Protein 1GD8 (pdb70)

Foldseek 3Di:
DVVLLVVLLVQVVCCLVVFKDKDFPVNQVVNLVVVQVLLVLLLVPDPVSLVVSCVSRVDDVVSVCSNPPVNVVCNPPDTPQKDKAWDPAADPDPRGTMIMIGGDD/DVVLLVVLLVQVVCCLVVQKDKDFPVNQVSNLVVVQVLLVLLLVPDPVSLVVSCVSHVDDVSSVCSNPPVNVVCVPPDGCQKDKAWDPAADPDPRGTMIMIGGDD/DVVLLVLLLVQVVCCLVVQKDKDFQVNQVVNQVVVQVLLVLLLVPDPVSLVVSCVSHVDDVSSVCSNPPVNVVCNVPDTRQKDKAFDPFADPDPGRGMIMIGGDD/DVVLLVVLLVQVVCCLVVFKDKDFPVNQVVNQVVVQVLLVLLLVPDPVSLVVSCVSHVDDVSSVCSNPPVNVVCNVPDTRQKDKAWDPAADDPPRGGMIMIGTDD/DVVLLVVLLVQVVVCQVVQKDKDFPVNQVVNLVVVQVLLVLLLVPDPVSLVVSCVSRVDDVRSVCSNPPVNVVCNPPDTPQKDKAWDPAADPPPGGTMIMMGGDD/DVVLLVVLLVQVVVCLVVQKDKDFPVNQVVNLVVVQVLLVLLLVPDPVSLVVSCVSHVDDVSSVCSNPPVNVVCNPPDTPQKDKAWDPFADVPPRGTMIMIGGDD/DVVLLVVLLVQVVVCVVVFKDKDFPVNQVVSLVVVQVLLVLLLVPDPVSLVVSCVSRVDDVVSVCSNPPVNVVCNVPDTDQKDKAFDPDADPPPRRGMIMMGGDD/DVVLLVVLLVQVVVCLVVQKDKDFPVNQVVNQVVVQVLLVLLLVPDPVSLVVSCVSNVDDVSSVCSNPPVNVVCNPPDTRQKDKAFDPAQPPPGGGGMIMIGGDD/DVVLLVVLLVQVVCCLVVFKDKDFPVNQVVNQVLVQQLLQLLLVPDPVSLVVNCVSRVDDVVSVCSNPPVNVVCNVPDTSQKDKAWDPFADPPVRGTMIMIGTDD

Organism: Thermus thermophilus (strain ATCC 27634 / DSM 579 / HB8) (NCBI:txid300852)

Sequence (945 aa):
SSHRLALYRNQAKSLLTHGRITTTVPKAKELRGFVDHLIHLAKRGDLHARRLVLRDLQDVKLVRKLFDEIAPRYRDRQGGYTRVLKLAERRRGDGAPLALVELVESSHRLALYRNQAKSLLTHGRITTTVPKAKELRGFVDHLIHLAKRGDLHARRLVLRDLQDVKLVRKLFDEIAPRYRDRQGGYTRVLKLAERRRGDGAPLALVELVESSHRLALYRNQAKSLLTHGRITTTVPKAKELRGFVDHLIHLAKRGDLHARRLVLRDLQDVKLVRKLFDEIAPRYRDRQGGYTRVLKLAERRRGDGAPLALVELVESSHRLALYRNQAKSLLTHGRITTTVPKAKELRGFVDHLIHLAKRGDLHARRLVLRDLQDVKLVRKLFDEIAPRYRDRQGGYTRVLKLAERRRGDGAPLALVELVESSHRLALYRNQAKSLLTHGRITTTVPKAKELRGFVDHLIHLAKRGDLHARRLVLRDLQDVKLVRKLFDEIAPRYRDRQGGYTRVLKLAERRRGDGAPLALVELVESSHRLALYRNQAKSLLTHGRITTTVPKAKELRGFVDHLIHLAKRGDLHARRLVLRDLQDVKLVRKLFDEIAPRYRDRQGGYTRVLKLAERRRGDGAPLALVELVESSHRLALYRNQAKSLLTHGRITTTVPKAKELRGFVDHLIHLAKRGDLHARRLVLRDLQDVKLVRKLFDEIAPRYRDRQGGYTRVLKLAERRRGDGAPLALVELVESSHRLALYRNQAKSLLTHGRITTTVPKAKELRGFVDHLIHLAKRGDLHARRLVLRDLQDVKLVRKLFDEIAPRYRDRQGGYTRVLKLAERRRGDGAPLALVELVESSHRLALYRNQAKSLLTHGRITTTVPKAKELRGFVDHLIHLAKRGDLHARRLVLRDLQDVKLVRKLFDEIAPRYRDRQGGYTRVLKLAERRRGDGAPLALVELVE

CATH classification: 3.90.1030.10

InterPro domains:
  IPR000456 Large ribosomal subunit protein bL17 [MF_01368] (5-117)
  IPR000456 Large ribosomal subunit protein bL17 [PF01196] (20-117)
  IPR000456 Large ribosomal subunit protein bL17 [PTHR14413] (1-117)
  IPR000456 Large ribosomal subunit protein bL17 [TIGR00059] (7-118)
  IPR036373 Large ribosomal subunit protein bL17 superfamily [G3DSA:3.90.1030.10] (1-118)
  IPR036373 Large ribosomal subunit protein bL17 superfamily [SSF64263] (1-117)

Solvent-accessible surface area: 48320 Å² total; per-residue (Å²): 115,83,158,125,18,53,61,17,58,92,5,0,69,34,0,8,80,135,21,79,37,68,30,10,10,78,72,0,74,54,0,79,28,0,0,31,8,0,0,32,1,1,45,57,38,37,126,4,0,98,40,2,0,61,75,0,0,101,23,82,145,11,6,121,60,0,16,90,80,4,0,59,89,0,131,89,66,182,36,54,10,8,72,6,22,42,17,56,103,140,88,220,84,99,27,27,38,29,0,11,0,3,24,30,121,105,86,158,126,49,44,62,6,76,93,10,0,51,34,1,14,79,136,35,140,40,52,23,6,16,72,75,0,106,56,0,89,33,3,2,26,6,4,1,58,1,3,47,62,39,38,134,8,0,99,62,2,0,70,83,10,1,96,16,49,72,12,7,62,62,2,15,68,98,15,0,16,71,0,76,99,88,180,36,48,12,7,87,38,89,144,72,102,85,141,78,174,82,108,20,18,35,16,0,17,0,34,27,38,160,92,79,140,134,44,49,62,17,64,79,12,0,58,34,0,3,87,124,29,64,34,61,13,19,22,74,68,0,94,52,0,84,30,2,1,29,6,1,0,45,2,4,29,60,42,37,145,10,0,96,42,1,0,78,96,12,0,97,14,84,74,16,5,113,56,2,24,99,96,0,1,66,78,0,144,110,78,181,35,52,11,6,83,35,55,105,13,39,16,120,93,38,10,116,14,14,63,17,0,10,0,4,22,34,138,110,80,156,103,31,36,51,20,49,80,16,0,61,41,1,8,84,139,35,127,48,60,28,9,22,78,60,0,91,69,0,72,31,0,0,27,7,0,0,46,1,1,38,62,33,41,142,6,0,92,56,1,0,66,93,4,0,102,18,81,132,20,5,127,61,1,11,106,90,5,0,63,81,0,137,110,88,188,35,51,5,6,78,23,82,146,72,98,115,148,94,239,82,92,29,15,57,21,0,14,0,21,27,31,143,106,78,158,137,35,34,64,19,65,84,14,1,57,35,0,6,81,126,19,52,31,66,25,12,8,77,75,0,72,53,0,69,32,2,1,29,6,2,2,25,2,1,45,57,37,37,148,18,0,87,50,2,1,80,96,7,2,105,19,93,137,12,4,130,60,1,20,100,88,3,0,60,82,2,132,82,84,179,28,56,12,6,64,4,19,30,26,59,127,121,87,244,74,103,35,13,40,27,0,5,0,8,28,41,111,85,90,144,125,28,60,66,19,54,100,10,0,62,31,1,7,87,133,35,145,41,65,21,11,17,73,76,0,87,61,0,78,28,0,2,29,7,1,2,56,1,5,61,66,42,34,142,10,0,88,46,2,0,76,75,0,0,93,18,75,125,13,3,118,53,1,30,106,85,6,6,32,79,0,119,102,74,154,30,47,8,6,101,34,89,145,81,112,121,141,102,238,58,104,20,12,58,22,0,25,0,24,27,28,150,45,74,160,108,36,41,65,16,36,96,9,4,49,32,0,20,89,73,24,27,40,32,23,10,24,82,77,0,130,70,0,82,26,0,2,25,3,4,0,31,3,2,31,60,42,42,153,21,0,85,42,0,0,62,104,6,5,40,8,79,80,16,2,131,64,6,25,102,97,4,0,70,103,0,139,117,61,163,31,51,10,4,84,40,50,109,8,46,17,152,80,90,2,31,11,20,46,24,0,5,0,10,16,42,134,110,79,157,119,23,50,61,14,49,96,5,0,61,33,0,4,84,128,29,133,37,65,33,18,15,70,76,0,108,50,0,97,36,1,1,28,8,0,0,46,2,1,31,92,38,29,130,7,0,86,69,0,0,35,43,1,0,99,18,45,117,9,1,117,58,0,15,101,87,1,0,59,102,2,134,117,96,176,33,50,2,8,90,36,76,165,60,98,92,136,101,210,72,96,22,4,49,29,0,24,0,32,21,32,151,93,84,154,139,53,59,60,25,58,95,9,1,68,32,0,11,87,139,22,133,42,70,24,10,22,83,79,0,111,71,2,74,37,20,1,29,99,5,0,96,15,1,34,78,13,5,104,89,0,104,134,49,0,55,165,40,2,94,39,84,148,13,2,118,60,4,15,91,80,6,0,67,100,3,91,80,64,112,20,32,15,9,78,29,70,148,72,108,114,130,103,219,96,91,29,21,49,24,0,12,0,26,31,31,141

Structure (mmCIF, N/CA/C/O backbone):
data_1GD8
#
_entry.id   1GD8
#
_cell.length_a   109.239
_cell.length_b   109.239
_cell.length_c   128.841
_cell.angle_alpha   90.00
_cell.angle_beta   90.00
_cell.angle_gamma   90.00
#
_symmetry.space_group_name_H-M   'P 41'
#
loop_
_entity.id
_entity.type
_entity.pdbx_description
1 polymer '50S RIBOSOMAL PROTEIN L17'
2 water water
#
loop_
_atom_site.group_PDB
_atom_site.id
_atom_site.type_symbol
_atom_site.label_atom_id
_atom_site.label_alt_id
_atom_site.label_comp_id
_atom_site.label_asym_id
_atom_site.label_entity_id
_atom_site.label_seq_id
_atom_site.pdbx_PDB_ins_code
_atom_site.Cartn_x
_atom_site.Cartn_y
_atom_site.Cartn_z
_atom_site.occupancy
_atom_site.B_iso_or_equiv
_atom_site.auth_seq_id
_atom_site.auth_comp_id
_atom_site.auth_asym_id
_atom_site.auth_atom_id
_atom_site.pdbx_PDB_model_num
ATOM 1 N N . SER A 1 14 ? -7.723 59.474 48.750 1.00 51.69 14 SER A N 1
ATOM 2 C CA . SER A 1 14 ? -8.772 58.408 48.825 1.00 52.57 14 SER A CA 1
ATOM 3 C C . SER A 1 14 ? -10.043 58.924 49.504 1.00 51.90 14 SER A C 1
ATOM 4 O O . SER A 1 14 ? -10.965 59.409 48.832 1.00 51.92 14 SER A O 1
ATOM 7 N N . SER A 1 15 ? -10.101 58.807 50.831 1.00 49.82 15 SER A N 1
ATOM 8 C CA . SER A 1 15 ? -11.253 59.298 51.587 1.00 46.67 15 SER A CA 1
ATOM 9 C C . SER A 1 15 ? -11.196 60.839 51.587 1.00 44.52 15 SER A C 1
ATOM 10 O O . SER A 1 15 ? -12.225 61.509 51.696 1.00 44.67 15 SER A O 1
ATOM 13 N N . HIS A 1 16 ? -9.981 61.378 51.444 1.00 41.17 16 HIS A N 1
ATOM 14 C CA . HIS A 1 16 ? -9.716 62.825 51.383 1.00 37.35 16 HIS A CA 1
ATOM 15 C C . HIS A 1 16 ? -10.277 63.386 50.077 1.00 37.07 16 HIS A C 1
ATOM 16 O O . HIS A 1 16 ? -10.824 64.479 50.037 1.00 38.68 16 HIS A O 1
ATOM 23 N N . ARG A 1 17 ? -10.071 62.639 48.998 1.00 36.85 17 ARG A N 1
ATOM 24 C CA . ARG A 1 17 ? -10.537 63.025 47.670 1.00 35.93 17 ARG A CA 1
ATOM 25 C C . ARG A 1 17 ? -12.055 63.058 47.604 1.00 36.46 17 ARG A C 1
ATOM 26 O O . ARG A 1 17 ? -12.633 64.053 47.193 1.00 37.80 17 ARG A O 1
ATOM 34 N N . LEU A 1 18 ? -12.696 61.965 48.011 1.00 36.84 18 LEU A N 1
ATOM 35 C CA . LEU A 1 18 ? -14.155 61.870 47.984 1.00 36.78 18 LEU A CA 1
ATOM 36 C C . LEU A 1 18 ? -14.818 62.984 48.805 1.00 35.35 18 LEU A C 1
ATOM 37 O O . LEU A 1 18 ? -15.872 63.500 48.421 1.00 37.15 18 LEU A O 1
ATOM 42 N N . ALA A 1 19 ? -14.200 63.352 49.927 1.00 33.78 19 ALA A N 1
ATOM 43 C CA . ALA A 1 19 ? -14.718 64.419 50.786 1.00 31.99 19 ALA A CA 1
ATOM 44 C C . ALA A 1 19 ? -14.726 65.725 50.003 1.00 32.13 19 ALA A C 1
ATOM 45 O O . ALA A 1 19 ? -15.638 66.532 50.125 1.00 33.09 19 ALA A O 1
ATOM 47 N N . LEU A 1 20 ? -13.680 65.914 49.206 1.00 32.35 20 LEU A N 1
ATOM 48 C CA . LEU A 1 20 ? -13.516 67.101 48.373 1.00 32.45 20 LEU A CA 1
ATOM 49 C C . LEU A 1 20 ? -14.564 67.096 47.259 1.00 32.28 20 LEU A C 1
ATOM 50 O O . LEU A 1 20 ? -15.298 68.064 47.064 1.00 32.85 20 LEU A O 1
ATOM 55 N N . TYR A 1 21 ? -14.610 65.988 46.527 1.00 32.54 21 TYR A N 1
ATOM 56 C CA . TYR A 1 21 ? -15.556 65.795 45.433 1.00 33.39 21 TYR A CA 1
ATOM 57 C C . TYR A 1 21 ? -16.958 66.153 45.890 1.00 33.72 21 TYR A C 1
ATOM 58 O O . TYR A 1 21 ? -17.685 66.883 45.218 1.00 35.47 21 TYR A O 1
ATOM 67 N N . ARG A 1 22 ? -17.328 65.606 47.038 1.00 34.80 22 ARG A N 1
ATOM 68 C CA . ARG A 1 22 ? -18.634 65.837 47.630 1.00 37.48 22 ARG A CA 1
ATOM 69 C C . ARG A 1 22 ? -18.854 67.327 47.905 1.00 37.22 22 ARG A C 1
ATOM 70 O O . ARG A 1 22 ? -19.914 67.868 47.603 1.00 38.04 22 ARG A O 1
ATOM 78 N N . ASN A 1 23 ? -17.848 67.975 48.486 1.00 35.98 23 ASN A N 1
ATOM 79 C CA . ASN A 1 23 ? -17.887 69.409 48.786 1.00 34.85 23 ASN A CA 1
ATOM 80 C C . ASN A 1 23 ? -18.008 70.240 47.498 1.00 35.55 23 ASN A C 1
ATOM 81 O O . ASN A 1 23 ? -18.822 71.165 47.420 1.00 36.21 23 ASN A O 1
ATOM 86 N N . GLN A 1 24 ? -17.201 69.892 46.493 1.00 34.65 24 GLN A N 1
ATOM 87 C CA . GLN A 1 24 ? -17.195 70.587 45.203 1.00 33.27 24 GLN A CA 1
ATOM 88 C C . GLN A 1 24 ? -18.497 70.390 44.437 1.00 35.86 24 GLN A C 1
ATOM 89 O O . GLN A 1 24 ? -19.051 71.334 43.864 1.00 39.03 24 GLN A O 1
ATOM 95 N N . ALA A 1 25 ? -18.973 69.152 44.413 1.00 37.50 25 ALA A N 1
ATOM 96 C CA . ALA A 1 25 ? -20.207 68.820 43.712 1.00 38.99 25 ALA A CA 1
ATOM 97 C C . ALA A 1 25 ? -21.404 69.577 44.299 1.00 40.37 25 ALA A C 1
ATOM 98 O O . ALA A 1 25 ? -22.279 70.034 43.565 1.00 42.17 25 ALA A O 1
ATOM 100 N N . LYS A 1 26 ? -21.430 69.716 45.622 1.00 42.03 26 LYS A N 1
ATOM 101 C CA . LYS A 1 26 ? -22.512 70.429 46.300 1.00 43.95 26 LYS A CA 1
ATOM 102 C C . LYS A 1 26 ? -22.641 71.846 45.750 1.00 43.07 26 LYS A C 1
ATOM 103 O O . LYS A 1 26 ? -23.706 72.253 45.282 1.00 43.64 26 LYS A O 1
ATOM 109 N N . SER A 1 27 ? -21.541 72.587 45.811 1.00 42.17 27 SER A N 1
ATOM 110 C CA . SER A 1 27 ? -21.500 73.962 45.339 1.00 41.24 27 SER A CA 1
ATOM 111 C C . SER A 1 27 ? -21.819 74.051 43.849 1.00 41.34 27 SER A C 1
ATOM 112 O O . SER A 1 27 ? -22.468 74.990 43.403 1.00 42.37 27 SER A O 1
ATOM 115 N N . LEU A 1 28 ? -21.362 73.064 43.090 1.00 40.75 28 LEU A N 1
ATOM 116 C CA . LEU A 1 28 ? -21.582 73.008 41.653 1.00 40.60 28 LEU A CA 1
ATOM 117 C C . LEU A 1 28 ? -23.073 72.839 41.343 1.00 41.53 28 LEU A C 1
ATOM 118 O O . LEU A 1 28 ? -23.611 73.529 40.476 1.00 42.81 28 LEU A O 1
ATOM 123 N N . LEU A 1 29 ? -23.747 71.943 42.059 1.00 42.34 29 LEU A N 1
ATOM 124 C CA . LEU A 1 29 ? -25.171 71.725 41.814 1.00 44.22 29 LEU A CA 1
ATOM 125 C C . LEU A 1 29 ? -26.019 72.860 42.355 1.00 44.55 29 LEU A C 1
ATOM 126 O O . LEU A 1 29 ? -27.140 73.070 41.894 1.00 45.12 29 LEU A O 1
ATOM 131 N N . THR A 1 30 ? -25.489 73.605 43.316 1.00 44.69 30 THR A N 1
ATOM 132 C CA . THR A 1 30 ? -26.231 74.717 43.881 1.00 44.79 30 THR A CA 1
ATOM 133 C C . THR A 1 30 ? -26.121 76.008 43.078 1.00 45.58 30 THR A C 1
ATOM 134 O O . THR A 1 30 ? -27.132 76.594 42.689 1.00 46.72 30 THR A O 1
ATOM 138 N N . HIS A 1 31 ? -24.890 76.444 42.831 1.00 45.22 31 HIS A N 1
ATOM 139 C CA . HIS A 1 31 ? -24.645 77.682 42.097 1.00 45.19 31 HIS A CA 1
ATOM 140 C C . HIS A 1 31 ? -24.486 77.449 40.605 1.00 45.07 31 HIS A C 1
ATOM 141 O O . HIS A 1 31 ? -24.645 78.373 39.804 1.00 47.26 31 HIS A O 1
ATOM 148 N N . GLY A 1 32 ? -24.152 76.219 40.232 1.00 44.43 32 GLY A N 1
ATOM 149 C CA . GLY A 1 32 ? -24.014 75.909 38.822 1.00 44.11 32 GLY A CA 1
ATOM 150 C C . GLY A 1 32 ? -22.610 75.946 38.252 1.00 44.89 32 GLY A C 1
ATOM 151 O O . GLY A 1 32 ? -22.402 75.552 37.097 1.00 44.42 32 GLY A O 1
ATOM 152 N N . ARG A 1 33 ? -21.655 76.428 39.047 1.00 45.17 33 ARG A N 1
ATOM 153 C CA . ARG A 1 33 ? -20.251 76.502 38.628 1.00 45.17 33 ARG A CA 1
ATOM 154 C C . ARG A 1 33 ? -19.285 76.486 39.811 1.00 43.31 33 ARG A C 1
ATOM 155 O O . ARG A 1 33 ? -19.644 76.841 40.934 1.00 44.03 33 ARG A O 1
ATOM 163 N N . ILE A 1 34 ? -18.052 76.074 39.533 1.00 41.66 34 ILE A N 1
ATOM 164 C CA . ILE A 1 34 ? -16.997 75.957 40.535 1.00 38.73 34 ILE A CA 1
ATOM 165 C C . ILE A 1 34 ? -15.681 76.233 39.821 1.00 38.10 34 ILE A C 1
ATOM 166 O O . ILE A 1 34 ? -15.576 76.058 38.609 1.00 40.31 34 ILE A O 1
ATOM 171 N N . THR A 1 35 ? -14.671 76.640 40.572 1.00 36.89 35 THR A N 1
ATOM 172 C CA . THR A 1 35 ? -13.367 76.867 39.981 1.00 35.36 35 THR A CA 1
ATOM 173 C C . THR A 1 35 ? -12.301 76.233 40.880 1.00 34.74 35 THR A C 1
ATOM 174 O O . THR A 1 35 ? -12.325 76.385 42.109 1.00 36.37 35 THR A O 1
ATOM 178 N N . THR A 1 36 ? -11.400 75.472 40.263 1.00 33.42 36 THR A N 1
ATOM 179 C CA . THR A 1 36 ? -10.313 74.807 40.985 1.00 32.16 36 THR A CA 1
ATOM 180 C C . THR A 1 36 ? -9.131 74.673 40.048 1.00 30.38 36 THR A C 1
ATOM 181 O O . THR A 1 36 ? -9.044 75.342 39.028 1.00 31.17 36 THR A O 1
ATOM 185 N N . THR A 1 37 ? -8.215 73.796 40.413 1.00 28.52 37 THR A N 1
ATOM 186 C CA . THR A 1 37 ? -7.068 73.556 39.586 1.00 27.83 37 THR A CA 1
ATOM 187 C C . THR A 1 37 ? -7.511 72.687 38.414 1.00 29.57 37 THR A C 1
ATOM 188 O O . THR A 1 37 ? -8.579 72.076 38.450 1.00 29.95 37 THR A O 1
ATOM 192 N N . VAL A 1 38 ? -6.704 72.653 37.359 1.00 31.22 38 VAL A N 1
ATOM 193 C CA . VAL A 1 38 ? -7.051 71.863 36.185 1.00 33.69 38 VAL A CA 1
ATOM 194 C C . VAL A 1 38 ? -7.255 70.398 36.569 1.00 34.75 38 VAL A C 1
ATOM 195 O O . VAL A 1 38 ? -8.266 69.793 36.217 1.00 34.30 38 VAL A O 1
ATOM 199 N N . PRO A 1 39 ? -6.294 69.809 37.296 1.00 35.15 39 PRO A N 1
ATOM 200 C CA . PRO A 1 39 ? -6.402 68.406 37.719 1.00 36.10 39 PRO A CA 1
ATOM 201 C C . PRO A 1 39 ? -7.668 68.137 38.549 1.00 36.43 39 PRO A C 1
ATOM 202 O O . PRO A 1 39 ? -8.445 67.247 38.215 1.00 37.08 39 PRO A O 1
ATOM 206 N N . LYS A 1 40 ? -7.865 68.900 39.629 1.00 37.75 40 LYS A N 1
ATOM 207 C CA . LYS A 1 40 ? -9.043 68.734 40.481 1.00 38.34 40 LYS A CA 1
ATOM 208 C C . LYS A 1 40 ? -10.334 68.886 39.668 1.00 39.49 40 LYS A C 1
ATOM 209 O O . LYS A 1 40 ? -11.345 68.260 39.984 1.00 40.58 40 LYS A O 1
ATOM 215 N N . ALA A 1 41 ? -10.283 69.708 38.620 1.00 40.49 41 ALA A N 1
ATOM 216 C CA . ALA A 1 41 ? -11.427 69.957 37.739 1.00 39.20 41 ALA A CA 1
ATOM 217 C C . ALA A 1 41 ? -11.773 68.709 36.914 1.00 37.86 41 ALA A C 1
ATOM 218 O O . ALA A 1 41 ? -12.939 68.373 36.712 1.00 36.82 41 ALA A O 1
ATOM 220 N N . LYS A 1 42 ? -10.741 68.025 36.438 1.00 38.24 42 LYS A N 1
ATOM 221 C CA . LYS A 1 42 ? -10.937 66.813 35.658 1.00 37.79 42 LYS A CA 1
ATOM 222 C C . LYS A 1 42 ? -11.542 65.716 36.528 1.00 36.22 42 LYS A C 1
ATOM 223 O O . LYS A 1 42 ? -12.482 65.030 36.125 1.00 37.23 42 LYS A O 1
ATOM 229 N N . GLU A 1 43 ? -10.983 65.548 37.721 1.00 35.97 43 GLU A N 1
ATOM 230 C CA . GLU A 1 43 ? -11.436 64.532 38.669 1.00 34.82 43 GLU A CA 1
ATOM 231 C C . GLU A 1 43 ? -12.905 64.745 39.053 1.00 34.69 43 GLU A C 1
ATOM 232 O O . GLU A 1 43 ? -13.671 63.795 39.218 1.00 34.33 43 GLU A O 1
ATOM 238 N N . LEU A 1 44 ? -13.269 66.013 39.212 1.00 34.63 44 LEU A N 1
ATOM 239 C CA . LEU A 1 44 ? -14.613 66.415 39.599 1.00 33.65 44 LEU A CA 1
ATOM 240 C C . LEU A 1 44 ? -15.600 66.132 38.482 1.00 35.28 44 LEU A C 1
ATOM 241 O O . LEU A 1 44 ? -16.648 65.538 38.709 1.00 35.79 44 LEU A O 1
ATOM 246 N N . ARG A 1 45 ? -15.263 66.563 37.273 1.00 36.60 45 ARG A N 1
ATOM 247 C CA . ARG A 1 45 ? -16.137 66.337 36.133 1.00 38.14 45 ARG A CA 1
ATOM 248 C C . ARG A 1 45 ? -16.491 64.842 36.034 1.00 37.10 45 ARG A C 1
ATOM 249 O O . ARG A 1 45 ? -17.632 64.488 35.745 1.00 37.55 45 ARG A O 1
ATOM 257 N N . GLY A 1 46 ? -15.514 63.973 36.292 1.00 35.93 46 GLY A N 1
ATOM 258 C CA . GLY A 1 46 ? -15.759 62.543 36.225 1.00 34.54 46 GLY A CA 1
ATOM 259 C C . GLY A 1 46 ? -16.683 62.052 37.324 1.00 35.02 46 GLY A C 1
ATOM 260 O O . GLY A 1 46 ? -17.532 61.193 37.102 1.00 36.61 46 GLY A O 1
ATOM 261 N N . PHE A 1 47 ? -16.527 62.614 38.515 1.00 34.81 47 PHE A N 1
ATOM 262 C CA . PHE A 1 47 ? -17.341 62.226 39.655 1.00 33.52 47 PHE A CA 1
ATOM 263 C C . PHE A 1 47 ? -18.801 62.613 39.467 1.00 33.62 47 PHE A C 1
ATOM 264 O O . PHE A 1 47 ? -19.705 61.827 39.736 1.00 34.04 47 PHE A O 1
ATOM 272 N N . VAL A 1 48 ? -19.011 63.844 39.014 1.00 34.01 48 VAL A N 1
ATOM 273 C CA . VAL A 1 48 ? -20.344 64.371 38.781 1.00 35.49 48 VAL A CA 1
ATOM 274 C C . VAL A 1 48 ? -21.059 63.662 37.609 1.00 37.63 48 VAL A C 1
ATOM 275 O O . VAL A 1 48 ? -22.244 63.342 37.699 1.00 38.66 48 VAL A O 1
ATOM 279 N N . ASP A 1 49 ? -20.341 63.426 36.512 1.00 40.35 49 ASP A N 1
ATOM 280 C CA . ASP A 1 49 ? -20.913 62.737 35.351 1.00 42.25 49 ASP A CA 1
ATOM 281 C C . ASP A 1 49 ? -21.394 61.363 35.822 1.00 43.45 49 ASP A C 1
ATOM 282 O O . ASP A 1 49 ? -22.392 60.820 35.347 1.00 45.99 49 ASP A O 1
ATOM 287 N N . HIS A 1 50 ? -20.641 60.814 36.761 1.00 42.08 50 HIS A N 1
ATOM 288 C CA . HIS A 1 50 ? -20.902 59.516 37.339 1.00 40.02 50 HIS A CA 1
ATOM 289 C C . HIS A 1 50 ? -22.190 59.546 38.164 1.00 39.59 50 HIS A C 1
ATOM 290 O O . HIS A 1 50 ? -22.990 58.607 38.112 1.00 40.97 50 HIS A O 1
ATOM 297 N N . LEU A 1 51 ? -22.404 60.644 38.887 1.00 38.22 51 LEU A N 1
ATOM 298 C CA . LEU A 1 51 ? -23.592 60.792 39.724 1.00 36.62 51 LEU A CA 1
ATOM 299 C C . LEU A 1 51 ? -24.846 61.064 38.897 1.00 37.85 51 LEU A C 1
ATOM 300 O O . LEU A 1 51 ? -25.937 60.583 39.227 1.00 39.24 51 LEU A O 1
ATOM 305 N N . ILE A 1 52 ? -24.688 61.839 37.827 1.00 38.72 52 ILE A N 1
ATOM 306 C CA . ILE A 1 52 ? -25.814 62.172 36.965 1.00 39.35 52 ILE A CA 1
ATOM 307 C C . ILE A 1 52 ? -26.263 60.935 36.201 1.00 40.53 52 ILE A C 1
ATOM 308 O O . ILE A 1 52 ? -27.448 60.762 35.910 1.00 42.67 52 ILE A O 1
ATOM 313 N N . HIS A 1 53 ? -25.314 60.068 35.879 1.00 41.20 53 HIS A N 1
ATOM 314 C CA . HIS A 1 53 ? -25.648 58.844 35.178 1.00 44.10 53 HIS A CA 1
ATOM 315 C C . HIS A 1 53 ? -26.580 57.979 36.025 1.00 43.56 53 HIS A C 1
ATOM 316 O O . HIS A 1 53 ? -27.552 57.428 35.516 1.00 45.53 53 HIS A O 1
ATOM 323 N N . LEU A 1 54 ? -26.281 57.868 37.318 1.00 43.22 54 LEU A N 1
ATOM 324 C CA . LEU A 1 54 ? -27.102 57.068 38.222 1.00 43.13 54 LEU A CA 1
ATOM 325 C C . LEU A 1 54 ? -28.455 57.710 38.436 1.00 44.28 54 LEU A C 1
ATOM 326 O O . LEU A 1 54 ? -29.461 57.022 38.592 1.00 46.60 54 LEU A O 1
ATOM 331 N N . ALA A 1 55 ? -28.467 59.038 38.439 1.00 46.12 55 ALA A N 1
ATOM 332 C CA . ALA A 1 55 ? -29.693 59.802 38.633 1.00 46.52 55 ALA A CA 1
ATOM 333 C C . ALA A 1 55 ? -30.620 59.592 37.444 1.00 46.83 55 ALA A C 1
ATOM 334 O O . ALA A 1 55 ? -31.846 59.607 37.585 1.00 48.29 55 ALA A O 1
ATOM 336 N N . LYS A 1 56 ? -30.030 59.402 36.270 1.00 46.82 56 LYS A N 1
ATOM 337 C CA . LYS A 1 56 ? -30.825 59.185 35.076 1.00 46.40 56 LYS A CA 1
ATOM 338 C C . LYS A 1 56 ? -31.382 57.763 35.097 1.00 47.77 56 LYS A C 1
ATOM 339 O O . LYS A 1 56 ? -32.502 57.515 34.654 1.00 49.02 56 LYS A O 1
ATOM 345 N N . ARG A 1 57 ? -30.597 56.839 35.633 1.00 48.97 57 ARG A N 1
ATOM 346 C CA . ARG A 1 57 ? -31.022 55.461 35.742 1.00 50.50 57 ARG A CA 1
ATOM 347 C C . ARG A 1 57 ? -32.144 55.476 36.780 1.00 52.24 57 ARG A C 1
ATOM 348 O O . ARG A 1 57 ? -33.020 54.611 36.792 1.00 54.31 57 ARG A O 1
ATOM 356 N N . GLY A 1 58 ? -32.097 56.493 37.633 1.00 52.67 58 GLY A N 1
ATOM 357 C CA . GLY A 1 58 ? -33.084 56.708 38.683 1.00 53.29 58 GLY A CA 1
ATOM 358 C C . GLY A 1 58 ? -33.883 55.572 39.305 1.00 53.60 58 GLY A C 1
ATOM 359 O O . GLY A 1 58 ? -35.093 55.481 39.103 1.00 56.29 58 GLY A O 1
ATOM 360 N N . ASP A 1 59 ? -33.230 54.725 40.093 1.00 52.25 59 ASP A N 1
ATOM 361 C CA . ASP A 1 59 ? -33.929 53.625 40.741 1.00 50.50 59 ASP A CA 1
ATOM 362 C C . ASP A 1 59 ? -33.544 53.494 42.210 1.00 49.19 59 ASP A C 1
ATOM 363 O O . ASP A 1 59 ? -32.712 54.239 42.721 1.00 49.19 59 ASP A O 1
ATOM 368 N N . LEU A 1 60 ? -34.172 52.542 42.884 1.00 47.55 60 LEU A N 1
ATOM 369 C CA . LEU A 1 60 ? -33.924 52.291 44.296 1.00 46.58 60 LEU A CA 1
ATOM 370 C C . LEU A 1 60 ? -32.431 52.153 44.619 1.00 45.89 60 LEU A C 1
ATOM 371 O O . LEU A 1 60 ? -31.944 52.705 45.612 1.00 45.59 60 LEU A O 1
ATOM 376 N N . HIS A 1 61 ? -31.717 51.420 43.770 1.00 45.20 61 HIS A N 1
ATOM 377 C CA . HIS A 1 61 ? -30.297 51.163 43.964 1.00 44.01 61 HIS A CA 1
ATOM 378 C C . HIS A 1 61 ? -29.413 52.328 43.559 1.00 43.11 61 HIS A C 1
ATOM 379 O O . HIS A 1 61 ? -28.387 52.571 44.183 1.00 44.55 61 HIS A O 1
ATOM 386 N N . ALA A 1 62 ? -29.822 53.063 42.534 1.00 42.29 62 ALA A N 1
ATOM 387 C CA . ALA A 1 62 ? -29.055 54.219 42.094 1.00 42.38 62 ALA A CA 1
ATOM 388 C C . ALA A 1 62 ? -29.099 55.295 43.174 1.00 43.56 62 ALA A C 1
ATOM 389 O O . ALA A 1 62 ? -28.072 55.891 43.521 1.00 45.07 62 ALA A O 1
ATOM 391 N N . ARG A 1 63 ? -30.296 55.526 43.711 1.00 44.63 63 ARG A N 1
ATOM 392 C CA . ARG A 1 63 ? -30.490 56.535 44.746 1.00 45.00 63 ARG A CA 1
ATOM 393 C C . ARG A 1 63 ? -29.677 56.197 45.986 1.00 45.22 63 ARG A C 1
ATOM 394 O O . ARG A 1 63 ? -29.248 57.091 46.714 1.00 47.16 63 ARG A O 1
ATOM 402 N N . ARG A 1 64 ? -29.460 54.906 46.223 1.00 43.76 64 ARG A N 1
ATOM 403 C CA . ARG A 1 64 ? -28.697 54.465 47.387 1.00 42.08 64 ARG A CA 1
ATOM 404 C C . ARG A 1 64 ? -27.207 54.787 47.238 1.00 42.23 64 ARG A C 1
ATOM 405 O O . ARG A 1 64 ? -26.576 55.309 48.158 1.00 42.88 64 ARG A O 1
ATOM 413 N N . LEU A 1 65 ? -26.667 54.476 46.066 1.00 41.81 65 LEU A N 1
ATOM 414 C CA . LEU A 1 65 ? -25.270 54.696 45.768 1.00 42.56 65 LEU A CA 1
ATOM 415 C C . LEU A 1 65 ? -24.930 56.172 45.651 1.00 43.05 65 LEU A C 1
ATOM 416 O O . LEU A 1 65 ? -23.825 56.599 46.000 1.00 43.76 65 LEU A O 1
ATOM 421 N N . VAL A 1 66 ? -25.875 56.951 45.140 1.00 42.03 66 VAL A N 1
ATOM 422 C CA . VAL A 1 66 ? -25.642 58.379 44.998 1.00 42.82 66 VAL A CA 1
ATOM 423 C C . VAL A 1 66 ? -25.517 59.042 46.363 1.00 44.59 66 VAL A C 1
ATOM 424 O O . VAL A 1 66 ? -24.672 59.911 46.563 1.00 45.97 66 VAL A O 1
ATOM 428 N N . LEU A 1 67 ? -26.346 58.607 47.308 1.00 46.94 67 LEU A N 1
ATOM 429 C CA . LEU A 1 67 ? -26.327 59.167 48.652 1.00 48.94 67 LEU A CA 1
ATOM 430 C C . LEU A 1 67 ? -25.057 58.747 49.376 1.00 49.81 67 LEU A C 1
ATOM 431 O O . LEU A 1 67 ? -24.468 59.533 50.117 1.00 52.39 67 LEU A O 1
ATOM 436 N N . ARG A 1 68 ? -24.627 57.509 49.167 1.00 50.19 68 ARG A N 1
ATOM 437 C CA . ARG A 1 68 ? -23.423 57.032 49.833 1.00 50.60 68 ARG A CA 1
ATOM 438 C C . ARG A 1 68 ? -22.235 57.860 49.379 1.00 49.10 68 ARG A C 1
ATOM 439 O O . ARG A 1 68 ? -21.285 58.053 50.134 1.00 48.87 68 ARG A O 1
ATOM 447 N N . ASP A 1 69 ? -22.305 58.349 48.143 1.00 48.48 69 ASP A N 1
ATOM 448 C CA . ASP A 1 69 ? -21.244 59.167 47.549 1.00 48.07 69 ASP A CA 1
ATOM 449 C C . ASP A 1 69 ? -21.391 60.638 47.930 1.00 46.35 69 ASP A C 1
ATOM 450 O O . ASP A 1 69 ? -20.411 61.310 48.262 1.00 45.08 69 ASP A O 1
ATOM 455 N N . LEU A 1 70 ? -22.616 61.140 47.849 1.00 44.99 70 LEU A N 1
ATOM 456 C CA . LEU A 1 70 ? -22.897 62.520 48.232 1.00 44.41 70 LEU A CA 1
ATOM 457 C C . LEU A 1 70 ? -23.605 62.424 49.555 1.00 45.85 70 LEU A C 1
ATOM 458 O O . LEU A 1 70 ? -24.745 61.970 49.607 1.00 48.02 70 LEU A O 1
ATOM 463 N N . GLN A 1 71 ? -22.962 62.839 50.632 1.00 46.00 71 GLN A N 1
ATOM 464 C CA . GLN A 1 71 ? -23.637 62.751 51.917 1.00 47.04 71 GLN A CA 1
ATOM 465 C C . GLN A 1 71 ? -24.575 63.923 52.201 1.00 49.53 71 GLN A C 1
ATOM 466 O O . GLN A 1 71 ? -24.433 64.648 53.191 1.00 51.50 71 GLN A O 1
ATOM 472 N N . ASP A 1 72 ? -25.561 64.068 51.322 1.00 50.82 72 ASP A N 1
ATOM 473 C CA . ASP A 1 72 ? -26.546 65.132 51.416 1.00 52.02 72 ASP A CA 1
ATOM 474 C C . ASP A 1 72 ? -27.839 64.722 50.712 1.00 52.35 72 ASP A C 1
ATOM 475 O O . ASP A 1 72 ? -27.873 64.567 49.488 1.00 53.54 72 ASP A O 1
ATOM 480 N N . VAL A 1 73 ? -28.907 64.561 51.493 1.00 52.60 73 VAL A N 1
ATOM 481 C CA . VAL A 1 73 ? -30.209 64.155 50.960 1.00 51.34 73 VAL A CA 1
ATOM 482 C C . VAL A 1 73 ? -30.826 65.169 50.002 1.00 51.09 73 VAL A C 1
ATOM 483 O O . VAL A 1 73 ? -31.229 64.814 48.896 1.00 51.89 73 VAL A O 1
ATOM 487 N N . LYS A 1 74 ? -30.903 66.425 50.427 1.00 51.26 74 LYS A N 1
ATOM 488 C CA . LYS A 1 74 ? -31.484 67.471 49.596 1.00 50.57 74 LYS A CA 1
ATOM 489 C C . LYS A 1 74 ? -30.877 67.492 48.199 1.00 49.76 74 LYS A C 1
ATOM 490 O O . LYS A 1 74 ? -31.586 67.715 47.216 1.00 49.71 74 LYS A O 1
ATOM 496 N N . LEU A 1 75 ? -29.568 67.248 48.117 1.00 49.27 75 LEU A N 1
ATOM 497 C CA . LEU A 1 75 ? -28.876 67.232 46.832 1.00 49.52 75 LEU A CA 1
ATOM 498 C C . LEU A 1 75 ? -29.191 65.989 46.034 1.00 48.70 75 LEU A C 1
ATOM 499 O O . LEU A 1 75 ? -29.479 66.078 44.839 1.00 49.67 75 LEU A O 1
ATOM 504 N N . VAL A 1 76 ? -29.108 64.831 46.684 1.00 47.37 76 VAL A N 1
ATOM 505 C CA . VAL A 1 76 ? -29.419 63.570 46.018 1.00 47.48 76 VAL A CA 1
ATOM 506 C C . VAL A 1 76 ? -30.828 63.683 45.442 1.00 47.69 76 VAL A C 1
ATOM 507 O O . VAL A 1 76 ? -31.114 63.197 44.347 1.00 47.78 76 VAL A O 1
ATOM 511 N N . ARG A 1 77 ? -31.698 64.343 46.197 1.00 48.90 77 ARG A N 1
ATOM 512 C CA . ARG A 1 77 ? -33.076 64.551 45.794 1.00 50.02 77 ARG A CA 1
ATOM 513 C C . ARG A 1 77 ? -33.087 65.433 44.542 1.00 50.23 77 ARG A C 1
ATOM 514 O O . ARG A 1 77 ? -33.682 65.082 43.524 1.00 50.75 77 ARG A O 1
ATOM 522 N N . LYS A 1 78 ? -32.405 66.570 44.625 1.00 51.02 78 LYS A N 1
ATOM 523 C CA . LYS A 1 78 ? -32.299 67.522 43.520 1.00 50.70 78 LYS A CA 1
ATOM 524 C C . LYS A 1 78 ? -31.842 66.828 42.232 1.00 49.52 78 LYS A C 1
ATOM 525 O O . LYS A 1 78 ? -32.437 67.006 41.168 1.00 49.36 78 LYS A O 1
ATOM 531 N N . LEU A 1 79 ? -30.776 66.040 42.341 1.00 48.50 79 LEU A N 1
ATOM 532 C CA . LEU A 1 79 ? -30.232 65.307 41.204 1.00 46.71 79 LEU A CA 1
ATOM 533 C C . LEU A 1 79 ? -31.266 64.463 40.480 1.00 47.25 79 LEU A C 1
ATOM 534 O O . LEU A 1 79 ? -31.446 64.571 39.263 1.00 46.52 79 LEU A O 1
ATOM 539 N N . PHE A 1 80 ? -31.928 63.603 41.241 1.00 48.25 80 PHE A N 1
ATOM 540 C CA . PHE A 1 80 ? -32.913 62.703 40.676 1.00 49.69 80 PHE A CA 1
ATOM 541 C C . PHE A 1 80 ? -34.145 63.330 40.058 1.00 52.75 80 PHE A C 1
ATOM 542 O O . PHE A 1 80 ? -34.514 62.990 38.932 1.00 53.59 80 PHE A O 1
ATOM 550 N N . ASP A 1 81 ? -34.788 64.239 40.785 1.00 55.98 81 ASP A N 1
ATOM 551 C CA . ASP A 1 81 ? -36.002 64.863 40.276 1.00 59.03 81 ASP A CA 1
ATOM 552 C C . ASP A 1 81 ? -35.844 66.225 39.626 1.00 59.22 81 ASP A C 1
ATOM 553 O O . ASP A 1 81 ? -36.845 66.828 39.232 1.00 59.90 81 ASP A O 1
ATOM 558 N N . GLU A 1 82 ? -34.607 66.705 39.488 1.00 59.55 82 GLU A N 1
ATOM 559 C CA . GLU A 1 82 ? -34.369 68.020 38.881 1.00 58.03 82 GLU A CA 1
ATOM 560 C C . GLU A 1 82 ? -33.297 68.027 37.783 1.00 56.82 82 GLU A C 1
ATOM 561 O O . GLU A 1 82 ? -33.593 68.330 36.623 1.00 56.05 82 GLU A O 1
ATOM 567 N N . ILE A 1 83 ? -32.061 67.696 38.160 1.00 55.92 83 ILE A N 1
ATOM 568 C CA . ILE A 1 83 ? -30.915 67.673 37.237 1.00 54.75 83 ILE A CA 1
ATOM 569 C C . ILE A 1 83 ? -30.981 66.541 36.211 1.00 54.63 83 ILE A C 1
ATOM 570 O O . ILE A 1 83 ? -30.726 66.750 35.018 1.00 53.44 83 ILE A O 1
ATOM 575 N N . ALA A 1 84 ? -31.290 65.337 36.690 1.00 54.12 84 ALA A N 1
ATOM 576 C CA . ALA A 1 84 ? -31.388 64.162 35.829 1.00 54.09 84 ALA A CA 1
ATOM 577 C C . ALA A 1 84 ? -32.370 64.334 34.665 1.00 53.98 84 ALA A C 1
ATOM 578 O O . ALA A 1 84 ? -32.006 64.119 33.506 1.00 54.02 84 ALA A O 1
ATOM 580 N N . PRO A 1 85 ? -33.631 64.717 34.957 1.00 53.09 85 PRO A N 1
ATOM 581 C CA . PRO A 1 85 ? -34.632 64.902 33.896 1.00 53.37 85 PRO A CA 1
ATOM 582 C C . PRO A 1 85 ? -34.137 65.814 32.779 1.00 52.45 85 PRO A C 1
ATOM 583 O O . PRO A 1 85 ? -34.375 65.563 31.596 1.00 52.18 85 PRO A O 1
ATOM 587 N N . ARG A 1 86 ? -33.446 66.874 33.182 1.00 53.34 86 ARG A N 1
ATOM 588 C CA . ARG A 1 86 ? -32.889 67.868 32.272 1.00 53.70 86 ARG A CA 1
ATOM 589 C C . ARG A 1 86 ? -31.865 67.294 31.277 1.00 54.35 86 ARG A C 1
ATOM 590 O O . ARG A 1 86 ? -31.689 67.820 30.179 1.00 54.03 86 ARG A O 1
ATOM 598 N N . TYR A 1 87 ? -31.197 66.211 31.657 1.00 55.37 87 TYR A N 1
ATOM 599 C CA . TYR A 1 87 ? -30.194 65.603 30.791 1.00 55.07 87 TYR A CA 1
ATOM 600 C C . TYR A 1 87 ? -30.617 64.263 30.210 1.00 57.13 87 TYR A C 1
ATOM 601 O O . TYR A 1 87 ? -29.772 63.465 29.803 1.00 59.03 87 TYR A O 1
ATOM 610 N N . ARG A 1 88 ? -31.922 64.014 30.172 1.00 58.05 88 ARG A N 1
ATOM 611 C CA . ARG A 1 88 ? -32.431 62.764 29.625 1.00 58.65 88 ARG A CA 1
ATOM 612 C C . ARG A 1 88 ? -32.130 62.668 28.130 1.00 59.28 88 ARG A C 1
ATOM 613 O O . ARG A 1 88 ? -32.181 61.581 27.546 1.00 60.26 88 ARG A O 1
ATOM 621 N N . ASP A 1 89 ? -31.804 63.797 27.504 1.00 59.44 89 ASP A N 1
ATOM 622 C CA . ASP A 1 89 ? -31.508 63.762 26.077 1.00 59.83 89 ASP A CA 1
ATOM 623 C C . ASP A 1 89 ? -30.022 63.504 25.839 1.00 59.98 89 ASP A C 1
ATOM 624 O O . ASP A 1 89 ? -29.666 62.735 24.949 1.00 59.94 89 ASP A O 1
ATOM 629 N N . ARG A 1 90 ? -29.157 64.113 26.652 1.00 60.27 90 ARG A N 1
ATOM 630 C CA . ARG A 1 90 ? -27.712 63.921 26.500 1.00 59.70 90 ARG A CA 1
ATOM 631 C C . ARG A 1 90 ? -27.331 62.561 27.052 1.00 60.76 90 ARG A C 1
ATOM 632 O O . ARG A 1 90 ? -28.019 62.016 27.912 1.00 61.33 90 ARG A O 1
ATOM 640 N N . GLN A 1 91 ? -26.230 62.018 26.555 1.00 61.28 91 GLN A N 1
ATOM 641 C CA . GLN A 1 91 ? -25.778 60.708 26.979 1.00 60.71 91 GLN A CA 1
ATOM 642 C C . GLN A 1 91 ? -24.315 60.787 27.400 1.00 59.85 91 GLN A C 1
ATOM 643 O O . GLN A 1 91 ? -23.488 59.959 27.014 1.00 61.00 91 GLN A O 1
ATOM 649 N N . GLY A 1 92 ? -24.006 61.800 28.200 1.00 57.41 92 GLY A N 1
ATOM 650 C CA . GLY A 1 92 ? -22.643 61.982 28.663 1.00 54.60 92 GLY A CA 1
ATOM 651 C C . GLY A 1 92 ? -22.198 63.424 28.518 1.00 52.83 92 GLY A C 1
ATOM 652 O O . GLY A 1 92 ? -22.922 64.241 27.951 1.00 53.09 92 GLY A O 1
ATOM 653 N N . GLY A 1 93 ? -21.008 63.733 29.032 1.00 51.11 93 GLY A N 1
ATOM 654 C CA . GLY A 1 93 ? -20.474 65.083 28.951 1.00 48.42 93 GLY A CA 1
ATOM 655 C C . GLY A 1 93 ? -21.449 66.126 29.452 1.00 46.76 93 GLY A C 1
ATOM 656 O O . GLY A 1 93 ? -21.722 67.131 28.788 1.00 45.98 93 GLY A O 1
ATOM 657 N N . TYR A 1 94 ? -21.985 65.867 30.639 1.00 45.17 94 TYR A N 1
ATOM 658 C CA . TYR A 1 94 ? -22.945 66.766 31.261 1.00 42.41 94 TYR A CA 1
ATOM 659 C C . TYR A 1 94 ? -22.206 67.946 31.884 1.00 41.72 94 TYR A C 1
ATOM 660 O O . TYR A 1 94 ? -22.790 68.996 32.115 1.00 41.28 94 TYR A O 1
ATOM 669 N N . THR A 1 95 ? -20.917 67.761 32.152 1.00 42.31 95 THR A N 1
ATOM 670 C CA . THR A 1 95 ? -20.093 68.786 32.788 1.00 41.97 95 THR A CA 1
ATOM 671 C C . THR A 1 95 ? -19.035 69.351 31.874 1.00 42.76 95 THR A C 1
ATOM 672 O O . THR A 1 95 ? -18.280 68.603 31.268 1.00 43.01 95 THR A O 1
ATOM 676 N N . ARG A 1 96 ? -18.965 70.678 31.818 1.00 44.82 96 ARG A N 1
ATOM 677 C CA . ARG A 1 96 ? -18.005 71.394 30.976 1.00 46.75 96 ARG A CA 1
ATOM 678 C C . ARG A 1 96 ? -16.829 71.966 31.785 1.00 46.50 96 ARG A C 1
ATOM 679 O O . ARG A 1 96 ? -17.020 72.563 32.842 1.00 47.69 96 ARG A O 1
ATOM 687 N N . VAL A 1 97 ? -15.616 71.784 31.269 1.00 45.88 97 VAL A N 1
ATOM 688 C CA . VAL A 1 97 ? -14.393 72.252 31.923 1.00 43.43 97 VAL A CA 1
ATOM 689 C C . VAL A 1 97 ? -13.662 73.256 31.028 1.00 41.39 97 VAL A C 1
ATOM 690 O O . VAL A 1 97 ? -13.271 72.920 29.914 1.00 42.57 97 VAL A O 1
ATOM 694 N N . LEU A 1 98 ? -13.485 74.487 31.500 1.00 39.23 98 LEU A N 1
ATOM 695 C CA . LEU A 1 98 ? -12.804 75.491 30.694 1.00 36.88 98 LEU A CA 1
ATOM 696 C C . LEU A 1 98 ? -11.596 76.084 31.385 1.00 36.44 98 LEU A C 1
ATOM 697 O O . LEU A 1 98 ? -11.707 76.723 32.422 1.00 37.80 98 LEU A O 1
ATOM 702 N N . LYS A 1 99 ? -10.434 75.853 30.785 1.00 37.00 99 LYS A N 1
ATOM 703 C CA . LYS A 1 99 ? -9.173 76.335 31.322 1.00 36.94 99 LYS A CA 1
ATOM 704 C C . LYS A 1 99 ? -9.074 77.845 31.247 1.00 36.95 99 LYS A C 1
ATOM 705 O O . LYS A 1 99 ? -9.377 78.463 30.225 1.00 37.10 99 LYS A O 1
ATOM 711 N N . LEU A 1 100 ? -8.635 78.425 32.356 1.00 36.84 100 LEU A N 1
ATOM 712 C CA . LEU A 1 100 ? -8.477 79.862 32.476 1.00 36.82 100 LEU A CA 1
ATOM 713 C C . LEU A 1 100 ? -7.040 80.292 32.221 1.00 39.63 100 LEU A C 1
ATOM 714 O O . LEU A 1 100 ? -6.104 79.485 32.295 1.00 41.63 100 LEU A O 1
ATOM 719 N N . ALA A 1 101 ? -6.889 81.582 31.933 1.00 41.14 101 ALA A N 1
ATOM 720 C CA . ALA A 1 101 ? -5.590 82.199 31.690 1.00 42.05 101 ALA A CA 1
ATOM 721 C C . ALA A 1 101 ? -5.046 82.603 33.054 1.00 43.57 101 ALA A C 1
ATOM 722 O O . ALA A 1 101 ? -3.911 83.052 33.176 1.00 43.21 101 ALA A O 1
ATOM 724 N N . GLU A 1 102 ? -5.875 82.408 34.077 1.00 45.86 102 GLU A N 1
ATOM 725 C CA . GLU A 1 102 ? -5.536 82.735 35.457 1.00 47.37 102 GLU A CA 1
ATOM 726 C C . GLU A 1 102 ? -4.912 81.548 36.219 1.00 46.28 102 GLU A C 1
ATOM 727 O O . GLU A 1 102 ? -5.314 80.390 36.058 1.00 45.51 102 GLU A O 1
ATOM 733 N N . ARG A 1 103 ? -3.915 81.851 37.043 1.00 45.88 103 ARG A N 1
ATOM 734 C CA . ARG A 1 103 ? -3.215 80.838 37.831 1.00 46.94 103 ARG A CA 1
ATOM 735 C C . ARG A 1 103 ? -3.309 81.241 39.298 1.00 46.94 103 ARG A C 1
ATOM 736 O O . ARG A 1 103 ? -3.299 82.432 39.597 1.00 46.48 103 ARG A O 1
ATOM 744 N N . ARG A 1 104 ? -3.399 80.275 40.215 1.00 47.24 104 ARG A N 1
ATOM 745 C CA . ARG A 1 104 ? -3.515 80.631 41.631 1.00 49.41 104 ARG A CA 1
ATOM 746 C C . ARG A 1 104 ? -2.189 81.157 42.164 1.00 51.17 104 ARG A C 1
ATOM 747 O O . ARG A 1 104 ? -1.133 80.872 41.601 1.00 51.56 104 ARG A O 1
ATOM 755 N N . ARG A 1 105 ? -2.265 81.944 43.237 1.00 53.39 105 ARG A N 1
ATOM 756 C CA . ARG A 1 105 ? -1.104 82.557 43.883 1.00 54.51 105 ARG A CA 1
ATOM 757 C C . ARG A 1 105 ? -0.441 81.595 44.858 1.00 55.24 105 ARG A C 1
ATOM 758 O O . ARG A 1 105 ? -1.091 80.990 45.713 1.00 55.31 105 ARG A O 1
ATOM 766 N N . GLY A 1 106 ? 0.871 81.466 44.709 1.00 55.97 106 GLY A N 1
ATOM 767 C CA . GLY A 1 106 ? 1.644 80.563 45.537 1.00 55.37 106 GLY A CA 1
ATOM 768 C C . GLY A 1 106 ? 2.456 79.678 44.611 1.00 54.37 106 GLY A C 1
ATOM 769 O O . GLY A 1 106 ? 3.611 79.983 44.309 1.00 53.68 106 GLY A O 1
ATOM 770 N N . ASP A 1 107 ? 1.845 78.597 44.137 1.00 53.08 107 ASP A N 1
ATOM 771 C CA . ASP A 1 107 ? 2.524 77.670 43.239 1.00 50.65 107 ASP A CA 1
ATOM 772 C C . ASP A 1 107 ? 2.356 78.029 41.771 1.00 48.43 107 ASP A C 1
ATOM 773 O O . ASP A 1 107 ? 3.109 77.558 40.919 1.00 47.50 107 ASP A O 1
ATOM 778 N N . GLY A 1 108 ? 1.362 78.863 41.485 1.00 46.86 108 GLY A N 1
ATOM 779 C CA . GLY A 1 108 ? 1.109 79.280 40.118 1.00 44.96 108 GLY A CA 1
ATOM 780 C C . GLY A 1 108 ? 0.355 78.267 39.273 1.00 43.90 108 GLY A C 1
ATOM 781 O O . GLY A 1 108 ? 0.275 78.422 38.051 1.00 45.06 108 GLY A O 1
ATOM 782 N N . ALA A 1 109 ? -0.204 77.236 39.908 1.00 43.55 109 ALA A N 1
ATOM 783 C CA . ALA A 1 109 ? -0.939 76.199 39.186 1.00 43.34 109 ALA A CA 1
ATOM 784 C C . ALA A 1 109 ? -2.071 76.825 38.399 1.00 43.65 109 ALA A C 1
ATOM 785 O O . ALA A 1 109 ? -2.796 77.674 38.917 1.00 44.33 109 ALA A O 1
ATOM 787 N N . PRO A 1 110 ? -2.2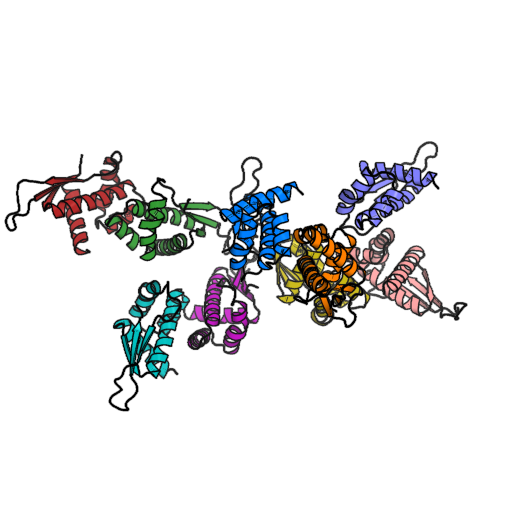29 76.416 37.129 1.00 43.81 110 PRO A N 1
ATOM 788 C CA . PRO A 1 110 ? -3.268 76.916 36.231 1.00 42.93 110 PRO A CA 1
ATOM 789 C C . PRO A 1 110 ? -4.658 76.482 36.681 1.00 41.70 110 PRO A C 1
ATOM 790 O O . PRO A 1 110 ? -4.867 75.343 37.113 1.00 41.75 110 PRO A O 1
ATOM 794 N N . LEU A 1 111 ? -5.601 77.410 36.565 1.00 39.04 111 LEU A N 1
ATOM 795 C CA . LEU A 1 111 ? -6.975 77.193 36.976 1.00 34.86 111 LEU A CA 1
ATOM 796 C C . LEU A 1 111 ? -7.897 76.768 35.852 1.00 33.90 111 LEU A C 1
ATOM 797 O O . LEU A 1 111 ? -7.576 76.921 34.673 1.00 33.90 111 LEU A O 1
ATOM 802 N N . ALA A 1 112 ? -9.054 76.240 36.240 1.00 32.26 112 ALA A N 1
ATOM 803 C CA . ALA A 1 112 ? -10.068 75.822 35.292 1.00 31.94 112 ALA A CA 1
ATOM 804 C C . ALA A 1 112 ? -11.453 75.994 35.923 1.00 32.39 112 ALA A C 1
ATOM 805 O O . ALA A 1 112 ? -11.638 75.802 37.124 1.00 32.31 112 ALA A O 1
ATOM 807 N N . LEU A 1 113 ? -12.415 76.388 35.096 1.00 35.19 113 LEU A N 1
ATOM 808 C CA . LEU A 1 113 ? -13.787 76.594 35.534 1.00 37.37 113 LEU A CA 1
ATOM 809 C C . LEU A 1 113 ? -14.643 75.399 35.150 1.00 38.49 113 LEU A C 1
ATOM 810 O O . LEU A 1 113 ? -14.685 74.997 33.984 1.00 37.31 113 LEU A O 1
ATOM 815 N N . VAL A 1 114 ? -15.326 74.831 36.139 1.00 39.64 114 VAL A N 1
ATOM 816 C CA . VAL A 1 114 ? -16.196 73.678 35.905 1.00 39.92 114 VAL A CA 1
ATOM 817 C C . VAL A 1 114 ? -17.656 74.090 36.093 1.00 41.64 114 VAL A C 1
ATOM 818 O O . VAL A 1 114 ? -18.007 74.764 37.065 1.00 41.39 114 VAL A O 1
ATOM 822 N N . GLU A 1 115 ? -18.505 73.662 35.167 1.00 43.70 115 GLU A N 1
ATOM 823 C CA . GLU A 1 115 ? -19.918 74.010 35.204 1.00 46.65 115 GLU A CA 1
ATOM 824 C C . GLU A 1 115 ? -20.732 73.014 34.399 1.00 47.71 115 GLU A C 1
ATOM 825 O O . GLU A 1 115 ? -20.182 72.284 33.576 1.00 48.20 115 GLU A O 1
ATOM 831 N N . LEU A 1 116 ? -22.046 73.014 34.607 1.00 48.10 116 LEU A N 1
ATOM 832 C CA . LEU A 1 116 ? -22.916 72.089 33.898 1.00 49.11 116 LEU A CA 1
ATOM 833 C C . LEU A 1 116 ? -23.214 72.603 32.506 1.00 51.52 116 LEU A C 1
ATOM 834 O O . LEU A 1 116 ? -23.526 73.779 32.314 1.00 50.51 116 LEU A O 1
ATOM 839 N N . VAL A 1 117 ? -23.091 71.706 31.532 1.00 55.47 117 VAL A N 1
ATOM 840 C CA . VAL A 1 117 ? -23.325 72.039 30.130 1.00 59.19 117 VAL A CA 1
ATOM 841 C C . VAL A 1 117 ? -24.799 72.367 29.921 1.00 62.49 117 VAL A C 1
ATOM 842 O O . VAL A 1 117 ? -25.660 71.755 30.545 1.00 61.65 117 VAL A O 1
ATOM 846 N N . GLU A 1 118 ? -25.072 73.322 29.034 1.00 66.72 118 GLU A N 1
ATOM 847 C CA . GLU A 1 118 ? -26.432 73.770 28.731 1.00 70.03 118 GLU A CA 1
ATOM 848 C C . GLU A 1 118 ? -26.365 75.183 28.145 1.00 72.02 118 GLU A C 1
ATOM 849 O O . GLU A 1 118 ? -25.237 75.718 28.022 1.00 72.89 118 GLU A O 1
ATOM 856 N N . SER B 1 14 ? -34.778 47.141 54.621 1.00 66.67 14 SER B N 1
ATOM 857 C CA . SER B 1 14 ? -33.717 48.039 54.067 1.00 66.75 14 SER B CA 1
ATOM 858 C C . SER B 1 14 ? -32.304 47.461 54.220 1.00 66.35 14 SER B C 1
ATOM 859 O O . SER B 1 14 ? -31.778 46.887 53.272 1.00 67.50 14 SER B O 1
ATOM 862 N N . SER B 1 15 ? -31.688 47.610 55.389 1.00 65.46 15 SER B N 1
ATOM 863 C CA . SER B 1 15 ? -30.353 47.058 55.626 1.00 64.88 15 SER B CA 1
ATOM 864 C C . SER B 1 15 ? -30.421 45.515 55.610 1.00 63.72 15 SER B C 1
ATOM 865 O O . SER B 1 15 ? -29.444 44.832 55.268 1.00 63.43 15 SER B O 1
ATOM 868 N N . HIS B 1 16 ? -31.596 45.001 55.991 1.00 62.58 16 HIS B N 1
ATOM 869 C CA . HIS B 1 16 ? -31.920 43.565 56.038 1.00 61.52 16 HIS B CA 1
ATOM 870 C C . HIS B 1 16 ? -31.952 43.045 54.606 1.00 59.55 16 HIS B C 1
ATOM 871 O O . HIS B 1 16 ? -31.460 41.956 54.309 1.00 59.08 16 HIS B O 1
ATOM 878 N N . ARG B 1 17 ? -32.603 43.828 53.745 1.00 56.70 17 ARG B N 1
ATOM 879 C CA . ARG B 1 17 ? -32.769 43.512 52.328 1.00 54.39 17 ARG B CA 1
ATOM 880 C C . ARG B 1 17 ? -31.425 43.439 51.618 1.00 52.17 17 ARG B C 1
ATOM 881 O O . ARG B 1 17 ? -31.113 42.439 50.977 1.00 51.16 17 ARG B O 1
ATOM 889 N N . LEU B 1 18 ? -30.647 44.512 51.731 1.00 50.52 18 LEU B N 1
ATOM 890 C CA . LEU B 1 18 ? -29.335 44.602 51.097 1.00 49.63 18 LEU B CA 1
ATOM 891 C C . LEU B 1 18 ? -28.431 43.429 51.476 1.00 48.53 18 LEU B C 1
ATOM 892 O O . LEU B 1 18 ? -27.678 42.918 50.650 1.00 47.40 18 LEU B O 1
ATOM 897 N N . ALA B 1 19 ? -28.496 43.025 52.739 1.00 48.19 19 ALA B N 1
ATOM 898 C CA . ALA B 1 19 ? -27.703 41.909 53.231 1.00 47.56 19 ALA B CA 1
ATOM 899 C C . ALA B 1 19 ? -28.080 40.625 52.478 1.00 47.38 19 ALA B C 1
ATOM 900 O O . ALA B 1 19 ? -27.214 39.816 52.121 1.00 46.17 19 ALA B O 1
ATOM 902 N N . LEU B 1 20 ? -29.380 40.449 52.242 1.00 47.68 20 LEU B N 1
ATOM 903 C CA . LEU B 1 20 ? -29.898 39.274 51.540 1.00 46.60 20 LEU B CA 1
ATOM 904 C C . LEU B 1 20 ? -29.456 39.311 50.084 1.00 46.55 20 LEU B C 1
ATOM 905 O O . LEU B 1 20 ? -28.877 38.350 49.586 1.00 45.25 20 LEU B O 1
ATOM 910 N N . TYR B 1 21 ? -29.716 40.432 49.416 1.00 48.06 21 TYR B N 1
ATOM 911 C CA . TYR B 1 21 ? -29.346 40.614 48.016 1.00 49.15 21 TYR B CA 1
ATOM 912 C C . TYR B 1 21 ? -27.880 40.239 47.818 1.00 50.10 21 TYR B C 1
ATOM 913 O O . TYR B 1 21 ? -27.519 39.508 46.892 1.00 50.06 21 TYR B O 1
ATOM 922 N N . ARG B 1 22 ? -27.050 40.747 48.718 1.00 52.26 22 ARG B N 1
ATOM 923 C CA . ARG B 1 22 ? -25.610 40.509 48.716 1.00 54.50 22 ARG B CA 1
ATOM 924 C C . ARG B 1 22 ? -25.348 39.006 48.776 1.00 54.43 22 ARG B C 1
ATOM 925 O O . ARG B 1 22 ? -24.600 38.452 47.978 1.00 55.57 22 ARG B O 1
ATOM 933 N N . ASN B 1 23 ? -25.988 38.352 49.733 1.00 54.07 23 ASN B N 1
ATOM 934 C CA . ASN B 1 23 ? -25.826 36.924 49.924 1.00 54.18 23 ASN B CA 1
ATOM 935 C C . ASN B 1 23 ? -26.323 36.133 48.712 1.00 51.20 23 ASN B C 1
ATOM 936 O O . ASN B 1 23 ? -25.657 35.204 48.249 1.00 51.18 23 ASN B O 1
ATOM 941 N N . GLN B 1 24 ? -27.492 36.507 48.201 1.00 47.25 24 GLN B N 1
ATOM 942 C CA . GLN B 1 24 ? -28.072 35.832 47.042 1.00 44.19 24 GLN B CA 1
ATOM 943 C C . GLN B 1 24 ? -27.226 36.052 45.792 1.00 43.53 24 GLN B C 1
ATOM 944 O O . GLN B 1 24 ? -26.970 35.116 45.037 1.00 42.52 24 GLN B O 1
ATOM 950 N N . ALA B 1 25 ? -26.797 37.293 45.576 1.00 42.53 25 ALA B N 1
ATOM 951 C CA . ALA B 1 25 ? -25.983 37.629 44.411 1.00 41.38 25 ALA B CA 1
ATOM 952 C C . ALA B 1 25 ? -24.677 36.860 44.384 1.00 42.04 25 ALA B C 1
ATOM 953 O O . ALA B 1 25 ? -24.238 36.419 43.325 1.00 41.63 25 ALA B O 1
ATOM 955 N N . LYS B 1 26 ? -24.051 36.701 45.547 1.00 44.28 26 LYS B N 1
ATOM 956 C CA . LYS B 1 26 ? -22.783 35.977 45.628 1.00 46.75 26 LYS B CA 1
ATOM 957 C C . LYS B 1 26 ? -22.977 34.564 45.091 1.00 46.68 26 LYS B C 1
ATOM 958 O O . LYS B 1 26 ? -22.210 34.104 44.245 1.00 48.37 26 LYS B O 1
ATOM 964 N N . SER B 1 27 ? -24.005 33.881 45.594 1.00 45.48 27 SER B N 1
ATOM 965 C CA . SER B 1 27 ? -24.299 32.514 45.172 1.00 44.61 27 SER B CA 1
ATOM 966 C C . SER B 1 27 ? -24.637 32.430 43.686 1.00 43.53 27 SER B C 1
ATOM 967 O O . SER B 1 27 ? -24.280 31.470 43.012 1.00 44.77 27 SER B O 1
ATOM 970 N N . LEU B 1 28 ? -25.331 33.448 43.190 1.00 42.02 28 LEU B N 1
ATOM 971 C CA . LEU B 1 28 ? -25.746 33.521 41.794 1.00 40.62 28 LEU B CA 1
ATOM 972 C C . LEU B 1 28 ? -24.538 33.623 40.885 1.00 41.38 28 LEU B C 1
ATOM 973 O O . LEU B 1 28 ? -24.452 32.956 39.864 1.00 40.70 28 LEU B O 1
ATOM 978 N N . LEU B 1 29 ? -23.617 34.495 41.265 1.00 43.92 29 LEU B N 1
ATOM 979 C CA . LEU B 1 29 ? -22.405 34.716 40.501 1.00 46.06 29 LEU B CA 1
ATOM 980 C C . LEU B 1 29 ? -21.455 33.532 40.547 1.00 46.76 29 LEU B C 1
ATOM 981 O O . LEU B 1 29 ? -20.711 33.289 39.599 1.00 47.41 29 LEU B O 1
ATOM 986 N N . THR B 1 30 ? -21.483 32.796 41.650 1.00 47.26 30 THR B N 1
ATOM 987 C CA . THR B 1 30 ? -20.592 31.668 41.811 1.00 48.01 30 THR B CA 1
ATOM 988 C C . THR B 1 30 ? -21.089 30.435 41.066 1.00 49.74 30 THR B C 1
ATOM 989 O O . THR B 1 30 ? -20.376 29.870 40.232 1.00 51.67 30 THR B O 1
ATOM 993 N N . HIS B 1 31 ? -22.326 30.043 41.338 1.00 50.36 31 HIS B N 1
ATOM 994 C CA . HIS B 1 31 ? -22.884 28.852 40.720 1.00 49.98 31 HIS B CA 1
ATOM 995 C C . HIS B 1 31 ? -23.688 29.034 39.419 1.00 48.18 31 HIS B C 1
ATOM 996 O O . HIS B 1 31 ? -23.975 28.054 38.736 1.00 48.34 31 HIS B O 1
ATOM 1003 N N . GLY B 1 32 ? -24.027 30.275 39.064 1.00 47.44 32 GLY B N 1
ATOM 1004 C CA . GLY B 1 32 ? -24.756 30.536 37.822 1.00 45.40 32 GLY B CA 1
ATOM 1005 C C . GLY B 1 32 ? -26.267 30.533 37.940 1.00 43.90 32 GLY B C 1
ATOM 1006 O O . GLY B 1 32 ? -26.971 30.971 37.023 1.00 41.57 32 GLY B O 1
ATOM 1007 N N . ARG B 1 33 ? -26.755 30.050 39.081 1.00 44.80 33 ARG B N 1
ATOM 1008 C CA . ARG B 1 33 ? -28.190 29.964 39.352 1.00 46.24 33 ARG B CA 1
ATOM 1009 C C . ARG B 1 33 ? -28.487 29.940 40.853 1.00 45.67 33 ARG B C 1
ATOM 1010 O O . ARG B 1 33 ? -27.632 29.557 41.656 1.00 44.75 33 ARG B O 1
ATOM 1018 N N . ILE B 1 34 ? -29.708 30.341 41.211 1.00 45.94 34 ILE B N 1
ATOM 1019 C CA . ILE B 1 34 ? -30.178 30.360 42.600 1.00 45.42 34 ILE B CA 1
ATOM 1020 C C . ILE B 1 34 ? -31.695 30.218 42.576 1.00 44.75 34 ILE B C 1
ATOM 1021 O O . ILE B 1 34 ? -32.339 30.555 41.590 1.00 44.03 34 ILE B O 1
ATOM 1026 N N . THR B 1 35 ? -32.261 29.707 43.660 1.00 45.03 35 THR B N 1
ATOM 1027 C CA . THR B 1 35 ? -33.704 29.564 43.738 1.00 45.38 35 THR B CA 1
ATOM 1028 C C . THR B 1 35 ? -34.215 30.132 45.057 1.00 46.59 35 THR B C 1
ATOM 1029 O O . THR B 1 35 ? -33.641 29.892 46.126 1.00 45.48 35 THR B O 1
ATOM 1033 N N . THR B 1 36 ? -35.293 30.904 44.955 1.00 48.13 36 THR B N 1
ATOM 1034 C CA . THR B 1 36 ? -35.925 31.550 46.100 1.00 49.28 36 THR B CA 1
ATOM 1035 C C . THR B 1 36 ? -37.404 31.732 45.794 1.00 50.10 36 THR B C 1
ATOM 1036 O O . THR B 1 36 ? -37.942 31.070 44.915 1.00 50.26 36 THR B O 1
ATOM 1040 N N . THR B 1 37 ? -38.058 32.636 46.516 1.00 48.63 37 THR B N 1
ATOM 1041 C CA . THR B 1 37 ? -39.477 32.889 46.308 1.00 47.52 37 THR B CA 1
ATOM 1042 C C . THR B 1 37 ? -39.613 33.806 45.108 1.00 47.29 37 THR B C 1
ATOM 1043 O O . THR B 1 37 ? -38.626 34.378 44.650 1.00 47.13 37 THR B O 1
ATOM 1047 N N . VAL B 1 38 ? -40.831 33.932 44.591 1.00 46.68 38 VAL B N 1
ATOM 1048 C CA . VAL B 1 38 ? -41.091 34.796 43.447 1.00 45.10 38 VAL B CA 1
ATOM 1049 C C . VAL B 1 38 ? -40.706 36.239 43.750 1.00 46.09 38 VAL B C 1
ATOM 1050 O O . VAL B 1 38 ? -39.975 36.863 42.988 1.00 46.16 38 VAL B O 1
ATOM 1054 N N . PRO B 1 39 ? -41.212 36.798 44.858 1.00 46.89 39 PRO B N 1
ATOM 1055 C CA . PRO B 1 39 ? -40.834 38.181 45.150 1.00 45.76 39 PRO B CA 1
ATOM 1056 C C . PRO B 1 39 ? -39.331 38.377 45.345 1.00 46.42 39 PRO B C 1
ATOM 1057 O O . PRO B 1 39 ? -38.758 39.289 44.754 1.00 47.80 39 PRO B O 1
ATOM 1061 N N . LYS B 1 40 ? -38.699 37.535 46.163 1.00 46.00 40 LYS B N 1
ATOM 1062 C CA . LYS B 1 40 ? -37.261 37.639 46.400 1.00 47.11 40 LYS B CA 1
ATOM 1063 C C . LYS B 1 40 ? -36.482 37.544 45.091 1.00 48.06 40 LYS B C 1
ATOM 1064 O O . LYS B 1 40 ? -35.429 38.162 44.938 1.00 49.93 40 LYS B O 1
ATOM 1070 N N . ALA B 1 41 ? -37.018 36.787 44.142 1.00 46.34 41 ALA B N 1
ATOM 1071 C CA . ALA B 1 41 ? -36.376 36.623 42.850 1.00 45.60 41 ALA B CA 1
ATOM 1072 C C . ALA B 1 41 ? -36.484 37.898 41.999 1.00 46.33 41 ALA B C 1
ATOM 1073 O O . ALA B 1 41 ? -35.548 38.250 41.273 1.00 46.65 41 ALA B O 1
ATOM 1075 N N . LYS B 1 42 ? -37.617 38.592 42.095 1.00 46.40 42 LYS B N 1
ATOM 1076 C CA . LYS B 1 42 ? -37.813 39.829 41.344 1.00 46.75 42 LYS B CA 1
ATOM 1077 C C . LYS B 1 42 ? -36.865 40.903 41.890 1.00 46.68 42 LYS B C 1
ATOM 1078 O O . LYS B 1 42 ? -36.257 41.649 41.120 1.00 45.34 42 LYS B O 1
ATOM 1084 N N . GLU B 1 43 ? -36.748 40.974 43.217 1.00 47.47 43 GLU B N 1
ATOM 1085 C CA . GLU B 1 43 ? -35.867 41.939 43.889 1.00 46.88 43 GLU B CA 1
ATOM 1086 C C . GLU B 1 43 ? -34.403 4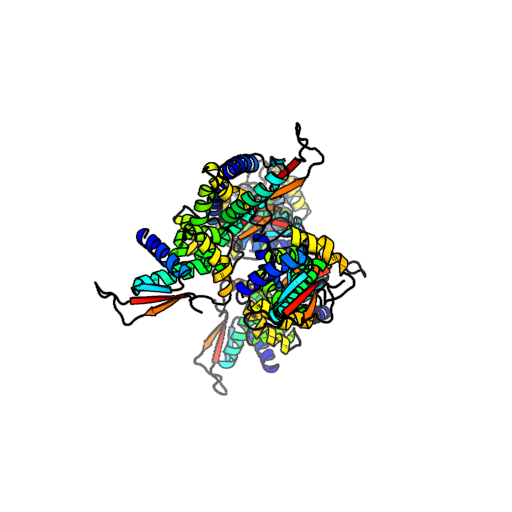1.708 43.505 1.00 45.07 43 GLU B C 1
ATOM 1087 O O . GLU B 1 43 ? -33.643 42.655 43.298 1.00 44.18 43 GLU B O 1
ATOM 1093 N N . LEU B 1 44 ? -34.023 40.436 43.422 1.00 43.88 44 LEU B N 1
ATOM 1094 C CA . LEU B 1 44 ? -32.660 40.028 43.074 1.00 41.04 44 LEU B CA 1
ATOM 1095 C C . LEU B 1 44 ? -32.323 40.420 41.638 1.00 39.73 44 LEU B C 1
ATOM 1096 O O . LEU B 1 44 ? -31.288 41.027 41.383 1.00 39.79 44 LEU B O 1
ATOM 1101 N N . ARG B 1 45 ? -33.203 40.073 40.703 1.00 39.87 45 ARG B N 1
ATOM 1102 C CA . ARG B 1 45 ? -32.981 40.388 39.292 1.00 40.00 45 ARG B CA 1
ATOM 1103 C C . ARG B 1 45 ? -32.694 41.874 39.119 1.00 38.08 45 ARG B C 1
ATOM 1104 O O . ARG B 1 45 ? -31.859 42.258 38.305 1.00 38.88 45 ARG B O 1
ATOM 1112 N N . GLY B 1 46 ? -33.385 42.707 39.884 1.00 38.10 46 GLY B N 1
ATOM 1113 C CA . GLY B 1 46 ? -33.161 44.134 39.777 1.00 37.17 46 GLY B CA 1
ATOM 1114 C C . GLY B 1 46 ? -31.812 44.540 40.340 1.00 36.23 46 GLY B C 1
ATOM 1115 O O . GLY B 1 46 ? -31.132 45.413 39.800 1.00 35.39 46 GLY B O 1
ATOM 1116 N N . PHE B 1 47 ? -31.425 43.886 41.431 1.00 35.66 47 PHE B N 1
ATOM 1117 C CA . PHE B 1 47 ? -30.162 44.173 42.096 1.00 37.62 47 PHE B CA 1
ATOM 1118 C C . PHE B 1 47 ? -28.980 43.807 41.227 1.00 37.97 47 PHE B C 1
ATOM 1119 O O . PHE B 1 47 ? -28.043 44.586 41.081 1.00 40.03 47 PHE B O 1
ATOM 1127 N N . VAL B 1 48 ? -29.023 42.608 40.663 1.00 37.23 48 VAL B N 1
ATOM 1128 C CA . VAL B 1 48 ? -27.951 42.136 39.804 1.00 38.71 48 VAL B CA 1
ATOM 1129 C C . VAL B 1 48 ? -27.861 42.888 38.470 1.00 39.63 48 VAL B C 1
ATOM 1130 O O . VAL B 1 48 ? -26.761 43.141 37.982 1.00 39.87 48 VAL B O 1
ATOM 1134 N N . ASP B 1 49 ? -29.001 43.230 37.869 1.00 41.39 49 ASP B N 1
ATOM 1135 C CA . ASP B 1 49 ? -28.976 43.977 36.610 1.00 43.16 49 ASP B CA 1
ATOM 1136 C C . ASP B 1 49 ? -28.369 45.366 36.871 1.00 43.45 49 ASP B C 1
ATOM 1137 O O . ASP B 1 49 ? -27.742 45.969 35.996 1.00 42.76 49 ASP B O 1
ATOM 1142 N N . HIS B 1 50 ? -28.554 45.851 38.094 1.00 44.79 50 HIS B N 1
ATOM 1143 C CA . HIS B 1 50 ? -28.023 47.136 38.534 1.00 44.30 50 HIS B CA 1
ATOM 1144 C C . HIS B 1 50 ? -26.492 47.059 38.628 1.00 44.96 50 HIS B C 1
ATOM 1145 O O . HIS B 1 50 ? -25.795 47.983 38.215 1.00 44.43 50 HIS B O 1
ATOM 1152 N N . LEU B 1 51 ? -25.979 45.944 39.149 1.00 46.40 51 LEU B N 1
ATOM 1153 C CA . LEU B 1 51 ? -24.538 45.742 39.288 1.00 46.98 51 LEU B CA 1
ATOM 1154 C C . LEU B 1 51 ? -23.855 45.496 37.937 1.00 48.14 51 LEU B C 1
ATOM 1155 O O . LEU B 1 51 ? -22.723 45.929 37.726 1.00 48.27 51 LEU B O 1
ATOM 1160 N N . ILE B 1 52 ? -24.536 44.800 37.027 1.00 48.35 52 ILE B N 1
ATOM 1161 C CA . ILE B 1 52 ? -23.975 44.522 35.708 1.00 48.85 52 ILE B CA 1
ATOM 1162 C C . ILE B 1 52 ? -23.883 45.799 34.897 1.00 49.30 52 ILE B C 1
ATOM 1163 O O . ILE B 1 52 ? -22.963 45.974 34.100 1.00 51.07 52 ILE B O 1
ATOM 1168 N N . HIS B 1 53 ? -24.856 46.679 35.098 1.00 49.29 53 HIS B N 1
ATOM 1169 C CA . HIS B 1 53 ? -24.897 47.961 34.413 1.00 49.91 53 HIS B CA 1
ATOM 1170 C C . HIS B 1 53 ? -23.629 48.776 34.752 1.00 47.57 53 HIS B C 1
ATOM 1171 O O . HIS B 1 53 ? -22.980 49.342 33.873 1.00 48.53 53 HIS B O 1
ATOM 1178 N N . LEU B 1 54 ? -23.282 48.807 36.035 1.00 45.12 54 LEU B N 1
ATOM 1179 C CA . LEU B 1 54 ? -22.109 49.522 36.524 1.00 43.40 54 LEU B CA 1
ATOM 1180 C C . LEU B 1 54 ? -20.836 48.884 36.001 1.00 43.00 54 LEU B C 1
ATOM 1181 O O . LEU B 1 54 ? -19.871 49.573 35.692 1.00 44.90 54 LEU B O 1
ATOM 1186 N N . ALA B 1 55 ? -20.827 47.554 35.955 1.00 43.06 55 ALA B N 1
ATOM 1187 C CA . ALA B 1 55 ? -19.665 46.806 35.484 1.00 43.31 55 ALA B CA 1
ATOM 1188 C C . ALA B 1 55 ? -19.443 47.060 33.993 1.00 44.26 55 ALA B C 1
ATOM 1189 O O . ALA B 1 55 ? -18.320 46.988 33.494 1.00 44.68 55 ALA B O 1
ATOM 1191 N N . LYS B 1 56 ? -20.526 47.349 33.281 1.00 45.79 56 LYS B N 1
ATOM 1192 C CA . LYS B 1 56 ? -20.416 47.638 31.866 1.00 47.21 56 LYS B CA 1
ATOM 1193 C C . LYS B 1 56 ? -19.878 49.057 31.693 1.00 49.58 56 LYS B C 1
ATOM 1194 O O . LYS B 1 56 ? -19.104 49.325 30.772 1.00 50.81 56 LYS B O 1
ATOM 1200 N N . ARG B 1 57 ? -20.282 49.956 32.593 1.00 50.67 57 ARG B N 1
ATOM 1201 C CA . ARG B 1 57 ? -19.805 51.338 32.570 1.00 49.89 57 ARG B CA 1
ATOM 1202 C C . ARG B 1 57 ? -18.331 51.292 32.967 1.00 50.63 57 ARG B C 1
ATOM 1203 O O . ARG B 1 57 ? -17.557 52.196 32.658 1.00 52.90 57 ARG B O 1
ATOM 1211 N N . GLY B 1 58 ? -17.978 50.206 33.653 1.00 50.62 58 GLY B N 1
ATOM 1212 C CA . GLY B 1 58 ? -16.626 49.928 34.112 1.00 49.96 58 GLY B CA 1
ATOM 1213 C C . GLY B 1 58 ? -15.620 51.030 34.350 1.00 50.16 58 GLY B C 1
ATOM 1214 O O . GLY B 1 58 ? -14.589 51.071 33.694 1.00 50.95 58 GLY B O 1
ATOM 1215 N N . ASP B 1 59 ? -15.898 51.926 35.285 1.00 50.42 59 ASP B N 1
ATOM 1216 C CA . ASP B 1 59 ? -14.941 52.977 35.562 1.00 50.36 59 ASP B CA 1
ATOM 1217 C C . ASP B 1 59 ? -14.507 52.969 37.019 1.00 50.64 59 ASP B C 1
ATOM 1218 O O . ASP B 1 59 ? -14.964 52.151 37.823 1.00 50.82 59 ASP B O 1
ATOM 1223 N N . LEU B 1 60 ? -13.594 53.874 37.335 1.00 50.32 60 LEU B N 1
ATOM 1224 C CA . LEU B 1 60 ? -13.056 54.025 38.675 1.00 49.45 60 LEU B CA 1
ATOM 1225 C C . LEU B 1 60 ? -14.140 54.030 39.759 1.00 46.83 60 LEU B C 1
ATOM 1226 O O . LEU B 1 60 ? -14.052 53.301 40.747 1.00 46.62 60 LEU B O 1
ATOM 1231 N N . HIS B 1 61 ? -15.157 54.864 39.562 1.00 43.88 61 HIS B N 1
ATOM 1232 C CA . HIS B 1 61 ? -16.257 55.011 40.513 1.00 40.66 61 HIS B CA 1
ATOM 1233 C C . HIS B 1 61 ? -17.183 53.804 40.553 1.00 40.40 61 HIS B C 1
ATOM 1234 O O . HIS B 1 61 ? -17.623 53.400 41.619 1.00 39.65 61 HIS B O 1
ATOM 1241 N N . ALA B 1 62 ? -17.475 53.232 39.388 1.00 40.71 62 ALA B N 1
ATOM 1242 C CA . ALA B 1 62 ? -18.351 52.065 39.302 1.00 41.26 62 ALA B CA 1
ATOM 1243 C C . ALA B 1 62 ? -17.736 50.904 40.059 1.00 41.69 62 ALA B C 1
ATOM 1244 O O . ALA B 1 62 ? -18.405 50.243 40.855 1.00 41.77 62 ALA B O 1
ATOM 1246 N N . ARG B 1 63 ? -16.449 50.673 39.817 1.00 43.39 63 ARG B N 1
ATOM 1247 C CA . ARG B 1 63 ? -15.754 49.574 40.466 1.00 45.61 63 ARG B CA 1
ATOM 1248 C C . ARG B 1 63 ? -15.754 49.729 41.980 1.00 44.87 63 ARG B C 1
ATOM 1249 O O . ARG B 1 63 ? -15.751 48.744 42.723 1.00 45.20 63 ARG B O 1
ATOM 1257 N N . ARG B 1 64 ? -15.775 50.975 42.431 1.00 44.13 64 ARG B N 1
ATOM 1258 C CA . ARG B 1 64 ? -15.782 51.280 43.854 1.00 42.87 64 ARG B CA 1
ATOM 1259 C C . ARG B 1 64 ? -17.115 50.909 44.507 1.00 42.70 64 ARG B C 1
ATOM 1260 O O . ARG B 1 64 ? -17.142 50.257 45.551 1.00 43.78 64 ARG B O 1
ATOM 1268 N N . LEU B 1 65 ? -18.217 51.338 43.898 1.00 41.93 65 LEU B N 1
ATOM 1269 C CA . LEU B 1 65 ? -19.534 51.054 44.447 1.00 40.86 65 LEU B CA 1
ATOM 1270 C C . LEU B 1 65 ? -19.904 49.587 44.315 1.00 41.09 65 LEU B C 1
ATOM 1271 O O . LEU B 1 65 ? -20.637 49.054 45.141 1.00 42.51 65 LEU B O 1
ATOM 1276 N N . VAL B 1 66 ? -19.397 48.933 43.279 1.00 41.11 66 VAL B N 1
ATOM 1277 C CA . VAL B 1 66 ? -19.690 47.524 43.081 1.00 42.12 66 VAL B CA 1
ATOM 1278 C C . VAL B 1 66 ? -19.071 46.709 44.203 1.00 43.27 66 VAL B C 1
ATOM 1279 O O . VAL B 1 66 ? -19.684 45.784 44.734 1.00 44.24 66 VAL B O 1
ATOM 1283 N N . LEU B 1 67 ? -17.848 47.069 44.559 1.00 44.14 67 LEU B N 1
ATOM 1284 C CA . LEU B 1 67 ? -17.131 46.385 45.609 1.00 46.71 67 LEU B CA 1
ATOM 1285 C C . LEU B 1 67 ? -17.777 46.676 46.969 1.00 47.63 67 LEU B C 1
ATOM 1286 O O . LEU B 1 67 ? -17.877 45.795 47.827 1.00 50.08 67 LEU B O 1
ATOM 1291 N N . ARG B 1 68 ? -18.232 47.910 47.157 1.00 47.45 68 ARG B N 1
ATOM 1292 C CA . ARG B 1 68 ? -18.869 48.291 48.408 1.00 47.62 68 ARG B CA 1
ATOM 1293 C C . ARG B 1 68 ? -20.118 47.426 48.637 1.00 47.56 68 ARG B C 1
ATOM 1294 O O . ARG B 1 68 ? -20.442 47.092 49.780 1.00 48.48 68 ARG B O 1
ATOM 1302 N N . ASP B 1 69 ? -20.800 47.070 47.543 1.00 47.17 69 ASP B N 1
ATOM 1303 C CA . ASP B 1 69 ? -22.027 46.252 47.578 1.00 47.74 69 ASP B CA 1
ATOM 1304 C C . ASP B 1 69 ? -21.676 44.775 47.664 1.00 48.07 69 ASP B C 1
ATOM 1305 O O . ASP B 1 69 ? -22.251 44.019 48.454 1.00 48.45 69 ASP B O 1
ATOM 1310 N N . LEU B 1 70 ? -20.746 44.365 46.815 1.00 48.55 70 LEU B N 1
ATOM 1311 C CA . LEU B 1 70 ? -20.286 42.987 46.776 1.00 49.85 70 LEU B CA 1
ATOM 1312 C C . LEU B 1 70 ? -18.981 42.937 47.531 1.00 51.93 70 LEU B C 1
ATOM 1313 O O . LEU B 1 70 ? -17.968 43.429 47.036 1.00 54.36 70 LEU B O 1
ATOM 1318 N N . GLN B 1 71 ? -18.995 42.331 48.711 1.00 52.02 71 GLN B N 1
ATOM 1319 C CA . GLN B 1 71 ? -17.794 42.243 49.537 1.00 52.48 71 GLN B CA 1
ATOM 1320 C C . GLN B 1 71 ? -16.910 41.093 49.066 1.00 53.50 71 GLN B C 1
ATOM 1321 O O . GLN B 1 71 ? -16.314 40.378 49.875 1.00 55.86 71 GLN B O 1
ATOM 1327 N N . ASP B 1 72 ? -16.852 40.880 47.762 1.00 53.58 72 ASP B N 1
ATOM 1328 C CA . ASP B 1 72 ? -16.018 39.808 47.257 1.00 54.33 72 ASP B CA 1
ATOM 1329 C C . ASP B 1 72 ? -15.233 40.298 46.052 1.00 54.06 72 ASP B C 1
ATOM 1330 O O . ASP B 1 72 ? -15.813 40.644 45.022 1.00 54.20 72 ASP B O 1
ATOM 1335 N N . VAL B 1 73 ? -13.907 40.327 46.192 1.00 54.20 73 VAL B N 1
ATOM 1336 C CA . VAL B 1 73 ? -13.015 40.783 45.125 1.00 54.60 73 VAL B CA 1
ATOM 1337 C C . VAL B 1 73 ? -13.041 39.894 43.888 1.00 54.69 73 VAL B C 1
ATOM 1338 O O . VAL B 1 73 ? -13.203 40.386 42.769 1.00 54.79 73 VAL B O 1
ATOM 1342 N N . LYS B 1 74 ? -12.864 38.589 44.086 1.00 54.30 74 LYS B N 1
ATOM 1343 C CA . LYS B 1 74 ? -12.857 37.674 42.957 1.00 53.67 74 LYS B CA 1
ATOM 1344 C C . LYS B 1 74 ? -14.089 37.833 42.088 1.00 53.55 74 LYS B C 1
ATOM 1345 O O . LYS B 1 74 ? -14.006 37.713 40.865 1.00 54.19 74 LYS B O 1
ATOM 1351 N N . LEU B 1 75 ? -15.227 38.108 42.725 1.00 51.85 75 LEU B N 1
ATOM 1352 C CA . LEU B 1 75 ? -16.495 38.293 42.019 1.00 50.72 75 LEU B CA 1
ATOM 1353 C C . LEU B 1 75 ? -16.563 39.622 41.281 1.00 50.52 75 LEU B C 1
ATOM 1354 O O . LEU B 1 75 ? -16.972 39.682 40.119 1.00 50.42 75 LEU B O 1
ATOM 1359 N N . VAL B 1 76 ? -16.190 40.690 41.977 1.00 51.12 76 VAL B N 1
ATOM 1360 C CA . VAL B 1 76 ? -16.183 42.021 41.384 1.00 50.44 76 VAL B CA 1
ATOM 1361 C C . VAL B 1 76 ? -15.258 41.980 40.166 1.00 50.60 76 VAL B C 1
ATOM 1362 O O . VAL B 1 76 ? -15.506 42.628 39.145 1.00 50.16 76 VAL B O 1
ATOM 1366 N N . ARG B 1 77 ? -14.187 41.205 40.293 1.00 51.21 77 ARG B N 1
ATOM 1367 C CA . ARG B 1 77 ? -13.205 41.056 39.232 1.00 52.28 77 ARG B CA 1
ATOM 1368 C C . ARG B 1 77 ? -13.890 40.353 38.059 1.00 51.45 77 ARG B C 1
ATOM 1369 O O . ARG B 1 77 ? -13.857 40.832 36.926 1.00 51.21 77 ARG B O 1
ATOM 1377 N N . LYS B 1 78 ? -14.529 39.223 38.355 1.00 50.37 78 LYS B N 1
ATOM 1378 C CA . LYS B 1 78 ? -15.259 38.425 37.365 1.00 49.64 78 LYS B CA 1
ATOM 1379 C C . LYS B 1 78 ? -16.242 39.283 36.576 1.00 48.41 78 LYS B C 1
ATOM 1380 O O . LYS B 1 78 ? -16.275 39.263 35.344 1.00 48.42 78 LYS B O 1
ATOM 1386 N N . LEU B 1 79 ? -17.058 40.023 37.310 1.00 46.81 79 LEU B N 1
ATOM 1387 C CA . LEU B 1 79 ? -18.045 40.915 36.721 1.00 46.16 79 LEU B CA 1
ATOM 1388 C C . LEU B 1 79 ? -17.453 41.802 35.641 1.00 47.86 79 LEU B C 1
ATOM 1389 O O . LEU B 1 79 ? -17.883 41.781 34.489 1.00 49.39 79 LEU B O 1
ATOM 1394 N N . PHE B 1 80 ? -16.459 42.589 36.030 1.00 50.11 80 PHE B N 1
ATOM 1395 C CA . PHE B 1 80 ? -15.831 43.523 35.116 1.00 52.55 80 PHE B CA 1
ATOM 1396 C C . PHE B 1 80 ? -15.096 42.957 33.901 1.00 54.80 80 PHE B C 1
ATOM 1397 O O . PHE B 1 80 ? -15.338 43.401 32.776 1.00 55.45 80 PHE B O 1
ATOM 1405 N N . ASP B 1 81 ? -14.214 41.981 34.101 1.00 57.60 81 ASP B N 1
ATOM 1406 C CA . ASP B 1 81 ? -13.467 41.444 32.964 1.00 59.74 81 ASP B CA 1
ATOM 1407 C C . ASP B 1 81 ? -14.043 40.165 32.356 1.00 58.65 81 ASP B C 1
ATOM 1408 O O . ASP B 1 81 ? -13.456 39.604 31.433 1.00 57.79 81 ASP B O 1
ATOM 1413 N N . GLU B 1 82 ? -15.201 39.720 32.842 1.00 58.09 82 GLU B N 1
ATOM 1414 C CA . GLU B 1 82 ? -15.816 38.501 32.320 1.00 56.70 82 GLU B CA 1
ATOM 1415 C C . GLU B 1 82 ? -17.299 38.645 31.927 1.00 55.40 82 GLU B C 1
ATOM 1416 O O . GLU B 1 82 ? -17.659 38.523 30.744 1.00 55.13 82 GLU B O 1
ATOM 1422 N N . ILE B 1 83 ? -18.153 38.914 32.915 1.00 54.08 83 ILE B N 1
ATOM 1423 C CA . ILE B 1 83 ? -19.600 39.050 32.684 1.00 52.16 83 ILE B CA 1
ATOM 1424 C C . ILE B 1 83 ? -19.975 40.284 31.881 1.00 52.58 83 ILE B C 1
ATOM 1425 O O . ILE B 1 83 ? -20.801 40.218 30.965 1.00 51.72 83 ILE B O 1
ATOM 1430 N N . ALA B 1 84 ? -19.381 41.414 32.253 1.00 53.54 84 ALA B N 1
ATOM 1431 C CA . ALA B 1 84 ? -19.642 42.692 31.590 1.00 54.19 84 ALA B CA 1
ATOM 1432 C C . ALA B 1 84 ? -19.396 42.649 30.072 1.00 54.05 84 ALA B C 1
ATOM 1433 O O . ALA B 1 84 ? -20.279 42.994 29.280 1.00 54.04 84 ALA B O 1
ATOM 1435 N N . PRO B 1 85 ? -18.191 42.233 29.646 1.00 53.94 85 PRO B N 1
ATOM 1436 C CA . PRO B 1 85 ? -17.893 42.166 28.213 1.00 53.41 85 PRO B CA 1
ATOM 1437 C C . PRO B 1 85 ? -18.967 41.406 27.443 1.00 53.75 85 PRO B C 1
ATOM 1438 O O . PRO B 1 85 ? -19.386 41.822 26.360 1.00 52.87 85 PRO B O 1
ATOM 1442 N N . ARG B 1 86 ? -19.420 40.300 28.026 1.00 53.89 86 ARG B N 1
ATOM 1443 C CA . ARG B 1 86 ? -20.418 39.453 27.394 1.00 53.09 86 ARG B CA 1
ATOM 1444 C C . ARG B 1 86 ? -21.744 40.151 27.145 1.00 53.01 86 ARG B C 1
ATOM 1445 O O . ARG B 1 86 ? -22.476 39.785 26.227 1.00 53.11 86 ARG B O 1
ATOM 1453 N N . TYR B 1 87 ? -22.054 41.158 27.953 1.00 53.20 87 TYR B N 1
ATOM 1454 C CA . TYR B 1 87 ? -23.307 41.884 27.794 1.00 53.77 87 TYR B CA 1
ATOM 1455 C C . TYR B 1 87 ? -23.148 43.281 27.207 1.00 54.73 87 TYR B C 1
ATOM 1456 O O . TYR B 1 87 ? -24.033 44.122 27.365 1.00 54.96 87 TYR B O 1
ATOM 1465 N N . ARG B 1 88 ? -22.029 43.528 26.532 1.00 56.30 88 ARG B N 1
ATOM 1466 C CA . ARG B 1 88 ? -21.777 44.839 25.934 1.00 58.06 88 ARG B CA 1
ATOM 1467 C C . ARG B 1 88 ? -22.811 45.046 24.838 1.00 58.65 88 ARG B C 1
ATOM 1468 O O . ARG B 1 88 ? -22.992 46.153 24.322 1.00 59.92 88 ARG B O 1
ATOM 1476 N N . ASP B 1 89 ? -23.495 43.952 24.517 1.00 59.19 89 ASP B N 1
ATOM 1477 C CA . ASP B 1 89 ? -24.525 43.915 23.488 1.00 60.74 89 ASP B CA 1
ATOM 1478 C C . ASP B 1 89 ? -25.955 44.065 24.018 1.00 60.73 89 ASP B C 1
ATOM 1479 O O . ASP B 1 89 ? -26.761 44.814 23.448 1.00 60.97 89 ASP B O 1
ATOM 1484 N N . ARG B 1 90 ? -26.277 43.336 25.089 1.00 60.40 90 ARG B N 1
ATOM 1485 C CA . ARG B 1 90 ? -27.623 43.384 25.668 1.00 59.68 90 ARG B CA 1
ATOM 1486 C C . ARG B 1 90 ? -27.824 44.717 26.373 1.00 60.00 90 ARG B C 1
ATOM 1487 O O . ARG B 1 90 ? -26.861 45.365 26.792 1.00 59.82 90 ARG B O 1
ATOM 1495 N N . GLN B 1 91 ? -29.080 45.128 26.484 1.00 60.90 91 GLN B N 1
ATOM 1496 C CA . GLN B 1 91 ? -29.418 46.380 27.141 1.00 62.03 91 GLN B CA 1
ATOM 1497 C C . GLN B 1 91 ? -30.492 46.163 28.188 1.00 60.68 91 GLN B C 1
ATOM 1498 O O . GLN B 1 91 ? -31.490 46.884 28.239 1.00 61.08 91 GLN B O 1
ATOM 1504 N N . GLY B 1 92 ? -30.270 45.156 29.024 1.00 59.63 92 GLY B N 1
ATOM 1505 C CA . GLY B 1 92 ? -31.212 44.839 30.076 1.00 57.36 92 GLY B CA 1
ATOM 1506 C C . GLY B 1 92 ? -31.482 43.356 30.120 1.00 55.55 92 GLY B C 1
ATOM 1507 O O . GLY B 1 92 ? -31.010 42.603 29.265 1.00 53.94 92 GLY B O 1
ATOM 1508 N N . GLY B 1 93 ? -32.240 42.940 31.128 1.00 54.39 93 GLY B N 1
ATOM 1509 C CA . GLY B 1 93 ? -32.585 41.539 31.273 1.00 53.23 93 GLY B CA 1
ATOM 1510 C C . GLY B 1 93 ? -31.400 40.599 31.189 1.00 52.41 93 GLY B C 1
ATOM 1511 O O . GLY B 1 93 ? -31.419 39.607 30.463 1.00 53.21 93 GLY B O 1
ATOM 1512 N N . TYR B 1 94 ? -30.348 40.918 31.921 1.00 51.46 94 TYR B N 1
ATOM 1513 C CA . TYR B 1 94 ? -29.183 40.066 31.919 1.00 50.07 94 TYR B CA 1
ATOM 1514 C C . TYR B 1 94 ? -29.518 38.836 32.764 1.00 50.12 94 TYR B C 1
ATOM 1515 O O . TYR B 1 94 ? -28.902 37.785 32.609 1.00 51.30 94 TYR B O 1
ATOM 1524 N N . THR B 1 95 ? -30.495 38.976 33.658 1.00 50.49 95 THR B N 1
ATOM 1525 C CA . THR B 1 95 ? -30.897 37.875 34.536 1.00 50.28 95 THR B CA 1
ATOM 1526 C C . THR B 1 95 ? -32.293 37.400 34.210 1.00 49.00 95 THR B C 1
ATOM 1527 O O . THR B 1 95 ? -33.203 38.203 34.018 1.00 48.97 95 THR B O 1
ATOM 1531 N N . ARG B 1 96 ? -32.448 36.081 34.168 1.00 48.95 96 ARG B N 1
ATOM 1532 C CA . ARG B 1 96 ? -33.724 35.453 33.864 1.00 47.12 96 ARG B CA 1
ATOM 1533 C C . ARG B 1 96 ? -34.356 34.831 35.110 1.00 45.19 96 ARG B C 1
ATOM 1534 O O . ARG B 1 96 ? -33.686 34.201 35.937 1.00 43.91 96 ARG B O 1
ATOM 1542 N N . VAL B 1 97 ? -35.661 35.033 35.231 1.00 43.76 97 VAL B N 1
ATOM 1543 C CA . VAL B 1 97 ? -36.450 34.511 36.337 1.00 41.93 97 VAL B CA 1
ATOM 1544 C C . VAL B 1 97 ? -37.479 33.504 35.798 1.00 41.45 97 VAL B C 1
ATOM 1545 O O . VAL B 1 97 ? -38.308 33.854 34.955 1.00 40.40 97 VAL B O 1
ATOM 1549 N N . LEU B 1 98 ? -37.421 32.264 36.288 1.00 40.98 98 LEU B N 1
ATOM 1550 C CA . LEU B 1 98 ? -38.336 31.200 35.858 1.00 41.17 98 LEU B CA 1
ATOM 1551 C C . LEU B 1 98 ? -39.195 30.664 36.993 1.00 40.90 98 LEU B C 1
ATOM 1552 O O . LEU B 1 98 ? -38.690 29.950 37.857 1.00 39.56 98 LEU B O 1
ATOM 1557 N N . LYS B 1 99 ? -40.490 30.974 36.974 1.00 42.13 99 LYS B N 1
ATOM 1558 C CA . LYS B 1 99 ? -41.384 30.508 38.022 1.00 43.90 99 LYS B CA 1
ATOM 1559 C C . LYS B 1 99 ? -41.547 29.000 37.929 1.00 42.57 99 LYS B C 1
ATOM 1560 O O . LYS B 1 99 ? -41.736 28.435 36.855 1.00 42.91 99 LYS B O 1
ATOM 1566 N N . LEU B 1 100 ? -41.472 28.353 39.080 1.00 42.53 100 LEU B N 1
ATOM 1567 C CA . LEU B 1 100 ? -41.580 26.917 39.131 1.00 42.26 100 LEU B CA 1
ATOM 1568 C C . LEU B 1 100 ? -42.935 26.451 39.623 1.00 43.79 100 LEU B C 1
ATOM 1569 O O . LEU B 1 100 ? -43.756 27.231 40.113 1.00 45.59 100 LEU B O 1
ATOM 1574 N N . ALA B 1 101 ? -43.137 25.153 39.462 1.00 44.49 101 ALA B N 1
ATOM 1575 C CA . ALA B 1 101 ? -44.338 24.467 39.868 1.00 45.06 101 ALA B CA 1
ATOM 1576 C C . ALA B 1 101 ? -44.216 24.249 41.364 1.00 46.11 101 ALA B C 1
ATOM 1577 O O . ALA B 1 101 ? -45.141 24.567 42.111 1.00 46.91 101 ALA B O 1
ATOM 1579 N N . GLU B 1 102 ? -43.056 23.729 41.785 1.00 47.08 102 GLU B N 1
ATOM 1580 C CA . GLU B 1 102 ? -42.763 23.439 43.194 1.00 48.30 102 GLU B CA 1
ATOM 1581 C C . GLU B 1 102 ? -42.839 24.682 44.067 1.00 47.73 102 GLU B C 1
ATOM 1582 O O . GLU B 1 102 ? -42.224 25.708 43.777 1.00 47.34 102 GLU B O 1
ATOM 1588 N N . ARG B 1 103 ? -43.606 24.567 45.142 1.00 47.63 103 ARG B N 1
ATOM 1589 C CA . ARG B 1 103 ? -43.798 25.644 46.096 1.00 48.33 103 ARG B CA 1
ATOM 1590 C C . ARG B 1 103 ? -42.899 25.297 47.282 1.00 48.21 103 ARG B C 1
ATOM 1591 O O . ARG B 1 103 ? -42.586 24.123 47.497 1.00 46.88 103 ARG B O 1
ATOM 1599 N N . ARG B 1 104 ? -42.460 26.293 48.045 1.00 49.23 104 ARG B N 1
ATOM 1600 C CA . ARG B 1 104 ? -41.592 25.982 49.171 1.00 50.55 104 ARG B CA 1
ATOM 1601 C C . ARG B 1 104 ? -42.339 25.301 50.313 1.00 51.44 104 ARG B C 1
ATOM 1602 O O . ARG B 1 104 ? -43.469 25.671 50.658 1.00 49.98 104 ARG B O 1
ATOM 1610 N N . ARG B 1 105 ? -41.715 24.284 50.894 1.00 52.87 105 ARG B N 1
ATOM 1611 C CA . ARG B 1 105 ? -42.352 23.604 52.001 1.00 55.52 105 ARG B CA 1
ATOM 1612 C C . ARG B 1 105 ? -42.226 24.543 53.185 1.00 55.81 105 ARG B C 1
ATOM 1613 O O . ARG B 1 105 ? -41.137 25.016 53.519 1.00 56.04 105 ARG B O 1
ATOM 1621 N N . GLY B 1 106 ? -43.366 24.829 53.794 1.00 55.70 106 GLY B N 1
ATOM 1622 C CA . GLY B 1 106 ? -43.418 25.731 54.924 1.00 55.71 106 GLY B CA 1
ATOM 1623 C C . GLY B 1 106 ? -44.680 26.516 54.666 1.00 56.40 106 GLY B C 1
ATOM 1624 O O . GLY B 1 106 ? -45.787 26.009 54.876 1.00 55.94 106 GLY B O 1
ATOM 1625 N N . ASP B 1 107 ? -44.522 27.740 54.176 1.00 56.52 107 ASP B N 1
ATOM 1626 C CA . ASP B 1 107 ? -45.663 28.602 53.861 1.00 56.15 107 ASP B CA 1
ATOM 1627 C C . ASP B 1 107 ? -46.172 28.336 52.453 1.00 56.19 107 ASP B C 1
ATOM 1628 O O . ASP B 1 107 ? -47.258 28.789 52.080 1.00 56.89 107 ASP B O 1
ATOM 1633 N N . GLY B 1 108 ? -45.368 27.622 51.669 1.00 54.80 108 GLY B N 1
ATOM 1634 C CA . GLY B 1 108 ? -45.751 27.314 50.305 1.00 52.80 108 GLY B CA 1
ATOM 1635 C C . GLY B 1 108 ? -45.715 28.526 49.406 1.00 52.68 108 GLY B C 1
ATOM 1636 O O . GLY B 1 108 ? -46.648 28.793 48.648 1.00 51.78 108 GLY B O 1
ATOM 1637 N N . ALA B 1 109 ? -44.632 29.280 49.499 1.00 53.22 109 ALA B N 1
ATOM 1638 C CA . ALA B 1 109 ? -44.492 30.454 48.662 1.00 52.59 109 ALA B CA 1
ATOM 1639 C C . ALA B 1 109 ? -44.129 29.940 47.278 1.00 51.68 109 ALA B C 1
ATOM 1640 O O . ALA B 1 109 ? -43.424 28.933 47.150 1.00 50.94 109 ALA B O 1
ATOM 1642 N N . PRO B 1 110 ? -44.614 30.611 46.223 1.00 51.06 110 PRO B N 1
ATOM 1643 C CA . PRO B 1 110 ? -44.264 30.132 44.891 1.00 50.55 110 PRO B CA 1
ATOM 1644 C C . PRO B 1 110 ? -42.747 30.266 44.691 1.00 49.18 110 PRO B C 1
ATOM 1645 O O . PRO B 1 110 ? -42.142 31.311 44.964 1.00 47.82 110 PRO B O 1
ATOM 1649 N N . LEU B 1 111 ? -42.114 29.189 44.261 1.00 47.57 111 LEU B N 1
ATOM 1650 C CA . LEU B 1 111 ? -40.695 29.273 44.025 1.00 44.71 111 LEU B CA 1
ATOM 1651 C C . LEU B 1 111 ? -40.403 29.756 42.607 1.00 45.31 111 LEU B C 1
ATOM 1652 O O . LEU B 1 111 ? -41.248 29.677 41.713 1.00 43.59 111 LEU B O 1
ATOM 1657 N N . ALA B 1 112 ? -39.182 30.258 42.432 1.00 46.22 112 ALA B N 1
ATOM 1658 C CA . ALA B 1 112 ? -38.692 30.770 41.155 1.00 45.01 112 ALA B CA 1
ATOM 1659 C C . ALA B 1 112 ? -37.192 30.529 41.031 1.00 44.34 112 ALA B C 1
ATOM 1660 O O . ALA B 1 112 ? -36.442 30.654 42.002 1.00 44.04 112 ALA B O 1
ATOM 1662 N N . LEU B 1 113 ? -36.762 30.183 39.824 1.00 44.38 113 LEU B N 1
ATOM 1663 C CA . LEU B 1 113 ? -35.351 29.936 39.548 1.00 43.78 113 LEU B CA 1
ATOM 1664 C C . LEU B 1 113 ? -34.764 31.178 38.879 1.00 42.98 113 LEU B C 1
ATOM 1665 O O . LEU B 1 113 ? -35.284 31.665 37.877 1.00 44.03 113 LEU B O 1
ATOM 1670 N N . VAL B 1 114 ? -33.682 31.695 39.445 1.00 42.32 114 VAL B N 1
ATOM 1671 C CA . VAL B 1 114 ? -33.040 32.877 38.895 1.00 42.15 114 VAL B CA 1
ATOM 1672 C C . VAL B 1 114 ? -31.681 32.468 38.356 1.00 43.08 114 VAL B C 1
ATOM 1673 O O . VAL B 1 114 ? -30.956 31.729 39.018 1.00 43.79 114 VAL B O 1
ATOM 1677 N N . GLU B 1 115 ? -31.343 32.934 37.157 1.00 43.95 115 GLU B N 1
ATOM 1678 C CA . GLU B 1 115 ? -30.046 32.620 36.556 1.00 45.86 115 GLU B CA 1
ATOM 1679 C C . GLU B 1 115 ? -29.685 33.656 35.500 1.00 44.97 115 GLU B C 1
ATOM 1680 O O . GLU B 1 115 ? -30.544 34.419 35.058 1.00 45.33 115 GLU B O 1
ATOM 1686 N N . LEU B 1 116 ? -28.416 33.699 35.106 1.00 44.77 116 LEU B N 1
ATOM 1687 C CA . LEU B 1 116 ? -27.998 34.659 34.091 1.00 44.46 116 LEU B CA 1
ATOM 1688 C C . LEU B 1 116 ? -28.415 34.183 32.710 1.00 46.07 116 LEU B C 1
ATOM 1689 O O . LEU B 1 116 ? -28.262 33.011 32.370 1.00 46.45 116 LEU B O 1
ATOM 1694 N N . VAL B 1 117 ? -28.950 35.103 31.920 1.00 48.28 117 VAL B N 1
ATOM 1695 C CA . VAL B 1 117 ? -29.387 34.787 30.572 1.00 51.96 117 VAL B CA 1
ATOM 1696 C C . VAL B 1 117 ? -28.181 34.552 29.639 1.00 56.77 117 VAL B C 1
ATOM 1697 O O . VAL B 1 117 ? -27.140 35.204 29.770 1.00 57.68 117 VAL B O 1
ATOM 1701 N N . GLU B 1 118 ? -28.341 33.610 28.708 1.00 61.97 118 GLU B N 1
ATOM 1702 C CA . GLU B 1 118 ? -27.315 33.227 27.728 1.00 66.09 118 GLU B CA 1
ATOM 1703 C C . GLU B 1 118 ? -27.667 31.826 27.213 1.00 69.34 118 GLU B C 1
ATOM 1704 O O . GLU B 1 118 ? -28.712 31.289 27.653 1.00 71.58 118 GLU B O 1
ATOM 1711 N N . SER C 1 14 ? -17.138 100.268 12.307 1.00 70.62 14 SER C N 1
ATOM 1712 C CA . SER C 1 14 ? -18.086 101.397 12.537 1.00 70.90 14 SER C CA 1
ATOM 1713 C C . SER C 1 14 ? -19.516 100.871 12.694 1.00 70.87 14 SER C C 1
ATOM 1714 O O . SER C 1 14 ? -19.904 100.411 13.767 1.00 71.16 14 SER C O 1
ATOM 1717 N N . SER C 1 15 ? -20.294 100.944 11.616 1.00 70.83 15 SER C N 1
ATOM 1718 C CA . SER C 1 15 ? -21.677 100.470 11.631 1.00 70.43 15 SER C CA 1
ATOM 1719 C C . SER C 1 15 ? -21.677 98.939 11.674 1.00 70.30 15 SER C C 1
ATOM 1720 O O . SER C 1 15 ? -22.658 98.302 12.081 1.00 69.97 15 SER C O 1
ATOM 1723 N N . HIS C 1 16 ? -20.548 98.374 11.260 1.00 69.90 16 HIS C N 1
ATOM 1724 C CA . HIS C 1 16 ? -20.317 96.936 11.216 1.00 68.97 16 HIS C CA 1
ATOM 1725 C C . HIS C 1 16 ? -20.059 96.468 12.654 1.00 67.64 16 HIS C C 1
ATOM 1726 O O . HIS C 1 16 ? -20.491 95.385 13.066 1.00 67.99 16 HIS C O 1
ATOM 1733 N N . ARG C 1 17 ? -19.365 97.322 13.406 1.00 64.97 17 ARG C N 1
ATOM 1734 C CA . ARG C 1 17 ? -19.044 97.089 14.815 1.00 62.64 17 ARG C CA 1
ATOM 1735 C C . ARG C 1 17 ? -20.326 97.076 15.653 1.00 60.31 17 ARG C C 1
ATOM 1736 O O . ARG C 1 17 ? -20.601 96.116 16.373 1.00 61.17 17 ARG C O 1
ATOM 1744 N N . LEU C 1 18 ? -21.103 98.153 15.542 1.00 57.03 18 LEU C N 1
ATOM 1745 C CA . LEU C 1 18 ? -22.353 98.301 16.281 1.00 54.90 18 LEU C CA 1
ATOM 1746 C C . LEU C 1 18 ? -23.333 97.162 16.025 1.00 54.23 18 LEU C C 1
ATOM 1747 O O . LEU C 1 18 ? -24.040 96.736 16.940 1.00 53.89 18 LEU C O 1
ATOM 1752 N N . ALA C 1 19 ? -23.372 96.672 14.787 1.00 54.12 19 ALA C N 1
ATOM 1753 C CA . ALA C 1 19 ? -24.265 95.573 14.422 1.00 54.41 19 ALA C CA 1
ATOM 1754 C C . ALA C 1 19 ? -23.867 94.326 15.197 1.00 54.83 19 ALA C C 1
ATOM 1755 O O . ALA C 1 19 ? -24.723 93.542 15.621 1.00 55.41 19 ALA C O 1
ATOM 1757 N N . LEU C 1 20 ? -22.556 94.154 15.359 1.00 54.72 20 LEU C N 1
ATOM 1758 C CA . LEU C 1 20 ? -21.971 93.029 16.093 1.00 54.33 20 LEU C CA 1
ATOM 1759 C C . LEU C 1 20 ? -22.372 93.155 17.568 1.00 53.59 20 LEU C C 1
ATOM 1760 O O . LEU C 1 20 ? -23.004 92.269 18.143 1.00 53.95 20 LEU C O 1
ATOM 1765 N N . TYR C 1 21 ? -21.984 94.275 18.169 1.00 52.83 21 TYR C N 1
ATOM 1766 C CA . TYR C 1 21 ? -22.272 94.546 19.571 1.00 52.36 21 TYR C CA 1
ATOM 1767 C C . TYR C 1 21 ? -23.719 94.192 19.866 1.00 53.04 21 TYR C C 1
ATOM 1768 O O . TYR C 1 21 ? -24.021 93.472 20.822 1.00 53.71 21 TYR C O 1
ATOM 1777 N N . ARG C 1 22 ? -24.613 94.716 19.037 1.00 53.75 22 ARG C N 1
ATOM 1778 C CA . ARG C 1 22 ? -26.042 94.484 19.207 1.00 54.86 22 ARG C CA 1
ATOM 1779 C C . ARG C 1 22 ? -26.377 93.001 19.208 1.00 55.85 22 ARG C C 1
ATOM 1780 O O . ARG C 1 22 ? -27.114 92.530 20.072 1.00 56.81 22 ARG C O 1
ATOM 1788 N N . ASN C 1 23 ? -25.834 92.262 18.246 1.00 57.22 23 ASN C N 1
ATOM 1789 C CA . ASN C 1 23 ? -26.116 90.836 18.172 1.00 58.30 23 ASN C CA 1
ATOM 1790 C C . ASN C 1 23 ? -25.524 90.091 19.371 1.00 57.46 23 ASN C C 1
ATOM 1791 O O . ASN C 1 23 ? -26.177 89.213 19.938 1.00 57.49 23 ASN C O 1
ATOM 1796 N N . GLN C 1 24 ? -24.305 90.454 19.766 1.00 56.66 24 GLN C N 1
ATOM 1797 C CA . GLN C 1 24 ? -23.640 89.815 20.895 1.00 55.37 24 GLN C CA 1
ATOM 1798 C C . GLN C 1 24 ? -24.331 90.146 22.206 1.00 54.92 24 GLN C C 1
ATOM 1799 O O . GLN C 1 24 ? -24.525 89.264 23.040 1.00 55.10 24 GLN C O 1
ATOM 1805 N N . ALA C 1 25 ? -24.710 91.411 22.385 1.00 54.70 25 ALA C N 1
ATOM 1806 C CA . ALA C 1 25 ? -25.394 91.827 23.607 1.00 54.59 25 ALA C CA 1
ATOM 1807 C C . ALA C 1 25 ? -26.755 91.135 23.747 1.00 54.44 25 ALA C C 1
ATOM 1808 O O . ALA C 1 25 ? -27.161 90.792 24.853 1.00 54.82 25 ALA C O 1
ATOM 1810 N N . LYS C 1 26 ? -27.456 90.928 22.633 1.00 54.15 26 LYS C N 1
ATOM 1811 C CA . LYS C 1 26 ? -28.755 90.260 22.681 1.00 53.60 26 LYS C CA 1
ATOM 1812 C C . LYS C 1 26 ? -28.587 88.867 23.285 1.00 53.91 26 LYS C C 1
ATOM 1813 O O . LYS C 1 26 ? -29.319 88.489 24.203 1.00 53.91 26 LYS C O 1
ATOM 1819 N N . SER C 1 27 ? -27.613 88.120 22.766 1.00 53.70 27 SER C N 1
ATOM 1820 C CA . SER C 1 27 ? -27.306 86.767 23.243 1.00 53.36 27 SER C CA 1
ATOM 1821 C C . SER C 1 27 ? -26.895 86.778 24.715 1.00 54.30 27 SER C C 1
ATOM 1822 O O . SER C 1 27 ? -27.262 85.890 25.481 1.00 54.93 27 SER C O 1
ATOM 1825 N N . LEU C 1 28 ? -26.104 87.779 25.091 1.00 55.13 28 LEU C N 1
ATOM 1826 C CA . LEU C 1 28 ? -25.609 87.916 26.462 1.00 55.19 28 LEU C CA 1
ATOM 1827 C C . LEU C 1 28 ? -26.734 88.173 27.461 1.00 55.41 28 LEU C C 1
ATOM 1828 O O . LEU C 1 28 ? -26.742 87.612 28.555 1.00 56.59 28 LEU C O 1
ATOM 1833 N N . LEU C 1 29 ? -27.678 89.032 27.093 1.00 56.22 29 LEU C N 1
ATOM 1834 C CA . LEU C 1 29 ? -28.791 89.337 27.984 1.00 56.71 29 LEU C CA 1
ATOM 1835 C C . LEU C 1 29 ? -29.825 88.205 28.039 1.00 57.49 29 LEU C C 1
ATOM 1836 O O . LEU C 1 29 ? -30.549 88.057 29.026 1.00 57.77 29 LEU C O 1
ATOM 1841 N N . THR C 1 30 ? -29.880 87.398 26.986 1.00 58.41 30 THR C N 1
ATOM 1842 C CA . THR C 1 30 ? -30.815 86.280 26.934 1.00 60.23 30 THR C CA 1
ATOM 1843 C C . THR C 1 30 ? -30.309 85.067 27.719 1.00 61.03 30 THR C C 1
ATOM 1844 O O . THR C 1 30 ? -30.983 84.591 28.638 1.00 62.90 30 THR C O 1
ATOM 1848 N N . HIS C 1 31 ? -29.121 84.583 27.353 1.00 61.47 31 HIS C N 1
ATOM 1849 C CA . HIS C 1 31 ? -28.505 83.415 27.991 1.00 61.41 31 HIS C CA 1
ATOM 1850 C C . HIS C 1 31 ? -27.682 83.745 29.257 1.00 61.58 31 HIS C C 1
ATOM 1851 O O . HIS C 1 31 ? -27.348 82.843 30.035 1.00 63.12 31 HIS C O 1
ATOM 1858 N N . GLY C 1 32 ? -27.359 85.027 29.449 1.00 60.25 32 GLY C N 1
ATOM 1859 C CA . GLY C 1 32 ? -26.584 85.474 30.606 1.00 58.10 32 GLY C CA 1
ATOM 1860 C C . GLY C 1 32 ? -25.065 85.392 30.462 1.00 57.23 32 GLY C C 1
ATOM 1861 O O . GLY C 1 32 ? -24.325 85.845 31.350 1.00 56.57 32 GLY C O 1
ATOM 1862 N N . ARG C 1 33 ? -24.615 84.837 29.330 1.00 56.96 33 ARG C N 1
ATOM 1863 C CA . ARG C 1 33 ? -23.194 84.615 29.039 1.00 56.74 33 ARG C CA 1
ATOM 1864 C C . ARG C 1 33 ? -22.924 84.536 27.539 1.00 54.65 33 ARG C C 1
ATOM 1865 O O . ARG C 1 33 ? -23.801 84.154 26.764 1.00 54.04 33 ARG C O 1
ATOM 1873 N N . ILE C 1 34 ? -21.698 84.873 27.142 1.00 52.91 34 ILE C N 1
ATOM 1874 C CA . ILE C 1 34 ? -21.288 84.827 25.737 1.00 50.99 34 ILE C CA 1
ATOM 1875 C C . ILE C 1 34 ? -19.772 84.631 25.720 1.00 50.16 34 ILE C C 1
ATOM 1876 O O . ILE C 1 34 ? -19.088 84.979 26.691 1.00 51.27 34 ILE C O 1
ATOM 1881 N N . THR C 1 35 ? -19.263 84.041 24.638 1.00 48.78 35 THR C N 1
ATOM 1882 C CA . THR C 1 35 ? -17.829 83.790 24.479 1.00 47.32 35 THR C CA 1
ATOM 1883 C C . THR C 1 35 ? -17.357 84.355 23.161 1.00 46.75 35 THR C C 1
ATOM 1884 O O . THR C 1 35 ? -17.986 84.120 22.133 1.00 49.39 35 THR C O 1
ATOM 1888 N N . THR C 1 36 ? -16.242 85.077 23.179 1.00 45.64 36 THR C N 1
ATOM 1889 C CA . THR C 1 36 ? -15.719 85.650 21.950 1.00 45.61 36 THR C CA 1
ATOM 1890 C C . THR C 1 36 ? -14.229 85.871 22.044 1.00 44.96 36 THR C C 1
ATOM 1891 O O . THR C 1 36 ? -13.579 85.432 22.991 1.00 45.01 36 THR C O 1
ATOM 1895 N N . THR C 1 37 ? -13.701 86.536 21.025 1.00 44.92 37 THR C N 1
ATOM 1896 C CA . THR C 1 37 ? -12.300 86.845 20.973 1.00 44.63 37 THR C CA 1
ATOM 1897 C C . THR C 1 37 ? -12.130 87.807 22.132 1.00 44.89 37 THR C C 1
ATOM 1898 O O . THR C 1 37 ? -13.103 88.407 22.599 1.00 43.24 37 THR C O 1
ATOM 1902 N N . VAL C 1 38 ? -10.898 87.945 22.598 1.00 45.35 38 VAL C N 1
ATOM 1903 C CA . VAL C 1 38 ? -10.618 88.827 23.716 1.00 46.89 38 VAL C CA 1
ATOM 1904 C C . VAL C 1 38 ? -10.970 90.278 23.373 1.00 49.66 38 VAL C C 1
ATOM 1905 O O . VAL C 1 38 ? -11.586 90.982 24.174 1.00 50.57 38 VAL C O 1
ATOM 1909 N N . PRO C 1 39 ? -10.587 90.745 22.174 1.00 51.75 39 PRO C N 1
ATOM 1910 C CA . PRO C 1 39 ? -10.895 92.123 21.783 1.00 52.76 39 PRO C CA 1
ATOM 1911 C C . PRO C 1 39 ? -12.401 92.360 21.737 1.00 51.94 39 PRO C C 1
ATOM 1912 O O . PRO C 1 39 ? -12.912 93.305 22.329 1.00 53.14 39 PRO C O 1
ATOM 1916 N N . LYS C 1 40 ? -13.101 91.484 21.025 1.00 51.34 40 LYS C N 1
ATOM 1917 C CA . LYS C 1 40 ? -14.548 91.577 20.884 1.00 50.11 40 LYS C CA 1
ATOM 1918 C C . LYS C 1 40 ? -15.223 91.571 22.245 1.00 48.74 40 LYS C C 1
ATOM 1919 O O . LYS C 1 40 ? -16.265 92.197 22.428 1.00 49.35 40 LYS C O 1
ATOM 1925 N N . ALA C 1 41 ? -14.629 90.848 23.191 1.00 46.81 41 ALA C N 1
ATOM 1926 C CA . ALA C 1 41 ? -15.164 90.750 24.551 1.00 44.95 41 ALA C CA 1
ATOM 1927 C C . ALA C 1 41 ? -15.020 92.075 25.305 1.00 45.12 41 ALA C C 1
ATOM 1928 O O . ALA C 1 41 ? -15.897 92.473 26.074 1.00 44.30 41 ALA C O 1
ATOM 1930 N N . LYS C 1 42 ? -13.897 92.747 25.077 1.00 45.90 42 LYS C N 1
ATOM 1931 C CA . LYS C 1 42 ? -13.611 94.029 25.705 1.00 47.13 42 LYS C CA 1
ATOM 1932 C C . LYS C 1 42 ? -14.633 95.079 25.229 1.00 49.00 42 LYS C C 1
ATOM 1933 O O . LYS C 1 42 ? -15.221 95.816 26.033 1.00 50.27 42 LYS C O 1
ATOM 1939 N N . GLU C 1 43 ? -14.831 95.132 23.910 1.00 49.90 43 GLU C N 1
ATOM 1940 C CA . GLU C 1 43 ? -15.769 96.066 23.274 1.00 50.03 43 GLU C CA 1
ATOM 1941 C C . GLU C 1 43 ? -17.192 95.854 23.743 1.00 48.06 43 GLU C C 1
ATOM 1942 O O . GLU C 1 43 ? -17.932 96.809 23.941 1.00 48.83 43 GLU C O 1
ATOM 1948 N N . LEU C 1 44 ? -17.571 94.591 23.894 1.00 45.44 44 LEU C N 1
ATOM 1949 C CA . LEU C 1 44 ? -18.907 94.227 24.342 1.00 44.28 44 LEU C CA 1
ATOM 1950 C C . LEU C 1 44 ? -19.130 94.677 25.782 1.00 43.72 44 LEU C C 1
ATOM 1951 O O . LEU C 1 44 ? -20.150 95.288 26.091 1.00 44.92 44 LEU C O 1
ATOM 1956 N N . ARG C 1 45 ? -18.183 94.363 26.663 1.00 41.66 45 ARG C N 1
ATOM 1957 C CA . ARG C 1 45 ? -18.304 94.749 28.065 1.00 41.41 45 ARG C CA 1
ATOM 1958 C C . ARG C 1 45 ? -18.611 96.233 28.202 1.00 41.17 45 ARG C C 1
ATOM 1959 O O . ARG C 1 45 ? -19.455 96.642 29.001 1.00 43.04 45 ARG C O 1
ATOM 1967 N N . GLY C 1 46 ? -17.914 97.042 27.418 1.00 40.61 46 GLY C N 1
ATOM 1968 C CA . GLY C 1 46 ? -18.138 98.473 27.485 1.00 39.60 46 GLY C CA 1
ATOM 1969 C C . GLY C 1 46 ? -19.513 98.872 26.983 1.00 39.25 46 GLY C C 1
ATOM 1970 O O . GLY C 1 46 ? -20.157 99.748 27.546 1.00 38.25 46 GLY C O 1
ATOM 1971 N N . PHE C 1 47 ? -19.960 98.216 25.920 1.00 39.78 47 PHE C N 1
ATOM 1972 C CA . PHE C 1 47 ? -21.255 98.501 25.332 1.00 39.36 47 PHE C CA 1
ATOM 1973 C C . PHE C 1 47 ? -22.414 98.155 26.260 1.00 38.33 47 PHE C C 1
ATOM 1974 O O . PHE C 1 47 ? -23.375 98.915 26.384 1.00 38.45 47 PHE C O 1
ATOM 1982 N N . VAL C 1 48 ? -22.315 96.997 26.899 1.00 37.30 48 VAL C N 1
ATOM 1983 C CA . VAL C 1 48 ? -23.340 96.530 27.813 1.00 36.54 48 VAL C CA 1
ATOM 1984 C C . VAL C 1 48 ? -23.380 97.410 29.064 1.00 36.73 48 VAL C C 1
ATOM 1985 O O . VAL C 1 48 ? -24.452 97.826 29.493 1.00 38.59 48 VAL C O 1
ATOM 1989 N N . ASP C 1 49 ? -22.213 97.685 29.647 1.00 36.80 49 ASP C N 1
ATOM 1990 C CA . ASP C 1 49 ? -22.134 98.523 30.842 1.00 37.16 49 ASP C CA 1
ATOM 1991 C C . ASP C 1 49 ? -22.808 99.861 30.552 1.00 38.08 49 ASP C C 1
ATOM 1992 O O . ASP C 1 49 ? -23.437 100.454 31.427 1.00 39.25 49 ASP C O 1
ATOM 1997 N N . HIS C 1 50 ? -22.667 100.312 29.309 1.00 38.78 50 HIS C N 1
ATOM 1998 C CA . HIS C 1 50 ? -23.234 101.567 28.826 1.00 38.11 50 HIS C CA 1
ATOM 1999 C C . HIS C 1 50 ? -24.759 101.490 28.833 1.00 38.30 50 HIS C C 1
ATOM 2000 O O . HIS C 1 50 ? -25.441 102.437 29.242 1.00 37.99 50 HIS C O 1
ATOM 2007 N N . LEU C 1 51 ? -25.288 100.350 28.400 1.00 38.19 51 LEU C N 1
ATOM 2008 C CA . LEU C 1 51 ? -26.725 100.156 28.351 1.00 36.63 51 LEU C CA 1
ATOM 2009 C C . LEU C 1 51 ? -27.341 99.998 29.741 1.00 37.88 51 LEU C C 1
ATOM 2010 O O . LEU C 1 51 ? -28.437 100.492 29.989 1.00 40.98 51 LEU C O 1
ATOM 2015 N N . ILE C 1 52 ? -26.643 99.307 30.637 1.00 37.02 52 ILE C N 1
ATOM 2016 C CA . ILE C 1 52 ? -27.131 99.098 31.999 1.00 37.06 52 ILE C CA 1
ATOM 2017 C C . ILE C 1 52 ? -27.150 100.418 32.751 1.00 37.62 52 ILE C C 1
ATOM 2018 O O . ILE C 1 52 ? -28.007 100.662 33.595 1.00 39.11 52 ILE C O 1
ATOM 2023 N N . HIS C 1 53 ? -26.192 101.269 32.438 1.00 38.41 53 HIS C N 1
ATOM 2024 C CA . HIS C 1 53 ? -26.112 102.560 33.084 1.00 39.28 53 HIS C CA 1
ATOM 2025 C C . HIS C 1 53 ? -27.352 103.403 32.783 1.00 37.80 53 HIS C C 1
ATOM 2026 O O . HIS C 1 53 ? -27.889 104.061 33.666 1.00 37.78 53 HIS C O 1
ATOM 2033 N N . LEU C 1 54 ? -27.805 103.374 31.535 1.00 36.91 54 LEU C N 1
ATOM 2034 C CA . LEU C 1 54 ? -28.983 104.139 31.148 1.00 36.36 54 LEU C CA 1
ATOM 2035 C C . LEU C 1 54 ? -30.234 103.493 31.720 1.00 36.06 54 LEU C C 1
ATOM 2036 O O . LEU C 1 54 ? -31.187 104.178 32.081 1.00 36.62 54 LEU C O 1
ATOM 2041 N N . ALA C 1 55 ? -30.231 102.168 31.783 1.00 35.80 55 ALA C N 1
ATOM 2042 C CA . ALA C 1 55 ? -31.352 101.434 32.336 1.00 37.69 55 ALA C CA 1
ATOM 2043 C C . ALA C 1 55 ? -31.518 101.793 33.821 1.00 39.18 55 ALA C C 1
ATOM 2044 O O . ALA C 1 55 ? -32.637 101.827 34.353 1.00 40.97 55 ALA C O 1
ATOM 2046 N N . LYS C 1 56 ? -30.397 102.049 34.492 1.00 39.90 56 LYS C N 1
ATOM 2047 C CA . LYS C 1 56 ? -30.450 102.421 35.901 1.00 40.91 56 LYS C CA 1
ATOM 2048 C C . LYS C 1 56 ? -30.988 103.843 36.026 1.00 42.33 56 LYS C C 1
ATOM 2049 O O . LYS C 1 56 ? -31.727 104.148 36.956 1.00 45.03 56 LYS C O 1
ATOM 2055 N N . ARG C 1 57 ? -30.625 104.699 35.076 1.00 43.24 57 ARG C N 1
ATOM 2056 C CA . ARG C 1 57 ? -31.077 106.080 35.076 1.00 43.84 57 ARG C CA 1
ATOM 2057 C C . ARG C 1 57 ? -32.559 106.016 34.770 1.00 44.77 57 ARG C C 1
ATOM 2058 O O . ARG C 1 57 ? -33.326 106.923 35.103 1.00 47.45 57 ARG C O 1
ATOM 2066 N N . GLY C 1 58 ? -32.939 104.910 34.139 1.00 45.02 58 GLY C N 1
ATOM 2067 C CA . GLY C 1 58 ? -34.319 104.642 33.773 1.00 45.49 58 GLY C CA 1
ATOM 2068 C C . GLY C 1 58 ? -35.306 105.766 33.514 1.00 45.51 58 GLY C C 1
ATOM 2069 O O . GLY C 1 58 ? -36.322 105.873 34.201 1.00 47.02 58 GLY C O 1
ATOM 2070 N N . ASP C 1 59 ? -35.020 106.607 32.528 1.00 44.64 59 ASP C N 1
ATOM 2071 C CA . ASP C 1 59 ? -35.945 107.668 32.199 1.00 43.02 59 ASP C CA 1
ATOM 2072 C C . ASP C 1 59 ? -36.408 107.584 30.744 1.00 42.70 59 ASP C C 1
ATOM 2073 O O . ASP C 1 59 ? -35.970 106.737 29.963 1.00 41.99 59 ASP C O 1
ATOM 2078 N N . LEU C 1 60 ? -37.342 108.458 30.416 1.00 42.63 60 LEU C N 1
ATOM 2079 C CA . LEU C 1 60 ? -37.939 108.558 29.096 1.00 42.43 60 LEU C CA 1
ATOM 2080 C C . LEU C 1 60 ? -36.873 108.571 27.987 1.00 41.12 60 LEU C C 1
ATOM 2081 O O . LEU C 1 60 ? -36.957 107.820 27.012 1.00 41.22 60 LEU C O 1
ATOM 2086 N N . HIS C 1 61 ? -35.869 109.425 28.168 1.00 39.00 61 HIS C N 1
ATOM 2087 C CA . HIS C 1 61 ? -34.762 109.603 27.237 1.00 37.26 61 HIS C CA 1
ATOM 2088 C C . HIS C 1 61 ? -33.816 108.406 27.161 1.00 37.17 61 HIS C C 1
ATOM 2089 O O . HIS C 1 61 ? -33.406 108.008 26.074 1.00 36.70 61 HIS C O 1
ATOM 2096 N N . ALA C 1 62 ? -33.473 107.844 28.319 1.00 37.93 62 ALA C N 1
ATOM 2097 C CA . ALA C 1 62 ? -32.575 106.689 28.394 1.00 38.11 62 ALA C CA 1
ATOM 2098 C C . ALA C 1 62 ? -33.222 105.491 27.707 1.00 39.07 62 ALA C C 1
ATOM 2099 O O . ALA C 1 62 ? -32.579 104.775 26.942 1.00 40.20 62 ALA C O 1
ATOM 2101 N N . ARG C 1 63 ? -34.502 105.294 27.994 1.00 39.43 63 ARG C N 1
ATOM 2102 C CA . ARG C 1 63 ? -35.295 104.218 27.426 1.00 40.04 63 ARG C CA 1
ATOM 2103 C C . ARG C 1 63 ? -35.267 104.288 25.897 1.00 39.09 63 ARG C C 1
ATOM 2104 O O . ARG C 1 63 ? -35.248 103.266 25.209 1.00 40.58 63 ARG C O 1
ATOM 2112 N N . ARG C 1 64 ? -35.266 105.507 25.376 1.00 38.31 64 ARG C N 1
ATOM 2113 C CA . ARG C 1 64 ? -35.257 105.741 23.940 1.00 37.77 64 ARG C CA 1
ATOM 2114 C C . ARG C 1 64 ? -33.950 105.371 23.261 1.00 37.47 64 ARG C C 1
ATOM 2115 O O . ARG C 1 64 ? -33.946 104.677 22.251 1.00 36.55 64 ARG C O 1
ATOM 2123 N N . LEU C 1 65 ? -32.845 105.854 23.818 1.00 39.18 65 LEU C N 1
ATOM 2124 C CA . LEU C 1 65 ? -31.530 105.585 23.255 1.00 40.64 65 LEU C CA 1
ATOM 2125 C C . LEU C 1 65 ? -31.132 104.108 23.417 1.00 41.92 65 LEU C C 1
ATOM 2126 O O . LEU C 1 65 ? -30.408 103.563 22.583 1.00 42.62 65 LEU C O 1
ATOM 2131 N N . VAL C 1 66 ? -31.606 103.460 24.479 1.00 42.74 66 VAL C N 1
ATOM 2132 C CA . VAL C 1 66 ? -31.308 102.044 24.703 1.00 43.88 66 VAL C CA 1
ATOM 2133 C C . VAL C 1 66 ? -31.931 101.187 23.593 1.00 44.62 66 VAL C C 1
ATOM 2134 O O . VAL C 1 66 ? -31.303 100.258 23.077 1.00 45.26 66 VAL C O 1
ATOM 2138 N N . LEU C 1 67 ? -33.171 101.516 23.235 1.00 44.79 67 LEU C N 1
ATOM 2139 C CA . LEU C 1 67 ? -33.909 100.793 22.201 1.00 45.52 67 LEU C CA 1
ATOM 2140 C C . LEU C 1 67 ? -33.275 101.012 20.833 1.00 44.82 67 LEU C C 1
ATOM 2141 O O . LEU C 1 67 ? -33.170 100.099 20.025 1.00 44.26 67 LEU C O 1
ATOM 2146 N N . ARG C 1 68 ? -32.864 102.240 20.574 1.00 45.34 68 ARG C N 1
ATOM 2147 C CA . ARG C 1 68 ? -32.255 102.565 19.302 1.00 46.53 68 ARG C CA 1
ATOM 2148 C C . ARG C 1 68 ? -30.968 101.776 19.129 1.00 46.40 68 ARG C C 1
ATOM 2149 O O . ARG C 1 68 ? -30.603 101.419 18.008 1.00 46.60 68 ARG C O 1
ATOM 2157 N N . ASP C 1 69 ? -30.286 101.510 20.241 1.00 47.50 69 ASP C N 1
ATOM 2158 C CA . ASP C 1 69 ? -29.024 100.758 20.232 1.00 49.10 69 ASP C CA 1
ATOM 2159 C C . ASP C 1 69 ? -29.313 99.249 20.230 1.00 50.38 69 ASP C C 1
ATOM 2160 O O . ASP C 1 69 ? -28.684 98.484 19.498 1.00 49.98 69 ASP C O 1
ATOM 2165 N N . LEU C 1 70 ? -30.269 98.840 21.058 1.00 51.91 70 LEU C N 1
ATOM 2166 C CA . LEU C 1 70 ? -30.686 97.445 21.164 1.00 54.10 70 LEU C CA 1
ATOM 2167 C C . LEU C 1 70 ? -32.044 97.341 20.457 1.00 56.69 70 LEU C C 1
ATOM 2168 O O . LEU C 1 70 ? -33.057 97.824 20.966 1.00 58.64 70 LEU C O 1
ATOM 2173 N N . GLN C 1 71 ? -32.066 96.709 19.290 1.00 57.24 71 GLN C N 1
ATOM 2174 C CA . GLN C 1 71 ? -33.294 96.579 18.506 1.00 58.71 71 GLN C CA 1
ATOM 2175 C C . GLN C 1 71 ? -34.245 95.491 19.024 1.00 57.94 71 GLN C C 1
ATOM 2176 O O . GLN C 1 71 ? -34.686 94.636 18.256 1.00 60.70 71 GLN C O 1
ATOM 2182 N N . ASP C 1 72 ? -34.576 95.521 20.310 1.00 54.43 72 ASP C N 1
ATOM 2183 C CA . ASP C 1 72 ? -35.456 94.501 20.854 1.00 53.10 72 ASP C CA 1
ATOM 2184 C C . ASP C 1 72 ? -36.215 95.010 22.062 1.00 53.36 72 ASP C C 1
ATOM 2185 O O . ASP C 1 72 ? -35.621 95.341 23.088 1.00 55.93 72 ASP C O 1
ATOM 2190 N N . VAL C 1 73 ? -37.538 95.042 21.933 1.00 52.35 73 VAL C N 1
ATOM 2191 C CA . VAL C 1 73 ? -38.434 95.495 22.993 1.00 52.50 73 VAL C CA 1
ATOM 2192 C C . VAL C 1 73 ? -38.389 94.638 24.272 1.00 52.26 73 VAL C C 1
ATOM 2193 O O . VAL C 1 73 ? -38.156 95.155 25.381 1.00 52.18 73 VAL C O 1
ATOM 2197 N N . LYS C 1 74 ? -38.623 93.333 24.121 1.00 51.72 74 LYS C N 1
ATOM 2198 C CA . LYS C 1 74 ? -38.612 92.444 25.282 1.00 51.96 74 LYS C CA 1
ATOM 2199 C C . LYS C 1 74 ? -37.337 92.567 26.110 1.00 51.69 74 LYS C C 1
ATOM 2200 O O . LYS C 1 74 ? -37.382 92.465 27.336 1.00 52.27 74 LYS C O 1
ATOM 2206 N N . LEU C 1 75 ? -36.208 92.781 25.435 1.00 50.79 75 LEU C N 1
ATOM 2207 C CA . LEU C 1 75 ? -34.913 92.944 26.095 1.00 50.56 75 LEU C CA 1
ATOM 2208 C C . LEU C 1 75 ? -34.822 94.284 26.822 1.00 50.94 75 LEU C C 1
ATOM 2209 O O . LEU C 1 75 ? -34.401 94.346 27.982 1.00 51.35 75 LEU C O 1
ATOM 2214 N N . VAL C 1 76 ? -35.195 95.354 26.120 1.00 49.50 76 VAL C N 1
ATOM 2215 C CA . VAL C 1 76 ? -35.183 96.696 26.696 1.00 49.34 76 VAL C CA 1
ATOM 2216 C C . VAL C 1 76 ? -36.074 96.702 27.928 1.00 49.22 76 VAL C C 1
ATOM 2217 O O . VAL C 1 76 ? -35.789 97.362 28.933 1.00 48.25 76 VAL C O 1
ATOM 2221 N N . ARG C 1 77 ? -37.167 95.958 27.837 1.00 49.43 77 ARG C N 1
ATOM 2222 C CA . ARG C 1 77 ? -38.089 95.851 28.957 1.00 50.70 77 ARG C CA 1
ATOM 2223 C C . ARG C 1 77 ? -37.388 95.113 30.109 1.00 49.40 77 ARG C C 1
ATOM 2224 O O . ARG C 1 77 ? -37.387 95.581 31.248 1.00 48.09 77 ARG C O 1
ATOM 2232 N N . LYS C 1 78 ? -36.786 93.964 29.798 1.00 48.85 78 LYS C N 1
ATOM 2233 C CA . LYS C 1 78 ? -36.071 93.173 30.793 1.00 48.19 78 LYS C CA 1
ATOM 2234 C C . LYS C 1 78 ? -35.053 94.007 31.538 1.00 48.06 78 LYS C C 1
ATOM 2235 O O . LYS C 1 78 ? -35.013 94.001 32.763 1.00 49.00 78 LYS C O 1
ATOM 2241 N N . LEU C 1 79 ? -34.213 94.703 30.780 1.00 48.57 79 LEU C N 1
ATOM 2242 C CA . LEU C 1 79 ? -33.168 95.552 31.342 1.00 48.08 79 LEU C CA 1
ATOM 2243 C C . LEU C 1 79 ? -33.695 96.510 32.398 1.00 48.17 79 LEU C C 1
ATOM 2244 O O . LEU C 1 79 ? -33.198 96.538 33.523 1.00 49.65 79 LEU C O 1
ATOM 2249 N N . PHE C 1 80 ? -34.716 97.280 32.038 1.00 48.49 80 PHE C N 1
ATOM 2250 C CA . PHE C 1 80 ? -35.291 98.255 32.948 1.00 48.68 80 PHE C CA 1
ATOM 2251 C C . PHE C 1 80 ? -35.998 97.732 34.199 1.00 50.82 80 PHE C C 1
ATOM 2252 O O . PHE C 1 80 ? -35.709 98.198 35.300 1.00 51.96 80 PHE C O 1
ATOM 2260 N N . ASP C 1 81 ? -36.919 96.782 34.071 1.00 52.42 81 ASP C N 1
ATOM 2261 C CA . ASP C 1 81 ? -37.582 96.319 35.286 1.00 53.33 81 ASP C CA 1
ATOM 2262 C C . ASP C 1 81 ? -37.077 95.007 35.869 1.00 53.29 81 ASP C C 1
ATOM 2263 O O . ASP C 1 81 ? -37.690 94.467 36.793 1.00 52.86 81 ASP C O 1
ATOM 2268 N N . GLU C 1 82 ? -35.941 94.520 35.372 1.00 53.58 82 GLU C N 1
ATOM 2269 C CA . GLU C 1 82 ? -35.371 93.260 35.858 1.00 53.96 82 GLU C CA 1
ATOM 2270 C C . GLU C 1 82 ? -33.880 93.356 36.204 1.00 52.82 82 GLU C C 1
ATOM 2271 O O . GLU C 1 82 ? -33.490 93.232 37.369 1.00 53.02 82 GLU C O 1
ATOM 2277 N N . ILE C 1 83 ? -33.057 93.589 35.187 1.00 51.87 83 ILE C N 1
ATOM 2278 C CA . ILE C 1 83 ? -31.607 93.693 35.345 1.00 50.29 83 ILE C CA 1
ATOM 2279 C C . ILE C 1 83 ? -31.168 94.921 36.145 1.00 49.79 83 ILE C C 1
ATOM 2280 O O . ILE C 1 83 ? -30.342 94.821 37.055 1.00 47.57 83 ILE C O 1
ATOM 2285 N N . ALA C 1 84 ? -31.718 96.076 35.777 1.00 50.75 84 ALA C N 1
ATOM 2286 C CA . ALA C 1 84 ? -31.405 97.354 36.415 1.00 51.79 84 ALA C CA 1
ATOM 2287 C C . ALA C 1 84 ? -31.610 97.342 37.923 1.00 53.49 84 ALA C C 1
ATOM 2288 O O . ALA C 1 84 ? -30.700 97.675 38.685 1.00 53.82 84 ALA C O 1
ATOM 2290 N N . PRO C 1 85 ? -32.817 96.969 38.376 1.00 53.38 85 PRO C N 1
ATOM 2291 C CA . PRO C 1 85 ? -33.112 96.928 39.810 1.00 55.16 85 PRO C CA 1
ATOM 2292 C C . PRO C 1 85 ? -32.041 96.149 40.558 1.00 55.10 85 PRO C C 1
ATOM 2293 O O . PRO C 1 85 ? -31.593 96.548 41.632 1.00 56.63 85 PRO C O 1
ATOM 2297 N N . ARG C 1 86 ? -31.645 95.035 39.953 1.00 55.10 86 ARG C N 1
ATOM 2298 C CA . ARG C 1 86 ? -30.628 94.134 40.476 1.00 55.51 86 ARG C CA 1
ATOM 2299 C C . ARG C 1 86 ? -29.284 94.814 40.770 1.00 55.35 86 ARG C C 1
ATOM 2300 O O . ARG C 1 86 ? -28.580 94.435 41.709 1.00 56.11 86 ARG C O 1
ATOM 2308 N N . TYR C 1 87 ? -28.929 95.813 39.967 1.00 54.82 87 TYR C N 1
ATOM 2309 C CA . TYR C 1 87 ? -27.648 96.502 40.139 1.00 54.43 87 TYR C CA 1
ATOM 2310 C C . TYR C 1 87 ? -27.750 97.919 40.704 1.00 55.67 87 TYR C C 1
ATOM 2311 O O . TYR C 1 87 ? -26.838 98.734 40.513 1.00 55.68 87 TYR C O 1
ATOM 2320 N N . ARG C 1 88 ? -28.852 98.206 41.399 1.00 56.08 88 ARG C N 1
ATOM 2321 C CA . ARG C 1 88 ? -29.074 99.516 42.016 1.00 56.40 88 ARG C CA 1
ATOM 2322 C C . ARG C 1 88 ? -28.028 99.748 43.107 1.00 57.05 88 ARG C C 1
ATOM 2323 O O . ARG C 1 88 ? -27.740 100.892 43.490 1.00 56.97 88 ARG C O 1
ATOM 2331 N N . ASP C 1 89 ? -27.481 98.640 43.602 1.00 57.79 89 ASP C N 1
ATOM 2332 C CA . ASP C 1 89 ? -26.463 98.648 44.644 1.00 57.32 89 ASP C CA 1
ATOM 2333 C C . ASP C 1 89 ? -25.065 98.850 44.072 1.00 57.45 89 ASP C C 1
ATOM 2334 O O . ASP C 1 89 ? -24.247 99.552 44.667 1.00 57.07 89 ASP C O 1
ATOM 2339 N N . ARG C 1 90 ? -24.794 98.229 42.923 1.00 57.63 90 ARG C N 1
ATOM 2340 C CA . ARG C 1 90 ? -23.493 98.356 42.268 1.00 57.48 90 ARG C CA 1
ATOM 2341 C C . ARG C 1 90 ? -23.420 99.740 41.647 1.00 57.33 90 ARG C C 1
ATOM 2342 O O . ARG C 1 90 ? -24.442 100.333 41.300 1.00 59.18 90 ARG C O 1
ATOM 2350 N N . GLN C 1 91 ? -22.200 100.236 41.497 1.00 56.88 91 GLN C N 1
ATOM 2351 C CA . GLN C 1 91 ? -21.960 101.557 40.941 1.00 56.44 91 GLN C CA 1
ATOM 2352 C C . GLN C 1 91 ? -20.941 101.463 39.785 1.00 55.63 91 GLN C C 1
ATOM 2353 O O . GLN C 1 91 ? -20.005 102.265 39.692 1.00 55.49 91 GLN C O 1
ATOM 2359 N N . GLY C 1 92 ? -21.131 100.470 38.916 1.00 54.36 92 GLY C N 1
ATOM 2360 C CA . GLY C 1 92 ? -20.234 100.268 37.788 1.00 51.84 92 GLY C CA 1
ATOM 2361 C C . GLY C 1 92 ? -19.845 98.809 37.643 1.00 50.32 92 GLY C C 1
ATOM 2362 O O . GLY C 1 92 ? -20.203 97.989 38.491 1.00 48.54 92 GLY C O 1
ATOM 2363 N N . GLY C 1 93 ? -19.125 98.487 36.570 1.00 49.64 93 GLY C N 1
ATOM 2364 C CA . GLY C 1 93 ? -18.681 97.122 36.332 1.00 49.07 93 GLY C CA 1
ATOM 2365 C C . GLY C 1 93 ? -19.775 96.078 36.417 1.00 48.55 93 GLY C C 1
ATOM 2366 O O . GLY C 1 93 ? -19.655 95.102 37.169 1.00 48.52 93 GLY C O 1
ATOM 2367 N N . TYR C 1 94 ? -20.841 96.261 35.644 1.00 48.87 94 TYR C N 1
ATOM 2368 C CA . TYR C 1 94 ? -21.946 95.312 35.677 1.00 48.69 94 TYR C CA 1
ATOM 2369 C C . TYR C 1 94 ? -21.673 94.051 34.839 1.00 47.55 94 TYR C C 1
ATOM 2370 O O . TYR C 1 94 ? -22.321 93.020 35.020 1.00 46.70 94 TYR C O 1
ATOM 2379 N N . THR C 1 95 ? -20.704 94.145 33.930 1.00 47.49 95 THR C N 1
ATOM 2380 C CA . THR C 1 95 ? -20.332 93.038 33.046 1.00 47.14 95 THR C CA 1
ATOM 2381 C C . THR C 1 95 ? -18.931 92.527 33.391 1.00 48.21 95 THR C C 1
ATOM 2382 O O . THR C 1 95 ? -17.990 93.313 33.504 1.00 48.46 95 THR C O 1
ATOM 2386 N N . ARG C 1 96 ? -18.797 91.213 33.550 1.00 49.12 96 ARG C N 1
ATOM 2387 C CA . ARG C 1 96 ? -17.511 90.607 33.876 1.00 48.95 96 ARG C CA 1
ATOM 2388 C C . ARG C 1 96 ? -16.914 89.875 32.682 1.00 48.27 96 ARG C C 1
ATOM 2389 O O . ARG C 1 96 ? -17.616 89.168 31.958 1.00 46.92 96 ARG C O 1
ATOM 2397 N N . VAL C 1 97 ? -15.608 90.048 32.503 1.00 47.98 97 VAL C N 1
ATOM 2398 C CA . VAL C 1 97 ? -14.858 89.417 31.417 1.00 47.74 97 VAL C CA 1
ATOM 2399 C C . VAL C 1 97 ? -13.797 88.465 31.993 1.00 48.36 97 VAL C C 1
ATOM 2400 O O . VAL C 1 97 ? -12.906 88.898 32.731 1.00 48.54 97 VAL C O 1
ATOM 2404 N N . LEU C 1 98 ? -13.887 87.178 31.650 1.00 48.22 98 LEU C N 1
ATOM 2405 C CA . LEU C 1 98 ? -12.925 86.179 32.137 1.00 49.26 98 LEU C CA 1
ATOM 2406 C C . LEU C 1 98 ? -12.090 85.589 31.003 1.00 48.55 98 LEU C C 1
ATOM 2407 O O . LEU C 1 98 ? -12.621 84.869 30.162 1.00 48.70 98 LEU C O 1
ATOM 2412 N N . LYS C 1 99 ? -10.789 85.871 30.998 1.00 47.90 99 LYS C N 1
ATOM 2413 C CA . LYS C 1 99 ? -9.883 85.346 29.982 1.00 48.31 99 LYS C CA 1
ATOM 2414 C C . LYS C 1 99 ? -9.725 83.830 30.155 1.00 46.87 99 LYS C C 1
ATOM 2415 O O . LYS C 1 99 ? -9.516 83.348 31.270 1.00 46.77 99 LYS C O 1
ATOM 2421 N N . LEU C 1 100 ? -9.813 83.084 29.060 1.00 45.22 100 LEU C N 1
ATOM 2422 C CA . LEU C 1 100 ? -9.675 81.633 29.130 1.00 44.45 100 LEU C CA 1
ATOM 2423 C C . LEU C 1 100 ? -8.314 81.246 28.565 1.00 45.97 100 LEU C C 1
ATOM 2424 O O . LEU C 1 100 ? -7.749 81.982 27.777 1.00 45.53 100 LEU C O 1
ATOM 2429 N N . ALA C 1 101 ? -7.740 80.134 28.988 1.00 47.27 101 ALA C N 1
ATOM 2430 C CA . ALA C 1 101 ? -6.462 79.775 28.402 1.00 47.81 101 ALA C CA 1
ATOM 2431 C C . ALA C 1 101 ? -6.736 79.520 26.910 1.00 49.62 101 ALA C C 1
ATOM 2432 O O . ALA C 1 101 ? -6.090 80.100 26.037 1.00 51.03 101 ALA C O 1
ATOM 2434 N N . GLU C 1 102 ? -7.723 78.671 26.633 1.00 50.68 102 GLU C N 1
ATOM 2435 C CA . GLU C 1 102 ? -8.091 78.288 25.263 1.00 50.87 102 GLU C CA 1
ATOM 2436 C C . GLU C 1 102 ? -8.317 79.332 24.174 1.00 49.22 102 GLU C C 1
ATOM 2437 O O . GLU C 1 102 ? -8.511 80.519 24.440 1.00 49.14 102 GLU C O 1
ATOM 2443 N N . ARG C 1 103 ? -8.317 78.834 22.937 1.00 47.45 103 ARG C N 1
ATOM 2444 C CA . ARG C 1 103 ? -8.458 79.635 21.727 1.00 47.36 103 ARG C CA 1
ATOM 2445 C C . ARG C 1 103 ? -9.405 78.870 20.780 1.00 47.74 103 ARG C C 1
ATOM 2446 O O . ARG C 1 103 ? -10.039 77.900 21.187 1.00 47.53 103 ARG C O 1
ATOM 2454 N N . ARG C 1 104 ? -9.498 79.308 19.527 1.00 50.43 104 ARG C N 1
ATOM 2455 C CA . ARG C 1 104 ? -10.335 78.645 18.522 1.00 52.65 104 ARG C CA 1
ATOM 2456 C C . ARG C 1 104 ? -9.564 78.642 17.187 1.00 54.17 104 ARG C C 1
ATOM 2457 O O . ARG C 1 104 ? -8.611 79.412 17.012 1.00 53.18 104 ARG C O 1
ATOM 2465 N N . ARG C 1 105 ? -9.990 77.800 16.246 1.00 56.04 105 ARG C N 1
ATOM 2466 C CA . ARG C 1 105 ? -9.325 77.674 14.938 1.00 56.02 105 ARG C CA 1
ATOM 2467 C C . ARG C 1 105 ? -8.995 78.951 14.165 1.00 57.90 105 ARG C C 1
ATOM 2468 O O . ARG C 1 105 ? -9.193 80.076 14.632 1.00 57.89 105 ARG C O 1
ATOM 2476 N N . GLY C 1 106 ? -8.489 78.754 12.956 1.00 60.16 106 GLY C N 1
ATOM 2477 C CA . GLY C 1 106 ? -8.121 79.890 12.133 1.00 62.42 106 GLY C CA 1
ATOM 2478 C C . GLY C 1 106 ? -6.697 80.354 12.398 1.00 63.94 106 GLY C C 1
ATOM 2479 O O . GLY C 1 106 ? -5.810 80.256 11.532 1.00 65.04 106 GLY C O 1
ATOM 2480 N N . ASP C 1 107 ? -6.482 80.877 13.604 1.00 64.45 107 ASP C N 1
ATOM 2481 C CA . ASP C 1 107 ? -5.164 81.361 14.022 1.00 65.71 107 ASP C CA 1
ATOM 2482 C C . ASP C 1 107 ? -4.992 81.146 15.523 1.00 64.89 107 ASP C C 1
ATOM 2483 O O . ASP C 1 107 ? -3.972 81.532 16.117 1.00 63.70 107 ASP C O 1
ATOM 2488 N N . GLY C 1 108 ? -6.010 80.532 16.124 1.00 63.94 108 GLY C N 1
ATOM 2489 C CA . GLY C 1 108 ? -5.992 80.264 17.549 1.00 61.33 108 GLY C CA 1
ATOM 2490 C C . GLY C 1 108 ? -6.551 81.439 18.319 1.00 58.66 108 GLY C C 1
ATOM 2491 O O . GLY C 1 108 ? -6.045 81.785 19.384 1.00 58.05 108 GLY C O 1
ATOM 2492 N N . ALA C 1 109 ? -7.605 82.043 17.777 1.00 55.34 109 ALA C N 1
ATOM 2493 C CA . ALA C 1 109 ? -8.242 83.208 18.378 1.00 52.28 109 ALA C CA 1
ATOM 2494 C C . ALA C 1 109 ? -8.416 83.142 19.907 1.00 50.29 109 ALA C C 1
ATOM 2495 O O . ALA C 1 109 ? -9.386 82.551 20.392 1.00 50.51 109 ALA C O 1
ATOM 2497 N N . PRO C 1 110 ? -7.481 83.749 20.685 1.00 47.90 110 PRO C N 1
ATOM 2498 C CA . PRO C 1 110 ? -7.631 83.700 22.145 1.00 46.03 110 PRO C CA 1
ATOM 2499 C C . PRO C 1 110 ? -9.048 84.040 22.568 1.00 44.69 110 PRO C C 1
ATOM 2500 O O . PRO C 1 110 ? -9.710 84.891 21.960 1.00 43.95 110 PRO C O 1
ATOM 2504 N N . LEU C 1 111 ? -9.510 83.360 23.611 1.00 43.73 111 LEU C N 1
ATOM 2505 C CA . LEU C 1 111 ? -10.875 83.537 24.073 1.00 42.97 111 LEU C CA 1
ATOM 2506 C C . LEU C 1 111 ? -11.094 84.156 25.441 1.00 42.34 111 LEU C C 1
ATOM 2507 O O . LEU C 1 111 ? -10.204 84.197 26.293 1.00 43.47 111 LEU C O 1
ATOM 2512 N N . ALA C 1 112 ? -12.313 84.644 25.622 1.00 41.43 112 ALA C N 1
ATOM 2513 C CA . ALA C 1 112 ? -12.723 85.286 26.855 1.00 41.76 112 ALA C CA 1
ATOM 2514 C C . ALA C 1 112 ? -14.213 85.061 27.043 1.00 43.07 112 ALA C C 1
ATOM 2515 O O . ALA C 1 112 ? -14.988 85.106 26.090 1.00 44.05 112 ALA C O 1
ATOM 2517 N N . LEU C 1 113 ? -14.610 84.829 28.285 1.00 44.66 113 LEU C N 1
ATOM 2518 C CA . LEU C 1 113 ? -16.012 84.610 28.624 1.00 45.97 113 LEU C CA 1
ATOM 2519 C C . LEU C 1 113 ? -16.602 85.914 29.189 1.00 46.00 113 LEU C C 1
ATOM 2520 O O . LEU C 1 113 ? -16.060 86.491 30.138 1.00 44.28 113 LEU C O 1
ATOM 2525 N N . VAL C 1 114 ? -17.703 86.379 28.606 1.00 46.63 114 VAL C N 1
ATOM 2526 C CA . VAL C 1 114 ? -18.335 87.615 29.069 1.00 46.56 114 VAL C CA 1
ATOM 2527 C C . VAL C 1 114 ? -19.681 87.236 29.694 1.00 47.56 114 VAL C C 1
ATOM 2528 O O . VAL C 1 114 ? -20.419 86.419 29.146 1.00 46.49 114 VAL C O 1
ATOM 2532 N N . GLU C 1 115 ? -19.989 87.827 30.847 1.00 49.67 115 GLU C N 1
ATOM 2533 C CA . GLU C 1 115 ? -21.220 87.521 31.572 1.00 51.01 115 GLU C CA 1
ATOM 2534 C C . GLU C 1 115 ? -21.555 88.648 32.554 1.00 49.92 115 GLU C C 1
ATOM 2535 O O . GLU C 1 115 ? -20.683 89.424 32.934 1.00 48.92 115 GLU C O 1
ATOM 2541 N N . LEU C 1 116 ? -22.813 88.723 32.975 1.00 49.96 116 LEU C N 1
ATOM 2542 C CA . LEU C 1 116 ? -23.231 89.749 33.922 1.00 49.71 116 LEU C CA 1
ATOM 2543 C C . LEU C 1 116 ? -22.756 89.408 35.325 1.00 50.46 116 LEU C C 1
ATOM 2544 O O . LEU C 1 116 ? -22.916 88.273 35.772 1.00 51.02 116 LEU C O 1
ATOM 2549 N N . VAL C 1 117 ? -22.184 90.396 36.015 1.00 51.19 117 VAL C N 1
ATOM 2550 C CA . VAL C 1 117 ? -21.684 90.213 37.379 1.00 53.30 117 VAL C CA 1
ATOM 2551 C C . VAL C 1 117 ? -22.867 90.023 38.327 1.00 55.82 117 VAL C C 1
ATOM 2552 O O . VAL C 1 117 ? -23.926 90.616 38.121 1.00 56.77 117 VAL C O 1
ATOM 2556 N N . GLU C 1 118 ? -22.674 89.201 39.358 1.00 58.09 118 GLU C N 1
ATOM 2557 C CA . GLU C 1 118 ? -23.723 88.877 40.327 1.00 60.46 118 GLU C CA 1
ATOM 2558 C C . GLU C 1 118 ? -23.419 87.456 40.801 1.00 61.94 118 GLU C C 1
ATOM 2559 O O . GLU C 1 118 ? -22.280 86.999 40.574 1.00 63.15 118 GLU C O 1
ATOM 2566 N N . SER D 1 14 ? -43.633 113.279 19.614 1.00 53.31 14 SER D N 1
ATOM 2567 C CA . SER D 1 14 ? -42.590 112.202 19.569 1.00 53.90 14 SER D CA 1
ATOM 2568 C C . SER D 1 14 ? -41.370 112.706 18.799 1.00 52.47 14 SER D C 1
ATOM 2569 O O . SER D 1 14 ? -40.469 113.306 19.378 1.00 52.50 14 SER D O 1
ATOM 2572 N N . SER D 1 15 ? -41.345 112.461 17.492 1.00 51.38 15 SER D N 1
ATOM 2573 C CA . SER D 1 15 ? -40.243 112.915 16.644 1.00 49.35 15 SER D CA 1
ATOM 2574 C C . SER D 1 15 ? -40.297 114.436 16.561 1.00 46.54 15 SER D C 1
ATOM 2575 O O . SER D 1 15 ? -39.288 115.104 16.348 1.00 46.19 15 SER D O 1
ATOM 2578 N N . HIS D 1 16 ? -41.503 114.963 16.716 1.00 45.12 16 HIS D N 1
ATOM 2579 C CA . HIS D 1 16 ? -41.727 116.386 16.659 1.00 42.70 16 HIS D CA 1
ATOM 2580 C C . HIS D 1 16 ? -41.256 117.027 17.951 1.00 41.73 16 HIS D C 1
ATOM 2581 O O . HIS D 1 16 ? -40.718 118.126 17.923 1.00 42.20 16 HIS D O 1
ATOM 2588 N N . ARG D 1 17 ? -41.407 116.315 19.066 1.00 40.69 17 ARG D N 1
ATOM 2589 C CA . ARG D 1 17 ? -40.958 116.806 20.364 1.00 39.33 17 ARG D CA 1
ATOM 2590 C C . ARG D 1 17 ? -39.424 116.912 20.414 1.00 37.33 17 ARG D C 1
ATOM 2591 O O . ARG D 1 17 ? -38.869 117.934 20.804 1.00 36.61 17 ARG D O 1
ATOM 2599 N N . LEU D 1 18 ? -38.762 115.848 19.977 1.00 36.78 18 LEU D N 1
ATOM 2600 C CA . LEU D 1 18 ? -37.308 115.759 19.919 1.00 36.34 18 LEU D CA 1
ATOM 2601 C C . LEU D 1 18 ? -36.679 116.853 19.076 1.00 35.08 18 LEU D C 1
ATOM 2602 O O . LEU D 1 18 ? -35.643 117.410 19.435 1.00 36.47 18 LEU D O 1
ATOM 2607 N N . ALA D 1 19 ? -37.297 117.133 17.934 1.00 34.49 19 ALA D N 1
ATOM 2608 C CA . ALA D 1 19 ? -36.794 118.165 17.036 1.00 33.76 19 ALA D CA 1
ATOM 2609 C C . ALA D 1 19 ? -36.827 119.510 17.749 1.00 34.73 19 ALA D C 1
ATOM 2610 O O . ALA D 1 19 ? -35.941 120.329 17.562 1.00 37.72 19 ALA D O 1
ATOM 2612 N N . LEU D 1 20 ? -37.848 119.714 18.577 1.00 36.08 20 LEU D N 1
ATOM 2613 C CA . LEU D 1 20 ? -38.034 120.951 19.351 1.00 35.11 20 LEU D CA 1
ATOM 2614 C C . LEU D 1 20 ? -36.938 121.043 20.406 1.00 35.37 20 LEU D C 1
ATOM 2615 O O . LEU D 1 20 ? -36.198 122.023 20.476 1.00 37.80 20 LEU D O 1
ATOM 2620 N N . TYR D 1 21 ? -36.847 119.998 21.219 1.00 35.80 21 TYR D N 1
ATOM 2621 C CA . TYR D 1 21 ? -35.848 119.907 22.270 1.00 34.79 21 TYR D CA 1
ATOM 2622 C C . TYR D 1 21 ? -34.469 120.237 21.734 1.00 35.47 21 TYR D C 1
ATOM 2623 O O . TYR D 1 21 ? -33.735 121.006 22.347 1.00 36.49 21 TYR D O 1
ATOM 2632 N N . ARG D 1 22 ? -34.127 119.633 20.594 1.00 36.35 22 ARG D N 1
ATOM 2633 C CA . ARG D 1 22 ? -32.835 119.840 19.933 1.00 35.85 22 ARG D CA 1
ATOM 2634 C C . ARG D 1 22 ? -32.664 121.312 19.556 1.00 35.44 22 ARG D C 1
ATOM 2635 O O . ARG D 1 22 ? -31.606 121.906 19.811 1.00 37.34 22 ARG D O 1
ATOM 2643 N N . ASN D 1 23 ? -33.708 121.906 18.975 1.00 34.91 23 ASN D N 1
ATOM 2644 C CA . ASN D 1 23 ? -33.642 123.308 18.566 1.00 34.23 23 ASN D CA 1
ATOM 2645 C C . ASN D 1 23 ? -33.525 124.223 19.773 1.00 32.67 23 ASN D C 1
ATOM 2646 O O . ASN D 1 23 ? -32.737 125.169 19.760 1.00 33.98 23 ASN D O 1
ATOM 2651 N N . GLN D 1 24 ? -34.295 123.921 20.821 1.00 31.72 24 GLN D N 1
ATOM 2652 C CA . GLN D 1 24 ? -34.285 124.701 22.069 1.00 30.35 24 GLN D CA 1
ATOM 2653 C C . GLN D 1 24 ? -32.950 124.573 22.787 1.00 30.76 24 GLN D C 1
ATOM 2654 O O . GLN D 1 24 ? -32.393 125.548 23.283 1.00 32.94 24 GLN D O 1
ATOM 2660 N N . ALA D 1 25 ? -32.441 123.351 22.829 1.00 31.46 25 ALA D N 1
ATOM 2661 C CA . ALA D 1 25 ? -31.171 123.057 23.474 1.00 30.50 25 ALA D CA 1
ATOM 2662 C C . ALA D 1 25 ? -30.005 123.784 22.800 1.00 30.43 25 ALA D C 1
ATOM 2663 O O . ALA D 1 25 ? -29.102 124.282 23.463 1.00 32.86 25 ALA D O 1
ATOM 2665 N N . LYS D 1 26 ? -30.025 123.844 21.479 1.00 30.96 26 LYS D N 1
ATOM 2666 C CA . LYS D 1 26 ? -28.954 124.521 20.764 1.00 32.32 26 LYS D CA 1
ATOM 2667 C C . LYS D 1 26 ? -28.874 125.976 21.178 1.00 33.33 26 LYS D C 1
ATOM 2668 O O . LYS D 1 26 ? -27.806 126.479 21.498 1.00 35.18 26 LYS D O 1
ATOM 2674 N N . SER D 1 27 ? -30.016 126.650 21.162 1.00 34.38 27 SER D N 1
ATOM 2675 C CA . SER D 1 27 ? -30.082 128.057 21.523 1.00 36.49 27 SER D CA 1
ATOM 2676 C C . SER D 1 27 ? -29.689 128.271 22.984 1.00 36.68 27 SER D C 1
ATOM 2677 O O . SER D 1 27 ? -29.033 129.253 23.323 1.00 37.89 27 SER D O 1
ATOM 2680 N N . LEU D 1 28 ? -30.079 127.339 23.847 1.00 36.62 28 LEU D N 1
ATOM 2681 C CA . LEU D 1 28 ? -29.752 127.443 25.265 1.00 36.96 28 LEU D CA 1
ATOM 2682 C C . LEU D 1 28 ? -28.249 127.336 25.474 1.00 37.99 28 LEU D C 1
ATOM 2683 O O . LEU D 1 28 ? -27.679 128.053 26.289 1.00 39.47 28 LEU D O 1
ATOM 2688 N N . LEU D 1 29 ? -27.623 126.423 24.732 1.00 39.71 29 LEU D N 1
ATOM 2689 C CA . LEU D 1 29 ? -26.181 126.179 24.809 1.00 41.24 29 LEU D CA 1
ATOM 2690 C C . LEU D 1 29 ? -25.370 127.341 24.273 1.00 42.95 29 LEU D C 1
ATOM 2691 O O . LEU D 1 29 ? -24.262 127.616 24.742 1.00 45.33 29 LEU D O 1
ATOM 2696 N N . THR D 1 30 ? -25.934 128.005 23.273 1.00 43.98 30 THR D N 1
ATOM 2697 C CA . THR D 1 30 ? -25.302 129.136 22.604 1.00 45.46 30 THR D CA 1
ATOM 2698 C C . THR D 1 30 ? -25.358 130.407 23.440 1.00 46.13 30 THR D C 1
ATOM 2699 O O . THR D 1 30 ? -24.332 130.976 23.813 1.00 47.01 30 THR D O 1
ATOM 2703 N N . HIS D 1 31 ? -26.584 130.833 23.725 1.00 47.32 31 HIS D N 1
ATOM 2704 C CA . HIS D 1 31 ? -26.870 132.052 24.473 1.00 47.87 31 HIS D CA 1
ATOM 2705 C C . HIS D 1 31 ? -26.882 131.964 26.023 1.00 46.51 31 HIS D C 1
ATOM 2706 O O . HIS D 1 31 ? -26.785 132.997 26.680 1.00 48.40 31 HIS D O 1
ATOM 2713 N N . GLY D 1 32 ? -27.022 130.758 26.589 1.00 44.49 32 GLY D N 1
ATOM 2714 C CA . GLY D 1 32 ? -27.006 130.553 28.042 1.00 41.69 32 GLY D CA 1
ATOM 2715 C C . GLY D 1 32 ? -28.348 130.549 28.754 1.00 40.42 32 GLY D C 1
ATOM 2716 O O . GLY D 1 32 ? -28.462 130.135 29.921 1.00 42.35 32 GLY D O 1
ATOM 2717 N N . ARG D 1 33 ? -29.367 131.007 28.033 1.00 37.61 33 ARG D N 1
ATOM 2718 C CA . ARG D 1 33 ? -30.723 131.105 28.558 1.00 35.79 33 ARG D CA 1
ATOM 2719 C C . ARG D 1 33 ? -31.772 131.099 27.450 1.00 35.92 33 ARG D C 1
ATOM 2720 O O . ARG D 1 33 ? -31.494 131.490 26.325 1.00 36.37 33 ARG D O 1
ATOM 2728 N N . ILE D 1 34 ? -32.979 130.656 27.785 1.00 36.24 34 ILE D N 1
ATOM 2729 C CA . ILE D 1 34 ? -34.092 130.611 26.842 1.00 37.47 34 ILE D CA 1
ATOM 2730 C C . ILE D 1 34 ? -35.396 130.796 27.630 1.00 38.59 34 ILE D C 1
ATOM 2731 O O . ILE D 1 34 ? -35.453 130.517 28.827 1.00 39.63 34 ILE D O 1
ATOM 2736 N N . THR D 1 35 ? -36.432 131.284 26.957 1.00 39.84 35 THR D N 1
ATOM 2737 C CA . THR D 1 35 ? -37.720 131.506 27.597 1.00 40.67 35 THR D CA 1
ATOM 2738 C C . THR D 1 35 ? -38.849 130.891 26.760 1.00 40.66 35 THR D C 1
ATOM 2739 O O . THR D 1 35 ? -38.913 131.111 25.553 1.00 41.03 35 THR D O 1
ATOM 2743 N N . THR D 1 36 ? -39.704 130.090 27.402 1.00 41.25 36 THR D N 1
ATOM 2744 C CA . THR D 1 36 ? -40.865 129.467 26.754 1.00 41.24 36 THR D CA 1
ATOM 2745 C C . THR D 1 36 ? -41.960 129.252 27.766 1.00 40.72 36 THR D C 1
ATOM 2746 O O . THR D 1 36 ? -42.000 129.911 28.804 1.00 40.79 36 THR D O 1
ATOM 2750 N N . THR D 1 37 ? -42.842 128.305 27.459 1.00 39.15 37 THR D N 1
ATOM 2751 C CA . THR D 1 37 ? -43.951 127.991 28.344 1.00 35.92 37 THR D CA 1
ATOM 2752 C C . THR D 1 37 ? -43.421 127.209 29.526 1.00 34.69 37 THR D C 1
ATOM 2753 O O . THR D 1 37 ? -42.331 126.640 29.455 1.00 34.80 37 THR D O 1
ATOM 2757 N N . VAL D 1 38 ? -44.184 127.192 30.616 1.00 32.99 38 VAL D N 1
ATOM 2758 C CA . VAL D 1 38 ? -43.770 126.451 31.799 1.00 32.63 38 VAL D CA 1
ATOM 2759 C C . VAL D 1 38 ? -43.568 124.970 31.465 1.00 33.19 38 VAL D C 1
ATOM 2760 O O . VAL D 1 38 ? -42.568 124.367 31.852 1.00 33.76 38 VAL D O 1
ATOM 2764 N N . PRO D 1 39 ? -44.529 124.366 30.752 1.00 33.26 39 PRO D N 1
ATOM 2765 C CA . PRO D 1 39 ? -44.458 122.952 30.363 1.00 34.21 39 PRO D CA 1
ATOM 2766 C C . PRO D 1 39 ? -43.236 122.638 29.498 1.00 33.26 39 PRO D C 1
ATOM 2767 O O . PRO D 1 39 ? -42.461 121.741 29.821 1.00 35.00 39 PRO D O 1
ATOM 2771 N N . LYS D 1 40 ? -43.088 123.373 28.392 1.00 32.82 40 LYS D N 1
ATOM 2772 C CA . LYS D 1 40 ? -41.960 123.206 27.471 1.00 32.51 40 LYS D CA 1
ATOM 2773 C C . LYS D 1 40 ? -40.617 123.372 28.197 1.00 34.07 40 LYS D C 1
ATOM 2774 O O . LYS D 1 40 ? -39.629 122.728 27.838 1.00 36.22 40 LYS D O 1
ATOM 2780 N N . ALA D 1 41 ? -40.587 124.229 29.219 1.00 33.91 41 ALA D N 1
ATOM 2781 C CA . ALA D 1 41 ? -39.367 124.477 30.001 1.00 31.87 41 ALA D CA 1
ATOM 2782 C C . ALA D 1 41 ? -38.974 123.275 30.858 1.00 32.24 41 ALA D C 1
ATOM 2783 O O . ALA D 1 41 ? -37.802 122.920 30.955 1.00 32.33 41 ALA D O 1
ATOM 2785 N N . LYS D 1 42 ? -39.966 122.656 31.482 1.00 33.25 42 LYS D N 1
ATOM 2786 C CA . LYS D 1 42 ? -39.733 121.501 32.330 1.00 33.03 42 LYS D CA 1
ATOM 2787 C C . LYS D 1 42 ? -39.222 120.328 31.497 1.00 33.74 42 LYS D C 1
ATOM 2788 O O . LYS D 1 42 ? -38.315 119.622 31.915 1.00 34.95 42 LYS D O 1
ATOM 2794 N N . GLU D 1 43 ? -39.810 120.117 30.322 1.00 34.48 43 GLU D N 1
ATOM 2795 C CA . GLU D 1 43 ? -39.399 119.016 29.458 1.00 34.18 43 GLU D CA 1
ATOM 2796 C C . GLU D 1 43 ? -37.994 119.231 28.913 1.00 32.95 43 GLU D C 1
ATOM 2797 O O . GLU D 1 43 ? -37.243 118.277 28.728 1.00 34.28 43 GLU D O 1
ATOM 2803 N N . LEU D 1 44 ? -37.641 120.488 28.675 1.00 33.05 44 LEU D N 1
ATOM 2804 C CA . LEU D 1 44 ? -36.320 120.825 28.155 1.00 33.23 44 LEU D CA 1
ATOM 2805 C C . LEU D 1 44 ? -35.245 120.606 29.210 1.00 32.56 44 LEU D C 1
ATOM 2806 O O . LEU D 1 44 ? -34.212 120.006 28.923 1.00 34.96 44 LEU D O 1
ATOM 2811 N N . ARG D 1 45 ? -35.488 121.082 30.431 1.00 31.39 45 ARG D N 1
ATOM 2812 C CA . ARG D 1 45 ? -34.514 120.918 31.514 1.00 30.80 45 ARG D CA 1
ATOM 2813 C C . ARG D 1 45 ? -34.143 119.444 31.672 1.00 31.19 45 ARG D C 1
ATOM 2814 O O . ARG D 1 45 ? -32.990 119.117 31.949 1.00 34.60 45 ARG D O 1
ATOM 2822 N N . GLY D 1 46 ? -35.129 118.565 31.496 1.00 30.03 46 GLY D N 1
ATOM 2823 C CA . GLY D 1 46 ? -34.893 117.142 31.633 1.00 26.45 46 GLY D CA 1
ATOM 2824 C C . GLY D 1 46 ? -34.071 116.619 30.487 1.00 26.15 46 GLY D C 1
ATOM 2825 O O . GLY D 1 46 ? -33.225 115.750 30.661 1.00 29.07 46 GLY D O 1
ATOM 2826 N N . PHE D 1 47 ? -34.334 117.162 29.306 1.00 24.73 47 PHE D N 1
ATOM 2827 C CA . PHE D 1 47 ? -33.616 116.787 28.095 1.00 24.91 47 PHE D CA 1
ATOM 2828 C C . PHE D 1 47 ? -32.127 117.153 28.184 1.00 26.50 47 PHE D C 1
ATOM 2829 O O . PHE D 1 47 ? -31.246 116.340 27.904 1.00 28.29 47 PHE D O 1
ATOM 2837 N N . VAL D 1 48 ? -31.865 118.398 28.557 1.00 27.02 48 VAL D N 1
ATOM 2838 C CA . VAL D 1 48 ? -30.505 118.900 28.696 1.00 28.62 48 VAL D CA 1
ATOM 2839 C C . VAL D 1 48 ? -29.732 118.209 29.839 1.00 29.28 48 VAL D C 1
ATOM 2840 O O . VAL D 1 48 ? -28.560 117.872 29.684 1.00 30.65 48 VAL D O 1
ATOM 2844 N N . ASP D 1 49 ? -30.382 118.008 30.980 1.00 28.82 49 ASP D N 1
ATOM 2845 C CA . ASP D 1 49 ? -29.744 117.330 32.106 1.00 28.67 49 ASP D CA 1
ATOM 2846 C C . ASP D 1 49 ? -29.281 115.970 31.641 1.00 29.06 49 ASP D C 1
ATOM 2847 O O . ASP D 1 49 ? -28.242 115.466 32.070 1.00 31.24 49 ASP D O 1
ATOM 2852 N N . HIS D 1 50 ? -30.109 115.380 30.785 1.00 28.65 50 HIS D N 1
ATOM 2853 C CA . HIS D 1 50 ? -29.890 114.068 30.183 1.00 28.26 50 HIS D CA 1
ATOM 2854 C C . HIS D 1 50 ? -28.604 114.058 29.354 1.00 28.96 50 HIS D C 1
ATOM 2855 O O . HIS D 1 50 ? -27.776 113.159 29.454 1.00 28.38 50 HIS D O 1
ATOM 2862 N N . LEU D 1 51 ? -28.453 115.100 28.552 1.00 30.79 51 LEU D N 1
ATOM 2863 C CA . LEU D 1 51 ? -27.306 115.267 27.677 1.00 30.43 51 LEU D CA 1
ATOM 2864 C C . LEU D 1 51 ? -26.022 115.575 28.424 1.00 30.87 51 LEU D C 1
ATOM 2865 O O . LEU D 1 51 ? -24.964 115.103 28.036 1.00 30.73 51 LEU D O 1
ATOM 2870 N N . ILE D 1 52 ? -26.111 116.382 29.476 1.00 31.80 52 ILE D N 1
ATOM 2871 C CA . ILE D 1 52 ? -24.930 116.734 30.261 1.00 31.67 52 ILE D CA 1
ATOM 2872 C C . ILE D 1 52 ? -24.432 115.528 31.040 1.00 34.74 52 ILE D C 1
ATOM 2873 O O . ILE D 1 52 ? -23.236 115.383 31.272 1.00 37.85 52 ILE D O 1
ATOM 2878 N N . HIS D 1 53 ? -25.358 114.673 31.453 1.00 37.55 53 HIS D N 1
ATOM 2879 C CA . HIS D 1 53 ? -25.019 113.469 32.194 1.00 40.90 53 HIS D CA 1
ATOM 2880 C C . HIS D 1 53 ? -24.118 112.585 31.321 1.00 41.02 53 HIS D C 1
ATOM 2881 O O . HIS D 1 53 ? -23.088 112.081 31.778 1.00 41.94 53 HIS D O 1
ATOM 2888 N N . LEU D 1 54 ? -24.511 112.418 30.062 1.00 41.50 54 LEU D N 1
ATOM 2889 C CA . LEU D 1 54 ? -23.757 111.623 29.100 1.00 41.31 54 LEU D CA 1
ATOM 2890 C C . LEU D 1 54 ? -22.401 112.258 28.794 1.00 42.42 54 LEU D C 1
ATOM 2891 O O . LEU D 1 54 ? -21.400 111.557 28.608 1.00 42.26 54 LEU D O 1
ATOM 2896 N N . ALA D 1 55 ? -22.384 113.587 28.725 1.00 41.77 55 ALA D N 1
ATOM 2897 C CA . ALA D 1 55 ? -21.160 114.318 28.445 1.00 41.04 55 ALA D CA 1
ATOM 2898 C C . ALA D 1 55 ? -20.201 114.174 29.635 1.00 40.56 55 ALA D C 1
ATOM 2899 O O . ALA D 1 55 ? -18.978 114.228 29.474 1.00 40.04 55 ALA D O 1
ATOM 2901 N N . LYS D 1 56 ? -20.758 113.977 30.831 1.00 39.56 56 LYS D N 1
ATOM 2902 C CA . LYS D 1 56 ? -19.925 113.800 32.016 1.00 38.83 56 LYS D CA 1
ATOM 2903 C C . LYS D 1 56 ? -19.329 112.403 31.964 1.00 39.28 56 LYS D C 1
ATOM 2904 O O . LYS D 1 56 ? -18.162 112.198 32.288 1.00 38.88 56 LYS D O 1
ATOM 2910 N N . ARG D 1 57 ? -20.150 111.446 31.550 1.00 40.09 57 ARG D N 1
ATOM 2911 C CA . ARG D 1 57 ? -19.724 110.057 31.412 1.00 42.56 57 ARG D CA 1
ATOM 2912 C C . ARG D 1 57 ? -18.660 110.016 30.306 1.00 43.41 57 ARG D C 1
ATOM 2913 O O . ARG D 1 57 ? -17.827 109.116 30.247 1.00 44.55 57 ARG D O 1
ATOM 2921 N N . GLY D 1 58 ? -18.723 111.012 29.433 1.00 43.84 58 GLY D N 1
ATOM 2922 C CA . GLY D 1 58 ? -17.795 111.161 28.328 1.00 43.45 58 GLY D CA 1
ATOM 2923 C C . GLY D 1 58 ? -17.055 110.000 27.685 1.00 43.50 58 GLY D C 1
ATOM 2924 O O . GLY D 1 58 ? -15.827 110.027 27.635 1.00 44.60 58 GLY D O 1
ATOM 2925 N N . ASP D 1 59 ? -17.758 108.989 27.180 1.00 42.95 59 ASP D N 1
ATOM 2926 C CA . ASP D 1 59 ? -17.064 107.884 26.517 1.00 41.99 59 ASP D CA 1
ATOM 2927 C C . ASP D 1 59 ? -17.531 107.723 25.074 1.00 42.05 59 ASP D C 1
ATOM 2928 O O . ASP D 1 59 ? -18.342 108.507 24.577 1.00 43.88 59 ASP D O 1
ATOM 2933 N N . LEU D 1 60 ? -16.998 106.710 24.406 1.00 42.82 60 LEU D N 1
ATOM 2934 C CA . LEU D 1 60 ? -17.306 106.446 23.005 1.00 44.29 60 LEU D CA 1
ATOM 2935 C C . LEU D 1 60 ? -18.807 106.358 22.729 1.00 43.16 60 LEU D C 1
ATOM 2936 O O . LEU D 1 60 ? -19.293 106.924 21.756 1.00 44.89 60 LEU D O 1
ATOM 2941 N N . HIS D 1 61 ? -19.542 105.668 23.593 1.00 41.53 61 HIS D N 1
ATOM 2942 C CA . HIS D 1 61 ? -20.977 105.507 23.401 1.00 39.13 61 HIS D CA 1
ATOM 2943 C C . HIS D 1 61 ? -21.779 106.750 23.748 1.00 39.19 61 HIS D C 1
ATOM 2944 O O . HIS D 1 61 ? -22.764 107.059 23.080 1.00 40.90 61 HIS D O 1
ATOM 2951 N N . ALA D 1 62 ? -21.359 107.459 24.791 1.00 38.20 62 ALA D N 1
ATOM 2952 C CA . ALA D 1 62 ? -22.046 108.679 25.218 1.00 35.91 62 ALA D CA 1
ATOM 2953 C C . ALA D 1 62 ? -21.964 109.713 24.113 1.00 34.65 62 ALA D C 1
ATOM 2954 O O . ALA D 1 62 ? -22.952 110.351 23.763 1.00 35.71 62 ALA D O 1
ATOM 2956 N N . ARG D 1 63 ? -20.767 109.869 23.571 1.00 33.67 63 ARG D N 1
ATOM 2957 C CA . ARG D 1 63 ? -20.515 110.818 22.503 1.00 34.60 63 ARG D CA 1
ATOM 2958 C C . ARG D 1 63 ? -21.354 110.517 21.254 1.00 34.55 63 ARG D C 1
ATOM 2959 O O . ARG D 1 63 ? -21.679 111.415 20.472 1.00 34.75 63 ARG D O 1
ATOM 2967 N N . ARG D 1 64 ? -21.716 109.252 21.068 1.00 35.81 64 ARG D N 1
ATOM 2968 C CA . ARG D 1 64 ? -22.523 108.876 19.909 1.00 36.61 64 ARG D CA 1
ATOM 2969 C C . ARG D 1 64 ? -23.979 109.259 20.097 1.00 37.73 64 ARG D C 1
ATOM 2970 O O . ARG D 1 64 ? -24.585 109.828 19.201 1.00 38.02 64 ARG D O 1
ATOM 2978 N N . LEU D 1 65 ? -24.546 108.928 21.252 1.00 38.03 65 LEU D N 1
ATOM 2979 C CA . LEU D 1 65 ? -25.938 109.270 21.510 1.00 38.33 65 LEU D CA 1
ATOM 2980 C C . LEU D 1 65 ? -26.178 110.780 21.682 1.00 37.60 65 LEU D C 1
ATOM 2981 O O . LEU D 1 65 ? -27.256 111.266 21.364 1.00 38.36 65 LEU D O 1
ATOM 2986 N N . VAL D 1 66 ? -25.192 111.521 22.180 1.00 35.70 66 VAL D N 1
ATOM 2987 C CA . VAL D 1 66 ? -25.357 112.962 22.337 1.00 35.08 66 VAL D CA 1
ATOM 2988 C C . VAL D 1 66 ? -25.404 113.616 20.949 1.00 37.18 66 VAL D C 1
ATOM 2989 O O . VAL D 1 66 ? -26.156 114.558 20.726 1.00 36.82 66 VAL D O 1
ATOM 2993 N N . LEU D 1 67 ? -24.612 113.097 20.018 1.00 39.26 67 LEU D N 1
ATOM 2994 C CA . LEU D 1 67 ? -24.564 113.616 18.657 1.00 39.78 67 LEU D CA 1
ATOM 2995 C C . LEU D 1 67 ? -25.869 113.266 17.925 1.00 40.36 67 LEU D C 1
ATOM 2996 O O . LEU D 1 67 ? -26.405 114.081 17.170 1.00 40.53 67 LEU D O 1
ATOM 3001 N N . ARG D 1 68 ? -26.383 112.060 18.158 1.00 41.26 68 ARG D N 1
ATOM 3002 C CA . ARG D 1 68 ? -27.612 111.639 17.502 1.00 43.30 68 ARG D CA 1
ATOM 3003 C C . ARG D 1 68 ? -28.759 112.533 17.958 1.00 43.45 68 ARG D C 1
ATOM 3004 O O . ARG D 1 68 ? -29.691 112.797 17.192 1.00 43.94 68 ARG D O 1
ATOM 3012 N N . ASP D 1 69 ? -28.678 113.009 19.200 1.00 43.78 69 ASP D N 1
ATOM 3013 C CA . ASP D 1 69 ? -29.704 113.881 19.773 1.00 44.11 69 ASP D CA 1
ATOM 3014 C C . ASP D 1 69 ? -29.448 115.345 19.385 1.00 46.50 69 ASP D C 1
ATOM 3015 O O . ASP D 1 69 ? -30.375 116.066 19.018 1.00 47.18 69 ASP D O 1
ATOM 3020 N N . LEU D 1 70 ? -28.192 115.773 19.469 1.00 48.69 70 LEU D N 1
ATOM 3021 C CA . LEU D 1 70 ? -27.806 117.129 19.079 1.00 51.20 70 LEU D CA 1
ATOM 3022 C C . LEU D 1 70 ? -27.118 117.001 17.737 1.00 53.26 70 LEU D C 1
ATOM 3023 O O . LEU D 1 70 ? -26.003 116.495 17.673 1.00 55.55 70 LEU D O 1
ATOM 3028 N N . GLN D 1 71 ? -27.742 117.462 16.666 1.00 54.94 71 GLN D N 1
ATOM 3029 C CA . GLN D 1 71 ? -27.099 117.332 15.367 1.00 55.42 71 GLN D CA 1
ATOM 3030 C C . GLN D 1 71 ? -26.135 118.501 15.094 1.00 55.50 71 GLN D C 1
ATOM 3031 O O . GLN D 1 71 ? -26.202 119.144 14.045 1.00 57.75 71 GLN D O 1
ATOM 3037 N N . ASP D 1 72 ? -25.247 118.765 16.056 1.00 54.20 72 ASP D N 1
ATOM 3038 C CA . ASP D 1 72 ? -24.244 119.834 15.969 1.00 52.08 72 ASP D CA 1
ATOM 3039 C C . ASP D 1 72 ? -22.948 119.435 16.682 1.00 50.42 72 ASP D C 1
ATOM 3040 O O . ASP D 1 72 ? -22.911 119.275 17.901 1.00 50.08 72 ASP D O 1
ATOM 3045 N N . VAL D 1 73 ? -21.882 119.303 15.902 1.00 48.69 73 VAL D N 1
ATOM 3046 C CA . VAL D 1 73 ? -20.574 118.901 16.409 1.00 46.06 73 VAL D CA 1
ATOM 3047 C C . VAL D 1 73 ? -19.930 119.888 17.378 1.00 45.85 73 VAL D C 1
ATOM 3048 O O . VAL D 1 73 ? -19.471 119.496 18.453 1.00 44.65 73 VAL D O 1
ATOM 3052 N N . LYS D 1 74 ? -19.888 121.161 16.998 1.00 46.06 74 LYS D N 1
ATOM 3053 C CA . LYS D 1 74 ? -19.285 122.181 17.846 1.00 46.75 74 LYS D CA 1
ATOM 3054 C C . LYS D 1 74 ? -19.892 122.200 19.249 1.00 46.28 74 LYS D C 1
ATOM 3055 O O . LYS D 1 74 ? -19.190 122.432 20.237 1.00 47.14 74 LYS D O 1
ATOM 3061 N N . LEU D 1 75 ? -21.196 121.956 19.335 1.00 45.37 75 LEU D N 1
ATOM 3062 C CA . LEU D 1 75 ? -21.881 121.947 20.618 1.00 43.70 75 LEU D CA 1
ATOM 3063 C C . LEU D 1 75 ? -21.610 120.669 21.392 1.00 43.11 75 LEU D C 1
ATOM 3064 O O . LEU D 1 75 ? -21.354 120.723 22.592 1.00 42.99 75 LEU D O 1
ATOM 3069 N N . VAL D 1 76 ? -21.660 119.527 20.711 1.00 42.94 76 VAL D N 1
ATOM 3070 C CA . VAL D 1 76 ? -21.379 118.258 21.366 1.00 42.49 76 VAL D CA 1
ATOM 3071 C C . VAL D 1 76 ? -19.966 118.348 21.922 1.00 44.50 76 VAL D C 1
ATOM 3072 O O . VAL D 1 76 ? -19.684 117.867 23.021 1.00 45.39 76 VAL D O 1
ATOM 3076 N N . ARG D 1 77 ? -19.076 118.985 21.171 1.00 47.45 77 ARG D N 1
ATOM 3077 C CA . ARG D 1 77 ? -17.706 119.130 21.626 1.00 50.08 77 ARG D CA 1
ATOM 3078 C C . ARG D 1 77 ? -17.675 120.006 22.868 1.00 48.61 77 ARG D C 1
ATOM 3079 O O . ARG D 1 77 ? -17.068 119.634 23.876 1.00 48.25 77 ARG D O 1
ATOM 3087 N N . LYS D 1 78 ? -18.365 121.143 22.806 1.00 47.50 78 LYS D N 1
ATOM 3088 C CA . LYS D 1 78 ? -18.429 122.078 23.930 1.00 45.86 78 LYS D CA 1
ATOM 3089 C C . LYS D 1 78 ? -18.900 121.383 25.191 1.00 44.65 78 LYS D C 1
ATOM 3090 O O . LYS D 1 78 ? -18.323 121.554 26.262 1.00 43.82 78 LYS D O 1
ATOM 3096 N N . LEU D 1 79 ? -19.963 120.603 25.046 1.00 42.43 79 LEU D N 1
ATOM 3097 C CA . LEU D 1 79 ? -20.536 119.871 26.158 1.00 40.31 79 LEU D CA 1
ATOM 3098 C C . LEU D 1 79 ? -19.508 119.012 26.874 1.00 40.17 79 LEU D C 1
ATOM 3099 O O . LEU D 1 79 ? -19.321 119.122 28.086 1.00 39.82 79 LEU D O 1
ATOM 3104 N N . PHE D 1 80 ? -18.857 118.148 26.103 1.00 39.49 80 PHE D N 1
ATOM 3105 C CA . PHE D 1 80 ? -17.863 117.223 26.629 1.00 39.73 80 PHE D CA 1
ATOM 3106 C C . PHE D 1 80 ? -16.615 117.815 27.263 1.00 40.66 80 PHE D C 1
ATOM 3107 O O . PHE D 1 80 ? -16.220 117.427 28.367 1.00 40.49 80 PHE D O 1
ATOM 3115 N N . ASP D 1 81 ? -15.998 118.755 26.562 1.00 43.45 81 ASP D N 1
ATOM 3116 C CA . ASP D 1 81 ? -14.771 119.356 27.037 1.00 46.46 81 ASP D CA 1
ATOM 3117 C C . ASP D 1 81 ? -14.917 120.697 27.764 1.00 46.34 81 ASP D C 1
ATOM 3118 O O . ASP D 1 81 ? -13.929 121.250 28.243 1.00 44.68 81 ASP D O 1
ATOM 3123 N N . GLU D 1 82 ? -16.142 121.203 27.881 1.00 47.09 82 GLU D N 1
ATOM 3124 C CA . GLU D 1 82 ? -16.355 122.479 28.554 1.00 47.87 82 GLU D CA 1
ATOM 3125 C C . GLU D 1 82 ? -17.442 122.480 29.639 1.00 47.11 82 GLU D C 1
ATOM 3126 O O . GLU D 1 82 ? -17.156 122.753 30.807 1.00 47.26 82 GLU D O 1
ATOM 3132 N N . ILE D 1 83 ? -18.681 122.171 29.268 1.00 47.17 83 ILE D N 1
ATOM 3133 C CA . ILE D 1 83 ? -19.779 122.174 30.236 1.00 46.86 83 ILE D CA 1
ATOM 3134 C C . ILE D 1 83 ? -19.734 120.995 31.217 1.00 48.34 83 ILE D C 1
ATOM 3135 O O . ILE D 1 83 ? -19.958 121.171 32.412 1.00 47.59 83 ILE D O 1
ATOM 3140 N N . ALA D 1 84 ? -19.455 119.795 30.714 1.00 50.43 84 ALA D N 1
ATOM 3141 C CA . ALA D 1 84 ? -19.387 118.599 31.562 1.00 52.43 84 ALA D CA 1
ATOM 3142 C C . ALA D 1 84 ? -18.402 118.739 32.730 1.00 54.01 84 ALA D C 1
ATOM 3143 O O . ALA D 1 84 ? -18.758 118.475 33.880 1.00 55.23 84 ALA D O 1
ATOM 3145 N N . PRO D 1 85 ? -17.144 119.136 32.445 1.00 53.88 85 PRO D N 1
ATOM 3146 C CA . PRO D 1 85 ? -16.106 119.314 33.469 1.00 52.94 85 PRO D CA 1
ATOM 3147 C C . PRO D 1 85 ? -16.612 120.176 34.622 1.00 51.06 85 PRO D C 1
ATOM 3148 O O . PRO D 1 85 ? -16.387 119.883 35.798 1.00 52.56 85 PRO D O 1
ATOM 3152 N N . ARG D 1 86 ? -17.313 121.238 34.245 1.00 48.67 86 ARG D N 1
ATOM 3153 C CA . ARG D 1 86 ? -17.907 122.209 35.156 1.00 47.62 86 ARG D CA 1
ATOM 3154 C C . ARG D 1 86 ? -18.889 121.615 36.176 1.00 45.82 86 ARG D C 1
ATOM 3155 O O . ARG D 1 86 ? -19.050 122.136 37.279 1.00 45.71 86 ARG D O 1
ATOM 3163 N N . TYR D 1 87 ? -19.557 120.533 35.805 1.00 44.66 87 TYR D N 1
ATOM 3164 C CA . TYR D 1 87 ? -20.521 119.918 36.706 1.00 42.94 87 TYR D CA 1
ATOM 3165 C C . TYR D 1 87 ? -20.103 118.549 37.214 1.00 44.34 87 TYR D C 1
ATOM 3166 O O . TYR D 1 87 ? -20.956 117.723 37.528 1.00 45.29 87 TYR D O 1
ATOM 3175 N N . ARG D 1 88 ? -18.799 118.306 37.296 1.00 46.15 88 ARG D N 1
ATOM 3176 C CA . ARG D 1 88 ? -18.298 117.025 37.787 1.00 46.44 88 ARG D CA 1
ATOM 3177 C C . ARG D 1 88 ? -18.543 116.874 39.289 1.00 47.32 88 ARG D C 1
ATOM 3178 O O . ARG D 1 88 ? -18.564 115.760 39.811 1.00 47.64 88 ARG D O 1
ATOM 3186 N N . ASP D 1 89 ? -18.710 118.009 39.969 1.00 49.33 89 ASP D N 1
ATOM 3187 C CA . ASP D 1 89 ? -18.974 118.085 41.410 1.00 49.97 89 ASP D CA 1
ATOM 3188 C C . ASP D 1 89 ? -20.440 117.813 41.712 1.00 51.45 89 ASP D C 1
ATOM 3189 O O . ASP D 1 89 ? -20.768 117.128 42.683 1.00 52.50 89 ASP D O 1
ATOM 3194 N N . ARG D 1 90 ? -21.323 118.361 40.878 1.00 52.79 90 ARG D N 1
ATOM 3195 C CA . ARG D 1 90 ? -22.753 118.163 41.077 1.00 52.35 90 ARG D CA 1
ATOM 3196 C C . ARG D 1 90 ? -23.127 116.732 40.648 1.00 51.81 90 ARG D C 1
ATOM 3197 O O . ARG D 1 90 ? -22.425 116.075 39.864 1.00 52.24 90 ARG D O 1
ATOM 3205 N N . GLN D 1 91 ? -24.246 116.255 41.174 1.00 51.71 91 GLN D N 1
ATOM 3206 C CA . GLN D 1 91 ? -24.725 114.913 40.880 1.00 50.93 91 GLN D CA 1
ATOM 3207 C C . GLN D 1 91 ? -26.178 114.999 40.392 1.00 49.24 91 GLN D C 1
ATOM 3208 O O . GLN D 1 91 ? -27.044 114.259 40.852 1.00 51.33 91 GLN D O 1
ATOM 3214 N N . GLY D 1 92 ? -26.433 115.914 39.460 1.00 47.44 92 GLY D N 1
ATOM 3215 C CA . GLY D 1 92 ? -27.775 116.093 38.932 1.00 45.71 92 GLY D CA 1
ATOM 3216 C C . GLY D 1 92 ? -28.176 117.556 38.874 1.00 45.31 92 GLY D C 1
ATOM 3217 O O . GLY D 1 92 ? -27.428 118.415 39.325 1.00 46.22 92 GLY D O 1
ATOM 3218 N N . GLY D 1 93 ? -29.356 117.835 38.324 1.00 45.84 93 GLY D N 1
ATOM 3219 C CA . GLY D 1 93 ? -29.853 119.203 38.215 1.00 44.73 93 GLY D CA 1
ATOM 3220 C C . GLY D 1 93 ? -28.900 120.239 37.623 1.00 42.71 93 GLY D C 1
ATOM 3221 O O . GLY D 1 93 ? -28.473 121.162 38.320 1.00 41.26 93 GLY D O 1
ATOM 3222 N N . TYR D 1 94 ? -28.598 120.125 36.332 1.00 40.49 94 TYR D N 1
ATOM 3223 C CA . TYR D 1 94 ? -27.668 121.047 35.692 1.00 36.82 94 TYR D CA 1
ATOM 3224 C C . TYR D 1 94 ? -28.361 122.254 35.045 1.00 36.11 94 TYR D C 1
ATOM 3225 O O . TYR D 1 94 ? -27.744 123.299 34.820 1.00 34.58 94 TYR D O 1
ATOM 3234 N N . THR D 1 95 ? -29.662 122.110 34.804 1.00 35.20 95 THR D N 1
ATOM 3235 C CA . THR D 1 95 ? -30.451 123.163 34.196 1.00 33.64 95 THR D CA 1
ATOM 3236 C C . THR D 1 95 ? -31.505 123.660 35.186 1.00 33.30 95 THR D C 1
ATOM 3237 O O . THR D 1 95 ? -32.141 122.871 35.878 1.00 32.62 95 THR D O 1
ATOM 3241 N N . ARG D 1 96 ? -31.660 124.979 35.255 1.00 33.90 96 ARG D N 1
ATOM 3242 C CA . ARG D 1 96 ? -32.597 125.633 36.169 1.00 34.18 96 ARG D CA 1
ATOM 3243 C C . ARG D 1 96 ? -33.791 126.242 35.447 1.00 33.82 96 ARG D C 1
ATOM 3244 O O . ARG D 1 96 ? -33.640 126.852 34.401 1.00 35.01 96 ARG D O 1
ATOM 3252 N N . VAL D 1 97 ? -34.977 126.070 36.016 1.00 33.75 97 VAL D N 1
ATOM 3253 C CA . VAL D 1 97 ? -36.205 126.620 35.442 1.00 33.80 97 VAL D CA 1
ATOM 3254 C C . VAL D 1 97 ? -36.813 127.617 36.438 1.00 34.80 97 VAL D C 1
ATOM 3255 O O . VAL D 1 97 ? -37.069 127.260 37.594 1.00 36.12 97 VAL D O 1
ATOM 3259 N N . LEU D 1 98 ? -37.037 128.857 35.992 1.00 35.37 98 LEU D N 1
ATOM 3260 C CA . LEU D 1 98 ? -37.623 129.921 36.836 1.00 36.44 98 LEU D CA 1
ATOM 3261 C C . LEU D 1 98 ? -38.958 130.410 36.286 1.00 35.29 98 LEU D C 1
ATOM 3262 O O . LEU D 1 98 ? -38.987 131.081 35.253 1.00 35.22 98 LEU D O 1
ATOM 3267 N N . LYS D 1 99 ? -40.050 130.097 36.982 1.00 34.85 99 LYS D N 1
ATOM 3268 C CA . LYS D 1 99 ? -41.381 130.523 36.564 1.00 35.04 99 LYS D CA 1
ATOM 3269 C C . LYS D 1 99 ? -41.491 132.049 36.682 1.00 35.06 99 LYS D C 1
ATOM 3270 O O . LYS D 1 99 ? -41.095 132.647 37.684 1.00 36.49 99 LYS D O 1
ATOM 3276 N N . LEU D 1 100 ? -42.031 132.673 35.651 1.00 34.50 100 LEU D N 1
ATOM 3277 C CA . LEU D 1 100 ? -42.154 134.114 35.630 1.00 34.86 100 LEU D CA 1
ATOM 3278 C C . LEU D 1 100 ? -43.573 134.557 35.871 1.00 38.29 100 LEU D C 1
ATOM 3279 O O . LEU D 1 100 ? -44.490 133.748 35.875 1.00 39.74 100 LEU D O 1
ATOM 3284 N N . ALA D 1 101 ? -43.751 135.858 36.066 1.00 41.09 101 ALA D N 1
ATOM 3285 C CA . ALA D 1 101 ? -45.083 136.397 36.256 1.00 42.77 101 ALA D CA 1
ATOM 3286 C C . ALA D 1 101 ? -45.665 136.519 34.852 1.00 44.70 101 ALA D C 1
ATOM 3287 O O . ALA D 1 101 ? -46.758 136.019 34.565 1.00 46.00 101 ALA D O 1
ATOM 3289 N N . GLU D 1 102 ? -44.908 137.179 33.980 1.00 46.10 102 GLU D N 1
ATOM 3290 C CA . GLU D 1 102 ? -45.315 137.374 32.597 1.00 46.57 102 GLU D CA 1
ATOM 3291 C C . GLU D 1 102 ? -46.002 136.133 32.037 1.00 46.94 102 GLU D C 1
ATOM 3292 O O . GLU D 1 102 ? -45.677 134.994 32.394 1.00 46.03 102 GLU D O 1
ATOM 3298 N N . ARG D 1 103 ? -46.976 136.376 31.170 1.00 48.09 103 ARG D N 1
ATOM 3299 C CA . ARG D 1 103 ? -47.727 135.313 30.526 1.00 48.45 103 ARG D CA 1
ATOM 3300 C C . ARG D 1 103 ? -47.904 135.701 29.057 1.00 48.28 103 ARG D C 1
ATOM 3301 O O . ARG D 1 103 ? -48.208 136.851 28.746 1.00 47.19 103 ARG D O 1
ATOM 3309 N N . ARG D 1 104 ? -47.678 134.738 28.163 1.00 48.09 104 ARG D N 1
ATOM 3310 C CA . ARG D 1 104 ? -47.765 134.946 26.715 1.00 49.12 104 ARG D CA 1
ATOM 3311 C C . ARG D 1 104 ? -48.972 135.790 26.288 1.00 51.26 104 ARG D C 1
ATOM 3312 O O . ARG D 1 104 ? -50.002 135.801 26.961 1.00 51.72 104 ARG D O 1
ATOM 3320 N N . ARG D 1 105 ? -48.841 136.487 25.162 1.00 53.18 105 ARG D N 1
ATOM 3321 C CA . ARG D 1 105 ? -49.906 137.357 24.659 1.00 55.28 105 ARG D CA 1
ATOM 3322 C C . ARG D 1 105 ? -50.643 136.775 23.437 1.00 54.43 105 ARG D C 1
ATOM 3323 O O . ARG D 1 105 ? -50.401 137.166 22.295 1.00 55.23 105 ARG D O 1
ATOM 3331 N N . GLY D 1 106 ? -51.551 135.840 23.692 1.00 52.65 106 GLY D N 1
ATOM 3332 C CA . GLY D 1 106 ? -52.305 135.213 22.620 1.00 52.82 106 GLY D CA 1
ATOM 3333 C C . GLY D 1 106 ? -53.074 134.027 23.169 1.00 54.19 106 GLY D C 1
ATOM 3334 O O . GLY D 1 106 ? -54.179 133.698 22.718 1.00 56.00 106 GLY D O 1
ATOM 3335 N N . ASP D 1 107 ? -52.463 133.379 24.157 1.00 53.46 107 ASP D N 1
ATOM 3336 C CA . ASP D 1 107 ? -53.047 132.225 24.830 1.00 52.73 107 ASP D CA 1
ATOM 3337 C C . ASP D 1 107 ? -52.843 132.388 26.334 1.00 52.84 107 ASP D C 1
ATOM 3338 O O . ASP D 1 107 ? -53.327 131.577 27.139 1.00 53.81 107 ASP D O 1
ATOM 3343 N N . GLY D 1 108 ? -52.126 133.453 26.696 1.00 50.43 108 GLY D N 1
ATOM 3344 C CA . GLY D 1 108 ? -51.856 133.739 28.092 1.00 48.89 108 GLY D CA 1
ATOM 3345 C C . GLY D 1 108 ? -51.272 132.540 28.792 1.00 48.51 108 GLY D C 1
ATOM 3346 O O . GLY D 1 108 ? -51.824 132.034 29.771 1.00 51.72 108 GLY D O 1
ATOM 3347 N N . ALA D 1 109 ? -50.143 132.082 28.269 1.00 47.20 109 ALA D N 1
ATOM 3348 C CA . ALA D 1 109 ? -49.464 130.922 28.812 1.00 46.23 109 ALA D CA 1
ATOM 3349 C C . ALA D 1 109 ? -48.424 131.374 29.820 1.00 46.42 109 ALA D C 1
ATOM 3350 O O . ALA D 1 109 ? -47.519 132.118 29.468 1.00 47.54 109 ALA D O 1
ATOM 3352 N N . PRO D 1 110 ? -48.538 130.935 31.088 1.00 45.39 110 PRO D N 1
ATOM 3353 C CA . PRO D 1 110 ? -47.531 131.370 32.051 1.00 44.66 110 PRO D CA 1
ATOM 3354 C C . PRO D 1 110 ? -46.171 130.934 31.542 1.00 43.82 110 PRO D C 1
ATOM 3355 O O . PRO D 1 110 ? -45.981 129.779 31.137 1.00 45.10 110 PRO D O 1
ATOM 3359 N N . LEU D 1 111 ? -45.237 131.879 31.548 1.00 41.56 111 LEU D N 1
ATOM 3360 C CA . LEU D 1 111 ? -43.887 131.645 31.060 1.00 38.36 111 LEU D CA 1
ATOM 3361 C C . LEU D 1 111 ? -42.883 131.205 32.104 1.00 37.97 111 LEU D C 1
ATOM 3362 O O . LEU D 1 111 ? -43.121 131.326 33.304 1.00 39.51 111 LEU D O 1
ATOM 3367 N N . ALA D 1 112 ? -41.760 130.678 31.621 1.00 36.78 112 ALA D N 1
ATOM 3368 C CA . ALA D 1 112 ? -40.668 130.238 32.478 1.00 35.23 112 ALA D CA 1
ATOM 3369 C C . ALA D 1 112 ? -39.326 130.480 31.788 1.00 35.53 112 ALA D C 1
ATOM 3370 O O . ALA D 1 112 ? -39.199 130.382 30.573 1.00 36.05 112 ALA D O 1
ATOM 3372 N N . LEU D 1 113 ? -38.339 130.820 32.600 1.00 36.83 113 LEU D N 1
ATOM 3373 C CA . LEU D 1 113 ? -36.977 131.121 32.174 1.00 36.71 113 LEU D CA 1
ATOM 3374 C C . LEU D 1 113 ? -36.111 129.857 32.370 1.00 37.35 113 LEU D C 1
ATOM 3375 O O . LEU D 1 113 ? -36.033 129.331 33.478 1.00 37.91 113 LEU D O 1
ATOM 3380 N N . VAL D 1 114 ? -35.479 129.366 31.305 1.00 37.61 114 VAL D N 1
ATOM 3381 C CA . VAL D 1 114 ? -34.619 128.175 31.383 1.00 38.31 114 VAL D CA 1
ATOM 3382 C C . VAL D 1 114 ? -33.153 128.561 31.169 1.00 38.33 114 VAL D C 1
ATOM 3383 O O . VAL D 1 114 ? -32.836 129.310 30.250 1.00 38.92 114 VAL D O 1
ATOM 3387 N N . GLU D 1 115 ? -32.258 128.047 32.007 1.00 38.22 115 GLU D N 1
ATOM 3388 C CA . GLU D 1 115 ? -30.842 128.348 31.855 1.00 38.15 115 GLU D CA 1
ATOM 3389 C C . GLU D 1 115 ? -30.000 127.362 32.623 1.00 36.95 115 GLU D C 1
ATOM 3390 O O . GLU D 1 115 ? -30.519 126.620 33.449 1.00 37.13 115 GLU D O 1
ATOM 3396 N N . LEU D 1 116 ? -28.697 127.346 32.347 1.00 36.46 116 LEU D N 1
ATOM 3397 C CA . LEU D 1 116 ? -27.805 126.427 33.040 1.00 37.51 116 LEU D CA 1
ATOM 3398 C C . LEU D 1 116 ? -27.460 126.951 34.426 1.00 40.06 116 LEU D C 1
ATOM 3399 O O . LEU D 1 116 ? -27.186 128.143 34.612 1.00 40.43 116 LEU D O 1
ATOM 3404 N N . VAL D 1 117 ? -27.490 126.045 35.398 1.00 43.51 117 VAL D N 1
ATOM 3405 C CA . VAL D 1 117 ? -27.198 126.389 36.778 1.00 47.98 117 VAL D CA 1
ATOM 3406 C C . VAL D 1 117 ? -25.709 126.637 36.947 1.00 51.93 117 VAL D C 1
ATOM 3407 O O . VAL D 1 117 ? -24.890 126.017 36.269 1.00 52.67 117 VAL D O 1
ATOM 3411 N N . GLU D 1 118 ? -25.386 127.554 37.858 1.00 56.13 118 GLU D N 1
ATOM 3412 C CA . GLU D 1 118 ? -24.017 127.938 38.205 1.00 60.03 118 GLU D CA 1
ATOM 3413 C C . GLU D 1 118 ? -24.035 129.397 38.663 1.00 61.04 118 GLU D C 1
ATOM 3414 O O . GLU D 1 118 ? -25.156 129.912 38.857 1.00 62.34 118 GLU D O 1
ATOM 3421 N N . SER E 1 14 ? -20.776 84.932 -4.716 1.00 65.92 14 SER E N 1
ATOM 3422 C CA . SER E 1 14 ? -22.263 84.817 -4.664 1.00 65.51 14 SER E CA 1
ATOM 3423 C C . SER E 1 14 ? -22.736 83.482 -5.248 1.00 64.35 14 SER E C 1
ATOM 3424 O O . SER E 1 14 ? -22.790 82.477 -4.531 1.00 64.81 14 SER E O 1
ATOM 3427 N N . SER E 1 15 ? -23.073 83.463 -6.539 1.00 61.63 15 SER E N 1
ATOM 3428 C CA . SER E 1 15 ? -23.526 82.229 -7.194 1.00 58.47 15 SER E CA 1
ATOM 3429 C C . SER E 1 15 ? -22.358 81.257 -7.307 1.00 57.40 15 SER E C 1
ATOM 3430 O O . SER E 1 15 ? -22.554 80.043 -7.405 1.00 57.20 15 SER E O 1
ATOM 3433 N N . HIS E 1 16 ? -21.142 81.798 -7.315 1.00 55.34 16 HIS E N 1
ATOM 3434 C CA . HIS E 1 16 ? -19.959 80.957 -7.396 1.00 52.15 16 HIS E CA 1
ATOM 3435 C C . HIS E 1 16 ? -19.641 80.380 -6.021 1.00 52.11 16 HIS E C 1
ATOM 3436 O O . HIS E 1 16 ? -19.111 79.279 -5.930 1.00 52.91 16 HIS E O 1
ATOM 3443 N N . ARG E 1 17 ? -19.991 81.108 -4.958 1.00 51.85 17 ARG E N 1
ATOM 3444 C CA . ARG E 1 17 ? -19.791 80.616 -3.598 1.00 52.58 17 ARG E CA 1
ATOM 3445 C C . ARG E 1 17 ? -20.742 79.437 -3.361 1.00 51.08 17 ARG E C 1
ATOM 3446 O O . ARG E 1 17 ? -20.316 78.376 -2.916 1.00 51.34 17 ARG E O 1
ATOM 3454 N N . LEU E 1 18 ? -22.027 79.628 -3.664 1.00 49.46 18 LEU E N 1
ATOM 3455 C CA . LEU E 1 18 ? -23.027 78.578 -3.480 1.00 48.29 18 LEU E CA 1
ATOM 3456 C C . LEU E 1 18 ? -22.697 77.314 -4.254 1.00 47.62 18 LEU E C 1
ATOM 3457 O O . LEU E 1 18 ? -22.938 76.202 -3.773 1.00 49.59 18 LEU E O 1
ATOM 3462 N N . ALA E 1 19 ? -22.153 77.487 -5.454 1.00 45.14 19 ALA E N 1
ATOM 3463 C CA . ALA E 1 19 ? -21.780 76.356 -6.288 1.00 42.60 19 ALA E CA 1
ATOM 3464 C C . ALA E 1 19 ? -20.731 75.527 -5.553 1.00 41.85 19 ALA E C 1
ATOM 3465 O O . ALA E 1 19 ? -20.777 74.296 -5.556 1.00 42.20 19 ALA E O 1
ATOM 3467 N N . LEU E 1 20 ? -19.793 76.227 -4.919 1.00 41.44 20 LEU E N 1
ATOM 3468 C CA . LEU E 1 20 ? -18.705 75.610 -4.148 1.00 41.47 20 LEU E CA 1
ATOM 3469 C C . LEU E 1 20 ? -19.242 74.870 -2.918 1.00 41.03 20 LEU E C 1
ATOM 3470 O O . LEU E 1 20 ? -18.937 73.695 -2.702 1.00 40.33 20 LEU E O 1
ATOM 3475 N N . TYR E 1 21 ? -20.029 75.582 -2.113 1.00 41.34 21 TYR E N 1
ATOM 3476 C CA . TYR E 1 21 ? -20.628 75.029 -0.901 1.00 41.74 21 TYR E CA 1
ATOM 3477 C C . TYR E 1 21 ? -21.339 73.726 -1.211 1.00 41.36 21 TYR E C 1
ATOM 3478 O O . TYR E 1 21 ? -21.205 72.742 -0.468 1.00 39.43 21 TYR E O 1
ATOM 3487 N N . ARG E 1 22 ? -22.094 73.738 -2.309 1.00 41.23 22 ARG E N 1
ATOM 3488 C CA . ARG E 1 22 ? -22.837 72.573 -2.770 1.00 42.47 22 ARG E CA 1
ATOM 3489 C C . ARG E 1 22 ? -21.879 71.433 -3.102 1.00 43.42 22 ARG E C 1
ATOM 3490 O O . ARG E 1 22 ? -22.103 70.292 -2.708 1.00 43.19 22 ARG E O 1
ATOM 3498 N N . ASN E 1 23 ? -20.810 71.739 -3.830 1.00 43.79 23 ASN E N 1
ATOM 3499 C CA . ASN E 1 23 ? -19.853 70.707 -4.192 1.00 42.67 23 ASN E CA 1
ATOM 3500 C C . ASN E 1 23 ? -19.099 70.188 -2.971 1.00 42.49 23 ASN E C 1
ATOM 3501 O O . ASN E 1 23 ? -18.847 68.986 -2.865 1.00 44.13 23 ASN E O 1
ATOM 3506 N N . GLN E 1 24 ? -18.752 71.089 -2.048 1.00 41.11 24 GLN E N 1
ATOM 3507 C CA . GLN E 1 24 ? -18.031 70.717 -0.820 1.00 39.46 24 GLN E CA 1
ATOM 3508 C C . GLN E 1 24 ? -18.922 69.897 0.104 1.00 38.07 24 GLN E C 1
ATOM 3509 O O . GLN E 1 24 ? -18.501 68.894 0.680 1.00 40.11 24 GLN E O 1
ATOM 3515 N N . ALA E 1 25 ? -20.164 70.337 0.240 1.00 37.73 25 ALA E N 1
ATOM 3516 C CA . ALA E 1 25 ? -21.117 69.651 1.094 1.00 38.69 25 ALA E CA 1
ATOM 3517 C C . ALA E 1 25 ? -21.405 68.224 0.617 1.00 39.16 25 ALA E C 1
ATOM 3518 O O . ALA E 1 25 ? -21.528 67.300 1.428 1.00 41.28 25 ALA E O 1
ATOM 3520 N N . LYS E 1 26 ? -21.513 68.047 -0.695 1.00 40.71 26 LYS E N 1
ATOM 3521 C CA . LYS E 1 26 ? -21.794 66.732 -1.266 1.00 42.81 26 LYS E CA 1
ATOM 3522 C C . LYS E 1 26 ? -20.712 65.756 -0.820 1.00 43.45 26 LYS E C 1
ATOM 3523 O O . LYS E 1 26 ? -21.008 64.662 -0.341 1.00 45.19 26 LYS E O 1
ATOM 3529 N N . SER E 1 27 ? -19.458 66.177 -0.975 1.00 43.58 27 SER E N 1
ATOM 3530 C CA . SER E 1 27 ? -18.288 65.383 -0.598 1.00 43.79 27 SER E CA 1
ATOM 3531 C C . SER E 1 27 ? -18.271 65.065 0.904 1.00 44.52 27 SER E C 1
ATOM 3532 O O . SER E 1 27 ? -17.943 63.948 1.319 1.00 45.67 27 SER E O 1
ATOM 3535 N N . LEU E 1 28 ? -18.619 66.067 1.707 1.00 44.39 28 LEU E N 1
ATOM 3536 C CA . LEU E 1 28 ? -18.647 65.941 3.166 1.00 43.36 28 LEU E CA 1
ATOM 3537 C C . LEU E 1 28 ? -19.691 64.933 3.605 1.00 44.09 28 LEU E C 1
ATOM 3538 O O . LEU E 1 28 ? -19.447 64.127 4.499 1.00 45.07 28 LEU E O 1
ATOM 3543 N N . LEU E 1 29 ? -20.851 64.988 2.965 1.00 44.51 29 LEU E N 1
ATOM 3544 C CA . LEU E 1 29 ? -21.968 64.097 3.266 1.00 46.26 29 LEU E CA 1
ATOM 3545 C C . LEU E 1 29 ? -21.681 62.658 2.850 1.00 49.05 29 LEU E C 1
ATOM 3546 O O . LEU E 1 29 ? -22.148 61.706 3.473 1.00 50.65 29 LEU E O 1
ATOM 3551 N N . THR E 1 30 ? -20.913 62.509 1.783 1.00 52.05 30 THR E N 1
ATOM 3552 C CA . THR E 1 30 ? -20.594 61.189 1.266 1.00 55.15 30 THR E CA 1
ATOM 3553 C C . THR E 1 30 ? -19.475 60.484 2.008 1.00 56.85 30 THR E C 1
ATOM 3554 O O . THR E 1 30 ? -19.658 59.387 2.540 1.00 58.78 30 THR E O 1
ATOM 3558 N N . HIS E 1 31 ? -18.312 61.117 2.043 1.00 56.57 31 HIS E N 1
ATOM 3559 C CA . HIS E 1 31 ? -17.159 60.517 2.699 1.00 57.20 31 HIS E CA 1
ATOM 3560 C C . HIS E 1 31 ? -17.154 60.841 4.179 1.00 55.83 31 HIS E C 1
ATOM 3561 O O . HIS E 1 31 ? -16.402 60.248 4.968 1.00 55.83 31 HIS E O 1
ATOM 3568 N N . GLY E 1 32 ? -18.017 61.782 4.545 1.00 53.59 32 GLY E N 1
ATOM 3569 C CA . GLY E 1 32 ? -18.131 62.173 5.932 1.00 51.54 32 GLY E CA 1
ATOM 3570 C C . GLY E 1 32 ? -17.076 63.145 6.420 1.00 50.44 32 GLY E C 1
ATOM 3571 O O . GLY E 1 32 ? -17.081 63.536 7.588 1.00 49.18 32 GLY E O 1
ATOM 3572 N N . ARG E 1 33 ? -16.180 63.544 5.527 1.00 49.98 33 ARG E N 1
ATOM 3573 C CA . ARG E 1 33 ? -15.102 64.466 5.874 1.00 50.77 33 ARG E CA 1
ATOM 3574 C C . ARG E 1 33 ? -14.633 65.255 4.654 1.00 50.33 33 ARG E C 1
ATOM 3575 O O . ARG E 1 33 ? -14.723 64.782 3.520 1.00 51.81 33 ARG E O 1
ATOM 3583 N N . ILE E 1 34 ? -14.097 66.442 4.914 1.00 48.97 34 ILE E N 1
ATOM 3584 C CA . ILE E 1 34 ? -13.621 67.354 3.880 1.00 48.93 34 ILE E CA 1
ATOM 3585 C C . ILE E 1 34 ? -12.462 68.174 4.444 1.00 47.44 34 ILE E C 1
ATOM 3586 O O . ILE E 1 34 ? -12.400 68.397 5.647 1.00 48.80 34 ILE E O 1
ATOM 3591 N N . THR E 1 35 ? -11.546 68.613 3.588 1.00 45.14 35 THR E N 1
ATOM 3592 C CA . THR E 1 35 ? -10.437 69.437 4.047 1.00 44.42 35 THR E CA 1
ATOM 3593 C C . THR E 1 35 ? -10.281 70.672 3.144 1.00 46.20 35 THR E C 1
ATOM 3594 O O . THR E 1 35 ? -10.249 70.557 1.917 1.00 46.97 35 THR E O 1
ATOM 3598 N N . THR E 1 36 ? -10.224 71.850 3.762 1.00 47.14 36 THR E N 1
ATOM 3599 C CA . THR E 1 36 ? -10.065 73.111 3.041 1.00 50.17 36 THR E CA 1
ATOM 3600 C C . THR E 1 36 ? -9.340 74.158 3.885 1.00 51.69 36 THR E C 1
ATOM 3601 O O . THR E 1 36 ? -8.675 73.821 4.867 1.00 54.55 36 THR E O 1
ATOM 3605 N N . THR E 1 37 ? -9.447 75.423 3.487 1.00 51.56 37 THR E N 1
ATOM 3606 C CA . THR E 1 37 ? -8.805 76.492 4.238 1.00 53.11 37 THR E CA 1
ATOM 3607 C C . THR E 1 37 ? -9.686 76.812 5.436 1.00 53.16 37 THR E C 1
ATOM 3608 O O . THR E 1 37 ? -10.848 76.402 5.490 1.00 55.05 37 THR E O 1
ATOM 3612 N N . VAL E 1 38 ? -9.131 77.526 6.404 1.00 52.25 38 VAL E N 1
ATOM 3613 C CA . VAL E 1 38 ? -9.884 77.888 7.585 1.00 52.15 38 VAL E CA 1
ATOM 3614 C C . VAL E 1 38 ? -11.171 78.652 7.255 1.00 50.99 38 VAL E C 1
ATOM 3615 O O . VAL E 1 38 ? -12.244 78.317 7.757 1.00 52.00 38 VAL E O 1
ATOM 3619 N N . PRO E 1 39 ? -11.084 79.680 6.395 1.00 50.21 39 PRO E N 1
ATOM 3620 C CA . PRO E 1 39 ? -12.262 80.467 6.020 1.00 49.78 39 PRO E CA 1
ATOM 3621 C C . PRO E 1 39 ? -13.342 79.629 5.318 1.00 49.73 39 PRO E C 1
ATOM 3622 O O . PRO E 1 39 ? -14.512 79.646 5.712 1.00 51.14 39 PRO E O 1
ATOM 3626 N N . LYS E 1 40 ? -12.940 78.899 4.277 1.00 49.36 40 LYS E N 1
ATOM 3627 C CA . LYS E 1 40 ? -13.872 78.066 3.514 1.00 48.99 40 LYS E CA 1
ATOM 3628 C C . LYS E 1 40 ? -14.539 77.048 4.435 1.00 49.59 40 LYS E C 1
ATOM 3629 O O . LYS E 1 40 ? -15.696 76.675 4.229 1.00 49.95 40 LYS E O 1
ATOM 3635 N N . ALA E 1 41 ? -13.808 76.615 5.459 1.00 49.83 41 ALA E N 1
ATOM 3636 C CA . ALA E 1 41 ? -14.311 75.631 6.416 1.00 48.99 41 ALA E CA 1
ATOM 3637 C C . ALA E 1 41 ? -15.417 76.210 7.285 1.00 48.64 41 ALA E C 1
ATOM 3638 O O . ALA E 1 41 ? -16.403 75.532 7.588 1.00 48.28 41 ALA E O 1
ATOM 3640 N N . LYS E 1 42 ? -15.245 77.468 7.682 1.00 48.01 42 LYS E N 1
ATOM 3641 C CA . LYS E 1 42 ? -16.223 78.149 8.513 1.00 47.30 42 LYS E CA 1
ATOM 3642 C C . LYS E 1 42 ? -17.496 78.381 7.714 1.00 47.24 42 LYS E C 1
ATOM 3643 O O . LYS E 1 42 ? -18.601 78.171 8.218 1.00 48.09 42 LYS E O 1
ATOM 3649 N N . GLU E 1 43 ? -17.340 78.808 6.466 1.00 46.72 43 GLU E N 1
ATOM 3650 C CA . GLU E 1 43 ? -18.486 79.064 5.600 1.00 46.98 43 GLU E CA 1
ATOM 3651 C C . GLU E 1 43 ? -19.275 77.789 5.297 1.00 46.20 43 GLU E C 1
ATOM 3652 O O . GLU E 1 43 ? -20.503 77.799 5.213 1.00 46.23 43 GLU E O 1
ATOM 3658 N N . LEU E 1 44 ? -18.556 76.691 5.135 1.00 45.67 44 LEU E N 1
ATOM 3659 C CA . LEU E 1 44 ? -19.162 75.395 4.864 1.00 45.19 44 LEU E CA 1
ATOM 3660 C C . LEU E 1 44 ? -19.952 74.899 6.081 1.00 46.87 44 LEU E C 1
ATOM 3661 O O . LEU E 1 44 ? -21.112 74.494 5.970 1.00 46.39 44 LEU E O 1
ATOM 3666 N N . ARG E 1 45 ? -19.301 74.913 7.239 1.00 47.48 45 ARG E N 1
ATOM 3667 C CA . ARG E 1 45 ? -19.924 74.475 8.474 1.00 47.84 45 ARG E CA 1
ATOM 3668 C C . ARG E 1 45 ? -21.294 75.167 8.646 1.00 47.72 45 ARG E C 1
ATOM 3669 O O . ARG E 1 45 ? -22.267 74.543 9.071 1.00 48.98 45 ARG E O 1
ATOM 3677 N N . GLY E 1 46 ? -21.373 76.442 8.277 1.00 46.71 46 GLY E N 1
ATOM 3678 C CA . GLY E 1 46 ? -22.627 77.166 8.397 1.00 45.67 46 GLY E CA 1
ATOM 3679 C C . GLY E 1 46 ? -23.659 76.733 7.370 1.00 45.67 46 GLY E C 1
ATOM 3680 O O . GLY E 1 46 ? -24.859 76.668 7.661 1.00 47.14 46 GLY E O 1
ATOM 3681 N N . PHE E 1 47 ? -23.193 76.437 6.163 1.00 44.88 47 PHE E N 1
ATOM 3682 C CA . PHE E 1 47 ? -24.072 76.004 5.083 1.00 43.84 47 PHE E CA 1
ATOM 3683 C C . PHE E 1 47 ? -24.691 74.632 5.381 1.00 44.82 47 PHE E C 1
ATOM 3684 O O . PHE E 1 47 ? -25.884 74.410 5.176 1.00 45.09 47 PHE E O 1
ATOM 3692 N N . VAL E 1 48 ? -23.864 73.718 5.867 1.00 46.46 48 VAL E N 1
ATOM 3693 C CA . VAL E 1 48 ? -24.300 72.375 6.220 1.00 48.53 48 VAL E CA 1
ATOM 3694 C C . VAL E 1 48 ? -25.277 72.385 7.398 1.00 49.25 48 VAL E C 1
ATOM 3695 O O . VAL E 1 48 ? -26.315 71.725 7.359 1.00 51.42 48 VAL E O 1
ATOM 3699 N N . ASP E 1 49 ? -24.931 73.120 8.450 1.00 49.44 49 ASP E N 1
ATOM 3700 C CA . ASP E 1 49 ? -25.776 73.196 9.637 1.00 50.61 49 ASP E CA 1
ATOM 3701 C C . ASP E 1 49 ? -27.155 73.716 9.251 1.00 50.38 49 ASP E C 1
ATOM 3702 O O . ASP E 1 49 ? -28.171 73.328 9.831 1.00 52.73 49 ASP E O 1
ATOM 3707 N N . HIS E 1 50 ? -27.184 74.585 8.251 1.00 50.03 50 HIS E N 1
ATOM 3708 C CA . HIS E 1 50 ? -28.437 75.144 7.776 1.00 49.41 50 HIS E CA 1
ATOM 3709 C C . HIS E 1 50 ? -29.245 74.085 7.024 1.00 48.36 50 HIS E C 1
ATOM 3710 O O . HIS E 1 50 ? -30.471 74.053 7.097 1.00 48.97 50 HIS E O 1
ATOM 3717 N N . LEU E 1 51 ? -28.552 73.205 6.319 1.00 46.92 51 LEU E N 1
ATOM 3718 C CA . LEU E 1 51 ? -29.218 72.154 5.577 1.00 45.78 51 LEU E CA 1
ATOM 3719 C C . LEU E 1 51 ? -29.766 71.092 6.508 1.00 45.74 51 LEU E C 1
ATOM 3720 O O . LEU E 1 51 ? -30.853 70.562 6.275 1.00 45.14 51 LEU E O 1
ATOM 3725 N N . ILE E 1 52 ? -29.007 70.766 7.553 1.00 45.88 52 ILE E N 1
ATOM 3726 C CA . ILE E 1 52 ? -29.452 69.759 8.514 1.00 46.77 52 ILE E CA 1
ATOM 3727 C C . ILE E 1 52 ? -30.651 70.253 9.305 1.00 48.17 52 ILE E C 1
ATOM 3728 O O . ILE E 1 52 ? -31.504 69.466 9.706 1.00 48.66 52 ILE E O 1
ATOM 3733 N N . HIS E 1 53 ? -30.708 71.560 9.537 1.00 48.86 53 HIS E N 1
ATOM 3734 C CA . HIS E 1 53 ? -31.823 72.138 10.268 1.00 49.48 53 HIS E CA 1
ATOM 3735 C C . HIS E 1 53 ? -33.115 71.878 9.508 1.00 48.56 53 HIS E C 1
ATOM 3736 O O . HIS E 1 53 ? -34.120 71.494 10.104 1.00 48.40 53 HIS E O 1
ATOM 3743 N N . LEU E 1 54 ? -33.084 72.105 8.194 1.00 47.62 54 LEU E N 1
ATOM 3744 C CA . LEU E 1 54 ? -34.258 71.901 7.348 1.00 46.70 54 LEU E CA 1
ATOM 3745 C C . LEU E 1 54 ? -34.626 70.431 7.207 1.00 45.66 54 LEU E C 1
ATOM 3746 O O . LEU E 1 54 ? -35.799 70.078 7.097 1.00 45.32 54 LEU E O 1
ATOM 3751 N N . ALA E 1 55 ? -33.615 69.575 7.196 1.00 46.63 55 ALA E N 1
ATOM 3752 C CA . ALA E 1 55 ? -33.843 68.139 7.112 1.00 47.40 55 ALA E CA 1
ATOM 3753 C C . ALA E 1 55 ? -34.506 67.675 8.408 1.00 48.29 55 ALA E C 1
ATOM 3754 O O . ALA E 1 55 ? -35.284 66.725 8.410 1.00 49.08 55 ALA E O 1
ATOM 3756 N N . LYS E 1 56 ? -34.191 68.338 9.516 1.00 49.97 56 LYS E N 1
ATOM 3757 C CA . LYS E 1 56 ? -34.790 67.960 10.786 1.00 49.70 56 LYS E CA 1
ATOM 3758 C C . LYS E 1 56 ? -36.241 68.443 10.815 1.00 51.06 56 LYS E C 1
ATOM 3759 O O . LYS E 1 56 ? -37.124 67.753 11.319 1.00 51.76 56 LYS E O 1
ATOM 3765 N N . ARG E 1 57 ? -36.473 69.619 10.243 1.00 52.45 57 ARG E N 1
ATOM 3766 C CA . ARG E 1 57 ? -37.806 70.198 10.147 1.00 53.16 57 ARG E CA 1
ATOM 3767 C C . ARG E 1 57 ? -38.596 69.283 9.206 1.00 54.28 57 ARG E C 1
ATOM 3768 O O . ARG E 1 57 ? -39.827 69.227 9.246 1.00 54.10 57 ARG E O 1
ATOM 3776 N N . GLY E 1 58 ? -37.841 68.567 8.374 1.00 56.42 58 GLY E N 1
ATOM 3777 C CA . GLY E 1 58 ? -38.371 67.615 7.408 1.00 58.70 58 GLY E CA 1
ATOM 3778 C C . GLY E 1 58 ? -39.788 67.701 6.864 1.00 59.73 58 GLY E C 1
ATOM 3779 O O . GLY E 1 58 ? -40.610 66.813 7.110 1.00 61.47 58 GLY E O 1
ATOM 3780 N N . ASP E 1 59 ? -40.092 68.751 6.114 1.00 59.27 59 ASP E N 1
ATOM 3781 C CA . ASP E 1 59 ? -41.422 68.840 5.547 1.00 58.52 59 ASP E CA 1
ATOM 3782 C C . ASP E 1 59 ? -41.387 69.103 4.049 1.00 57.79 59 ASP E C 1
ATOM 3783 O O . ASP E 1 59 ? -40.326 69.237 3.440 1.00 57.97 59 ASP E O 1
ATOM 3788 N N . LEU E 1 60 ? -42.572 69.134 3.468 1.00 57.02 60 LEU E N 1
ATOM 3789 C CA . LEU E 1 60 ? -42.773 69.354 2.048 1.00 56.82 60 LEU E CA 1
ATOM 3790 C C . LEU E 1 60 ? -41.929 70.509 1.502 1.00 56.54 60 LEU E C 1
ATOM 3791 O O . LEU E 1 60 ? -41.212 70.362 0.510 1.00 56.88 60 LEU E O 1
ATOM 3796 N N . HIS E 1 61 ? -42.013 71.649 2.179 1.00 56.14 61 HIS E N 1
ATOM 3797 C CA . HIS E 1 61 ? -41.300 72.867 1.800 1.00 55.68 61 HIS E CA 1
ATOM 3798 C C . HIS E 1 61 ? -39.790 72.803 2.045 1.00 55.59 61 HIS E C 1
ATOM 3799 O O . HIS E 1 61 ? -39.001 73.296 1.241 1.00 55.22 61 HIS E O 1
ATOM 3806 N N . ALA E 1 62 ? -39.390 72.207 3.162 1.00 55.19 62 ALA E N 1
ATOM 3807 C CA . ALA E 1 62 ? -37.975 72.079 3.490 1.00 54.21 62 ALA E CA 1
ATOM 3808 C C . ALA E 1 62 ? -37.282 71.236 2.428 1.00 54.35 62 ALA E C 1
ATOM 3809 O O . ALA E 1 62 ? -36.231 71.613 1.907 1.00 53.85 62 ALA E O 1
ATOM 3811 N N . ARG E 1 63 ? -37.873 70.090 2.104 1.00 54.91 63 ARG E N 1
ATOM 3812 C CA . ARG E 1 63 ? -37.269 69.215 1.105 1.00 55.39 63 ARG E CA 1
ATOM 3813 C C . ARG E 1 63 ? -37.157 69.911 -0.245 1.00 55.52 63 ARG E C 1
ATOM 3814 O O . ARG E 1 63 ? -36.276 69.574 -1.038 1.00 56.14 63 ARG E O 1
ATOM 3822 N N . ARG E 1 64 ? -38.034 70.883 -0.501 1.00 54.70 64 ARG E N 1
ATOM 3823 C CA . ARG E 1 64 ? -37.993 71.621 -1.765 1.00 54.20 64 ARG E CA 1
ATOM 3824 C C . ARG E 1 64 ? -36.791 72.553 -1.824 1.00 53.94 64 ARG E C 1
ATOM 3825 O O . ARG E 1 64 ? -36.047 72.552 -2.805 1.00 54.18 64 ARG E O 1
ATOM 3833 N N . LEU E 1 65 ? -36.617 73.359 -0.780 1.00 53.61 65 LEU E N 1
ATOM 3834 C CA . LEU E 1 65 ? -35.504 74.307 -0.732 1.00 53.65 65 LEU E CA 1
ATOM 3835 C C . LEU E 1 65 ? -34.143 73.630 -0.611 1.00 52.11 65 LEU E C 1
ATOM 3836 O O . LEU E 1 65 ? -33.145 74.155 -1.105 1.00 51.26 65 LEU E O 1
ATOM 3841 N N . VAL E 1 66 ? -34.093 72.475 0.047 1.00 51.09 66 VAL E N 1
ATOM 3842 C CA . VAL E 1 66 ? -32.831 71.759 0.191 1.00 51.00 66 VAL E CA 1
ATOM 3843 C C . VAL E 1 66 ? -32.362 71.248 -1.168 1.00 52.95 66 VAL E C 1
ATOM 3844 O O . VAL E 1 66 ? -31.171 71.292 -1.472 1.00 53.72 66 VAL E O 1
ATOM 3848 N N . LEU E 1 67 ? -33.309 70.773 -1.976 1.00 55.11 67 LEU E N 1
ATOM 3849 C CA . LEU E 1 67 ? -33.027 70.264 -3.318 1.00 56.62 67 LEU E CA 1
ATOM 3850 C C . LEU E 1 67 ? -32.625 71.405 -4.260 1.00 57.29 67 LEU E C 1
ATOM 3851 O O . LEU E 1 67 ? -31.745 71.234 -5.105 1.00 56.96 67 LEU E O 1
ATOM 3856 N N . ARG E 1 68 ? -33.276 72.562 -4.124 1.00 59.24 68 ARG E N 1
ATOM 3857 C CA . ARG E 1 68 ? -32.960 73.713 -4.975 1.00 60.49 68 ARG E CA 1
ATOM 3858 C C . ARG E 1 68 ? -31.528 74.171 -4.691 1.00 60.85 68 ARG E C 1
ATOM 3859 O O . ARG E 1 68 ? -30.852 74.688 -5.585 1.00 60.67 68 ARG E O 1
ATOM 3867 N N . ASP E 1 69 ? -31.062 73.969 -3.455 1.00 61.91 69 ASP E N 1
ATOM 3868 C CA . ASP E 1 69 ? -29.694 74.347 -3.086 1.00 61.38 69 ASP E CA 1
ATOM 3869 C C . ASP E 1 69 ? -28.698 73.221 -3.363 1.00 60.53 69 ASP E C 1
ATOM 3870 O O . ASP E 1 69 ? -27.592 73.462 -3.857 1.00 59.98 69 ASP E O 1
ATOM 3875 N N . LEU E 1 70 ? -29.090 71.991 -3.057 1.00 59.91 70 LEU E N 1
ATOM 3876 C CA . LEU E 1 70 ? -28.237 70.838 -3.323 1.00 58.38 70 LEU E CA 1
ATOM 3877 C C . LEU E 1 70 ? -28.838 70.135 -4.545 1.00 59.16 70 LEU E C 1
ATOM 3878 O O . LEU E 1 70 ? -29.883 69.497 -4.441 1.00 61.00 70 LEU E O 1
ATOM 3883 N N . GLN E 1 71 ? -28.184 70.245 -5.697 1.00 58.48 71 GLN E N 1
ATOM 3884 C CA . GLN E 1 71 ? -28.710 69.631 -6.908 1.00 56.61 71 GLN E CA 1
ATOM 3885 C C . GLN E 1 71 ? -28.479 68.136 -6.949 1.00 55.42 71 GLN E C 1
ATOM 3886 O O . GLN E 1 71 ? -27.941 67.615 -7.931 1.00 56.53 71 GLN E O 1
ATOM 3892 N N . ASP E 1 72 ? -28.894 67.448 -5.890 1.00 53.37 72 ASP E N 1
ATOM 3893 C CA . ASP E 1 72 ? -28.730 65.998 -5.820 1.00 52.33 72 ASP E CA 1
ATOM 3894 C C . ASP E 1 72 ? -29.806 65.278 -4.992 1.00 51.85 72 ASP E C 1
ATOM 3895 O O . ASP E 1 72 ? -29.919 65.488 -3.781 1.00 52.95 72 ASP E O 1
ATOM 3900 N N . VAL E 1 73 ? -30.571 64.411 -5.658 1.00 50.82 73 VAL E N 1
ATOM 3901 C CA . VAL E 1 73 ? -31.655 63.637 -5.037 1.00 49.78 73 VAL E CA 1
ATOM 3902 C C . VAL E 1 73 ? -31.146 62.654 -3.968 1.00 50.45 73 VAL E C 1
ATOM 3903 O O . VAL E 1 73 ? -31.597 62.672 -2.817 1.00 49.64 73 VAL E O 1
ATOM 3907 N N . LYS E 1 74 ? -30.208 61.795 -4.361 1.00 51.49 74 LYS E N 1
ATOM 3908 C CA . LYS E 1 74 ? -29.655 60.791 -3.450 1.00 52.26 74 LYS E CA 1
ATOM 3909 C C . LYS E 1 74 ? -29.225 61.404 -2.123 1.00 53.25 74 LYS E C 1
ATOM 3910 O O . LYS E 1 74 ? -29.407 60.803 -1.066 1.00 53.98 74 LYS E O 1
ATOM 3916 N N . LEU E 1 75 ? -28.643 62.598 -2.181 1.00 53.63 75 LEU E N 1
ATOM 3917 C CA . LEU E 1 75 ? -28.185 63.258 -0.975 1.00 54.43 75 LEU E CA 1
ATOM 3918 C C . LEU E 1 75 ? -29.305 63.882 -0.161 1.00 54.59 75 LEU E C 1
ATOM 3919 O O . LEU E 1 75 ? -29.322 63.753 1.062 1.00 55.21 75 LEU E O 1
ATOM 3924 N N . VAL E 1 76 ? -30.238 64.563 -0.818 1.00 54.20 76 VAL E N 1
ATOM 3925 C CA . VAL E 1 76 ? -31.358 65.144 -0.084 1.00 54.02 76 VAL E CA 1
ATOM 3926 C C . VAL E 1 76 ? -32.102 63.987 0.584 1.00 54.87 76 VAL E C 1
ATOM 3927 O O . VAL E 1 76 ? -32.649 64.136 1.670 1.00 54.74 76 VAL E O 1
ATOM 3931 N N . ARG E 1 77 ? -32.110 62.829 -0.073 1.00 56.57 77 ARG E N 1
ATOM 3932 C CA . ARG E 1 77 ? -32.756 61.648 0.483 1.00 57.32 77 ARG E CA 1
ATOM 3933 C C . ARG E 1 77 ? -31.986 61.220 1.734 1.00 57.09 77 ARG E C 1
ATOM 3934 O O . ARG E 1 77 ? -32.580 61.051 2.799 1.00 57.30 77 ARG E O 1
ATOM 3942 N N . LYS E 1 78 ? -30.668 61.050 1.602 1.00 56.93 78 LYS E N 1
ATOM 3943 C CA . LYS E 1 78 ? -29.814 60.657 2.732 1.00 56.49 78 LYS E CA 1
ATOM 3944 C C . LYS E 1 78 ? -30.010 61.581 3.934 1.00 57.01 78 LYS E C 1
ATOM 3945 O O . LYS E 1 78 ? -30.157 61.124 5.067 1.00 57.71 78 LYS E O 1
ATOM 3951 N N . LEU E 1 79 ? -30.001 62.885 3.677 1.00 56.65 79 LEU E N 1
ATOM 3952 C CA . LEU E 1 79 ? -30.192 63.887 4.721 1.00 54.82 79 LEU E CA 1
ATOM 3953 C C . LEU E 1 79 ? -31.418 63.613 5.578 1.00 55.37 79 LEU E C 1
ATOM 3954 O O . LEU E 1 79 ? -31.317 63.476 6.798 1.00 54.64 79 LEU E O 1
ATOM 3959 N N . PHE E 1 80 ? -32.575 63.550 4.922 1.00 56.31 80 PHE E N 1
ATOM 3960 C CA . PHE E 1 80 ? -33.842 63.341 5.607 1.00 57.24 80 PHE E CA 1
ATOM 3961 C C . PHE E 1 80 ? -34.021 62.018 6.325 1.00 57.90 80 PHE E C 1
ATOM 3962 O O . PHE E 1 80 ? -34.426 61.997 7.483 1.00 57.81 80 PHE E O 1
ATOM 3970 N N . ASP E 1 81 ? -33.700 60.924 5.648 1.00 60.35 81 ASP E N 1
ATOM 3971 C CA . ASP E 1 81 ? -33.875 59.587 6.206 1.00 62.93 81 ASP E CA 1
ATOM 3972 C C . ASP E 1 81 ? -32.660 58.992 6.920 1.00 62.65 81 ASP E C 1
ATOM 3973 O O . ASP E 1 81 ? -32.744 57.897 7.482 1.00 62.53 81 ASP E O 1
ATOM 3978 N N . GLU E 1 82 ? -31.539 59.706 6.914 1.00 62.48 82 GLU E N 1
ATOM 3979 C CA . GLU E 1 82 ? -30.325 59.194 7.543 1.00 61.20 82 GLU E CA 1
ATOM 3980 C C . GLU E 1 82 ? -29.645 60.159 8.513 1.00 60.45 82 GLU E C 1
ATOM 3981 O O . GLU E 1 82 ? -29.550 59.884 9.713 1.00 59.13 82 GLU E O 1
ATOM 3987 N N . ILE E 1 83 ? -29.180 61.290 7.986 1.00 59.75 83 ILE E N 1
ATOM 3988 C CA . ILE E 1 83 ? -28.473 62.284 8.791 1.00 58.25 83 ILE E CA 1
ATOM 3989 C C . ILE E 1 83 ? -29.351 62.997 9.809 1.00 57.64 83 ILE E C 1
ATOM 3990 O O . ILE E 1 83 ? -28.960 63.170 10.972 1.00 56.17 83 ILE E O 1
ATOM 3995 N N . ALA E 1 84 ? -30.529 63.426 9.368 1.00 57.08 84 ALA E N 1
ATOM 3996 C CA . ALA E 1 84 ? -31.453 64.129 10.251 1.00 56.25 84 ALA E CA 1
ATOM 3997 C C . ALA E 1 84 ? -31.860 63.328 11.495 1.00 55.77 84 ALA E C 1
ATOM 3998 O O . ALA E 1 84 ? -31.777 63.829 12.619 1.00 55.33 84 ALA E O 1
ATOM 4000 N N . PRO E 1 85 ? -32.301 62.070 11.315 1.00 55.45 85 PRO E N 1
ATOM 4001 C CA . PRO E 1 85 ? -32.700 61.276 12.478 1.00 55.90 85 PRO E CA 1
ATOM 4002 C C . PRO E 1 85 ? -31.601 61.246 13.537 1.00 56.57 85 PRO E C 1
ATOM 4003 O O . PRO E 1 85 ? -31.869 61.365 14.736 1.00 57.01 85 PRO E O 1
ATOM 4007 N N . ARG E 1 86 ? -30.362 61.109 13.070 1.00 57.59 86 ARG E N 1
ATOM 4008 C CA . ARG E 1 86 ? -29.200 61.035 13.945 1.00 59.07 86 ARG E CA 1
ATOM 4009 C C . ARG E 1 86 ? -29.000 62.278 14.813 1.00 60.44 86 ARG E C 1
ATOM 4010 O O . ARG E 1 86 ? -28.408 62.196 15.888 1.00 61.51 86 ARG E O 1
ATOM 4018 N N . TYR E 1 87 ? -29.494 63.427 14.368 1.00 60.77 87 TYR E N 1
ATOM 4019 C CA . TYR E 1 87 ? -29.318 64.642 15.154 1.00 61.18 87 TYR E CA 1
ATOM 4020 C C . TYR E 1 87 ? -30.628 65.185 15.685 1.00 62.20 87 TYR E C 1
ATOM 4021 O O . TYR E 1 87 ? -30.763 66.384 15.920 1.00 62.50 87 TYR E O 1
ATOM 4030 N N . ARG E 1 88 ? -31.592 64.288 15.872 1.00 62.50 88 ARG E N 1
ATOM 4031 C CA . ARG E 1 88 ? -32.898 64.666 16.401 1.00 63.20 88 ARG E CA 1
ATOM 4032 C C . ARG E 1 88 ? -32.692 65.068 17.854 1.00 63.74 88 ARG E C 1
ATOM 4033 O O . ARG E 1 88 ? -33.553 65.696 18.478 1.00 64.61 88 ARG E O 1
ATOM 4041 N N . ASP E 1 89 ? -31.533 64.693 18.383 1.00 63.33 89 ASP E N 1
ATOM 4042 C CA . ASP E 1 89 ? -31.180 65.008 19.762 1.00 63.83 89 ASP E CA 1
ATOM 4043 C C . ASP E 1 89 ? -30.410 66.334 19.859 1.00 62.98 89 ASP E C 1
ATOM 4044 O O . ASP E 1 89 ? -30.695 67.163 20.729 1.00 64.52 89 ASP E O 1
ATOM 4049 N N . ARG E 1 90 ? -29.446 66.516 18.956 1.00 60.91 90 ARG E N 1
ATOM 4050 C CA . ARG E 1 90 ? -28.595 67.711 18.868 1.00 59.00 90 ARG E CA 1
ATOM 4051 C C . ARG E 1 90 ? -29.400 68.904 18.355 1.00 59.58 90 ARG E C 1
ATOM 4052 O O . ARG E 1 90 ? -30.332 68.732 17.571 1.00 59.25 90 ARG E O 1
ATOM 4060 N N . GLN E 1 91 ? -29.045 70.111 18.783 1.00 60.02 91 GLN E N 1
ATOM 4061 C CA . GLN E 1 91 ? -29.746 71.293 18.293 1.00 60.36 91 GLN E CA 1
ATOM 4062 C C . GLN E 1 91 ? -28.728 72.294 17.762 1.00 59.85 91 GLN E C 1
ATOM 4063 O O . GLN E 1 91 ? -28.750 73.480 18.100 1.00 60.01 91 GLN E O 1
ATOM 4069 N N . GLY E 1 92 ? -27.830 71.797 16.921 1.00 59.03 92 GLY E N 1
ATOM 4070 C CA . GLY E 1 92 ? -26.816 72.650 16.338 1.00 58.16 92 GLY E CA 1
ATOM 4071 C C . GLY E 1 92 ? -25.454 72.005 16.452 1.00 57.50 92 GLY E C 1
ATOM 4072 O O . GLY E 1 92 ? -25.314 70.941 17.061 1.00 58.94 92 GLY E O 1
ATOM 4073 N N . GLY E 1 93 ? -24.449 72.653 15.868 1.00 56.77 93 GLY E N 1
ATOM 4074 C CA . GLY E 1 93 ? -23.090 72.136 15.916 1.00 56.08 93 GLY E CA 1
ATOM 4075 C C . GLY E 1 93 ? -23.002 70.672 15.532 1.00 56.09 93 GLY E C 1
ATOM 4076 O O . GLY E 1 93 ? -22.372 69.861 16.222 1.00 56.80 93 GLY E O 1
ATOM 4077 N N . TYR E 1 94 ? -23.652 70.336 14.421 1.00 55.74 94 TYR E N 1
ATOM 4078 C CA . TYR E 1 94 ? -23.667 68.971 13.907 1.00 54.27 94 TYR E CA 1
ATOM 4079 C C . TYR E 1 94 ? -22.356 68.689 13.186 1.00 52.71 94 TYR E C 1
ATOM 4080 O O . TYR E 1 94 ? -21.996 67.531 12.968 1.00 52.34 94 TYR E O 1
ATOM 4089 N N . THR E 1 95 ? -21.650 69.751 12.812 1.00 50.99 95 THR E N 1
ATOM 4090 C CA . THR E 1 95 ? -20.398 69.582 12.113 1.00 49.42 95 THR E CA 1
ATOM 4091 C C . THR E 1 95 ? -19.202 70.151 12.871 1.00 50.11 95 THR E C 1
ATOM 4092 O O . THR E 1 95 ? -19.257 71.246 13.441 1.00 52.19 95 THR E O 1
ATOM 4096 N N . ARG E 1 96 ? -18.125 69.371 12.865 1.00 49.69 96 ARG E N 1
ATOM 4097 C CA . ARG E 1 96 ? -16.884 69.701 13.557 1.00 50.53 96 ARG E CA 1
ATOM 4098 C C . ARG E 1 96 ? -15.765 70.188 12.651 1.00 50.14 96 ARG E C 1
ATOM 4099 O O . ARG E 1 96 ? -15.510 69.616 11.595 1.00 51.62 96 ARG E O 1
ATOM 4107 N N . VAL E 1 97 ? -15.085 71.237 13.101 1.00 50.07 97 VAL E N 1
ATOM 4108 C CA . VAL E 1 97 ? -13.965 71.832 12.381 1.00 50.24 97 VAL E CA 1
ATOM 4109 C C . VAL E 1 97 ? -12.671 71.682 13.188 1.00 49.64 97 VAL E C 1
ATOM 4110 O O . VAL E 1 97 ? -12.578 72.183 14.305 1.00 49.75 97 VAL E O 1
ATOM 4114 N N . LEU E 1 98 ? -11.674 71.002 12.633 1.00 48.33 98 LEU E N 1
ATOM 4115 C CA . LEU E 1 98 ? -10.408 70.851 13.339 1.00 45.65 98 LEU E CA 1
ATOM 4116 C C . LEU E 1 98 ? -9.230 71.412 12.579 1.00 45.23 98 LEU E C 1
ATOM 4117 O O . LEU E 1 98 ? -8.857 70.897 11.533 1.00 44.44 98 LEU E O 1
ATOM 4122 N N . LYS E 1 99 ? -8.635 72.472 13.117 1.00 45.08 99 LYS E N 1
ATOM 4123 C CA . LYS E 1 99 ? -7.498 73.088 12.451 1.00 45.10 99 LYS E CA 1
ATOM 4124 C C . LYS E 1 99 ? -6.276 72.182 12.462 1.00 45.17 99 LYS E C 1
ATOM 4125 O O . LYS E 1 99 ? -5.951 71.544 13.464 1.00 46.51 99 LYS E O 1
ATOM 4131 N N . LEU E 1 100 ? -5.600 72.138 11.324 1.00 45.99 100 LEU E N 1
ATOM 4132 C CA . LEU E 1 100 ? -4.414 71.310 11.159 1.00 47.50 100 LEU E CA 1
ATOM 4133 C C . LEU E 1 100 ? -3.142 72.102 11.321 1.00 48.48 100 LEU E C 1
ATOM 4134 O O . LEU E 1 100 ? -3.144 73.324 11.185 1.00 49.77 100 LEU E O 1
ATOM 4139 N N . ALA E 1 101 ? -2.050 71.389 11.586 1.00 50.24 101 ALA E N 1
ATOM 4140 C CA . ALA E 1 101 ? -0.744 72.019 11.764 1.00 52.06 101 ALA E CA 1
ATOM 4141 C C . ALA E 1 101 ? -0.167 72.362 10.404 1.00 53.09 101 ALA E C 1
ATOM 4142 O O . ALA E 1 101 ? 0.486 73.389 10.227 1.00 53.61 101 ALA E O 1
ATOM 4144 N N . GLU E 1 102 ? -0.425 71.495 9.437 1.00 54.85 102 GLU E N 1
ATOM 4145 C CA . GLU E 1 102 ? 0.073 71.709 8.094 1.00 55.92 102 GLU E CA 1
ATOM 4146 C C . GLU E 1 102 ? -0.784 72.694 7.283 1.00 55.13 102 GLU E C 1
ATOM 4147 O O . GLU E 1 102 ? -1.985 72.859 7.547 1.00 54.84 102 GLU E O 1
ATOM 4153 N N . ARG E 1 103 ? -0.141 73.346 6.308 1.00 54.53 103 ARG E N 1
ATOM 4154 C CA . ARG E 1 103 ? -0.781 74.305 5.395 1.00 54.82 103 ARG E CA 1
ATOM 4155 C C . ARG E 1 103 ? -0.495 73.903 3.948 1.00 55.41 103 ARG E C 1
ATOM 4156 O O . ARG E 1 103 ? 0.251 72.959 3.721 1.00 55.56 103 ARG E O 1
ATOM 4164 N N . ARG E 1 104 ? -1.065 74.595 2.962 1.00 55.54 104 ARG E N 1
ATOM 4165 C CA . ARG E 1 104 ? -0.785 74.202 1.576 1.00 57.50 104 ARG E CA 1
ATOM 4166 C C . ARG E 1 104 ? 0.553 74.744 1.136 1.00 58.12 104 ARG E C 1
ATOM 4167 O O . ARG E 1 104 ? 0.782 75.954 1.189 1.00 57.27 104 ARG E O 1
ATOM 4175 N N . ARG E 1 105 ? 1.424 73.843 0.688 1.00 59.15 105 ARG E N 1
ATOM 4176 C CA . ARG E 1 105 ? 2.753 74.223 0.233 1.00 60.50 105 ARG E CA 1
ATOM 4177 C C . ARG E 1 105 ? 2.619 75.281 -0.870 1.00 59.28 105 ARG E C 1
ATOM 4178 O O . ARG E 1 105 ? 3.550 76.049 -1.136 1.00 58.60 105 ARG E O 1
ATOM 4186 N N . GLY E 1 106 ? 1.447 75.321 -1.498 1.00 57.86 106 GLY E N 1
ATOM 4187 C CA . GLY E 1 106 ? 1.199 76.295 -2.545 1.00 56.17 106 GLY E CA 1
ATOM 4188 C C . GLY E 1 106 ? 1.341 77.717 -2.035 1.00 55.38 106 GLY E C 1
ATOM 4189 O O . GLY E 1 106 ? 2.404 78.314 -2.189 1.00 55.85 106 GLY E O 1
ATOM 4190 N N . ASP E 1 107 ? 0.281 78.258 -1.428 1.00 54.04 107 ASP E N 1
ATOM 4191 C CA . ASP E 1 107 ? 0.309 79.624 -0.894 1.00 52.31 107 ASP E CA 1
ATOM 4192 C C . ASP E 1 107 ? 0.542 79.704 0.620 1.00 52.59 107 ASP E C 1
ATOM 4193 O O . ASP E 1 107 ? 0.618 80.798 1.189 1.00 53.03 107 ASP E O 1
ATOM 4198 N N . GLY E 1 108 ? 0.681 78.549 1.267 1.00 51.99 108 GLY E N 1
ATOM 4199 C CA . GLY E 1 108 ? 0.907 78.535 2.701 1.00 51.80 108 GLY E CA 1
ATOM 4200 C C . GLY E 1 108 ? -0.338 78.989 3.421 1.00 52.47 108 GLY E C 1
ATOM 4201 O O . GLY E 1 108 ? -0.366 80.056 4.039 1.00 53.05 108 GLY E O 1
ATOM 4202 N N . ALA E 1 109 ? -1.378 78.170 3.333 1.00 52.47 109 ALA E N 1
ATOM 4203 C CA . ALA E 1 109 ? -2.650 78.497 3.953 1.00 52.37 109 ALA E CA 1
ATOM 4204 C C . ALA E 1 109 ? -2.988 77.551 5.083 1.00 53.17 109 ALA E C 1
ATOM 4205 O O . ALA E 1 109 ? -2.839 76.340 4.942 1.00 53.32 109 ALA E O 1
ATOM 4207 N N . PRO E 1 110 ? -3.446 78.094 6.227 1.00 53.81 110 PRO E N 1
ATOM 4208 C CA . PRO E 1 110 ? -3.806 77.250 7.366 1.00 53.58 110 PRO E CA 1
ATOM 4209 C C . PRO E 1 110 ? -4.986 76.369 6.993 1.00 52.87 110 PRO E C 1
ATOM 4210 O O . PRO E 1 110 ? -6.076 76.864 6.695 1.00 52.77 110 PRO E O 1
ATOM 4214 N N . LEU E 1 111 ? -4.760 75.062 7.012 1.00 51.82 111 LEU E N 1
ATOM 4215 C CA . LEU E 1 111 ? -5.798 74.114 6.666 1.00 50.02 111 LEU E CA 1
ATOM 4216 C C . LEU E 1 111 ? -6.643 73.663 7.853 1.00 49.57 111 LEU E C 1
ATOM 4217 O O . LEU E 1 111 ? -6.245 73.794 9.012 1.00 51.12 111 LEU E O 1
ATOM 4222 N N . ALA E 1 112 ? -7.824 73.138 7.543 1.00 47.09 112 ALA E N 1
ATOM 4223 C CA . ALA E 1 112 ? -8.755 72.663 8.556 1.00 44.99 112 ALA E CA 1
ATOM 4224 C C . ALA E 1 112 ? -9.562 71.474 8.051 1.00 43.94 112 ALA E C 1
ATOM 4225 O O . ALA E 1 112 ? -9.960 71.424 6.890 1.00 44.75 112 ALA E O 1
ATOM 4227 N N . LEU E 1 113 ? -9.797 70.515 8.935 1.00 43.07 113 LEU E N 1
ATOM 4228 C CA . LEU E 1 113 ? -10.568 69.333 8.586 1.00 43.19 113 LEU E CA 1
ATOM 4229 C C . LEU E 1 113 ? -12.017 69.481 9.072 1.00 42.14 113 LEU E C 1
ATOM 4230 O O . LEU E 1 113 ? -12.271 69.741 10.247 1.00 42.65 113 LEU E O 1
ATOM 4235 N N . VAL E 1 114 ? -12.968 69.323 8.165 1.00 40.23 114 VAL E N 1
ATOM 4236 C CA . VAL E 1 114 ? -14.369 69.435 8.535 1.00 37.89 114 VAL E CA 1
ATOM 4237 C C . VAL E 1 114 ? -15.043 68.082 8.396 1.00 39.80 114 VAL E C 1
ATOM 4238 O O . VAL E 1 114 ? -14.840 67.367 7.419 1.00 40.60 114 VAL E O 1
ATOM 4242 N N . GLU E 1 115 ? -15.840 67.727 9.388 1.00 42.35 115 GLU E N 1
ATOM 4243 C CA . GLU E 1 115 ? -16.557 66.468 9.352 1.00 46.67 115 GLU E CA 1
ATOM 4244 C C . GLU E 1 115 ? -17.781 66.526 10.257 1.00 46.37 115 GLU E C 1
ATOM 4245 O O . GLU E 1 115 ? -17.955 67.467 11.026 1.00 46.12 115 GLU E O 1
ATOM 4251 N N . LEU E 1 116 ? -18.634 65.520 10.141 1.00 48.48 116 LEU E N 1
ATOM 4252 C CA . LEU E 1 116 ? -19.851 65.448 10.930 1.00 52.15 116 LEU E CA 1
ATOM 4253 C C . LEU E 1 116 ? -19.559 64.899 12.321 1.00 53.87 116 LEU E C 1
ATOM 4254 O O . LEU E 1 116 ? -18.898 63.870 12.463 1.00 54.69 116 LEU E O 1
ATOM 4259 N N . VAL E 1 117 ? -20.043 65.599 13.345 1.00 57.38 117 VAL E N 1
ATOM 4260 C CA . VAL E 1 117 ? -19.813 65.179 14.723 1.00 60.32 117 VAL E CA 1
ATOM 4261 C C . VAL E 1 117 ? -20.557 63.882 15.027 1.00 62.20 117 VAL E C 1
ATOM 4262 O O . VAL E 1 117 ? -21.650 63.641 14.510 1.00 62.49 117 VAL E O 1
ATOM 4266 N N . GLU E 1 118 ? -19.955 63.056 15.876 1.00 64.53 118 GLU E N 1
ATOM 4267 C CA . GLU E 1 118 ? -20.525 61.773 16.267 1.00 65.47 118 GLU E CA 1
ATOM 4268 C C . GLU E 1 118 ? -19.396 60.901 16.791 1.00 66.04 118 GLU E C 1
ATOM 4269 O O . GLU E 1 118 ? -18.229 61.348 16.716 1.00 66.66 118 GLU E O 1
ATOM 4276 N N . SER F 1 14 ? -47.095 73.058 -9.723 1.00 62.24 14 SER F N 1
ATOM 4277 C CA . SER F 1 14 ? -45.641 73.131 -9.374 1.00 62.21 14 SER F CA 1
ATOM 4278 C C . SER F 1 14 ? -45.141 74.582 -9.368 1.00 62.72 14 SER F C 1
ATOM 4279 O O . SER F 1 14 ? -45.233 75.279 -8.355 1.00 62.42 14 SER F O 1
ATOM 4282 N N . SER F 1 15 ? -44.601 75.030 -10.498 1.00 63.34 15 SER F N 1
ATOM 4283 C CA . SER F 1 15 ? -44.105 76.398 -10.608 1.00 62.91 15 SER F CA 1
ATOM 4284 C C . SER F 1 15 ? -45.301 77.361 -10.634 1.00 62.78 15 SER F C 1
ATOM 4285 O O . SER F 1 15 ? -45.159 78.546 -10.318 1.00 61.83 15 SER F O 1
ATOM 4288 N N . HIS F 1 16 ? -46.475 76.830 -11.001 1.00 63.11 16 HIS F N 1
ATOM 4289 C CA . HIS F 1 16 ? -47.729 77.591 -11.068 1.00 62.32 16 HIS F CA 1
ATOM 4290 C C . HIS F 1 16 ? -48.223 77.818 -9.635 1.00 61.95 16 HIS F C 1
ATOM 4291 O O . HIS F 1 16 ? -48.763 78.879 -9.306 1.00 61.65 16 HIS F O 1
ATOM 4298 N N . ARG F 1 17 ? -48.024 76.795 -8.800 1.00 62.28 17 ARG F N 1
ATOM 4299 C CA . ARG F 1 17 ? -48.415 76.809 -7.389 1.00 61.50 17 ARG F CA 1
ATOM 4300 C C . ARG F 1 17 ? -47.616 77.870 -6.640 1.00 60.42 17 ARG F C 1
ATOM 4301 O O . ARG F 1 17 ? -48.187 78.753 -5.995 1.00 61.56 17 ARG F O 1
ATOM 4309 N N . LEU F 1 18 ? -46.290 77.764 -6.726 1.00 58.67 18 LEU F N 1
ATOM 4310 C CA . LEU F 1 18 ? -45.388 78.696 -6.057 1.00 57.24 18 LEU F CA 1
ATOM 4311 C C . LEU F 1 18 ? -45.607 80.161 -6.442 1.00 57.91 18 LEU F C 1
ATOM 4312 O O . LEU F 1 18 ? -45.469 81.055 -5.603 1.00 60.30 18 LEU F O 1
ATOM 4317 N N . ALA F 1 19 ? -45.952 80.406 -7.704 1.00 57.16 19 ALA F N 1
ATOM 4318 C CA . ALA F 1 19 ? -46.207 81.763 -8.178 1.00 56.76 19 ALA F CA 1
ATOM 4319 C C . ALA F 1 19 ? -47.438 82.316 -7.463 1.00 56.83 19 ALA F C 1
ATOM 4320 O O . ALA F 1 19 ? -47.498 83.507 -7.139 1.00 57.37 19 ALA F O 1
ATOM 4322 N N . LEU F 1 20 ? -48.415 81.434 -7.239 1.00 56.52 20 LEU F N 1
ATOM 4323 C CA . LEU F 1 20 ? -49.672 81.757 -6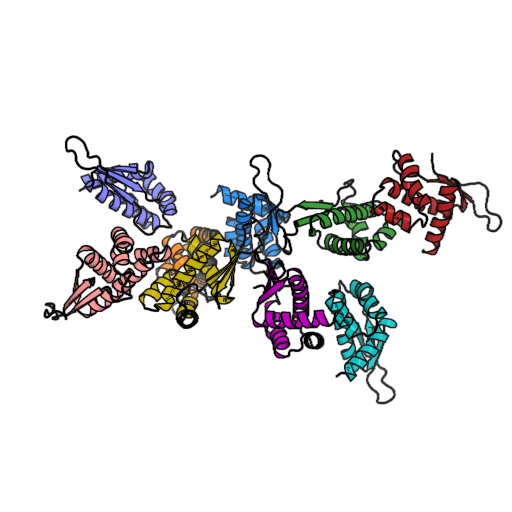.552 1.00 56.29 20 LEU F CA 1
ATOM 4324 C C . LEU F 1 20 ? -49.360 82.079 -5.082 1.00 56.61 20 LEU F C 1
ATOM 4325 O O . LEU F 1 20 ? -49.678 83.155 -4.572 1.00 57.25 20 LEU F O 1
ATOM 4330 N N . TYR F 1 21 ? -48.740 81.119 -4.409 1.00 57.34 21 TYR F N 1
ATOM 4331 C CA . TYR F 1 21 ? -48.363 81.268 -3.014 1.00 57.15 21 TYR F CA 1
ATOM 4332 C C . TYR F 1 21 ? -47.654 82.608 -2.797 1.00 58.20 21 TYR F C 1
ATOM 4333 O O . TYR F 1 21 ? -47.967 83.348 -1.858 1.00 59.84 21 TYR F O 1
ATOM 4342 N N . ARG F 1 22 ? -46.702 82.909 -3.677 1.00 57.97 22 ARG F N 1
ATOM 4343 C CA . ARG F 1 22 ? -45.936 84.148 -3.612 1.00 57.77 22 ARG F CA 1
ATOM 4344 C C . ARG F 1 22 ? -46.874 85.357 -3.675 1.00 57.18 22 ARG F C 1
ATOM 4345 O O . ARG F 1 22 ? -46.772 86.290 -2.871 1.00 58.88 22 ARG F O 1
ATOM 4353 N N . ASN F 1 23 ? -47.792 85.319 -4.635 1.00 55.94 23 ASN F N 1
ATOM 4354 C CA . ASN F 1 23 ? -48.766 86.385 -4.859 1.00 54.78 23 ASN F CA 1
ATOM 4355 C C . ASN F 1 23 ? -49.661 86.552 -3.627 1.00 53.21 23 ASN F C 1
ATOM 4356 O O . ASN F 1 23 ? -49.875 87.668 -3.144 1.00 54.29 23 ASN F O 1
ATOM 4361 N N . GLN F 1 24 ? -50.160 85.427 -3.121 1.00 52.15 24 GLN F N 1
ATOM 4362 C CA . GLN F 1 24 ? -51.036 85.392 -1.947 1.00 51.81 24 GLN F CA 1
ATOM 4363 C C . GLN F 1 24 ? -50.328 85.877 -0.691 1.00 50.42 24 GLN F C 1
ATOM 4364 O O . GLN F 1 24 ? -50.877 86.669 0.077 1.00 50.27 24 GLN F O 1
ATOM 4370 N N . ALA F 1 25 ? -49.118 85.368 -0.468 1.00 48.98 25 ALA F N 1
ATOM 4371 C CA . ALA F 1 25 ? -48.349 85.748 0.713 1.00 48.95 25 ALA F CA 1
ATOM 4372 C C . ALA F 1 25 ? -48.025 87.237 0.722 1.00 49.43 25 ALA F C 1
ATOM 4373 O O . ALA F 1 25 ? -48.021 87.860 1.779 1.00 49.99 25 ALA F O 1
ATOM 4375 N N . LYS F 1 26 ? -47.747 87.799 -0.452 1.00 50.16 26 LYS F N 1
ATOM 4376 C CA . LYS F 1 26 ? -47.446 89.224 -0.574 1.00 51.45 26 LYS F CA 1
ATOM 4377 C C . LYS F 1 26 ? -48.596 90.038 0.028 1.00 53.03 26 LYS F C 1
ATOM 4378 O O . LYS F 1 26 ? -48.393 90.865 0.926 1.00 54.23 26 LYS F O 1
ATOM 4384 N N . SER F 1 27 ? -49.802 89.793 -0.481 1.00 53.88 27 SER F N 1
ATOM 4385 C CA . SER F 1 27 ? -50.995 90.494 -0.023 1.00 53.42 27 SER F CA 1
ATOM 4386 C C . SER F 1 27 ? -51.303 90.236 1.443 1.00 53.30 27 SER F C 1
ATOM 4387 O O . SER F 1 27 ? -51.748 91.135 2.154 1.00 53.90 27 SER F O 1
ATOM 4390 N N . LEU F 1 28 ? -51.061 89.015 1.904 1.00 52.92 28 LEU F N 1
ATOM 4391 C CA . LEU F 1 28 ? -51.330 88.684 3.297 1.00 52.51 28 LEU F CA 1
ATOM 4392 C C . LEU F 1 28 ? -50.381 89.445 4.234 1.00 53.63 28 LEU F C 1
ATOM 4393 O O . LEU F 1 28 ? -50.795 89.939 5.284 1.00 54.50 28 LEU F O 1
ATOM 4398 N N . LEU F 1 29 ? -49.117 89.558 3.838 1.00 54.02 29 LEU F N 1
ATOM 4399 C CA . LEU F 1 29 ? -48.130 90.265 4.638 1.00 53.48 29 LEU F CA 1
ATOM 4400 C C . LEU F 1 29 ? -48.374 91.773 4.612 1.00 54.09 29 LEU F C 1
ATOM 4401 O O . LEU F 1 29 ? -48.057 92.468 5.573 1.00 54.89 29 LEU F O 1
ATOM 4406 N N . THR F 1 30 ? -48.947 92.284 3.527 1.00 54.27 30 THR F N 1
ATOM 4407 C CA . THR F 1 30 ? -49.195 93.720 3.441 1.00 54.71 30 THR F CA 1
ATOM 4408 C C . THR F 1 30 ? -50.478 94.154 4.161 1.00 55.74 30 THR F C 1
ATOM 4409 O O . THR F 1 30 ? -50.449 95.049 5.008 1.00 56.08 30 THR F O 1
ATOM 4413 N N . HIS F 1 31 ? -51.597 93.510 3.846 1.00 57.19 31 HIS F N 1
ATOM 4414 C CA . HIS F 1 31 ? -52.862 93.865 4.476 1.00 59.28 31 HIS F CA 1
ATOM 4415 C C . HIS F 1 31 ? -53.147 93.131 5.784 1.00 60.56 31 HIS F C 1
ATOM 4416 O O . HIS F 1 31 ? -54.080 93.498 6.498 1.00 61.72 31 HIS F O 1
ATOM 4423 N N . GLY F 1 32 ? -52.350 92.108 6.098 1.00 60.66 32 GLY F N 1
ATOM 4424 C CA . GLY F 1 32 ? -52.545 91.344 7.326 1.00 60.87 32 GLY F CA 1
ATOM 4425 C C . GLY F 1 32 ? -53.602 90.246 7.241 1.00 60.85 32 GLY F C 1
ATOM 4426 O O . GLY F 1 32 ? -53.776 89.450 8.174 1.00 60.96 32 GLY F O 1
ATOM 4427 N N . ARG F 1 33 ? -54.304 90.194 6.112 1.00 60.13 33 ARG F N 1
ATOM 4428 C CA . ARG F 1 33 ? -55.359 89.207 5.898 1.00 57.98 33 ARG F CA 1
ATOM 4429 C C . ARG F 1 33 ? -55.612 88.974 4.406 1.00 57.99 33 ARG F C 1
ATOM 4430 O O . ARG F 1 33 ? -55.335 89.839 3.574 1.00 58.88 33 ARG F O 1
ATOM 4438 N N . ILE F 1 34 ? -56.128 87.793 4.078 1.00 56.24 34 ILE F N 1
ATOM 4439 C CA . ILE F 1 34 ? -56.450 87.437 2.698 1.00 54.20 34 ILE F CA 1
ATOM 4440 C C . ILE F 1 34 ? -57.579 86.401 2.722 1.00 53.55 34 ILE F C 1
ATOM 4441 O O . ILE F 1 34 ? -57.748 85.682 3.710 1.00 53.69 34 ILE F O 1
ATOM 4446 N N . THR F 1 35 ? -58.360 86.342 1.647 1.00 52.12 35 THR F N 1
ATOM 4447 C CA . THR F 1 35 ? -59.449 85.379 1.558 1.00 50.93 35 THR F CA 1
ATOM 4448 C C . THR F 1 35 ? -59.360 84.586 0.256 1.00 50.83 35 THR F C 1
ATOM 4449 O O . THR F 1 35 ? -59.174 85.154 -0.825 1.00 50.94 35 THR F O 1
ATOM 4453 N N . THR F 1 36 ? -59.483 83.267 0.378 1.00 49.23 36 THR F N 1
ATOM 4454 C CA . THR F 1 36 ? -59.415 82.368 -0.764 1.00 48.15 36 THR F CA 1
ATOM 4455 C C . THR F 1 36 ? -60.332 81.191 -0.483 1.00 47.50 36 THR F C 1
ATOM 4456 O O . THR F 1 36 ? -61.146 81.229 0.434 1.00 48.29 36 THR F O 1
ATOM 4460 N N . THR F 1 37 ? -60.207 80.148 -1.291 1.00 46.75 37 THR F N 1
ATOM 4461 C CA . THR F 1 37 ? -61.006 78.955 -1.093 1.00 45.16 37 THR F CA 1
ATOM 4462 C C . THR F 1 37 ? -60.395 78.233 0.100 1.00 46.39 37 THR F C 1
ATOM 4463 O O . THR F 1 37 ? -59.291 78.560 0.537 1.00 47.87 37 THR F O 1
ATOM 4467 N N . VAL F 1 38 ? -61.119 77.257 0.629 1.00 47.13 38 VAL F N 1
ATOM 4468 C CA . VAL F 1 38 ? -60.643 76.482 1.772 1.00 47.45 38 VAL F CA 1
ATOM 4469 C C . VAL F 1 38 ? -59.301 75.819 1.448 1.00 48.30 38 VAL F C 1
ATOM 4470 O O . VAL F 1 38 ? -58.348 75.895 2.214 1.00 49.96 38 VAL F O 1
ATOM 4474 N N . PRO F 1 39 ? -59.217 75.149 0.297 1.00 48.38 39 PRO F N 1
ATOM 4475 C CA . PRO F 1 39 ? -57.978 74.480 -0.100 1.00 47.85 39 PRO F CA 1
ATOM 4476 C C . PRO F 1 39 ? -56.788 75.430 -0.206 1.00 46.98 39 PRO F C 1
ATOM 4477 O O . PRO F 1 39 ? -55.749 75.217 0.419 1.00 46.02 39 PRO F O 1
ATOM 4481 N N . LYS F 1 40 ? -56.950 76.476 -1.010 1.00 46.72 40 LYS F N 1
ATOM 4482 C CA . LYS F 1 40 ? -55.893 77.458 -1.217 1.00 45.10 40 LYS F CA 1
ATOM 4483 C C . LYS F 1 40 ? -55.455 78.078 0.103 1.00 44.25 40 LYS F C 1
ATOM 4484 O O . LYS F 1 40 ? -54.293 78.435 0.268 1.00 43.32 40 LYS F O 1
ATOM 4490 N N . ALA F 1 41 ? -56.382 78.172 1.051 1.00 44.08 41 ALA F N 1
ATOM 4491 C CA . ALA F 1 41 ? -56.087 78.744 2.361 1.00 44.42 41 ALA F CA 1
ATOM 4492 C C . ALA F 1 41 ? -55.192 77.838 3.202 1.00 45.74 41 ALA F C 1
ATOM 4493 O O . ALA F 1 41 ? -54.306 78.319 3.913 1.00 46.98 41 ALA F O 1
ATOM 4495 N N . LYS F 1 42 ? -55.419 76.531 3.127 1.00 47.22 42 LYS F N 1
ATOM 4496 C CA . LYS F 1 42 ? -54.605 75.609 3.910 1.00 48.90 42 LYS F CA 1
ATOM 4497 C C . LYS F 1 42 ? -53.202 75.547 3.329 1.00 50.10 42 LYS F C 1
ATOM 4498 O O . LYS F 1 42 ? -52.227 75.494 4.076 1.00 51.57 42 LYS F O 1
ATOM 4504 N N . GLU F 1 43 ? -53.105 75.566 2.000 1.00 50.66 43 GLU F N 1
ATOM 4505 C CA . GLU F 1 43 ? -51.818 75.513 1.313 1.00 50.63 43 GLU F CA 1
ATOM 4506 C C . GLU F 1 43 ? -51.006 76.761 1.650 1.00 49.62 43 GLU F C 1
ATOM 4507 O O . GLU F 1 43 ? -49.783 76.702 1.823 1.00 50.69 43 GLU F O 1
ATOM 4513 N N . LEU F 1 44 ? -51.712 77.884 1.748 1.00 47.93 44 LEU F N 1
ATOM 4514 C CA . LEU F 1 44 ? -51.124 79.180 2.066 1.00 45.52 44 LEU F CA 1
ATOM 4515 C C . LEU F 1 44 ? -50.559 79.175 3.483 1.00 45.06 44 LEU F C 1
ATOM 4516 O O . LEU F 1 44 ? -49.399 79.532 3.711 1.00 45.08 44 LEU F O 1
ATOM 4521 N N . ARG F 1 45 ? -51.402 78.781 4.432 1.00 45.18 45 ARG F N 1
ATOM 4522 C CA . ARG F 1 45 ? -51.008 78.724 5.829 1.00 44.76 45 ARG F CA 1
ATOM 4523 C C . ARG F 1 45 ? -49.718 77.929 6.025 1.00 44.42 45 ARG F C 1
ATOM 4524 O O . ARG F 1 45 ? -48.892 78.280 6.858 1.00 44.81 45 ARG F O 1
ATOM 4532 N N . GLY F 1 46 ? -49.544 76.859 5.255 1.00 44.99 46 GLY F N 1
ATOM 4533 C CA . GLY F 1 46 ? -48.341 76.062 5.386 1.00 46.16 46 GLY F CA 1
ATOM 4534 C C . GLY F 1 46 ? -47.136 76.785 4.813 1.00 47.02 46 GLY F C 1
ATOM 4535 O O . GLY F 1 46 ? -46.020 76.707 5.344 1.00 47.53 46 GLY F O 1
ATOM 4536 N N . PHE F 1 47 ? -47.370 77.492 3.713 1.00 47.89 47 PHE F N 1
ATOM 4537 C CA . PHE F 1 47 ? -46.328 78.251 3.022 1.00 48.66 47 PHE F CA 1
ATOM 4538 C C . PHE F 1 47 ? -45.773 79.355 3.920 1.00 48.38 47 PHE F C 1
ATOM 4539 O O . PHE F 1 47 ? -44.559 79.489 4.091 1.00 50.04 47 PHE F O 1
ATOM 4547 N N . VAL F 1 48 ? -46.675 80.148 4.489 1.00 48.15 48 VAL F N 1
ATOM 4548 C CA . VAL F 1 48 ? -46.300 81.247 5.376 1.00 47.31 48 VAL F CA 1
ATOM 4549 C C . VAL F 1 48 ? -45.628 80.771 6.676 1.00 47.85 48 VAL F C 1
ATOM 4550 O O . VAL F 1 48 ? -44.614 81.324 7.087 1.00 49.67 48 VAL F O 1
ATOM 4554 N N . ASP F 1 49 ? -46.193 79.754 7.321 1.00 48.20 49 ASP F N 1
ATOM 4555 C CA . ASP F 1 49 ? -45.612 79.234 8.554 1.00 48.46 49 ASP F CA 1
ATOM 4556 C C . ASP F 1 49 ? -44.176 78.809 8.255 1.00 49.13 49 ASP F C 1
ATOM 4557 O O . ASP F 1 49 ? -43.292 78.898 9.114 1.00 50.80 49 ASP F O 1
ATOM 4562 N N . HIS F 1 50 ? -43.958 78.351 7.024 1.00 49.86 50 HIS F N 1
ATOM 4563 C CA . HIS F 1 50 ? -42.647 77.904 6.568 1.00 51.00 50 HIS F CA 1
ATOM 4564 C C . HIS F 1 50 ? -41.682 79.077 6.487 1.00 49.69 50 HIS F C 1
ATOM 4565 O O . HIS F 1 50 ? -40.517 78.972 6.877 1.00 50.07 50 HIS F O 1
ATOM 4572 N N . LEU F 1 51 ? -42.178 80.190 5.961 1.00 48.11 51 LEU F N 1
ATOM 4573 C CA . LEU F 1 51 ? -41.379 81.403 5.817 1.00 46.90 51 LEU F CA 1
ATOM 4574 C C . LEU F 1 51 ? -41.037 81.995 7.170 1.00 48.42 51 LEU F C 1
ATOM 4575 O O . LEU F 1 51 ? -39.925 82.478 7.392 1.00 49.65 51 LEU F O 1
ATOM 4580 N N . ILE F 1 52 ? -42.024 81.980 8.061 1.00 48.72 52 ILE F N 1
ATOM 4581 C CA . ILE F 1 52 ? -41.863 82.519 9.403 1.00 50.48 52 ILE F CA 1
ATOM 4582 C C . ILE F 1 52 ? -40.822 81.727 10.170 1.00 51.78 52 ILE F C 1
ATOM 4583 O O . ILE F 1 52 ? -40.051 82.277 10.959 1.00 53.93 52 ILE F O 1
ATOM 4588 N N . HIS F 1 53 ? -40.822 80.420 9.958 1.00 53.51 53 HIS F N 1
ATOM 4589 C CA . HIS F 1 53 ? -39.866 79.584 10.654 1.00 55.58 53 HIS F CA 1
ATOM 4590 C C . HIS F 1 53 ? -38.438 79.997 10.287 1.00 55.61 53 HIS F C 1
ATOM 4591 O O . HIS F 1 53 ? -37.573 80.090 11.158 1.00 56.74 53 HIS F O 1
ATOM 4598 N N . LEU F 1 54 ? -38.205 80.250 8.998 1.00 55.04 54 LEU F N 1
ATOM 4599 C CA . LEU F 1 54 ? -36.889 80.665 8.493 1.00 53.04 54 LEU F CA 1
ATOM 4600 C C . LEU F 1 54 ? -36.494 82.011 9.036 1.00 52.79 54 LEU F C 1
ATOM 4601 O O . LEU F 1 54 ? -35.334 82.245 9.362 1.00 53.40 54 LEU F O 1
ATOM 4606 N N . ALA F 1 55 ? -37.462 82.917 9.083 1.00 52.09 55 ALA F N 1
ATOM 4607 C CA . ALA F 1 55 ? -37.193 84.254 9.581 1.00 51.38 55 ALA F CA 1
ATOM 4608 C C . ALA F 1 55 ? -36.857 84.200 11.062 1.00 51.60 55 ALA F C 1
ATOM 4609 O O . ALA F 1 55 ? -36.123 85.051 11.565 1.00 53.53 55 ALA F O 1
ATOM 4611 N N . LYS F 1 56 ? -37.389 83.191 11.753 1.00 50.70 56 LYS F N 1
ATOM 4612 C CA . LYS F 1 56 ? -37.122 83.010 13.177 1.00 50.63 56 LYS F CA 1
ATOM 4613 C C . LYS F 1 56 ? -35.697 82.518 13.343 1.00 51.53 56 LYS F C 1
ATOM 4614 O O . LYS F 1 56 ? -34.982 82.962 14.243 1.00 53.65 56 LYS F O 1
ATOM 4620 N N . ARG F 1 57 ? -35.281 81.605 12.469 1.00 51.78 57 ARG F N 1
ATOM 4621 C CA . ARG F 1 57 ? -33.911 81.092 12.510 1.00 52.91 57 ARG F CA 1
ATOM 4622 C C . ARG F 1 57 ? -32.976 82.231 12.081 1.00 54.71 57 ARG F C 1
ATOM 4623 O O . ARG F 1 57 ? -31.783 82.231 12.397 1.00 54.46 57 ARG F O 1
ATOM 4631 N N . GLY F 1 58 ? -33.556 83.199 11.372 1.00 56.60 58 GLY F N 1
ATOM 4632 C CA . GLY F 1 58 ? -32.854 84.381 10.891 1.00 58.72 58 GLY F CA 1
ATOM 4633 C C . GLY F 1 58 ? -31.351 84.411 10.658 1.00 59.30 58 GLY F C 1
ATOM 4634 O O . GLY F 1 58 ? -30.609 85.020 11.432 1.00 61.09 58 GLY F O 1
ATOM 4635 N N . ASP F 1 59 ? -30.893 83.785 9.580 1.00 58.52 59 ASP F N 1
ATOM 4636 C CA . ASP F 1 59 ? -29.472 83.799 9.265 1.00 57.55 59 ASP F CA 1
ATOM 4637 C C . ASP F 1 59 ? -29.220 84.093 7.785 1.00 57.30 59 ASP F C 1
ATOM 4638 O O . ASP F 1 59 ? -30.153 84.274 6.999 1.00 59.80 59 ASP F O 1
ATOM 4643 N N . LEU F 1 60 ? -27.942 84.159 7.435 1.00 55.92 60 LEU F N 1
ATOM 4644 C CA . LEU F 1 60 ? -27.459 84.433 6.082 1.00 55.22 60 LEU F CA 1
ATOM 4645 C C . LEU F 1 60 ? -28.173 83.622 4.995 1.00 53.29 60 LEU F C 1
ATOM 4646 O O . LEU F 1 60 ? -28.638 84.156 3.980 1.00 52.18 60 LEU F O 1
ATOM 4651 N N . HIS F 1 61 ? -28.245 82.319 5.226 1.00 52.46 61 HIS F N 1
ATOM 4652 C CA . HIS F 1 61 ? -28.872 81.393 4.297 1.00 50.83 61 HIS F CA 1
ATOM 4653 C C . HIS F 1 61 ? -30.403 81.462 4.321 1.00 51.37 61 HIS F C 1
ATOM 4654 O O . HIS F 1 61 ? -31.047 81.343 3.282 1.00 51.11 61 HIS F O 1
ATOM 4661 N N . ALA F 1 62 ? -30.988 81.658 5.499 1.00 50.86 62 ALA F N 1
ATOM 4662 C CA . ALA F 1 62 ? -32.439 81.750 5.609 1.00 49.34 62 ALA F CA 1
ATOM 4663 C C . ALA F 1 62 ? -32.950 82.953 4.824 1.00 49.26 62 ALA F C 1
ATOM 4664 O O . ALA F 1 62 ? -33.893 82.840 4.043 1.00 51.09 62 ALA F O 1
ATOM 4666 N N . ARG F 1 63 ? -32.318 84.103 5.030 1.00 49.12 63 ARG F N 1
ATOM 4667 C CA . ARG F 1 63 ? -32.712 85.323 4.344 1.00 48.67 63 ARG F CA 1
ATOM 4668 C C . ARG F 1 63 ? -32.611 85.188 2.827 1.00 48.48 63 ARG F C 1
ATOM 4669 O O . ARG F 1 63 ? -33.336 85.857 2.084 1.00 48.13 63 ARG F O 1
ATOM 4677 N N . ARG F 1 64 ? -31.714 84.319 2.371 1.00 49.81 64 ARG F N 1
ATOM 4678 C CA . ARG F 1 64 ? -31.521 84.094 0.940 1.00 49.34 64 ARG F CA 1
ATOM 4679 C C . ARG F 1 64 ? -32.678 83.306 0.347 1.00 48.98 64 ARG F C 1
ATOM 4680 O O . ARG F 1 64 ? -33.220 83.675 -0.694 1.00 47.99 64 ARG F O 1
ATOM 4688 N N . LEU F 1 65 ? -33.040 82.214 1.015 1.00 49.16 65 LEU F N 1
ATOM 4689 C CA . LEU F 1 65 ? -34.133 81.350 0.583 1.00 48.58 65 LEU F CA 1
ATOM 4690 C C . LEU F 1 65 ? -35.490 82.038 0.678 1.00 48.06 65 LEU F C 1
ATOM 4691 O O . LEU F 1 65 ? -36.368 81.785 -0.142 1.00 46.67 65 LEU F O 1
ATOM 4696 N N . VAL F 1 66 ? -35.666 82.900 1.679 1.00 48.48 66 VAL F N 1
ATOM 4697 C CA . VAL F 1 66 ? -36.934 83.608 1.836 1.00 49.07 66 VAL F CA 1
ATOM 4698 C C . VAL F 1 66 ? -37.139 84.596 0.686 1.00 50.35 66 VAL F C 1
ATOM 4699 O O . VAL F 1 66 ? -38.256 84.748 0.181 1.00 49.74 66 VAL F O 1
ATOM 4703 N N . LEU F 1 67 ? -36.061 85.259 0.272 1.00 51.67 67 LEU F N 1
ATOM 4704 C CA . LEU F 1 67 ? -36.120 86.227 -0.823 1.00 52.80 67 LEU F CA 1
ATOM 4705 C C . LEU F 1 67 ? -36.366 85.505 -2.151 1.00 54.36 67 LEU F C 1
ATOM 4706 O O . LEU F 1 67 ? -37.111 85.984 -3.006 1.00 55.84 67 LEU F O 1
ATOM 4711 N N . ARG F 1 68 ? -35.730 84.353 -2.315 1.00 54.59 68 ARG F N 1
ATOM 4712 C CA . ARG F 1 68 ? -35.878 83.539 -3.514 1.00 54.52 68 ARG F CA 1
ATOM 4713 C C . ARG F 1 68 ? -37.351 83.145 -3.696 1.00 55.22 68 ARG F C 1
ATOM 4714 O O . ARG F 1 68 ? -37.854 83.072 -4.824 1.00 55.54 68 ARG F O 1
ATOM 4722 N N . ASP F 1 69 ? -38.034 82.891 -2.579 1.00 56.36 69 ASP F N 1
ATOM 4723 C CA . ASP F 1 69 ? -39.450 82.513 -2.600 1.00 57.45 69 ASP F CA 1
ATOM 4724 C C . ASP F 1 69 ? -40.370 83.726 -2.619 1.00 57.60 69 ASP F C 1
ATOM 4725 O O . ASP F 1 69 ? -41.371 83.736 -3.331 1.00 58.06 69 ASP F O 1
ATOM 4730 N N . LEU F 1 70 ? -40.039 84.745 -1.833 1.00 57.78 70 LEU F N 1
ATOM 4731 C CA . LEU F 1 70 ? -40.822 85.982 -1.822 1.00 58.62 70 LEU F CA 1
ATOM 4732 C C . LEU F 1 70 ? -39.998 87.035 -2.582 1.00 59.70 70 LEU F C 1
ATOM 4733 O O . LEU F 1 70 ? -38.989 87.534 -2.073 1.00 60.71 70 LEU F O 1
ATOM 4738 N N . GLN F 1 71 ? -40.422 87.364 -3.800 1.00 59.51 71 GLN F N 1
ATOM 4739 C CA . GLN F 1 71 ? -39.687 88.327 -4.615 1.00 59.55 71 GLN F CA 1
ATOM 4740 C C . GLN F 1 71 ? -39.985 89.759 -4.198 1.00 59.16 71 GLN F C 1
ATOM 4741 O O . GLN F 1 71 ? -40.215 90.630 -5.038 1.00 60.43 71 GLN F O 1
ATOM 4747 N N . ASP F 1 72 ? -40.000 89.988 -2.890 1.00 57.04 72 ASP F N 1
ATOM 4748 C CA . ASP F 1 72 ? -40.262 91.315 -2.359 1.00 55.48 72 ASP F CA 1
ATOM 4749 C C . ASP F 1 72 ? -39.346 91.618 -1.181 1.00 54.74 72 ASP F C 1
ATOM 4750 O O . ASP F 1 72 ? -39.478 91.022 -0.112 1.00 55.37 72 ASP F O 1
ATOM 4755 N N . VAL F 1 73 ? -38.429 92.556 -1.393 1.00 53.34 73 VAL F N 1
ATOM 4756 C CA . VAL F 1 73 ? -37.462 92.984 -0.385 1.00 52.30 73 VAL F CA 1
ATOM 4757 C C . VAL F 1 73 ? -38.126 93.526 0.880 1.00 52.68 73 VAL F C 1
ATOM 4758 O O . VAL F 1 73 ? -37.890 93.040 1.987 1.00 53.24 73 VAL F O 1
ATOM 4762 N N . LYS F 1 74 ? -38.946 94.552 0.691 1.00 52.03 74 LYS F N 1
ATOM 4763 C CA . LYS F 1 74 ? -39.649 95.219 1.779 1.00 53.23 74 LYS F CA 1
ATOM 4764 C C . LYS F 1 74 ? -40.346 94.237 2.710 1.00 53.56 74 LYS F C 1
ATOM 4765 O O . LYS F 1 74 ? -40.370 94.432 3.930 1.00 54.48 74 LYS F O 1
ATOM 4771 N N . LEU F 1 75 ? -40.909 93.183 2.119 1.00 53.56 75 LEU F N 1
ATOM 4772 C CA . LEU F 1 75 ? -41.624 92.147 2.865 1.00 52.98 75 LEU F CA 1
ATOM 4773 C C . LEU F 1 75 ? -40.688 91.228 3.617 1.00 51.59 75 LEU F C 1
ATOM 4774 O O . LEU F 1 75 ? -40.909 90.921 4.791 1.00 49.53 75 LEU F O 1
ATOM 4779 N N . VAL F 1 76 ? -39.657 90.771 2.917 1.00 52.00 76 VAL F N 1
ATOM 4780 C CA . VAL F 1 76 ? -38.660 89.890 3.506 1.00 51.63 76 VAL F CA 1
ATOM 4781 C C . VAL F 1 76 ? -38.052 90.627 4.692 1.00 51.92 76 VAL F C 1
ATOM 4782 O O . VAL F 1 76 ? -37.726 90.031 5.718 1.00 53.00 76 VAL F O 1
ATOM 4786 N N . ARG F 1 77 ? -37.909 91.936 4.529 1.00 51.90 77 ARG F N 1
ATOM 4787 C CA . ARG F 1 77 ? -37.360 92.810 5.559 1.00 51.94 77 ARG F CA 1
ATOM 4788 C C . ARG F 1 77 ? -38.310 92.784 6.747 1.00 51.26 77 ARG F C 1
ATOM 4789 O O . ARG F 1 77 ? -37.920 92.485 7.871 1.00 50.71 77 ARG F O 1
ATOM 4797 N N . LYS F 1 78 ? -39.568 93.104 6.468 1.00 51.70 78 LYS F N 1
ATOM 4798 C CA . LYS F 1 78 ? -40.621 93.128 7.476 1.00 51.29 78 LYS F CA 1
ATOM 4799 C C . LYS F 1 78 ? -40.672 91.838 8.280 1.00 51.86 78 LYS F C 1
ATOM 4800 O O . LYS F 1 78 ? -40.699 91.856 9.510 1.00 51.77 78 LYS F O 1
ATOM 4806 N N . LEU F 1 79 ? -40.702 90.716 7.575 1.00 52.52 79 LEU F N 1
ATOM 4807 C CA . LEU F 1 79 ? -40.766 89.424 8.224 1.00 53.63 79 LEU F CA 1
ATOM 4808 C C . LEU F 1 79 ? -39.641 89.227 9.256 1.00 54.81 79 LEU F C 1
ATOM 4809 O O . LEU F 1 79 ? -39.901 88.895 10.415 1.00 54.80 79 LEU F O 1
ATOM 4814 N N . PHE F 1 80 ? -38.397 89.449 8.838 1.00 56.83 80 PHE F N 1
ATOM 4815 C CA . PHE F 1 80 ? -37.237 89.277 9.717 1.00 58.59 80 PHE F CA 1
ATOM 4816 C C . PHE F 1 80 ? -37.146 90.196 10.944 1.00 59.93 80 PHE F C 1
ATOM 4817 O O . PHE F 1 80 ? -36.950 89.713 12.067 1.00 60.20 80 PHE F O 1
ATOM 4825 N N . ASP F 1 81 ? -37.270 91.507 10.749 1.00 61.83 81 ASP F N 1
ATOM 4826 C CA . ASP F 1 81 ? -37.171 92.406 11.896 1.00 62.59 81 ASP F CA 1
ATOM 4827 C C . ASP F 1 81 ? -38.491 92.887 12.503 1.00 61.96 81 ASP F C 1
ATOM 4828 O O . ASP F 1 81 ? -38.481 93.722 13.410 1.00 61.62 81 ASP F O 1
ATOM 4833 N N . GLU F 1 82 ? -39.615 92.348 12.031 1.00 61.13 82 GLU F N 1
ATOM 4834 C CA . GLU F 1 82 ? -40.930 92.733 12.564 1.00 59.96 82 GLU F CA 1
ATOM 4835 C C . GLU F 1 82 ? -41.822 91.553 12.976 1.00 58.12 82 GLU F C 1
ATOM 4836 O O . GLU F 1 82 ? -42.139 91.386 14.159 1.00 58.00 82 GLU F O 1
ATOM 4842 N N . ILE F 1 83 ? -42.235 90.752 11.994 1.00 56.64 83 ILE F N 1
ATOM 4843 C CA . ILE F 1 83 ? -43.103 89.597 12.234 1.00 53.92 83 ILE F CA 1
ATOM 4844 C C . ILE F 1 83 ? -42.432 88.495 13.055 1.00 54.75 83 ILE F C 1
ATOM 4845 O O . ILE F 1 83 ? -43.027 87.954 13.989 1.00 55.43 83 ILE F O 1
ATOM 4850 N N . ALA F 1 84 ? -41.201 88.158 12.684 1.00 55.75 84 ALA F N 1
ATOM 4851 C CA . ALA F 1 84 ? -40.428 87.116 13.356 1.00 56.84 84 ALA F CA 1
ATOM 4852 C C . ALA F 1 84 ? -40.244 87.348 14.861 1.00 56.53 84 ALA F C 1
ATOM 4853 O O . ALA F 1 84 ? -40.552 86.466 15.667 1.00 58.72 84 ALA F O 1
ATOM 4855 N N . PRO F 1 85 ? -39.717 88.525 15.262 1.00 55.70 85 PRO F N 1
ATOM 4856 C CA . PRO F 1 85 ? -39.530 88.786 16.692 1.00 54.95 85 PRO F CA 1
ATOM 4857 C C . PRO F 1 85 ? -40.829 88.536 17.485 1.00 55.33 85 PRO F C 1
ATOM 4858 O O . PRO F 1 85 ? -40.817 87.997 18.600 1.00 54.45 85 PRO F O 1
ATOM 4862 N N . ARG F 1 86 ? -41.944 88.943 16.886 1.00 55.43 86 ARG F N 1
ATOM 4863 C CA . ARG F 1 86 ? -43.263 88.808 17.492 1.00 55.92 86 ARG F CA 1
ATOM 4864 C C . ARG F 1 86 ? -43.680 87.370 17.810 1.00 55.66 86 ARG F C 1
ATOM 4865 O O . ARG F 1 86 ? -44.464 87.129 18.733 1.00 56.39 86 ARG F O 1
ATOM 4873 N N . TYR F 1 87 ? -43.164 86.411 17.049 1.00 55.42 87 TYR F N 1
ATOM 4874 C CA . TYR F 1 87 ? -43.509 85.010 17.285 1.00 55.28 87 TYR F CA 1
ATOM 4875 C C . TYR F 1 87 ? -42.357 84.185 17.843 1.00 55.38 87 TYR F C 1
ATOM 4876 O O . TYR F 1 87 ? -42.334 82.965 17.679 1.00 53.94 87 TYR F O 1
ATOM 4885 N N . ARG F 1 88 ? -41.414 84.860 18.502 1.00 57.11 88 ARG F N 1
ATOM 4886 C CA . ARG F 1 88 ? -40.245 84.216 19.100 1.00 59.18 88 ARG F CA 1
ATOM 4887 C C . ARG F 1 88 ? -40.706 83.344 20.255 1.00 60.08 88 ARG F C 1
ATOM 4888 O O . ARG F 1 88 ? -40.012 82.420 20.685 1.00 59.91 88 ARG F O 1
ATOM 4896 N N . ASP F 1 89 ? -41.901 83.656 20.738 1.00 61.25 89 ASP F N 1
ATOM 4897 C CA . ASP F 1 89 ? -42.522 82.924 21.829 1.00 62.16 89 ASP F CA 1
ATOM 4898 C C . ASP F 1 89 ? -43.313 81.716 21.304 1.00 62.20 89 ASP F C 1
ATOM 4899 O O . ASP F 1 89 ? -43.238 80.620 21.870 1.00 62.63 89 ASP F O 1
ATOM 4904 N N . ARG F 1 90 ? -44.054 81.923 20.214 1.00 62.19 90 ARG F N 1
ATOM 4905 C CA . ARG F 1 90 ? -44.866 80.869 19.601 1.00 61.13 90 ARG F CA 1
ATOM 4906 C C . ARG F 1 90 ? -43.971 79.866 18.881 1.00 60.36 90 ARG F C 1
ATOM 4907 O O . ARG F 1 90 ? -42.884 80.213 18.422 1.00 59.98 90 ARG F O 1
ATOM 4915 N N . GLN F 1 91 ? -44.438 78.624 18.786 1.00 58.72 91 GLN F N 1
ATOM 4916 C CA . GLN F 1 91 ? -43.689 77.561 18.119 1.00 57.88 91 GLN F CA 1
ATOM 4917 C C . GLN F 1 91 ? -44.530 76.906 17.024 1.00 57.68 91 GLN F C 1
ATOM 4918 O O . GLN F 1 91 ? -44.571 75.677 16.909 1.00 58.66 91 GLN F O 1
ATOM 4924 N N . GLY F 1 92 ? -45.201 77.734 16.227 1.00 56.40 92 GLY F N 1
ATOM 4925 C CA . GLY F 1 92 ? -46.039 77.221 15.160 1.00 55.66 92 GLY F CA 1
ATOM 4926 C C . GLY F 1 92 ? -47.386 77.909 15.157 1.00 55.87 92 GLY F C 1
ATOM 4927 O O . GLY F 1 92 ? -47.681 78.712 16.044 1.00 57.33 92 GLY F O 1
ATOM 4928 N N . GLY F 1 93 ? -48.202 77.597 14.157 1.00 55.12 93 GLY F N 1
ATOM 4929 C CA . GLY F 1 93 ? -49.517 78.204 14.059 1.00 53.80 93 GLY F CA 1
ATOM 4930 C C . GLY F 1 93 ? -49.513 79.718 14.172 1.00 52.53 93 GLY F C 1
ATOM 4931 O O . GLY F 1 93 ? -50.275 80.303 14.942 1.00 53.89 93 GLY F O 1
ATOM 4932 N N . TYR F 1 94 ? -48.647 80.356 13.403 1.00 50.80 94 TYR F N 1
ATOM 4933 C CA . TYR F 1 94 ? -48.559 81.798 13.417 1.00 50.42 94 TYR F CA 1
ATOM 4934 C C . TYR F 1 94 ? -49.665 82.362 12.543 1.00 51.57 94 TYR F C 1
ATOM 4935 O O . TYR F 1 94 ? -49.993 83.547 12.628 1.00 53.30 94 TYR F O 1
ATOM 4944 N N . THR F 1 95 ? -50.237 81.507 11.701 1.00 52.54 95 THR F N 1
ATOM 4945 C CA . THR F 1 95 ? -51.285 81.926 10.780 1.00 54.61 95 THR F CA 1
ATOM 4946 C C . THR F 1 95 ? -52.589 81.240 11.114 1.00 55.58 95 THR F C 1
ATOM 4947 O O . THR F 1 95 ? -52.631 80.024 11.297 1.00 55.96 95 THR F O 1
ATOM 4951 N N . ARG F 1 96 ? -53.651 82.037 11.158 1.00 56.55 96 ARG F N 1
ATOM 4952 C CA . ARG F 1 96 ? -54.987 81.571 11.496 1.00 58.45 96 ARG F CA 1
ATOM 4953 C C . ARG F 1 96 ? -55.894 81.476 10.255 1.00 58.84 96 ARG F C 1
ATOM 4954 O O . ARG F 1 96 ? -55.925 82.392 9.431 1.00 59.97 96 ARG F O 1
ATOM 4962 N N . VAL F 1 97 ? -56.633 80.372 10.138 1.00 57.78 97 VAL F N 1
ATOM 4963 C CA . VAL F 1 97 ? -57.544 80.139 9.010 1.00 56.21 97 VAL F CA 1
ATOM 4964 C C . VAL F 1 97 ? -58.985 80.010 9.532 1.00 55.22 97 VAL F C 1
ATOM 4965 O O . VAL F 1 97 ? -59.270 79.132 10.350 1.00 55.68 97 VAL F O 1
ATOM 4969 N N . LEU F 1 98 ? -59.881 80.896 9.086 1.00 53.46 98 LEU F N 1
ATOM 4970 C CA . LEU F 1 98 ? -61.278 80.848 9.531 1.00 52.42 98 LEU F CA 1
ATOM 4971 C C . LEU F 1 98 ? -62.248 80.641 8.378 1.00 50.68 98 LEU F C 1
ATOM 4972 O O . LEU F 1 98 ? -62.414 81.509 7.525 1.00 51.27 98 LEU F O 1
ATOM 4977 N N . LYS F 1 99 ? -62.886 79.473 8.375 1.00 48.80 99 LYS F N 1
ATOM 4978 C CA . LYS F 1 99 ? -63.837 79.104 7.341 1.00 46.20 99 LYS F CA 1
ATOM 4979 C C . LYS F 1 99 ? -65.078 79.970 7.427 1.00 44.77 99 LYS F C 1
ATOM 4980 O O . LYS F 1 99 ? -65.620 80.187 8.507 1.00 44.59 99 LYS F O 1
ATOM 4986 N N . LEU F 1 100 ? -65.523 80.467 6.281 1.00 44.00 100 LEU F N 1
ATOM 4987 C CA . LEU F 1 100 ? -66.688 81.323 6.255 1.00 43.17 100 LEU F CA 1
ATOM 4988 C C . LEU F 1 100 ? -67.927 80.617 5.730 1.00 43.05 100 LEU F C 1
ATOM 4989 O O . LEU F 1 100 ? -67.845 79.533 5.151 1.00 42.62 100 LEU F O 1
ATOM 4994 N N . ALA F 1 101 ? -69.072 81.255 5.955 1.00 43.62 101 ALA F N 1
ATOM 4995 C CA . ALA F 1 101 ? -70.363 80.750 5.524 1.00 45.17 101 ALA F CA 1
ATOM 4996 C C . ALA F 1 101 ? -70.639 81.147 4.078 1.00 47.46 101 ALA F C 1
ATOM 4997 O O . ALA F 1 101 ? -71.429 80.489 3.413 1.00 47.41 101 ALA F O 1
ATOM 4999 N N . GLU F 1 102 ? -70.015 82.219 3.586 1.00 51.15 102 GLU F N 1
ATOM 5000 C CA . GLU F 1 102 ? -70.236 82.611 2.193 1.00 54.16 102 GLU F CA 1
ATOM 5001 C C . GLU F 1 102 ? -69.422 81.703 1.274 1.00 54.74 102 GLU F C 1
ATOM 5002 O O . GLU F 1 102 ? -68.503 81.017 1.722 1.00 55.37 102 GLU F O 1
ATOM 5008 N N . ARG F 1 103 ? -69.770 81.698 -0.008 1.00 55.81 103 ARG F N 1
ATOM 5009 C CA . ARG F 1 103 ? -69.068 80.893 -1.000 1.00 56.45 103 ARG F CA 1
ATOM 5010 C C . ARG F 1 103 ? -68.661 81.762 -2.186 1.00 55.71 103 ARG F C 1
ATOM 5011 O O . ARG F 1 103 ? -69.091 82.911 -2.306 1.00 54.12 103 ARG F O 1
ATOM 5019 N N . ARG F 1 104 ? -67.822 81.200 -3.052 1.00 56.70 104 ARG F N 1
ATOM 5020 C CA . ARG F 1 104 ? -67.346 81.886 -4.249 1.00 58.26 104 ARG F CA 1
ATOM 5021 C C . ARG F 1 104 ? -68.492 81.999 -5.262 1.00 59.07 104 ARG F C 1
ATOM 5022 O O . ARG F 1 104 ? -68.985 80.980 -5.761 1.00 57.41 104 ARG F O 1
ATOM 5030 N N . ARG F 1 105 ? -68.918 83.225 -5.571 1.00 61.07 105 ARG F N 1
ATOM 5031 C CA . ARG F 1 105 ? -69.993 83.394 -6.544 1.00 62.97 105 ARG F CA 1
ATOM 5032 C C . ARG F 1 105 ? -69.494 83.098 -7.959 1.00 63.25 105 ARG F C 1
ATOM 5033 O O . ARG F 1 105 ? -69.026 83.978 -8.693 1.00 63.97 105 ARG F O 1
ATOM 5041 N N . GLY F 1 106 ? -69.603 81.818 -8.296 1.00 62.89 106 GLY F N 1
ATOM 5042 C CA . GLY F 1 106 ? -69.182 81.294 -9.574 1.00 63.27 106 GLY F CA 1
ATOM 5043 C C . GLY F 1 106 ? -69.472 79.807 -9.490 1.00 63.86 106 GLY F C 1
ATOM 5044 O O . GLY F 1 106 ? -70.497 79.347 -9.995 1.00 65.69 106 GLY F O 1
ATOM 5045 N N . ASP F 1 107 ? -68.591 79.054 -8.831 1.00 63.21 107 ASP F N 1
ATOM 5046 C CA . ASP F 1 107 ? -68.784 77.607 -8.678 1.00 62.01 107 ASP F CA 1
ATOM 5047 C C . ASP F 1 107 ? -69.229 77.269 -7.267 1.00 60.58 107 ASP F C 1
ATOM 5048 O O . ASP F 1 107 ? -69.466 76.103 -6.943 1.00 61.13 107 ASP F O 1
ATOM 5053 N N . GLY F 1 108 ? -69.317 78.290 -6.426 1.00 59.19 108 GLY F N 1
ATOM 5054 C CA . GLY F 1 108 ? -69.723 78.063 -5.058 1.00 58.00 108 GLY F CA 1
ATOM 5055 C C . GLY F 1 108 ? -68.652 77.302 -4.303 1.00 57.87 108 GLY F C 1
ATOM 5056 O O . GLY F 1 108 ? -68.924 76.269 -3.699 1.00 58.47 108 GLY F O 1
ATOM 5057 N N . ALA F 1 109 ? -67.422 77.795 -4.360 1.00 57.36 109 ALA F N 1
ATOM 5058 C CA . ALA F 1 109 ? -66.326 77.156 -3.653 1.00 56.79 109 ALA F CA 1
ATOM 5059 C C . ALA F 1 109 ? -66.389 77.653 -2.211 1.00 55.57 109 ALA F C 1
ATOM 5060 O O . ALA F 1 109 ? -66.677 78.824 -1.969 1.00 55.47 109 ALA F O 1
ATOM 5062 N N . PRO F 1 110 ? -66.132 76.768 -1.235 1.00 54.23 110 PRO F N 1
ATOM 5063 C CA . PRO F 1 110 ? -66.168 77.171 0.178 1.00 53.17 110 PRO F CA 1
ATOM 5064 C C . PRO F 1 110 ? -65.008 78.131 0.509 1.00 52.19 110 PRO F C 1
ATOM 5065 O O . PRO F 1 110 ? -63.839 77.780 0.322 1.00 51.97 110 PRO F O 1
ATOM 5069 N N . LEU F 1 111 ? -65.334 79.324 1.013 1.00 50.78 111 LEU F N 1
ATOM 5070 C CA . LEU F 1 111 ? -64.326 80.334 1.328 1.00 49.09 111 LEU F CA 1
ATOM 5071 C C . LEU F 1 111 ? -63.748 80.281 2.739 1.00 48.91 111 LEU F C 1
ATOM 5072 O O . LEU F 1 111 ? -64.370 79.768 3.667 1.00 49.71 111 LEU F O 1
ATOM 5077 N N . ALA F 1 112 ? -62.546 80.835 2.882 1.00 48.58 112 ALA F N 1
ATOM 5078 C CA . ALA F 1 112 ? -61.840 80.867 4.159 1.00 47.15 112 ALA F CA 1
ATOM 5079 C C . ALA F 1 112 ? -61.003 82.141 4.286 1.00 45.81 112 ALA F C 1
ATOM 5080 O O . ALA F 1 112 ? -60.404 82.608 3.320 1.00 45.94 112 ALA F O 1
ATOM 5082 N N . LEU F 1 113 ? -60.969 82.694 5.490 1.00 45.21 113 LEU F N 1
ATOM 5083 C CA . LEU F 1 113 ? -60.222 83.914 5.769 1.00 44.83 113 LEU F CA 1
ATOM 5084 C C . LEU F 1 113 ? -58.883 83.539 6.412 1.00 45.15 113 LEU F C 1
ATOM 5085 O O . LEU F 1 113 ? -58.842 82.844 7.427 1.00 44.21 113 LEU F O 1
ATOM 5090 N N . VAL F 1 114 ? -57.793 84.001 5.810 1.00 46.18 114 VAL F N 1
ATOM 5091 C CA . VAL F 1 114 ? -56.449 83.728 6.315 1.00 47.28 114 VAL F CA 1
ATOM 5092 C C . VAL F 1 114 ? -55.830 85.002 6.880 1.00 49.56 114 VAL F C 1
ATOM 5093 O O . VAL F 1 114 ? -55.879 86.049 6.237 1.00 48.62 114 VAL F O 1
ATOM 5097 N N . GLU F 1 115 ? -55.239 84.915 8.069 1.00 51.55 115 GLU F N 1
ATOM 5098 C CA . GLU F 1 115 ? -54.605 86.080 8.679 1.00 54.35 115 GLU F CA 1
ATOM 5099 C C . GLU F 1 115 ? -53.603 85.672 9.760 1.00 54.69 115 GLU F C 1
ATOM 5100 O O . GLU F 1 115 ? -53.595 84.528 10.222 1.00 54.26 115 GLU F O 1
ATOM 5106 N N 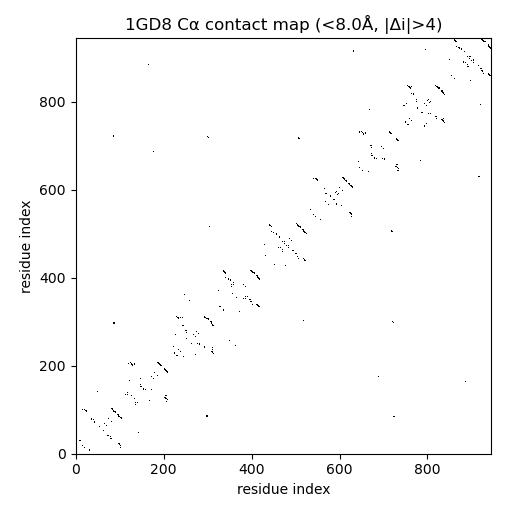. LEU F 1 116 ? -52.746 86.601 10.159 1.00 54.66 116 LEU F N 1
ATOM 5107 C CA . LEU F 1 116 ? -51.767 86.271 11.172 1.00 55.33 116 LEU F CA 1
ATOM 5108 C C . LEU F 1 116 ? -52.397 86.322 12.550 1.00 56.91 116 LEU F C 1
ATOM 5109 O O . LEU F 1 116 ? -53.177 87.233 12.861 1.00 57.25 116 LEU F O 1
ATOM 5114 N N . VAL F 1 117 ? -52.072 85.321 13.366 1.00 57.47 117 VAL F N 1
ATOM 5115 C CA . VAL F 1 117 ? -52.599 85.248 14.723 1.00 58.71 117 VAL F CA 1
ATOM 5116 C C . VAL F 1 117 ? -51.959 86.317 15.599 1.00 59.99 117 VAL F C 1
ATOM 5117 O O . VAL F 1 117 ? -50.790 86.678 15.422 1.00 60.44 117 VAL F O 1
ATOM 5121 N N . GLU F 1 118 ? -52.758 86.822 16.532 1.00 61.71 118 GLU F N 1
ATOM 5122 C CA . GLU F 1 118 ? -52.353 87.849 17.488 1.00 63.00 118 GLU F CA 1
ATOM 5123 C C . GLU F 1 118 ? -53.609 88.599 17.919 1.00 62.54 118 GLU F C 1
ATOM 5124 O O . GLU F 1 118 ? -54.704 88.133 17.523 1.00 62.27 118 GLU F O 1
ATOM 5131 N N . SER G 1 14 ? -1.751 50.690 33.016 1.00 66.64 14 SER G N 1
ATOM 5132 C CA . SER G 1 14 ? -1.769 49.203 32.830 1.00 66.90 14 SER G CA 1
ATOM 5133 C C . SER G 1 14 ? -3.149 48.736 32.372 1.00 66.34 14 SER G C 1
ATOM 5134 O O . SER G 1 14 ? -3.458 48.777 31.181 1.00 66.21 14 SER G O 1
ATOM 5137 N N . SER G 1 15 ? -3.970 48.286 33.323 1.00 66.41 15 SER G N 1
ATOM 5138 C CA . SER G 1 15 ? -5.338 47.844 33.029 1.00 66.41 15 SER G CA 1
ATOM 5139 C C . SER G 1 15 ? -6.200 49.066 32.647 1.00 65.77 15 SER G C 1
ATOM 5140 O O . SER G 1 15 ? -7.211 48.947 31.940 1.00 65.32 15 SER G O 1
ATOM 5143 N N . HIS G 1 16 ? -5.772 50.232 33.138 1.00 65.66 16 HIS G N 1
ATOM 5144 C CA . HIS G 1 16 ? -6.396 51.542 32.889 1.00 64.09 16 HIS G CA 1
ATOM 5145 C C . HIS G 1 16 ? -6.185 51.853 31.407 1.00 62.64 16 HIS G C 1
ATOM 5146 O O . HIS G 1 16 ? -7.081 52.348 30.719 1.00 61.10 16 HIS G O 1
ATOM 5153 N N . ARG G 1 17 ? -4.951 51.599 30.964 1.00 62.02 17 ARG G N 1
ATOM 5154 C CA . ARG G 1 17 ? -4.497 51.839 29.596 1.00 59.77 17 ARG G CA 1
ATOM 5155 C C . ARG G 1 17 ? -5.278 51.005 28.610 1.00 58.36 17 ARG G C 1
ATOM 5156 O O . ARG G 1 17 ? -5.879 51.524 27.673 1.00 58.34 17 ARG G O 1
ATOM 5164 N N . LEU G 1 18 ? -5.241 49.695 28.818 1.00 58.55 18 LEU G N 1
ATOM 5165 C CA . LEU G 1 18 ? -5.926 48.764 27.936 1.00 58.62 18 LEU G CA 1
ATOM 5166 C C . LEU G 1 18 ? -7.415 49.062 27.807 1.00 58.63 18 LEU G C 1
ATOM 5167 O O . LEU G 1 18 ? -7.988 48.921 26.727 1.00 59.23 18 LEU G O 1
ATOM 5172 N N . ALA G 1 19 ? -8.046 49.482 28.897 1.00 59.57 19 ALA G N 1
ATOM 5173 C CA . ALA G 1 19 ? -9.469 49.791 28.843 1.00 59.65 19 ALA G CA 1
ATOM 5174 C C . ALA G 1 19 ? -9.722 50.987 27.917 1.00 60.10 19 ALA G C 1
ATOM 5175 O O . ALA G 1 19 ? -10.740 51.043 27.219 1.00 59.92 19 ALA G O 1
ATOM 5177 N N . LEU G 1 20 ? -8.780 51.931 27.913 1.00 60.38 20 LEU G N 1
ATOM 5178 C CA . LEU G 1 20 ? -8.850 53.136 27.080 1.00 58.31 20 LEU G CA 1
ATOM 5179 C C . LEU G 1 20 ? -8.660 52.724 25.621 1.00 57.18 20 LEU G C 1
ATOM 5180 O O . LEU G 1 20 ? -9.475 53.028 24.751 1.00 57.45 20 LEU G O 1
ATOM 5185 N N . TYR G 1 21 ? -7.552 52.036 25.377 1.00 55.10 21 TYR G N 1
ATOM 5186 C CA . TYR G 1 21 ? -7.196 51.530 24.060 1.00 52.71 21 TYR G CA 1
ATOM 5187 C C . TYR G 1 21 ? -8.432 50.883 23.408 1.00 52.00 21 TYR G C 1
ATOM 5188 O O . TYR G 1 21 ? -8.791 51.175 22.262 1.00 51.57 21 TYR G O 1
ATOM 5197 N N . ARG G 1 22 ? -9.064 50.002 24.179 1.00 51.71 22 ARG G N 1
ATOM 5198 C CA . ARG G 1 22 ? -10.250 49.247 23.785 1.00 51.12 22 ARG G CA 1
ATOM 5199 C C . ARG G 1 22 ? -11.363 50.202 23.364 1.00 51.30 22 ARG G C 1
ATOM 5200 O O . ARG G 1 22 ? -11.996 50.042 22.310 1.00 49.61 22 ARG G O 1
ATOM 5208 N N . ASN G 1 23 ? -11.591 51.193 24.216 1.00 52.49 23 ASN G N 1
ATOM 5209 C CA . ASN G 1 23 ? -12.617 52.200 24.003 1.00 53.10 23 ASN G CA 1
ATOM 5210 C C . ASN G 1 23 ? -12.332 53.031 22.751 1.00 52.52 23 ASN G C 1
ATOM 5211 O O . ASN G 1 23 ? -13.221 53.265 21.928 1.00 50.99 23 ASN G O 1
ATOM 5216 N N . GLN G 1 24 ? -11.082 53.469 22.617 1.00 53.07 24 GLN G N 1
ATOM 5217 C CA . GLN G 1 24 ? -10.662 54.280 21.477 1.00 52.66 24 GLN G CA 1
ATOM 5218 C C . GLN G 1 24 ? -10.691 53.489 20.185 1.00 53.30 24 GLN G C 1
ATOM 5219 O O . GLN G 1 24 ? -11.157 53.977 19.161 1.00 53.68 24 GLN G O 1
ATOM 5225 N N . ALA G 1 25 ? -10.190 52.263 20.236 1.00 54.17 25 ALA G N 1
ATOM 5226 C CA . ALA G 1 25 ? -10.168 51.411 19.061 1.00 53.77 25 ALA G CA 1
ATOM 5227 C C . ALA G 1 25 ? -11.590 51.128 18.560 1.00 54.61 25 ALA G C 1
ATOM 5228 O O . ALA G 1 25 ? -11.833 51.108 17.355 1.00 55.23 25 ALA G O 1
ATOM 5230 N N . LYS G 1 26 ? -12.528 50.921 19.481 1.00 55.71 26 LYS G N 1
ATOM 5231 C CA . LYS G 1 26 ? -13.903 50.632 19.094 1.00 56.62 26 LYS G CA 1
ATOM 5232 C C . LYS G 1 26 ? -14.446 51.775 18.230 1.00 57.32 26 LYS G C 1
ATOM 5233 O O . LYS G 1 26 ? -14.994 51.537 17.143 1.00 57.35 26 LYS G O 1
ATOM 5239 N N . SER G 1 27 ? -14.267 53.009 18.713 1.00 57.81 27 SER G N 1
ATOM 5240 C CA . SER G 1 27 ? -14.717 54.220 18.010 1.00 57.36 27 SER G CA 1
ATOM 5241 C C . SER G 1 27 ? -14.001 54.415 16.665 1.00 56.82 27 SER G C 1
ATOM 5242 O O . SER G 1 27 ? -14.599 54.871 15.687 1.00 56.27 27 SER G O 1
ATOM 5245 N N . LEU G 1 28 ? -12.719 54.059 16.630 1.00 56.44 28 LEU G N 1
ATOM 5246 C CA . LEU G 1 28 ? -11.887 54.184 15.430 1.00 55.31 28 LEU G CA 1
ATOM 5247 C C . LEU G 1 28 ? -12.366 53.234 14.334 1.00 56.28 28 LEU G C 1
ATOM 5248 O O . LEU G 1 28 ? -12.442 53.607 13.167 1.00 55.71 28 LEU G O 1
ATOM 5253 N N . LEU G 1 29 ? -12.681 52.001 14.715 1.00 57.49 29 LEU G N 1
ATOM 5254 C CA . LEU G 1 29 ? -13.157 50.999 13.763 1.00 58.47 29 LEU G CA 1
ATOM 5255 C C . LEU G 1 29 ? -14.599 51.251 13.297 1.00 59.87 29 LEU G C 1
ATOM 5256 O O . LEU G 1 29 ? -15.008 50.830 12.211 1.00 60.24 29 LEU G O 1
ATOM 5261 N N . THR G 1 30 ? -15.353 51.953 14.135 1.00 61.23 30 THR G N 1
ATOM 5262 C CA . THR G 1 30 ? -16.740 52.316 13.873 1.00 63.41 30 THR G CA 1
ATOM 5263 C C . THR G 1 30 ? -16.887 53.503 12.900 1.00 63.48 30 THR G C 1
ATOM 5264 O O . THR G 1 30 ? -17.404 53.356 11.786 1.00 64.94 30 THR G O 1
ATOM 5268 N N . HIS G 1 31 ? -16.447 54.683 13.346 1.00 62.84 31 HIS G N 1
ATOM 5269 C CA . HIS G 1 31 ? -16.543 55.918 12.552 1.00 62.71 31 HIS G CA 1
ATOM 5270 C C . HIS G 1 31 ? -15.335 56.044 11.645 1.00 62.32 31 HIS G C 1
ATOM 5271 O O . HIS G 1 31 ? -15.334 56.829 10.684 1.00 63.15 31 HIS G O 1
ATOM 5278 N N . GLY G 1 32 ? -14.296 55.290 11.981 1.00 61.43 32 GLY G N 1
ATOM 5279 C CA . GLY G 1 32 ? -13.085 55.337 11.191 1.00 60.69 32 GLY G CA 1
ATOM 5280 C C . GLY G 1 32 ? -12.064 56.376 11.633 1.00 60.86 32 GLY G C 1
ATOM 5281 O O . GLY G 1 32 ? -10.998 56.493 11.024 1.00 61.52 32 GLY G O 1
ATOM 5282 N N . ARG G 1 33 ? -12.372 57.136 12.680 1.00 60.25 33 ARG G N 1
ATOM 5283 C CA . ARG G 1 33 ? -11.444 58.152 13.177 1.00 58.15 33 ARG G CA 1
ATOM 5284 C C . ARG G 1 33 ? -11.681 58.483 14.657 1.00 57.32 33 ARG G C 1
ATOM 5285 O O . ARG G 1 33 ? -12.776 58.296 15.201 1.00 56.90 33 ARG G O 1
ATOM 5293 N N . ILE G 1 34 ? -10.631 58.983 15.298 1.00 55.98 34 ILE G N 1
ATOM 5294 C CA . ILE G 1 34 ? -10.677 59.364 16.702 1.00 52.99 34 ILE G CA 1
ATOM 5295 C C . ILE G 1 34 ? -9.678 60.497 16.922 1.00 52.99 34 ILE G C 1
ATOM 5296 O O . ILE G 1 34 ? -8.730 60.661 16.155 1.00 52.44 34 ILE G O 1
ATOM 5301 N N . THR G 1 35 ? -9.899 61.284 17.965 1.00 53.25 35 THR G N 1
ATOM 5302 C CA . THR G 1 35 ? -8.999 62.382 18.271 1.00 53.01 35 THR G CA 1
ATOM 5303 C C . THR G 1 35 ? -8.633 62.339 19.746 1.00 51.39 35 THR G C 1
ATOM 5304 O O . THR G 1 35 ? -9.499 62.167 20.606 1.00 51.82 35 THR G O 1
ATOM 5308 N N . THR G 1 36 ? -7.341 62.472 20.030 1.00 48.89 36 THR G N 1
ATOM 5309 C CA .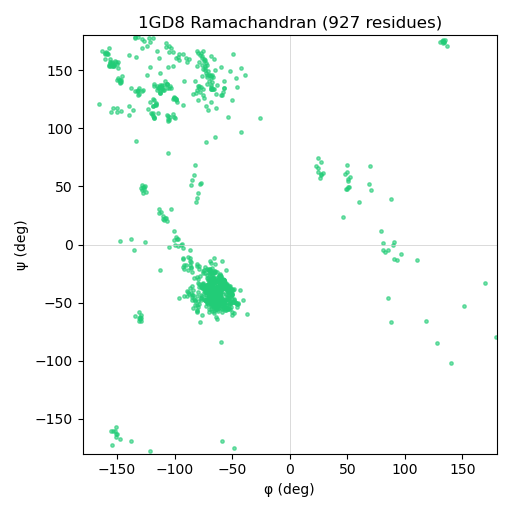 THR G 1 36 ? -6.840 62.483 21.406 1.00 46.69 36 THR G CA 1
ATOM 5310 C C . THR G 1 36 ? -5.580 63.320 21.500 1.00 44.84 36 THR G C 1
ATOM 5311 O O . THR G 1 36 ? -5.266 64.093 20.587 1.00 45.58 36 THR G O 1
ATOM 5315 N N . THR G 1 37 ? -4.870 63.168 22.613 1.00 42.96 37 THR G N 1
ATOM 5316 C CA . THR G 1 37 ? -3.641 63.902 22.819 1.00 42.75 37 THR G CA 1
ATOM 5317 C C . THR G 1 37 ? -2.596 63.256 21.914 1.00 42.70 37 THR G C 1
ATOM 5318 O O . THR G 1 37 ? -2.760 62.113 21.495 1.00 42.97 37 THR G O 1
ATOM 5322 N N . VAL G 1 38 ? -1.537 63.991 21.597 1.00 43.79 38 VAL G N 1
ATOM 5323 C CA . VAL G 1 38 ? -0.483 63.475 20.729 1.00 44.64 38 VAL G CA 1
ATOM 5324 C C . VAL G 1 38 ? 0.128 62.183 21.283 1.00 44.39 38 VAL G C 1
ATOM 5325 O O . VAL G 1 38 ? 0.298 61.202 20.557 1.00 45.75 38 VAL G O 1
ATOM 5329 N N . PRO G 1 39 ? 0.476 62.170 22.578 1.00 43.46 39 PRO G N 1
ATOM 5330 C CA . PRO G 1 39 ? 1.059 60.957 23.149 1.00 42.91 39 PRO G CA 1
ATOM 5331 C C . PRO G 1 39 ? 0.104 59.765 23.091 1.00 41.06 39 PRO G C 1
ATOM 5332 O O . PRO G 1 39 ? 0.464 58.706 22.594 1.00 41.06 39 PRO G O 1
ATOM 5336 N N . LYS G 1 40 ? -1.113 59.943 23.598 1.00 40.42 40 LYS G N 1
ATOM 5337 C CA . LYS G 1 40 ? -2.088 58.855 23.601 1.00 40.22 40 LYS G CA 1
ATOM 5338 C C . LYS G 1 40 ? -2.333 58.342 22.205 1.00 41.03 40 LYS G C 1
ATOM 5339 O O . LYS G 1 40 ? -2.630 57.167 22.023 1.00 42.52 40 LYS G O 1
ATOM 5345 N N . ALA G 1 41 ? -2.212 59.225 21.221 1.00 40.17 41 ALA G N 1
ATOM 5346 C CA . ALA G 1 41 ? -2.413 58.853 19.822 1.00 39.63 41 ALA G CA 1
ATOM 5347 C C . ALA G 1 41 ? -1.284 57.931 19.338 1.00 40.84 41 ALA G C 1
ATOM 5348 O O . ALA G 1 41 ? -1.521 56.971 18.598 1.00 41.17 41 ALA G O 1
ATOM 5350 N N . LYS G 1 42 ? -0.057 58.225 19.761 1.00 42.31 42 LYS G N 1
ATOM 5351 C CA . LYS G 1 42 ? 1.082 57.404 19.378 1.00 43.38 42 LYS G CA 1
ATOM 5352 C C . LYS G 1 42 ? 0.942 56.017 19.989 1.00 44.62 42 LYS G C 1
ATOM 5353 O O . LYS G 1 42 ? 1.149 55.011 19.318 1.00 45.39 42 LYS G O 1
ATOM 5359 N N . GLU G 1 43 ? 0.589 55.973 21.270 1.00 46.20 43 GLU G N 1
ATOM 5360 C CA . GLU G 1 43 ? 0.430 54.713 21.981 1.00 47.14 43 GLU G CA 1
ATOM 5361 C C . GLU G 1 43 ? -0.668 53.864 21.369 1.00 46.34 43 GLU G C 1
ATOM 5362 O O . GLU G 1 43 ? -0.549 52.640 21.292 1.00 46.59 43 GLU G O 1
ATOM 5368 N N . LEU G 1 44 ? -1.730 54.531 20.933 1.00 46.01 44 LEU G N 1
ATOM 5369 C CA . LEU G 1 44 ? -2.884 53.879 20.326 1.00 45.42 44 LEU G CA 1
ATOM 5370 C C . LEU G 1 44 ? -2.516 53.248 18.983 1.00 45.97 44 LEU G C 1
ATOM 5371 O O . LEU G 1 44 ? -2.787 52.067 18.755 1.00 47.78 44 LEU G O 1
ATOM 5376 N N . ARG G 1 45 ? -1.894 54.027 18.100 1.00 46.27 45 ARG G N 1
ATOM 5377 C CA . ARG G 1 45 ? -1.514 53.516 16.781 1.00 46.60 45 ARG G CA 1
ATOM 5378 C C . ARG G 1 45 ? -0.652 52.255 16.877 1.00 45.66 45 ARG G C 1
ATOM 5379 O O . ARG G 1 45 ? -0.770 51.347 16.061 1.00 46.64 45 ARG G O 1
ATOM 5387 N N . GLY G 1 46 ? 0.198 52.188 17.893 1.00 45.00 46 GLY G N 1
ATOM 5388 C CA . GLY G 1 46 ? 1.028 51.013 18.060 1.00 44.30 46 GLY G CA 1
ATOM 5389 C C . GLY G 1 46 ? 0.186 49.845 18.527 1.00 44.71 46 GLY G C 1
ATOM 5390 O O . GLY G 1 46 ? 0.426 48.713 18.131 1.00 45.34 46 GLY G O 1
ATOM 5391 N N . PHE G 1 47 ? -0.802 50.123 19.373 1.00 46.36 47 PHE G N 1
ATOM 5392 C CA . PHE G 1 47 ? -1.688 49.090 19.900 1.00 47.04 47 PHE G CA 1
ATOM 5393 C C . PHE G 1 47 ? -2.536 48.477 18.792 1.00 46.74 47 PHE G C 1
ATOM 5394 O O . PHE G 1 47 ? -2.670 47.257 18.703 1.00 47.67 47 PHE G O 1
ATOM 5402 N N . VAL G 1 48 ? -3.121 49.334 17.961 1.00 47.06 48 VAL G N 1
ATOM 5403 C CA . VAL G 1 48 ? -3.953 48.882 16.848 1.00 48.85 48 VAL G CA 1
ATOM 5404 C C . VAL G 1 48 ? -3.150 48.139 15.784 1.00 50.74 48 VAL G C 1
ATOM 5405 O O . VAL G 1 48 ? -3.570 47.081 15.298 1.00 51.34 48 VAL G O 1
ATOM 5409 N N . ASP G 1 49 ? -1.999 48.701 15.418 1.00 52.52 49 ASP G N 1
ATOM 5410 C CA . ASP G 1 49 ? -1.138 48.067 14.427 1.00 54.66 49 ASP G CA 1
ATOM 5411 C C . ASP G 1 49 ? -0.815 46.635 14.889 1.00 55.11 49 ASP G C 1
ATOM 5412 O O . ASP G 1 49 ? -0.721 45.714 14.075 1.00 56.16 49 ASP G O 1
ATOM 5417 N N . HIS G 1 50 ? -0.654 46.461 16.200 1.00 55.49 50 HIS G N 1
ATOM 5418 C CA . HIS G 1 50 ? -0.356 45.153 16.799 1.00 55.54 50 HIS G CA 1
ATOM 5419 C C . HIS G 1 50 ? -1.538 44.200 16.646 1.00 53.29 50 HIS G C 1
ATOM 5420 O O . HIS G 1 50 ? -1.352 43.011 16.394 1.00 54.25 50 HIS G O 1
ATOM 5427 N N . LEU G 1 51 ? -2.749 44.729 16.799 1.00 51.09 51 LEU G N 1
ATOM 5428 C CA . LEU G 1 51 ? -3.969 43.933 16.692 1.00 48.82 51 LEU G CA 1
ATOM 5429 C C . LEU G 1 51 ? -4.208 43.484 15.271 1.00 48.85 51 LEU G C 1
ATOM 5430 O O . LEU G 1 51 ? -4.596 42.342 15.022 1.00 50.65 51 LEU G O 1
ATOM 5435 N N . ILE G 1 52 ? -4.006 44.404 14.335 1.00 48.36 52 ILE G N 1
ATOM 5436 C CA . ILE G 1 52 ? -4.218 44.083 12.936 1.00 47.20 52 ILE G CA 1
ATOM 5437 C C . ILE G 1 52 ? -3.193 43.065 12.457 1.00 47.58 52 ILE G C 1
ATOM 5438 O O . ILE G 1 52 ? -3.488 42.227 11.616 1.00 48.77 52 ILE G O 1
ATOM 5443 N N . HIS G 1 53 ? -1.991 43.128 13.011 1.00 48.25 53 HIS G N 1
ATOM 5444 C CA . HIS G 1 53 ? -0.948 42.188 12.638 1.00 49.38 53 HIS G CA 1
ATOM 5445 C C . HIS G 1 53 ? -1.400 40.763 12.934 1.00 47.49 53 HIS G C 1
ATOM 5446 O O . HIS G 1 53 ? -1.231 39.860 12.118 1.00 48.38 53 HIS G O 1
ATOM 5453 N N . LEU G 1 54 ? -1.980 40.579 14.112 1.00 46.74 54 LEU G N 1
ATOM 5454 C CA . LEU G 1 54 ? -2.441 39.272 14.558 1.00 46.91 54 LEU G CA 1
ATOM 5455 C C . LEU G 1 54 ? -3.656 38.841 13.765 1.00 47.16 54 LEU G C 1
ATOM 5456 O O . LEU G 1 54 ? -3.866 37.654 13.497 1.00 47.56 54 LEU G O 1
ATOM 5461 N N . ALA G 1 55 ? -4.461 39.825 13.397 1.00 47.30 55 ALA G N 1
ATOM 5462 C CA . ALA G 1 55 ? -5.657 39.577 12.615 1.00 48.89 55 ALA G CA 1
ATOM 5463 C C . ALA G 1 55 ? -5.247 39.074 11.228 1.00 51.02 55 ALA G C 1
ATOM 5464 O O . ALA G 1 55 ? -5.946 38.270 10.602 1.00 51.32 55 ALA G O 1
ATOM 5466 N N . LYS G 1 56 ? -4.105 39.565 10.755 1.00 51.88 56 LYS G N 1
ATOM 5467 C CA . LYS G 1 56 ? -3.570 39.167 9.456 1.00 51.55 56 LYS G CA 1
ATOM 5468 C C . LYS G 1 56 ? -3.040 37.742 9.543 1.00 53.22 56 LYS G C 1
ATOM 5469 O O . LYS G 1 56 ? -3.198 36.945 8.615 1.00 53.20 56 LYS G O 1
ATOM 5475 N N . ARG G 1 57 ? -2.398 37.439 10.667 1.00 53.17 57 ARG G N 1
ATOM 5476 C CA . ARG G 1 57 ? -1.854 36.110 10.912 1.00 53.24 57 ARG G CA 1
ATOM 5477 C C . ARG G 1 57 ? -3.043 35.163 11.030 1.00 53.76 57 ARG G C 1
ATOM 5478 O O . ARG G 1 57 ? -2.930 33.959 10.797 1.00 55.72 57 ARG G O 1
ATOM 5486 N N . GLY G 1 58 ? -4.181 35.745 11.394 1.00 53.25 58 GLY G N 1
ATOM 5487 C CA . GLY G 1 58 ? -5.432 35.021 11.529 1.00 52.90 58 GLY G CA 1
ATOM 5488 C C . GLY G 1 58 ? -5.434 33.548 11.895 1.00 53.31 58 GLY G C 1
ATOM 5489 O O . GLY G 1 58 ? -5.932 32.728 11.120 1.00 55.40 58 GLY G O 1
ATOM 5490 N N . ASP G 1 59 ? -4.911 33.206 13.069 1.00 53.51 59 ASP G N 1
ATOM 5491 C CA . ASP G 1 59 ? -4.895 31.812 13.498 1.00 54.07 59 ASP G CA 1
ATOM 5492 C C . ASP G 1 59 ? -5.576 31.614 14.853 1.00 54.56 59 ASP G C 1
ATOM 5493 O O . ASP G 1 59 ? -5.913 32.583 15.541 1.00 54.77 59 ASP G O 1
ATOM 5498 N N . LEU G 1 60 ? -5.779 30.359 15.242 1.00 55.19 60 LEU G N 1
ATOM 5499 C CA . LEU G 1 60 ? -6.464 30.117 16.500 1.00 55.40 60 LEU G CA 1
ATOM 5500 C C . LEU G 1 60 ? -5.791 30.759 17.705 1.00 55.89 60 LEU G C 1
ATOM 5501 O O . LEU G 1 60 ? -6.488 31.202 18.610 1.00 57.36 60 LEU G O 1
ATOM 5506 N N . HIS G 1 61 ? -4.460 30.846 17.718 1.00 54.99 61 HIS G N 1
ATOM 5507 C CA . HIS G 1 61 ? -3.764 31.465 18.844 1.00 54.76 61 HIS G CA 1
ATOM 5508 C C . HIS G 1 61 ? -3.840 32.989 18.797 1.00 54.31 61 HIS G C 1
ATOM 5509 O O . HIS G 1 61 ? -3.954 33.646 19.832 1.00 55.38 61 HIS G O 1
ATOM 5516 N N . ALA G 1 62 ? -3.779 33.556 17.601 1.00 53.63 62 ALA G N 1
ATOM 5517 C CA . ALA G 1 62 ? -3.855 35.005 17.476 1.00 52.95 62 ALA G CA 1
ATOM 5518 C C . ALA G 1 62 ? -5.245 35.481 17.903 1.00 53.71 62 ALA G C 1
ATOM 5519 O O . ALA G 1 62 ? -5.370 36.462 18.633 1.00 53.48 62 ALA G O 1
ATOM 5521 N N . ARG G 1 63 ? -6.281 34.775 17.455 1.00 55.40 63 ARG G N 1
ATOM 5522 C CA . ARG G 1 63 ? -7.666 35.117 17.794 1.00 56.46 63 ARG G CA 1
ATOM 5523 C C . ARG G 1 63 ? -7.885 35.084 19.304 1.00 56.47 63 ARG G C 1
ATOM 5524 O O . ARG G 1 63 ? -8.720 35.814 19.840 1.00 57.01 63 ARG G O 1
ATOM 5532 N N . ARG G 1 64 ? -7.126 34.227 19.981 1.00 56.22 64 ARG G N 1
ATOM 5533 C CA . ARG G 1 64 ? -7.212 34.086 21.432 1.00 55.97 64 ARG G CA 1
ATOM 5534 C C . ARG G 1 64 ? -6.641 35.304 22.153 1.00 56.52 64 ARG G C 1
ATOM 5535 O O . ARG G 1 64 ? -7.293 35.889 23.026 1.00 57.84 64 ARG G O 1
ATOM 5543 N N . LEU G 1 65 ? -5.422 35.684 21.783 1.00 55.35 65 LEU G N 1
ATOM 5544 C CA . LEU G 1 65 ? -4.774 36.824 22.404 1.00 54.54 65 LEU G CA 1
ATOM 5545 C C . LEU G 1 65 ? -5.459 38.143 22.064 1.00 55.34 65 LEU G C 1
ATOM 5546 O O . LEU G 1 65 ? -5.441 39.070 22.869 1.00 56.99 65 LEU G O 1
ATOM 5551 N N . VAL G 1 66 ? -6.072 38.222 20.887 1.00 55.73 66 VAL G N 1
ATOM 5552 C CA . VAL G 1 66 ? -6.782 39.431 20.457 1.00 56.21 66 VAL G CA 1
ATOM 5553 C C . VAL G 1 66 ? -7.980 39.663 21.367 1.00 56.78 66 VAL G C 1
ATOM 5554 O O . VAL G 1 66 ? -8.233 40.787 21.795 1.00 58.06 66 VAL G O 1
ATOM 5558 N N . LEU G 1 67 ? -8.725 38.594 21.642 1.00 58.34 67 LEU G N 1
ATOM 5559 C CA . LEU G 1 67 ? -9.899 38.695 22.502 1.00 59.39 67 LEU G CA 1
ATOM 5560 C C . LEU G 1 67 ? -9.511 38.952 23.954 1.00 59.50 67 LEU G C 1
ATOM 5561 O O . LEU G 1 67 ? -10.215 39.662 24.672 1.00 59.58 67 LEU G O 1
ATOM 5566 N N . ARG G 1 68 ? -8.393 38.386 24.394 1.00 60.39 68 ARG G N 1
ATOM 5567 C CA . ARG G 1 68 ? -7.968 38.601 25.771 1.00 61.78 68 ARG G CA 1
ATOM 5568 C C . ARG G 1 68 ? -7.618 40.080 25.970 1.00 62.05 68 ARG G C 1
ATOM 5569 O O . ARG G 1 68 ? -7.788 40.622 27.063 1.00 63.29 68 ARG G O 1
ATOM 5577 N N . ASP G 1 69 ? -7.146 40.729 24.905 1.00 62.16 69 ASP G N 1
ATOM 5578 C CA . ASP G 1 69 ? -6.802 42.154 24.950 1.00 61.85 69 ASP G CA 1
ATOM 5579 C C . ASP G 1 69 ? -8.044 43.007 24.710 1.00 61.09 69 ASP G C 1
ATOM 5580 O O . ASP G 1 69 ? -8.292 43.976 25.426 1.00 61.46 69 ASP G O 1
ATOM 5585 N N . LEU G 1 70 ? -8.807 42.660 23.679 1.00 59.33 70 LEU G N 1
ATOM 5586 C CA . LEU G 1 70 ? -10.040 43.377 23.374 1.00 58.71 70 LEU G CA 1
ATOM 5587 C C . LEU G 1 70 ? -11.163 42.511 23.894 1.00 59.59 70 LEU G C 1
ATOM 5588 O O . LEU G 1 70 ? -11.409 41.436 23.353 1.00 60.55 70 LEU G O 1
ATOM 5593 N N . GLN G 1 71 ? -11.855 42.963 24.930 1.00 60.14 71 GLN G N 1
ATOM 5594 C CA . GLN G 1 71 ? -12.940 42.164 25.487 1.00 60.72 71 GLN G CA 1
ATOM 5595 C C . GLN G 1 71 ? -14.288 42.363 24.751 1.00 61.01 71 GLN G C 1
ATOM 5596 O O . GLN G 1 71 ? -15.310 42.692 25.374 1.00 61.42 71 GLN G O 1
ATOM 5602 N N . ASP G 1 72 ? -14.276 42.137 23.429 1.00 60.59 72 ASP G N 1
ATOM 5603 C CA . ASP G 1 72 ? -15.464 42.272 22.574 1.00 58.72 72 ASP G CA 1
ATOM 5604 C C . ASP G 1 72 ? -15.423 41.316 21.367 1.00 57.91 72 ASP G C 1
ATOM 5605 O O . ASP G 1 72 ? -14.589 41.458 20.473 1.00 58.09 72 ASP G O 1
ATOM 5610 N N . VAL G 1 73 ? -16.345 40.357 21.333 1.00 57.32 73 VAL G N 1
ATOM 5611 C CA . VAL G 1 73 ? -16.402 39.384 20.240 1.00 55.79 73 VAL G CA 1
ATOM 5612 C C . VAL G 1 73 ? -16.746 39.997 18.890 1.00 55.81 73 VAL G C 1
ATOM 5613 O O . VAL G 1 73 ? -16.003 39.839 17.929 1.00 55.91 73 VAL G O 1
ATOM 5617 N N . LYS G 1 74 ? -17.885 40.673 18.815 1.00 57.06 74 LYS G N 1
ATOM 5618 C CA . LYS G 1 74 ? -18.327 41.315 17.578 1.00 58.53 74 LYS G CA 1
ATOM 5619 C C . LYS G 1 74 ? -17.182 42.043 16.868 1.00 58.88 74 LYS G C 1
ATOM 5620 O O . LYS G 1 74 ? -17.075 42.012 15.639 1.00 58.77 74 LYS G O 1
ATOM 5626 N N . LEU G 1 75 ? -16.320 42.685 17.649 1.00 59.43 75 LEU G N 1
ATOM 5627 C CA . LEU G 1 75 ? -15.193 43.421 17.091 1.00 59.14 75 LEU G CA 1
ATOM 5628 C C . LEU G 1 75 ? -14.059 42.516 16.650 1.00 59.17 75 LEU G C 1
ATOM 5629 O O . LEU G 1 75 ? -13.502 42.697 15.571 1.00 58.74 75 LEU G O 1
ATOM 5634 N N . VAL G 1 76 ? -13.701 41.555 17.497 1.00 59.90 76 VAL G N 1
ATOM 5635 C CA . VAL G 1 76 ? -12.622 40.637 17.159 1.00 60.94 76 VAL G CA 1
ATOM 5636 C C . VAL G 1 76 ? -13.048 39.914 15.884 1.00 60.94 76 VAL G C 1
ATOM 5637 O O . VAL G 1 76 ? -12.213 39.587 15.036 1.00 60.86 76 VAL G O 1
ATOM 5641 N N . ARG G 1 77 ? -14.355 39.694 15.738 1.00 61.58 77 ARG G N 1
ATOM 5642 C CA . ARG G 1 77 ? -14.892 39.046 14.540 1.00 61.83 77 ARG G CA 1
ATOM 5643 C C . ARG G 1 77 ? -14.699 39.975 13.333 1.00 61.48 77 ARG G C 1
ATOM 5644 O O . ARG G 1 77 ? -14.171 39.562 12.295 1.00 60.85 77 ARG G O 1
ATOM 5652 N N . LYS G 1 78 ? -15.131 41.229 13.480 1.00 60.61 78 LYS G N 1
ATOM 5653 C CA . LYS G 1 78 ? -15.001 42.227 12.415 1.00 59.14 78 LYS G CA 1
ATOM 5654 C C . LYS G 1 78 ? -13.551 42.304 11.932 1.00 58.13 78 LYS G C 1
ATOM 5655 O O . LYS G 1 78 ? -13.285 42.287 10.726 1.00 58.23 78 LYS G O 1
ATOM 5661 N N . LEU G 1 79 ? -12.624 42.393 12.883 1.00 56.86 79 LEU G N 1
ATOM 5662 C CA . LEU G 1 79 ? -11.194 42.464 12.587 1.00 55.10 79 LEU G CA 1
ATOM 5663 C C . LEU G 1 79 ? -10.737 41.376 11.627 1.00 54.77 79 LEU G C 1
ATOM 5664 O O . LEU G 1 79 ? -10.243 41.661 10.534 1.00 54.32 79 LEU G O 1
ATOM 5669 N N . PHE G 1 80 ? -10.912 40.128 12.055 1.00 54.92 80 PHE G N 1
ATOM 5670 C CA . PHE G 1 80 ? -10.511 38.966 11.274 1.00 55.59 80 PHE G CA 1
ATOM 5671 C C . PHE G 1 80 ? -11.173 38.783 9.912 1.00 57.15 80 PHE G C 1
ATOM 5672 O O . PHE G 1 80 ? -10.490 38.571 8.917 1.00 57.76 80 PHE G O 1
ATOM 5680 N N . ASP G 1 81 ? -12.497 38.867 9.861 1.00 57.45 81 ASP G N 1
ATOM 5681 C CA . ASP G 1 81 ? -13.238 38.639 8.621 1.00 57.29 81 ASP G CA 1
ATOM 5682 C C . ASP G 1 81 ? -13.547 39.904 7.798 1.00 57.30 81 ASP G C 1
ATOM 5683 O O . ASP G 1 81 ? -14.179 39.817 6.737 1.00 58.51 81 ASP G O 1
ATOM 5688 N N . GLU G 1 82 ? -13.111 41.070 8.273 1.00 56.50 82 GLU G N 1
ATOM 5689 C CA . GLU G 1 82 ? -13.399 42.314 7.565 1.00 56.83 82 GLU G CA 1
ATOM 5690 C C . GLU G 1 82 ? -12.236 43.297 7.388 1.00 56.10 82 GLU G C 1
ATOM 5691 O O . GLU G 1 82 ? -11.845 43.625 6.260 1.00 57.06 82 GLU G O 1
ATOM 5697 N N . ILE G 1 83 ? -11.697 43.771 8.505 1.00 55.45 83 ILE G N 1
ATOM 5698 C CA . ILE G 1 83 ? -10.600 44.723 8.479 1.00 55.21 83 ILE G CA 1
ATOM 5699 C C . ILE G 1 83 ? -9.314 44.094 7.974 1.00 55.09 83 ILE G C 1
ATOM 5700 O O . ILE G 1 83 ? -8.634 44.681 7.138 1.00 54.85 83 ILE G O 1
ATOM 5705 N N . ALA G 1 84 ? -8.983 42.906 8.480 1.00 55.16 84 ALA G N 1
ATOM 5706 C CA . ALA G 1 84 ? -7.750 42.213 8.086 1.00 55.48 84 ALA G CA 1
ATOM 5707 C C . ALA G 1 84 ? -7.646 41.953 6.575 1.00 55.82 84 ALA G C 1
ATOM 5708 O O . ALA G 1 84 ? -6.629 42.273 5.958 1.00 54.51 84 ALA G O 1
ATOM 5710 N N . PRO G 1 85 ? -8.693 41.363 5.959 1.00 56.69 85 PRO G N 1
ATOM 5711 C CA . PRO G 1 85 ? -8.663 41.093 4.515 1.00 57.32 85 PRO G CA 1
ATOM 5712 C C . PRO G 1 85 ? -8.265 42.358 3.749 1.00 57.61 85 PRO G C 1
ATOM 5713 O O . PRO G 1 85 ? -7.492 42.330 2.788 1.00 58.51 85 PRO G O 1
ATOM 5717 N N . ARG G 1 86 ? -8.849 43.463 4.197 1.00 58.05 86 ARG G N 1
ATOM 5718 C CA . ARG G 1 86 ? -8.660 44.808 3.654 1.00 58.44 86 ARG G CA 1
ATOM 5719 C C . ARG G 1 86 ? -7.173 45.253 3.588 1.00 57.78 86 ARG G C 1
ATOM 5720 O O . ARG G 1 86 ? -6.752 45.982 2.670 1.00 57.59 86 ARG G O 1
ATOM 5728 N N . TYR G 1 87 ? -6.384 44.801 4.565 1.00 58.04 87 TYR G N 1
ATOM 5729 C CA . TYR G 1 87 ? -4.955 45.151 4.661 1.00 57.29 87 TYR G CA 1
ATOM 5730 C C . TYR G 1 87 ? -3.989 44.020 4.341 1.00 56.56 87 TYR G C 1
ATOM 5731 O O . TYR G 1 87 ? -2.837 44.050 4.789 1.00 54.61 87 TYR G O 1
ATOM 5740 N N . ARG G 1 88 ? -4.445 43.023 3.588 1.00 58.12 88 ARG G N 1
ATOM 5741 C CA . ARG G 1 88 ? -3.585 41.889 3.257 1.00 59.41 88 ARG G CA 1
ATOM 5742 C C . ARG G 1 88 ? -2.557 42.332 2.212 1.00 59.26 88 ARG G C 1
ATOM 5743 O O . ARG G 1 88 ? -1.511 41.707 2.038 1.00 60.12 88 ARG G O 1
ATOM 5751 N N . ASP G 1 89 ? -2.854 43.436 1.536 1.00 60.68 89 ASP G N 1
ATOM 5752 C CA . ASP G 1 89 ? -1.957 44.000 0.537 1.00 61.82 89 ASP G CA 1
ATOM 5753 C C . ASP G 1 89 ? -0.846 44.816 1.225 1.00 61.56 89 ASP G C 1
ATOM 5754 O O . ASP G 1 89 ? 0.325 44.723 0.862 1.00 61.65 89 ASP G O 1
ATOM 5759 N N . ARG G 1 90 ? -1.240 45.618 2.213 1.00 60.99 90 ARG G N 1
ATOM 5760 C CA . ARG G 1 90 ? -0.332 46.476 2.970 1.00 59.78 90 ARG G CA 1
ATOM 5761 C C . ARG G 1 90 ? 0.514 45.637 3.927 1.00 59.55 90 ARG G C 1
ATOM 5762 O O . ARG G 1 90 ? 0.078 44.582 4.389 1.00 59.27 90 ARG G O 1
ATOM 5770 N N . GLN G 1 91 ? 1.726 46.101 4.216 1.00 59.01 91 GLN G N 1
ATOM 5771 C CA . GLN G 1 91 ? 2.593 45.394 5.144 1.00 59.34 91 GLN G CA 1
ATOM 5772 C C . GLN G 1 91 ? 3.052 46.352 6.250 1.00 59.69 91 GLN G C 1
ATOM 5773 O O . GLN G 1 91 ? 4.244 46.465 6.547 1.00 61.24 91 GLN G O 1
ATOM 5779 N N . GLY G 1 92 ? 2.084 47.037 6.854 1.00 58.37 92 GLY G N 1
ATOM 5780 C CA . GLY G 1 92 ? 2.377 47.969 7.925 1.00 56.69 92 GLY G CA 1
ATOM 5781 C C . GLY G 1 92 ? 1.708 49.310 7.713 1.00 55.85 92 GLY G C 1
ATOM 5782 O O . GLY G 1 92 ? 1.088 49.537 6.671 1.00 55.18 92 GLY G O 1
ATOM 5783 N N . GLY G 1 93 ? 1.831 50.187 8.708 1.00 54.45 93 GLY G N 1
ATOM 5784 C CA . GLY G 1 93 ? 1.253 51.518 8.630 1.00 51.59 93 GLY G CA 1
ATOM 5785 C C . GLY G 1 93 ? -0.208 51.512 8.241 1.00 49.61 93 GLY G C 1
ATOM 5786 O O . GLY G 1 93 ? -0.609 52.149 7.266 1.00 50.54 93 GLY G O 1
ATOM 5787 N N . TYR G 1 94 ? -1.011 50.792 9.013 1.00 47.45 94 TYR G N 1
ATOM 5788 C CA . TYR G 1 94 ? -2.432 50.702 8.740 1.00 46.86 94 TYR G CA 1
ATOM 5789 C C . TYR G 1 94 ? -3.184 51.926 9.258 1.00 47.21 94 TYR G C 1
ATOM 5790 O O . TYR G 1 94 ? -4.237 52.292 8.731 1.00 47.71 94 TYR G O 1
ATOM 5799 N N . THR G 1 95 ? -2.640 52.550 10.298 1.00 48.64 95 THR G N 1
ATOM 5800 C CA . THR G 1 95 ? -3.267 53.715 10.915 1.00 48.39 95 THR G CA 1
ATOM 5801 C C . THR G 1 95 ? -2.448 54.979 10.730 1.00 49.29 95 THR G C 1
ATOM 5802 O O . THR G 1 95 ? -1.228 54.964 10.901 1.00 50.89 95 THR G O 1
ATOM 5806 N N . ARG G 1 96 ? -3.120 56.074 10.377 1.00 50.08 96 ARG G N 1
ATOM 5807 C CA . ARG G 1 96 ? -2.437 57.358 10.195 1.00 51.62 96 ARG G CA 1
ATOM 5808 C C . ARG G 1 96 ? -2.752 58.343 11.307 1.00 51.32 96 ARG G C 1
ATOM 5809 O O . ARG G 1 96 ? -3.878 58.428 11.792 1.00 53.19 96 ARG G O 1
ATOM 5817 N N . VAL G 1 97 ? -1.730 59.077 11.720 1.00 50.40 97 VAL G N 1
ATOM 5818 C CA . VAL G 1 97 ? -1.874 60.050 12.790 1.00 50.44 97 VAL G CA 1
ATOM 5819 C C . VAL G 1 97 ? -1.540 61.433 12.247 1.00 51.13 97 VAL G C 1
ATOM 5820 O O . VAL G 1 97 ? -0.459 61.645 11.703 1.00 52.14 97 VAL G O 1
ATOM 5824 N N . LEU G 1 98 ? -2.468 62.370 12.406 1.00 50.34 98 LEU G N 1
ATOM 5825 C CA . LEU G 1 98 ? -2.296 63.732 11.908 1.00 50.80 98 LEU G CA 1
ATOM 5826 C C . LEU G 1 98 ? -2.305 64.758 13.037 1.00 51.74 98 LEU G C 1
ATOM 5827 O O . LEU G 1 98 ? -3.360 65.022 13.609 1.00 52.16 98 LEU G O 1
ATOM 5832 N N . LYS G 1 99 ? -1.163 65.363 13.347 1.00 52.79 99 LYS G N 1
ATOM 5833 C CA . LYS G 1 99 ? -1.172 66.342 14.417 1.00 53.98 99 LYS G CA 1
ATOM 5834 C C . LYS G 1 99 ? -1.931 67.592 13.985 1.00 52.96 99 LYS G C 1
ATOM 5835 O O . LYS G 1 99 ? -1.834 68.052 12.837 1.00 52.18 99 LYS G O 1
ATOM 5841 N N . LEU G 1 100 ? -2.692 68.128 14.930 1.00 50.95 100 LEU G N 1
ATOM 5842 C CA . LEU G 1 100 ? -3.509 69.295 14.681 1.00 48.11 100 LEU G CA 1
ATOM 5843 C C . LEU G 1 100 ? -2.959 70.528 15.347 1.00 46.65 100 LEU G C 1
ATOM 5844 O O . LEU G 1 100 ? -2.037 70.468 16.160 1.00 46.25 100 LEU G O 1
ATOM 5849 N N . ALA G 1 101 ? -3.543 71.657 14.982 1.00 46.18 101 ALA G N 1
ATOM 5850 C CA . ALA G 1 101 ? -3.162 72.921 15.570 1.00 45.53 101 ALA G CA 1
ATOM 5851 C C . ALA G 1 101 ? -4.272 73.272 16.571 1.00 45.87 101 ALA G C 1
ATOM 5852 O O . ALA G 1 101 ? -4.557 74.440 16.813 1.00 46.67 101 ALA G O 1
ATOM 5854 N N . GLU G 1 102 ? -4.898 72.245 17.146 1.00 46.92 102 GLU G N 1
ATOM 5855 C CA . GLU G 1 102 ? -5.951 72.432 18.139 1.00 46.49 102 GLU G CA 1
ATOM 5856 C C . GLU G 1 102 ? -5.521 71.813 19.466 1.00 44.81 102 GLU G C 1
ATOM 5857 O O . GLU G 1 102 ? -4.949 70.730 19.492 1.00 43.70 102 GLU G O 1
ATOM 5863 N N . ARG G 1 103 ? -5.795 72.519 20.559 1.00 43.34 103 ARG G N 1
ATOM 5864 C CA . ARG G 1 103 ? -5.474 72.037 21.892 1.00 42.66 103 ARG G CA 1
ATOM 5865 C C . ARG G 1 103 ? -6.779 71.751 22.651 1.00 42.90 103 ARG G C 1
ATOM 5866 O O . ARG G 1 103 ? -7.808 72.407 22.440 1.00 43.16 103 ARG G O 1
ATOM 5874 N N . ARG G 1 104 ? -6.726 70.747 23.521 1.00 43.25 104 ARG G N 1
ATOM 5875 C CA . ARG G 1 104 ? -7.880 70.300 24.303 1.00 44.69 104 ARG G CA 1
ATOM 5876 C C . ARG G 1 104 ? -8.341 71.200 25.445 1.00 46.80 104 ARG G C 1
ATOM 5877 O O . ARG G 1 104 ? -7.616 71.430 26.409 1.00 47.68 104 ARG G O 1
ATOM 5885 N N . ARG G 1 105 ? -9.575 71.669 25.349 1.00 48.85 105 ARG G N 1
ATOM 5886 C CA . ARG G 1 105 ? -10.135 72.530 26.376 1.00 50.74 105 ARG G CA 1
ATOM 5887 C C . ARG G 1 105 ? -10.085 71.845 27.734 1.00 50.88 105 ARG G C 1
ATOM 5888 O O . ARG G 1 105 ? -10.433 70.678 27.865 1.00 52.73 105 ARG G O 1
ATOM 5896 N N . GLY G 1 106 ? -9.647 72.584 28.743 1.00 50.16 106 GLY G N 1
ATOM 5897 C CA . GLY G 1 106 ? -9.538 72.028 30.075 1.00 48.70 106 GLY G CA 1
ATOM 5898 C C . GLY G 1 106 ? -8.091 72.054 30.527 1.00 47.76 106 GLY G C 1
ATOM 5899 O O . GLY G 1 106 ? -7.726 72.778 31.452 1.00 50.01 106 GLY G O 1
ATOM 5900 N N . ASP G 1 107 ? -7.259 71.273 29.848 1.00 46.09 107 ASP G N 1
ATOM 5901 C CA . ASP G 1 107 ? -5.847 71.180 30.187 1.00 44.61 107 ASP G CA 1
ATOM 5902 C C . ASP G 1 107 ? -4.931 71.765 29.134 1.00 43.29 107 ASP G C 1
ATOM 5903 O O . ASP G 1 107 ? -3.797 72.122 29.428 1.00 43.73 107 ASP G O 1
ATOM 5908 N N . GLY G 1 108 ? -5.417 71.864 27.903 1.00 42.39 108 GLY G N 1
ATOM 5909 C CA . GLY G 1 108 ? -4.599 72.425 26.843 1.00 41.28 108 GLY G CA 1
ATOM 5910 C C . GLY G 1 108 ? -3.755 71.419 26.073 1.00 41.60 108 GLY G C 1
ATOM 5911 O O . GLY G 1 108 ? -3.008 71.797 25.172 1.00 43.77 108 GLY G O 1
ATOM 5912 N N . ALA G 1 109 ? -3.874 70.139 26.412 1.00 41.33 109 ALA G N 1
ATOM 5913 C CA . ALA G 1 109 ? -3.103 69.093 25.742 1.00 40.69 109 ALA G CA 1
ATOM 5914 C C . ALA G 1 109 ? -3.200 69.195 24.220 1.00 41.77 109 ALA G C 1
ATOM 5915 O O . ALA G 1 109 ? -4.298 69.196 23.664 1.00 43.20 109 ALA G O 1
ATOM 5917 N N . PRO G 1 110 ? -2.049 69.290 23.524 1.00 41.92 110 PRO G N 1
ATOM 5918 C CA . PRO G 1 110 ? -2.107 69.384 22.066 1.00 41.08 110 PRO G CA 1
ATOM 5919 C C . PRO G 1 110 ? -2.791 68.140 21.525 1.00 39.38 110 PRO G C 1
ATOM 5920 O O . PRO G 1 110 ? -2.762 67.081 22.155 1.00 37.49 110 PRO G O 1
ATOM 5924 N N . LEU G 1 111 ? -3.421 68.274 20.367 1.00 39.46 111 LEU G N 1
ATOM 5925 C CA . LEU G 1 111 ? -4.141 67.149 19.818 1.00 38.49 111 LEU G CA 1
ATOM 5926 C C . LEU G 1 111 ? -3.650 66.569 18.518 1.00 37.18 111 LEU G C 1
ATOM 5927 O O . LEU G 1 111 ? -2.853 67.171 17.783 1.00 36.02 111 LEU G O 1
ATOM 5932 N N . ALA G 1 112 ? -4.184 65.380 18.251 1.00 36.64 112 ALA G N 1
ATOM 5933 C CA . ALA G 1 112 ? -3.847 64.596 17.084 1.00 38.99 112 ALA G CA 1
ATOM 5934 C C . ALA G 1 112 ? -5.046 63.775 16.610 1.00 41.10 112 ALA G C 1
ATOM 5935 O O . ALA G 1 112 ? -5.790 63.224 17.422 1.00 42.25 112 ALA G O 1
ATOM 5937 N N . LEU G 1 113 ? -5.224 63.688 15.297 1.00 43.49 113 LEU G N 1
ATOM 5938 C CA . LEU G 1 113 ? -6.321 62.918 14.734 1.00 47.34 113 LEU G CA 1
ATOM 5939 C C . LEU G 1 113 ? -5.802 61.557 14.259 1.00 48.78 113 LEU G C 1
ATOM 5940 O O . LEU G 1 113 ? -4.836 61.489 13.497 1.00 50.41 113 LEU G O 1
ATOM 5945 N N . VAL G 1 114 ? -6.432 60.478 14.719 1.00 50.00 114 VAL G N 1
ATOM 5946 C CA . VAL G 1 114 ? -6.038 59.135 14.297 1.00 50.25 114 VAL G CA 1
ATOM 5947 C C . VAL G 1 114 ? -7.143 58.510 13.460 1.00 51.12 114 VAL G C 1
ATOM 5948 O O . VAL G 1 114 ? -8.323 58.619 13.788 1.00 51.80 114 VAL G O 1
ATOM 5952 N N . GLU G 1 115 ? -6.748 57.852 12.379 1.00 53.19 115 GLU G N 1
ATOM 5953 C CA . GLU G 1 115 ? -7.698 57.200 11.496 1.00 54.59 115 GLU G CA 1
ATOM 5954 C C . GLU G 1 115 ? -7.010 56.130 10.656 1.00 53.12 115 GLU G C 1
ATOM 5955 O O . GLU G 1 115 ? -5.784 56.081 10.576 1.00 52.93 115 GLU G O 1
ATOM 5961 N N . LEU G 1 116 ? -7.809 55.274 10.031 1.00 52.44 116 LEU G N 1
ATOM 5962 C CA . LEU G 1 116 ? -7.283 54.214 9.181 1.00 51.71 116 LEU G CA 1
ATOM 5963 C C . LEU G 1 116 ? -6.866 54.764 7.827 1.00 53.29 116 LEU G C 1
ATOM 5964 O O . LEU G 1 116 ? -7.626 55.492 7.183 1.00 53.65 116 LEU G O 1
ATOM 5969 N N . VAL G 1 117 ? -5.655 54.409 7.404 1.00 54.35 117 VAL G N 1
ATOM 5970 C CA . VAL G 1 117 ? -5.124 54.871 6.133 1.00 56.32 117 VAL G CA 1
ATOM 5971 C C . VAL G 1 117 ? -5.892 54.187 5.000 1.00 59.53 117 VAL G C 1
ATOM 5972 O O . VAL G 1 117 ? -6.332 53.046 5.139 1.00 58.74 117 VAL G O 1
ATOM 5976 N N . GLU G 1 118 ? -6.073 54.921 3.904 1.00 62.98 118 GLU G N 1
ATOM 5977 C CA . GLU G 1 118 ? -6.800 54.469 2.718 1.00 65.78 118 GLU G CA 1
ATOM 5978 C C . GLU G 1 118 ? -7.314 55.697 1.998 1.00 67.47 118 GLU G C 1
ATOM 5979 O O . GLU G 1 118 ? -6.933 56.811 2.429 1.00 68.75 118 GLU G O 1
ATOM 5986 N N . SER H 1 14 ? -8.862 23.193 26.024 1.00 68.81 14 SER H N 1
ATOM 5987 C CA . SER H 1 14 ? -8.684 24.674 26.032 1.00 68.26 14 SER H CA 1
ATOM 5988 C C . SER H 1 14 ? -7.646 25.131 27.049 1.00 68.64 14 SER H C 1
ATOM 5989 O O . SER H 1 14 ? -6.472 25.288 26.710 1.00 69.88 14 SER H O 1
ATOM 5992 N N . SER H 1 15 ? -8.082 25.349 28.288 1.00 67.60 15 SER H N 1
ATOM 5993 C CA . SER H 1 15 ? -7.189 25.803 29.348 1.00 67.18 15 SER H CA 1
ATOM 5994 C C . SER H 1 15 ? -6.184 24.708 29.675 1.00 66.92 15 SER H C 1
ATOM 5995 O O . SER H 1 15 ? -5.090 24.986 30.181 1.00 67.83 15 SER H O 1
ATOM 5998 N N . HIS H 1 16 ? -6.565 23.464 29.388 1.00 65.70 16 HIS H N 1
ATOM 5999 C CA . HIS H 1 16 ? -5.698 22.309 29.639 1.00 65.33 16 HIS H CA 1
ATOM 6000 C C . HIS H 1 16 ? -4.665 22.184 28.514 1.00 64.28 16 HIS H C 1
ATOM 6001 O O . HIS H 1 16 ? -3.524 21.745 28.733 1.00 63.47 16 HIS H O 1
ATOM 6008 N N . ARG H 1 17 ? -5.075 22.575 27.307 1.00 63.10 17 ARG H N 1
ATOM 6009 C CA . ARG H 1 17 ? -4.185 22.537 26.152 1.00 61.11 17 ARG H CA 1
ATOM 6010 C C . ARG H 1 17 ? -3.073 23.523 26.469 1.00 59.74 17 ARG H C 1
ATOM 6011 O O . ARG H 1 17 ? -1.902 23.143 26.589 1.00 58.72 17 ARG H O 1
ATOM 6019 N N . LEU H 1 18 ? -3.480 24.786 26.617 1.00 58.50 18 LEU H N 1
ATOM 6020 C CA . LEU H 1 18 ? -2.603 25.910 26.956 1.00 57.32 18 LEU H CA 1
ATOM 6021 C C . LEU H 1 18 ? -1.581 25.508 28.009 1.00 57.46 18 LEU H C 1
ATOM 6022 O O . LEU H 1 18 ? -0.382 25.793 27.880 1.00 56.96 18 LEU H O 1
ATOM 6027 N N . ALA H 1 19 ? -2.079 24.856 29.057 1.00 57.15 19 ALA H N 1
ATOM 6028 C CA . ALA H 1 19 ? -1.252 24.401 30.165 1.00 56.27 19 ALA H CA 1
ATOM 6029 C C . ALA H 1 19 ? -0.222 23.388 29.673 1.00 56.81 19 ALA H C 1
ATOM 6030 O O . ALA H 1 19 ? 0.938 23.404 30.094 1.00 56.69 19 ALA H O 1
ATOM 6032 N N . LEU H 1 20 ? -0.647 22.508 28.774 1.00 56.43 20 LEU H N 1
ATOM 6033 C CA . LEU H 1 20 ? 0.256 21.506 28.235 1.00 55.57 20 LEU H CA 1
ATOM 6034 C C . LEU H 1 20 ? 1.344 22.251 27.493 1.00 56.12 20 LEU H C 1
ATOM 6035 O O . LEU H 1 20 ? 2.508 22.217 27.877 1.00 56.73 20 LEU H O 1
ATOM 6040 N N . TYR H 1 21 ? 0.928 22.941 26.436 1.00 56.48 21 TYR H N 1
ATOM 6041 C CA . TYR H 1 21 ? 1.810 23.723 25.575 1.00 57.28 21 TYR H CA 1
ATOM 6042 C C . TYR H 1 21 ? 2.967 24.466 26.259 1.00 58.79 21 TYR H C 1
ATOM 6043 O O . TYR H 1 21 ? 4.129 24.222 25.924 1.00 58.49 21 TYR H O 1
ATOM 6052 N N . ARG H 1 22 ? 2.674 25.370 27.199 1.00 60.17 22 ARG H N 1
ATOM 6053 C CA . ARG H 1 22 ? 3.748 26.129 27.860 1.00 61.16 22 ARG H CA 1
ATOM 6054 C C . ARG H 1 22 ? 4.653 25.235 28.719 1.00 62.16 22 ARG H C 1
ATOM 6055 O O . ARG H 1 22 ? 5.804 25.591 29.004 1.00 61.55 22 ARG H O 1
ATOM 6063 N N . ASN H 1 23 ? 4.138 24.077 29.134 1.00 63.12 23 ASN H N 1
ATOM 6064 C CA . ASN H 1 23 ? 4.936 23.125 29.908 1.00 64.94 23 ASN H CA 1
ATOM 6065 C C . ASN H 1 23 ? 5.957 22.576 28.905 1.00 64.01 23 ASN H C 1
ATOM 6066 O O . ASN H 1 23 ? 7.169 22.545 29.163 1.00 64.57 23 ASN H O 1
ATOM 6071 N N . GLN H 1 24 ? 5.432 22.169 27.749 1.00 62.40 24 GLN H N 1
ATOM 6072 C CA . GLN H 1 24 ? 6.213 21.605 26.655 1.00 60.52 24 GLN H CA 1
ATOM 6073 C C . GLN H 1 24 ? 7.180 22.661 26.136 1.00 59.18 24 GLN H C 1
ATOM 6074 O O . GLN H 1 24 ? 8.355 22.384 25.875 1.00 56.71 24 GLN H O 1
ATOM 6080 N N . ALA H 1 25 ? 6.670 23.881 26.005 1.00 57.98 25 ALA H N 1
ATOM 6081 C CA . ALA H 1 25 ? 7.457 25.000 25.516 1.00 57.83 25 ALA H CA 1
ATOM 6082 C C . ALA H 1 25 ? 8.700 25.217 26.368 1.00 57.90 25 ALA H C 1
ATOM 6083 O O . ALA H 1 25 ? 9.822 25.284 25.853 1.00 55.73 25 ALA H O 1
ATOM 6085 N N . LYS H 1 26 ? 8.484 25.314 27.676 1.00 58.63 26 LYS H N 1
ATOM 6086 C CA . LYS H 1 26 ? 9.569 25.546 28.622 1.00 59.86 26 LYS H CA 1
ATOM 6087 C C . LYS H 1 26 ? 10.722 24.553 28.512 1.00 60.90 26 LYS H C 1
ATOM 6088 O O . LYS H 1 26 ? 11.895 24.943 28.509 1.00 60.80 26 LYS H O 1
ATOM 6094 N N . SER H 1 27 ? 10.375 23.272 28.431 1.00 60.90 27 SER H N 1
ATOM 6095 C CA . SER H 1 27 ? 11.354 22.202 28.321 1.00 61.09 27 SER H CA 1
ATOM 6096 C C . SER H 1 27 ? 12.097 22.245 26.984 1.00 61.47 27 SER H C 1
ATOM 6097 O O . SER H 1 27 ? 13.271 21.872 26.902 1.00 61.10 27 SER H O 1
ATOM 6100 N N . LEU H 1 28 ? 11.407 22.693 25.937 1.00 61.51 28 LEU H N 1
ATOM 6101 C CA . LEU H 1 28 ? 12.009 22.794 24.610 1.00 61.07 28 LEU H CA 1
ATOM 6102 C C . LEU H 1 28 ? 12.999 23.961 24.599 1.00 61.88 28 LEU H C 1
ATOM 6103 O O . LEU H 1 28 ? 14.070 23.877 23.997 1.00 61.99 28 LEU H O 1
ATOM 6108 N N . LEU H 1 29 ? 12.633 25.053 25.268 1.00 62.50 29 LEU H N 1
ATOM 6109 C CA . LEU H 1 29 ? 13.495 26.230 25.340 1.00 63.29 29 LEU H CA 1
ATOM 6110 C C . LEU H 1 29 ? 14.729 25.944 26.185 1.00 65.33 29 LEU H C 1
ATOM 6111 O O . LEU H 1 29 ? 15.832 26.418 25.893 1.00 66.28 29 LEU H O 1
ATOM 6116 N N . THR H 1 30 ? 14.525 25.166 27.241 1.00 67.69 30 THR H N 1
ATOM 6117 C CA . THR H 1 30 ? 15.590 24.790 28.160 1.00 69.18 30 THR H CA 1
ATOM 6118 C C . THR H 1 30 ? 16.585 23.819 27.537 1.00 69.22 30 THR H C 1
ATOM 6119 O O . THR H 1 30 ? 17.784 24.106 27.462 1.00 70.20 30 THR H O 1
ATOM 6123 N N . HIS H 1 31 ? 16.069 22.672 27.092 1.00 69.73 31 HIS H N 1
ATOM 6124 C CA . HIS H 1 31 ? 16.878 21.610 26.485 1.00 69.59 31 HIS H CA 1
ATOM 6125 C C . HIS H 1 31 ? 16.980 21.682 24.951 1.00 69.48 31 HIS H C 1
ATOM 6126 O O . HIS H 1 31 ? 17.809 20.991 24.348 1.00 70.48 31 HIS H O 1
ATOM 6133 N N . GLY H 1 32 ? 16.144 22.506 24.323 1.00 69.26 32 GLY H N 1
ATOM 6134 C CA . GLY H 1 32 ? 16.189 22.637 22.874 1.00 67.60 32 GLY H CA 1
ATOM 6135 C C . GLY H 1 32 ? 15.456 21.545 22.117 1.00 65.88 32 GLY H C 1
ATOM 6136 O O . GLY H 1 32 ? 15.361 21.589 20.886 1.00 65.56 32 GLY H O 1
ATOM 6137 N N . ARG H 1 33 ? 14.942 20.559 22.849 1.00 64.20 33 ARG H N 1
ATOM 6138 C CA . ARG H 1 33 ? 14.209 19.451 22.240 1.00 63.33 33 ARG H CA 1
ATOM 6139 C C . ARG H 1 33 ? 13.224 18.830 23.221 1.00 62.69 33 ARG H C 1
ATOM 6140 O O . ARG H 1 33 ? 13.396 18.937 24.433 1.00 63.69 33 ARG H O 1
ATOM 6148 N N . ILE H 1 34 ? 12.198 18.179 22.681 1.00 62.01 34 ILE H N 1
ATOM 6149 C CA . ILE H 1 34 ? 11.150 17.562 23.485 1.00 61.21 34 ILE H CA 1
ATOM 6150 C C . ILE H 1 34 ? 10.573 16.387 22.680 1.00 62.44 34 ILE H C 1
ATOM 6151 O O . ILE H 1 34 ? 10.633 16.392 21.450 1.00 63.31 34 ILE H O 1
ATOM 6156 N N . THR H 1 35 ? 10.024 15.385 23.363 1.00 62.80 35 THR H N 1
ATOM 6157 C CA . THR H 1 35 ? 9.434 14.244 22.671 1.00 62.74 35 THR H CA 1
ATOM 6158 C C . THR H 1 35 ? 8.053 13.901 23.239 1.00 62.05 35 THR H C 1
ATOM 6159 O O . THR H 1 35 ? 7.870 13.832 24.451 1.00 63.26 35 THR H O 1
ATOM 6163 N N . THR H 1 36 ? 7.081 13.713 22.351 1.00 61.23 36 THR H N 1
ATOM 6164 C CA . THR H 1 36 ? 5.707 13.373 22.734 1.00 61.70 36 THR H CA 1
ATOM 6165 C C . THR H 1 36 ? 5.062 12.610 21.586 1.00 61.57 36 THR H C 1
ATOM 6166 O O . THR H 1 36 ? 5.756 12.078 20.729 1.00 64.02 36 THR H O 1
ATOM 6170 N N . THR H 1 37 ? 3.736 12.551 21.555 1.00 59.80 37 THR H N 1
ATOM 6171 C CA . THR H 1 37 ? 3.075 11.832 20.472 1.00 59.07 37 THR H CA 1
ATOM 6172 C C . THR H 1 37 ? 3.106 12.692 19.220 1.00 59.42 37 THR H C 1
ATOM 6173 O O . THR H 1 37 ? 3.388 13.886 19.295 1.00 59.79 37 THR H O 1
ATOM 6177 N N . VAL H 1 38 ? 2.825 12.079 18.073 1.00 58.78 38 VAL H N 1
ATOM 6178 C CA . VAL H 1 38 ? 2.813 12.791 16.799 1.00 58.30 38 VAL H CA 1
ATOM 6179 C C . VAL H 1 38 ? 1.832 13.979 16.832 1.00 57.99 38 VAL H C 1
ATOM 6180 O O . VAL H 1 38 ? 2.181 15.096 16.445 1.00 57.26 38 VAL H O 1
ATOM 6184 N N . PRO H 1 39 ? 0.584 13.751 17.276 1.00 57.91 39 PRO H N 1
ATOM 6185 C CA . PRO H 1 39 ? -0.350 14.880 17.319 1.00 58.24 39 PRO H CA 1
ATOM 6186 C C . PRO H 1 39 ? 0.085 15.979 18.298 1.00 58.66 39 PRO H C 1
ATOM 6187 O O . PRO H 1 39 ? 0.079 17.158 17.948 1.00 58.39 39 PRO H O 1
ATOM 6191 N N . LYS H 1 40 ? 0.455 15.586 19.517 1.00 58.94 40 LYS H N 1
ATOM 6192 C CA . LYS H 1 40 ? 0.928 16.521 20.541 1.00 59.50 40 LYS H CA 1
ATOM 6193 C C . LYS H 1 40 ? 2.059 17.377 19.974 1.00 59.70 40 LYS H C 1
ATOM 6194 O O . LYS H 1 40 ? 2.164 18.568 20.274 1.00 60.34 40 LYS H O 1
ATOM 6200 N N . ALA H 1 41 ? 2.918 16.747 19.173 1.00 59.52 41 ALA H N 1
ATOM 6201 C CA . ALA H 1 41 ? 4.071 17.423 18.574 1.00 59.01 41 ALA H CA 1
ATOM 6202 C C . ALA H 1 41 ? 3.668 18.455 17.525 1.00 59.10 41 ALA H C 1
ATOM 6203 O O . ALA H 1 41 ? 4.273 19.525 17.438 1.00 59.68 41 ALA H O 1
ATOM 6205 N N . LYS H 1 42 ? 2.642 18.135 16.737 1.00 57.94 42 LYS H N 1
ATOM 6206 C CA . LYS H 1 42 ? 2.151 19.050 15.711 1.00 56.82 42 LYS H CA 1
ATOM 6207 C C . LYS H 1 42 ? 1.541 20.305 16.355 1.00 56.61 42 LYS H C 1
ATOM 6208 O O . LYS H 1 42 ? 1.812 21.433 15.927 1.00 57.10 42 LYS H O 1
ATOM 6214 N N . GLU H 1 43 ? 0.702 20.111 17.370 1.00 55.58 43 GLU H N 1
ATOM 6215 C CA . GLU H 1 43 ? 0.087 21.248 18.043 1.00 55.28 43 GLU H CA 1
ATOM 6216 C C . GLU H 1 43 ? 1.114 22.118 18.779 1.00 53.82 43 GLU H C 1
ATOM 6217 O O . GLU H 1 43 ? 0.945 23.338 18.890 1.00 53.37 43 GLU H O 1
ATOM 6223 N N . LEU H 1 44 ? 2.181 21.486 19.258 1.00 52.58 44 LEU H N 1
ATOM 6224 C CA . LEU H 1 44 ? 3.255 22.180 19.958 1.00 52.30 44 LEU H CA 1
ATOM 6225 C C . LEU H 1 44 ? 4.046 23.061 18.987 1.00 51.83 44 LEU H C 1
ATOM 6226 O O . LEU H 1 44 ? 4.257 24.241 19.262 1.00 51.79 44 LEU H O 1
ATOM 6231 N N . ARG H 1 45 ? 4.479 22.495 17.857 1.00 50.56 45 ARG H N 1
ATOM 6232 C CA . ARG H 1 45 ? 5.248 23.265 16.872 1.00 47.79 45 ARG H CA 1
ATOM 6233 C C . ARG H 1 45 ? 4.480 24.514 16.451 1.00 47.88 45 ARG H C 1
ATOM 6234 O O . ARG H 1 45 ? 5.080 25.554 16.215 1.00 48.63 45 ARG H O 1
ATOM 6242 N N . GLY H 1 46 ? 3.159 24.414 16.357 1.00 47.86 46 GLY H N 1
ATOM 6243 C CA . GLY H 1 46 ? 2.366 25.571 15.988 1.00 48.72 46 GLY H CA 1
ATOM 6244 C C . GLY H 1 46 ? 2.349 26.605 17.098 1.00 50.03 46 GLY H C 1
ATOM 6245 O O . GLY H 1 46 ? 2.382 27.811 16.840 1.00 52.07 46 GLY H O 1
ATOM 6246 N N . PHE H 1 47 ? 2.291 26.124 18.337 1.00 50.34 47 PHE H N 1
ATOM 6247 C CA . PHE H 1 47 ? 2.279 26.980 19.521 1.00 50.19 47 PHE H CA 1
ATOM 6248 C C . PHE H 1 47 ? 3.573 27.802 19.637 1.00 48.89 47 PHE H C 1
ATOM 6249 O O . PHE H 1 47 ? 3.538 29.027 19.798 1.00 50.16 47 PHE H O 1
ATOM 6257 N N . VAL H 1 48 ? 4.713 27.116 19.572 1.00 46.26 48 VAL H N 1
ATOM 6258 C CA . VAL H 1 48 ? 6.026 27.766 19.656 1.00 44.61 48 VAL H CA 1
ATOM 6259 C C . VAL H 1 48 ? 6.287 28.725 18.492 1.00 45.17 48 VAL H C 1
ATOM 6260 O O . VAL H 1 48 ? 6.811 29.823 18.688 1.00 46.51 48 VAL H O 1
ATOM 6264 N N . ASP H 1 49 ? 5.947 28.288 17.282 1.00 45.19 49 ASP H N 1
ATOM 6265 C CA . ASP H 1 49 ? 6.099 29.088 16.070 1.00 45.39 49 ASP H CA 1
ATOM 6266 C C . ASP H 1 49 ? 5.393 30.429 16.278 1.00 45.48 49 ASP H C 1
ATOM 6267 O O . ASP H 1 49 ? 5.880 31.486 15.864 1.00 47.07 49 ASP H O 1
ATOM 6272 N N . HIS H 1 50 ? 4.224 30.351 16.906 1.00 45.45 50 HIS H N 1
ATOM 6273 C CA . HIS H 1 50 ? 3.396 31.509 17.209 1.00 46.38 50 HIS H CA 1
ATOM 6274 C C . HIS H 1 50 ? 4.079 32.437 18.221 1.00 45.25 50 HIS H C 1
ATOM 6275 O O . HIS H 1 50 ? 4.026 33.661 18.095 1.00 45.59 50 HIS H O 1
ATOM 6282 N N . LEU H 1 51 ? 4.733 31.852 19.215 1.00 45.58 51 LEU H N 1
ATOM 6283 C CA . LEU H 1 51 ? 5.417 32.635 20.234 1.00 46.13 51 LEU H CA 1
ATOM 6284 C C . LEU H 1 51 ? 6.679 33.293 19.698 1.00 44.71 51 LEU H C 1
ATOM 6285 O O . LEU H 1 51 ? 7.003 34.420 20.066 1.00 45.84 51 LEU H O 1
ATOM 6290 N N . ILE H 1 52 ? 7.399 32.588 18.834 1.00 43.41 52 ILE H N 1
ATOM 6291 C CA . ILE H 1 52 ? 8.619 33.148 18.289 1.00 43.52 52 ILE H CA 1
ATOM 6292 C C . ILE H 1 52 ? 8.312 34.270 17.309 1.00 44.37 52 ILE H C 1
ATOM 6293 O O . ILE H 1 52 ? 9.106 35.203 17.153 1.00 46.92 52 ILE H O 1
ATOM 6298 N N . HIS H 1 53 ? 7.153 34.194 16.665 1.00 44.95 53 HIS H N 1
ATOM 6299 C CA . HIS H 1 53 ? 6.781 35.229 15.724 1.00 45.50 53 HIS H CA 1
ATOM 6300 C C . HIS H 1 53 ? 6.568 36.529 16.482 1.00 45.50 53 HIS H C 1
ATOM 6301 O O . HIS H 1 53 ? 7.000 37.592 16.032 1.00 47.47 53 HIS H O 1
ATOM 6308 N N . LEU H 1 54 ? 5.920 36.435 17.639 1.00 44.93 54 LEU H N 1
ATOM 6309 C CA . LEU H 1 54 ? 5.664 37.599 18.484 1.00 44.49 54 LEU H CA 1
ATOM 6310 C C . LEU H 1 54 ? 6.974 38.133 19.025 1.00 43.15 54 LEU H C 1
ATOM 6311 O O . LEU H 1 54 ? 7.141 39.344 19.176 1.00 44.85 54 LEU H O 1
ATOM 6316 N N . ALA H 1 55 ? 7.894 37.218 19.325 1.00 41.43 55 ALA H N 1
ATOM 6317 C CA . ALA H 1 55 ? 9.201 37.583 19.860 1.00 40.67 55 ALA H CA 1
ATOM 6318 C C . ALA H 1 55 ? 9.985 38.349 18.814 1.00 40.68 55 ALA H C 1
ATOM 6319 O O . ALA H 1 55 ? 10.795 39.226 19.139 1.00 42.63 55 ALA H O 1
ATOM 6321 N N . LYS H 1 56 ? 9.743 38.009 17.552 1.00 40.50 56 LYS H N 1
ATOM 6322 C CA . LYS H 1 56 ? 10.427 38.680 16.459 1.00 40.26 56 LYS H CA 1
ATOM 6323 C C . LYS H 1 56 ? 9.847 40.070 16.310 1.00 41.33 56 LYS H C 1
ATOM 6324 O O . LYS H 1 56 ? 10.581 41.025 16.074 1.00 41.99 56 LYS H O 1
ATOM 6330 N N . ARG H 1 57 ? 8.527 40.175 16.452 1.00 43.14 57 ARG H N 1
ATOM 6331 C CA . ARG H 1 57 ? 7.820 41.458 16.383 1.00 45.06 57 ARG H CA 1
ATOM 6332 C C . ARG H 1 57 ? 8.347 42.303 17.529 1.00 47.09 57 ARG H C 1
ATOM 6333 O O . ARG H 1 57 ? 8.338 43.533 17.475 1.00 47.08 57 ARG H O 1
ATOM 6341 N N . GLY H 1 58 ? 8.774 41.609 18.579 1.00 50.41 58 GLY H N 1
ATOM 6342 C CA . GLY H 1 58 ? 9.331 42.233 19.770 1.00 53.02 58 GLY H CA 1
ATOM 6343 C C . GLY H 1 58 ? 8.939 43.638 20.193 1.00 54.07 58 GLY H C 1
ATOM 6344 O O . GLY H 1 58 ? 9.785 44.523 20.289 1.00 53.39 58 GLY H O 1
ATOM 6345 N N . ASP H 1 59 ? 7.663 43.868 20.447 1.00 55.71 59 ASP H N 1
ATOM 6346 C CA . ASP H 1 59 ? 7.252 45.188 20.884 1.00 56.02 59 ASP H CA 1
ATOM 6347 C C . ASP H 1 59 ? 6.619 45.110 22.268 1.00 56.39 59 ASP H C 1
ATOM 6348 O O . ASP H 1 59 ? 6.483 44.038 22.868 1.00 56.82 59 ASP H O 1
ATOM 6353 N N . LEU H 1 60 ? 6.266 46.281 22.766 1.00 56.52 60 LEU H N 1
ATOM 6354 C CA . LEU H 1 60 ? 5.613 46.467 24.046 1.00 55.05 60 LEU H CA 1
ATOM 6355 C C . LEU H 1 60 ? 4.458 45.467 24.248 1.00 54.41 60 LEU H C 1
ATOM 6356 O O . LEU H 1 60 ? 4.398 44.748 25.252 1.00 54.87 60 LEU H O 1
ATOM 6361 N N . HIS H 1 61 ? 3.551 45.440 23.274 1.00 53.60 61 HIS H N 1
ATOM 6362 C CA . HIS H 1 61 ? 2.362 44.584 23.291 1.00 52.20 61 HIS H CA 1
ATOM 6363 C C . HIS H 1 61 ? 2.666 43.102 23.084 1.00 51.61 61 HIS H C 1
ATOM 6364 O O . HIS H 1 61 ? 2.041 42.248 23.694 1.00 51.55 61 HIS H O 1
ATOM 6371 N N . ALA H 1 62 ? 3.618 42.802 22.209 1.00 52.01 62 ALA H N 1
ATOM 6372 C CA . ALA H 1 62 ? 3.976 41.420 21.935 1.00 52.18 62 ALA H CA 1
ATOM 6373 C C . ALA H 1 62 ? 4.560 40.783 23.179 1.00 52.41 62 ALA H C 1
ATOM 6374 O O . ALA H 1 62 ? 4.179 39.681 23.564 1.00 52.63 62 ALA H O 1
ATOM 6376 N N . ARG H 1 63 ? 5.495 41.485 23.807 1.00 53.26 63 ARG H N 1
ATOM 6377 C CA . ARG H 1 63 ? 6.130 40.975 25.010 1.00 54.12 63 ARG H CA 1
ATOM 6378 C C . ARG H 1 63 ? 5.108 40.682 26.114 1.00 53.14 63 ARG H C 1
ATOM 6379 O O . ARG H 1 63 ? 5.303 39.775 26.932 1.00 52.60 63 ARG H O 1
ATOM 6387 N N . ARG H 1 64 ? 4.011 41.436 26.133 1.00 52.22 64 ARG H N 1
ATOM 6388 C CA . ARG H 1 64 ? 2.995 41.210 27.151 1.00 52.00 64 ARG H CA 1
ATOM 6389 C C . ARG H 1 64 ? 2.212 39.930 26.901 1.00 52.91 64 ARG H C 1
ATOM 6390 O O . ARG H 1 64 ? 2.014 39.130 27.812 1.00 54.32 64 ARG H O 1
ATOM 6398 N N . LEU H 1 65 ? 1.760 39.750 25.665 1.00 53.24 65 LEU H N 1
ATOM 6399 C CA . LEU H 1 65 ? 0.989 38.573 25.284 1.00 51.42 65 LEU H CA 1
ATOM 6400 C C . LEU H 1 65 ? 1.821 37.289 25.383 1.00 51.75 65 LEU H C 1
ATOM 6401 O O . LEU H 1 65 ? 1.292 36.212 25.677 1.00 50.61 65 LEU H O 1
ATOM 6406 N N . VAL H 1 66 ? 3.124 37.406 25.133 1.00 53.01 66 VAL H N 1
ATOM 6407 C CA . VAL H 1 66 ? 4.026 36.259 25.207 1.00 53.75 66 VAL H CA 1
ATOM 6408 C C . VAL H 1 66 ? 4.155 35.784 26.648 1.00 55.04 66 VAL H C 1
ATOM 6409 O O . VAL H 1 66 ? 4.159 34.583 26.916 1.00 56.27 66 VAL H O 1
ATOM 6413 N N . LEU H 1 67 ? 4.251 36.730 27.575 1.00 56.63 67 LEU H N 1
ATOM 6414 C CA . LEU H 1 67 ? 4.371 36.385 28.989 1.00 57.95 67 LEU H CA 1
ATOM 6415 C C . LEU H 1 67 ? 3.054 35.835 29.531 1.00 58.01 67 LEU H C 1
ATOM 6416 O O . LEU H 1 67 ? 3.039 34.938 30.369 1.00 57.43 67 LEU H O 1
ATOM 6421 N N . ARG H 1 68 ? 1.944 36.390 29.062 1.00 58.78 68 ARG H N 1
ATOM 6422 C CA . ARG H 1 68 ? 0.629 35.942 29.493 1.00 60.42 68 ARG H CA 1
ATOM 6423 C C . ARG H 1 68 ? 0.438 34.476 29.120 1.00 61.93 68 ARG H C 1
ATOM 6424 O O . ARG H 1 68 ? -0.243 33.722 29.819 1.00 63.08 68 ARG H O 1
ATOM 6432 N N . ASP H 1 69 ? 1.043 34.082 28.005 1.00 63.10 69 ASP H N 1
ATOM 6433 C CA . ASP H 1 69 ? 0.937 32.713 27.531 1.00 63.22 69 ASP H CA 1
ATOM 6434 C C . ASP H 1 69 ? 2.046 31.846 28.117 1.00 61.93 69 ASP H C 1
ATOM 6435 O O . ASP H 1 69 ? 1.802 30.735 28.563 1.00 62.69 69 ASP H O 1
ATOM 6440 N N . LEU H 1 70 ? 3.267 32.354 28.119 1.00 60.28 70 LEU H N 1
ATOM 6441 C CA . LEU H 1 70 ? 4.379 31.616 28.696 1.00 59.28 70 LEU H CA 1
ATOM 6442 C C . LEU H 1 70 ? 4.577 32.255 30.077 1.00 59.35 70 LEU H C 1
ATOM 6443 O O . LEU H 1 70 ? 5.026 33.385 30.165 1.00 60.87 70 LEU H O 1
ATOM 6448 N N . GLN H 1 71 ? 4.245 31.547 31.151 1.00 58.17 71 GLN H N 1
ATOM 6449 C CA . GLN H 1 71 ? 4.382 32.113 32.491 1.00 57.37 71 GLN H CA 1
ATOM 6450 C C . GLN H 1 71 ? 5.800 32.071 33.063 1.00 56.75 71 GLN H C 1
ATOM 6451 O O . GLN H 1 71 ? 5.979 31.747 34.235 1.00 58.49 71 GLN H O 1
ATOM 6457 N N . ASP H 1 72 ? 6.803 32.332 32.235 1.00 54.40 72 ASP H N 1
ATOM 6458 C CA . ASP H 1 72 ? 8.174 32.345 32.716 1.00 53.51 72 ASP H CA 1
ATOM 6459 C C . ASP H 1 72 ? 8.925 33.502 32.078 1.00 52.69 72 ASP H C 1
ATOM 6460 O O . ASP H 1 72 ? 9.064 33.586 30.856 1.00 53.99 72 ASP H O 1
ATOM 6465 N N . VAL H 1 73 ? 9.409 34.401 32.925 1.00 51.62 73 VAL H N 1
ATOM 6466 C CA . VAL H 1 73 ? 10.125 35.566 32.447 1.00 50.80 73 VAL H CA 1
ATOM 6467 C C . VAL H 1 73 ? 11.473 35.243 31.806 1.00 52.12 73 VAL H C 1
ATOM 6468 O O . VAL H 1 73 ? 11.755 35.734 30.714 1.00 52.92 73 VAL H O 1
ATOM 6472 N N . LYS H 1 74 ? 12.296 34.422 32.460 1.00 53.88 74 LYS H N 1
ATOM 6473 C CA . LYS H 1 74 ? 13.610 34.056 31.912 1.00 55.70 74 LYS H CA 1
ATOM 6474 C C . LYS H 1 74 ? 13.506 33.584 30.459 1.00 56.06 74 LYS H C 1
ATOM 6475 O O . LYS H 1 74 ? 14.374 33.884 29.624 1.00 57.65 74 LYS H O 1
ATOM 6481 N N . LEU H 1 75 ? 12.439 32.844 30.166 1.00 55.68 75 LEU H N 1
ATOM 6482 C CA . LEU H 1 75 ? 12.217 32.329 28.823 1.00 55.56 75 LEU H CA 1
ATOM 6483 C C . LEU H 1 75 ? 11.690 33.398 27.877 1.00 55.76 75 LEU H C 1
ATOM 6484 O O . LEU H 1 75 ? 12.174 33.527 26.751 1.00 56.63 75 LEU H O 1
ATOM 6489 N N . VAL H 1 76 ? 10.706 34.164 28.334 1.00 54.09 76 VAL H N 1
ATOM 6490 C CA . VAL H 1 76 ? 10.157 35.239 27.524 1.00 52.46 76 VAL H CA 1
ATOM 6491 C C . VAL H 1 76 ? 11.317 36.148 27.128 1.00 53.10 76 VAL H C 1
ATOM 6492 O O . VAL H 1 76 ? 11.383 36.651 26.002 1.00 52.74 76 VAL H O 1
ATOM 6496 N N . ARG H 1 77 ? 12.250 36.328 28.056 1.00 54.05 77 ARG H N 1
ATOM 6497 C CA . ARG H 1 77 ? 13.407 37.181 27.802 1.00 56.62 77 ARG H CA 1
ATOM 6498 C C . ARG H 1 77 ? 14.323 36.523 26.767 1.00 56.47 77 ARG H C 1
ATOM 6499 O O . ARG H 1 77 ? 14.765 37.166 25.810 1.00 56.08 77 ARG H O 1
ATOM 6507 N N . LYS H 1 78 ? 14.591 35.236 26.959 1.00 57.00 78 LYS H N 1
ATOM 6508 C CA . LYS H 1 78 ? 15.418 34.469 26.033 1.00 57.37 78 LYS H CA 1
ATOM 6509 C C . LYS H 1 78 ? 14.861 34.588 24.607 1.00 57.09 78 LYS H C 1
ATOM 6510 O O . LYS H 1 78 ? 15.594 34.878 23.656 1.00 56.42 78 LYS H O 1
ATOM 6516 N N . LEU H 1 79 ? 13.558 34.363 24.470 1.00 56.00 79 LEU H N 1
ATOM 6517 C CA . LEU H 1 79 ? 12.900 34.445 23.170 1.00 53.72 79 LEU H CA 1
ATOM 6518 C C . LEU H 1 79 ? 13.184 35.749 22.451 1.00 53.02 79 LEU H C 1
ATOM 6519 O O . LEU H 1 79 ? 13.667 35.756 21.325 1.00 54.11 79 LEU H O 1
ATOM 6524 N N . PHE H 1 80 ? 12.883 36.852 23.121 1.00 50.70 80 PHE H N 1
ATOM 6525 C CA . PHE H 1 80 ? 13.051 38.168 22.537 1.00 49.55 80 PHE H CA 1
ATOM 6526 C C . PHE H 1 80 ? 14.455 38.596 22.168 1.00 50.20 80 PHE H C 1
ATOM 6527 O O . PHE H 1 80 ? 14.688 39.078 21.059 1.00 52.02 80 PHE H O 1
ATOM 6535 N N . ASP H 1 81 ? 15.394 38.407 23.083 1.00 51.66 81 ASP H N 1
ATOM 6536 C CA . ASP H 1 81 ? 16.750 38.859 22.837 1.00 54.53 81 ASP H CA 1
ATOM 6537 C C . ASP H 1 81 ? 17.735 37.776 22.394 1.00 55.40 81 ASP H C 1
ATOM 6538 O O . ASP H 1 81 ? 18.921 38.049 22.202 1.00 55.17 81 ASP H O 1
ATOM 6543 N N . GLU H 1 82 ? 17.246 36.555 22.207 1.00 57.34 82 GLU H N 1
ATOM 6544 C CA . GLU H 1 82 ? 18.114 35.449 21.794 1.00 59.82 82 GLU H CA 1
ATOM 6545 C C . GLU H 1 82 ? 17.605 34.633 20.604 1.00 60.68 82 GLU H C 1
ATOM 6546 O O . GLU H 1 82 ? 18.254 34.582 19.556 1.00 61.76 82 GLU H O 1
ATOM 6552 N N . ILE H 1 83 ? 16.449 33.998 20.775 1.00 59.62 83 ILE H N 1
ATOM 6553 C CA . ILE H 1 83 ? 15.861 33.169 19.734 1.00 59.29 83 ILE H CA 1
ATOM 6554 C C . ILE H 1 83 ? 15.281 33.965 18.557 1.00 58.86 83 ILE H C 1
ATOM 6555 O O . ILE H 1 83 ? 15.478 33.592 17.400 1.00 60.71 83 ILE H O 1
ATOM 6560 N N . ALA H 1 84 ? 14.568 35.051 18.855 1.00 57.19 84 ALA H N 1
ATOM 6561 C CA . ALA H 1 84 ? 13.954 35.888 17.825 1.00 55.49 84 ALA H CA 1
ATOM 6562 C C . ALA H 1 84 ? 14.986 36.455 16.841 1.00 54.73 84 ALA H C 1
ATOM 6563 O O . ALA H 1 84 ? 14.826 36.324 15.624 1.00 55.65 84 ALA H O 1
ATOM 6565 N N . PRO H 1 85 ? 16.055 37.092 17.351 1.00 54.00 85 PRO H N 1
ATOM 6566 C CA . PRO H 1 85 ? 17.073 37.651 16.458 1.00 53.71 85 PRO H CA 1
ATOM 6567 C C . PRO H 1 85 ? 17.586 36.612 15.459 1.00 53.20 85 PRO H C 1
ATOM 6568 O O . PRO H 1 85 ? 17.820 36.915 14.286 1.00 51.97 85 PRO H O 1
ATOM 6572 N N . ARG H 1 86 ? 17.733 35.381 15.938 1.00 53.26 86 ARG H N 1
ATOM 6573 C CA . ARG H 1 86 ? 18.215 34.270 15.120 1.00 53.86 86 ARG H CA 1
ATOM 6574 C C . ARG H 1 86 ? 17.338 33.937 13.924 1.00 53.73 86 ARG H C 1
ATOM 6575 O O . ARG H 1 86 ? 17.831 33.393 12.935 1.00 54.54 86 ARG H O 1
ATOM 6583 N N . TYR H 1 87 ? 16.044 34.239 14.008 1.00 52.37 87 TYR H N 1
ATOM 6584 C CA . TYR H 1 87 ? 15.154 33.925 12.897 1.00 51.85 87 TYR H CA 1
ATOM 6585 C C . TYR H 1 87 ? 14.573 35.143 12.197 1.00 52.09 87 TYR H C 1
ATOM 6586 O O . TYR H 1 87 ? 13.473 35.097 11.651 1.00 53.13 87 TYR H O 1
ATOM 6595 N N . ARG H 1 88 ? 15.333 36.230 12.204 1.00 51.22 88 ARG H N 1
ATOM 6596 C CA . ARG H 1 88 ? 14.929 37.465 11.544 1.00 50.51 88 ARG H CA 1
ATOM 6597 C C . ARG H 1 88 ? 14.964 37.276 10.016 1.00 49.51 88 ARG H C 1
ATOM 6598 O O . ARG H 1 88 ? 14.333 38.041 9.293 1.00 49.27 88 ARG H O 1
ATOM 6606 N N . ASP H 1 89 ? 15.717 36.279 9.533 1.00 48.61 89 ASP H N 1
ATOM 6607 C CA . ASP H 1 89 ? 15.823 35.985 8.094 1.00 46.53 89 ASP H CA 1
ATOM 6608 C C . ASP H 1 89 ? 14.714 35.045 7.606 1.00 46.17 89 ASP H C 1
ATOM 6609 O O . ASP H 1 89 ? 14.212 35.206 6.499 1.00 44.73 89 ASP H O 1
ATOM 6614 N N . ARG H 1 90 ? 14.335 34.074 8.440 1.00 48.58 90 ARG H N 1
ATOM 6615 C CA . ARG H 1 90 ? 13.257 33.142 8.089 1.00 48.27 90 ARG H CA 1
ATOM 6616 C C . ARG H 1 90 ? 11.920 33.856 8.314 1.00 47.64 90 ARG H C 1
ATOM 6617 O O . ARG H 1 90 ? 11.823 34.806 9.096 1.00 46.90 90 ARG H O 1
ATOM 6625 N N . GLN H 1 91 ? 10.884 33.382 7.633 1.00 48.16 91 GLN H N 1
ATOM 6626 C CA . GLN H 1 91 ? 9.552 33.960 7.772 1.00 46.81 91 GLN H CA 1
ATOM 6627 C C . GLN H 1 91 ? 8.531 32.875 8.113 1.00 45.31 91 GLN H C 1
ATOM 6628 O O . GLN H 1 91 ? 7.493 32.781 7.472 1.00 46.89 91 GLN H O 1
ATOM 6634 N N . GLY H 1 92 ? 8.836 32.056 9.117 1.00 44.07 92 GLY H N 1
ATOM 6635 C CA . GLY H 1 92 ? 7.944 30.979 9.507 1.00 40.55 92 GLY H CA 1
ATOM 6636 C C . GLY H 1 92 ? 8.734 29.701 9.717 1.00 39.37 92 GLY H C 1
ATOM 6637 O O . GLY H 1 92 ? 9.942 29.679 9.492 1.00 37.30 92 GLY H O 1
ATOM 6638 N N . GLY H 1 93 ? 8.051 28.647 10.158 1.00 40.53 93 GLY H N 1
ATOM 6639 C CA . GLY H 1 93 ? 8.691 27.357 10.397 1.00 41.63 93 GLY H CA 1
ATOM 6640 C C . GLY H 1 93 ? 9.965 27.344 11.237 1.00 42.34 93 GLY H C 1
ATOM 6641 O O . GLY H 1 93 ? 11.025 26.929 10.757 1.00 42.01 93 GLY H O 1
ATOM 6642 N N . TYR H 1 94 ? 9.857 27.760 12.501 1.00 43.75 94 TYR H N 1
ATOM 6643 C CA . TYR H 1 94 ? 11.007 27.814 13.410 1.00 45.05 94 TYR H CA 1
ATOM 6644 C C . TYR H 1 94 ? 11.178 26.534 14.228 1.00 46.69 94 TYR H C 1
ATOM 6645 O O . TYR H 1 94 ? 12.245 26.296 14.794 1.00 47.08 94 TYR H O 1
ATOM 6654 N N . THR H 1 95 ? 10.127 25.719 14.301 1.00 48.49 95 THR H N 1
ATOM 6655 C CA . THR H 1 95 ? 10.189 24.457 15.035 1.00 50.21 95 THR H CA 1
ATOM 6656 C C . THR H 1 95 ? 10.046 23.262 14.097 1.00 51.36 95 THR H C 1
ATOM 6657 O O . THR H 1 95 ? 9.172 23.231 13.231 1.00 52.35 95 THR H O 1
ATOM 6661 N N . ARG H 1 96 ? 10.913 22.277 14.294 1.00 52.75 96 ARG H N 1
ATOM 6662 C CA . ARG H 1 96 ? 10.937 21.073 13.474 1.00 54.20 96 ARG H CA 1
ATOM 6663 C C . ARG H 1 96 ? 10.381 19.858 14.207 1.00 53.63 96 ARG H C 1
ATOM 6664 O O . ARG H 1 96 ? 10.660 19.656 15.380 1.00 54.35 96 ARG H O 1
ATOM 6672 N N . VAL H 1 97 ? 9.587 19.055 13.507 1.00 53.89 97 VAL H N 1
ATOM 6673 C CA . VAL H 1 97 ? 9.011 17.858 14.104 1.00 53.47 97 VAL H CA 1
ATOM 6674 C C . VAL H 1 97 ? 9.429 16.620 13.302 1.00 54.47 97 VAL H C 1
ATOM 6675 O O . VAL H 1 97 ? 9.204 16.534 12.097 1.00 54.69 97 VAL H O 1
ATOM 6679 N N . LEU H 1 98 ? 10.060 15.665 13.977 1.00 55.36 98 LEU H N 1
ATOM 6680 C CA . LEU H 1 98 ? 10.527 14.455 13.311 1.00 56.68 98 LEU H CA 1
ATOM 6681 C C . LEU H 1 98 ? 9.874 13.188 13.873 1.00 58.71 98 LEU H C 1
ATOM 6682 O O . LEU H 1 98 ? 10.109 12.831 15.026 1.00 59.31 98 LEU H O 1
ATOM 6687 N N . LYS H 1 99 ? 9.049 12.523 13.059 1.00 60.74 99 LYS H N 1
ATOM 6688 C CA . LYS H 1 99 ? 8.379 11.283 13.469 1.00 61.89 99 LYS H CA 1
ATOM 6689 C C . LYS H 1 99 ? 9.412 10.208 13.739 1.00 63.26 99 LYS H C 1
ATOM 6690 O O . LYS H 1 99 ? 10.354 10.040 12.959 1.00 63.73 99 LYS H O 1
ATOM 6696 N N . LEU H 1 100 ? 9.217 9.462 14.824 1.00 63.82 100 LEU H N 1
ATOM 6697 C CA . LEU H 1 100 ? 10.135 8.382 15.193 1.00 63.40 100 LEU H CA 1
ATOM 6698 C C . LEU H 1 100 ? 9.518 7.005 14.940 1.00 64.94 100 LEU H C 1
ATOM 6699 O O . LEU H 1 100 ? 8.329 6.895 14.610 1.00 64.49 100 LEU H O 1
ATOM 6704 N N . ALA H 1 101 ? 10.333 5.962 15.121 1.00 65.86 101 ALA H N 1
ATOM 6705 C CA . ALA H 1 101 ? 9.897 4.577 14.928 1.00 66.44 101 ALA H CA 1
ATOM 6706 C C . ALA H 1 101 ? 9.194 4.070 16.181 1.00 66.91 101 ALA H C 1
ATOM 6707 O O . ALA H 1 101 ? 8.328 3.196 16.117 1.00 66.93 101 ALA H O 1
ATOM 6709 N N . GLU H 1 102 ? 9.585 4.627 17.321 1.00 67.26 102 GLU H N 1
ATOM 6710 C CA . GLU H 1 102 ? 9.010 4.261 18.610 1.00 67.52 102 GLU H CA 1
ATOM 6711 C C . GLU H 1 102 ? 7.474 4.327 18.625 1.00 66.91 102 GLU H C 1
ATOM 6712 O O . GLU H 1 102 ? 6.858 5.138 17.921 1.00 66.77 102 GLU H O 1
ATOM 6718 N N . ARG H 1 103 ? 6.876 3.459 19.440 1.00 66.80 103 ARG H N 1
ATOM 6719 C CA . ARG H 1 103 ? 5.425 3.375 19.608 1.00 66.44 103 ARG H CA 1
ATOM 6720 C C . ARG H 1 103 ? 5.136 3.313 21.115 1.00 66.48 103 ARG H C 1
ATOM 6721 O O . ARG H 1 103 ? 5.067 2.225 21.696 1.00 66.21 103 ARG H O 1
ATOM 6729 N N . ARG H 1 104 ? 4.975 4.488 21.727 1.00 66.63 104 ARG H N 1
ATOM 6730 C CA . ARG H 1 104 ? 4.709 4.633 23.166 1.00 66.46 104 ARG H CA 1
ATOM 6731 C C . ARG H 1 104 ? 4.038 3.436 23.816 1.00 66.46 104 ARG H C 1
ATOM 6732 O O . ARG H 1 104 ? 2.847 3.188 23.599 1.00 65.35 104 ARG H O 1
ATOM 6740 N N . ARG H 1 105 ? 4.795 2.714 24.634 1.00 66.13 105 ARG H N 1
ATOM 6741 C CA . ARG H 1 105 ? 4.250 1.555 25.321 1.00 65.51 105 ARG H CA 1
ATOM 6742 C C . ARG H 1 105 ? 2.979 1.938 26.098 1.00 64.58 105 ARG H C 1
ATOM 6743 O O . ARG H 1 105 ? 3.021 2.675 27.099 1.00 63.30 105 ARG H O 1
ATOM 6751 N N . GLY H 1 106 ? 1.850 1.439 25.594 1.00 63.81 106 GLY H N 1
ATOM 6752 C CA . GLY H 1 106 ? 0.547 1.700 26.179 1.00 63.79 106 GLY H CA 1
ATOM 6753 C C . GLY H 1 106 ? -0.448 1.632 25.040 1.00 64.15 106 GLY H C 1
ATOM 6754 O O . GLY H 1 106 ? -1.436 0.898 25.088 1.00 64.71 106 GLY H O 1
ATOM 6755 N N . ASP H 1 107 ? -0.166 2.405 23.998 1.00 64.35 107 ASP H N 1
ATOM 6756 C CA . ASP H 1 107 ? -1.003 2.448 22.810 1.00 64.45 107 ASP H CA 1
ATOM 6757 C C . ASP H 1 107 ? -0.083 2.465 21.595 1.00 65.17 107 ASP H C 1
ATOM 6758 O O . ASP H 1 107 ? -0.540 2.572 20.455 1.00 65.93 107 ASP H O 1
ATOM 6763 N N . GLY H 1 108 ? 1.218 2.341 21.847 1.00 64.44 108 GLY H N 1
ATOM 6764 C CA . GLY H 1 108 ? 2.182 2.364 20.762 1.00 63.19 108 GLY H CA 1
ATOM 6765 C C . GLY H 1 108 ? 2.052 3.691 20.044 1.00 62.61 108 GLY H C 1
ATOM 6766 O O . GLY H 1 108 ? 2.187 3.771 18.818 1.00 62.62 108 GLY H O 1
ATOM 6767 N N . ALA H 1 109 ? 1.782 4.732 20.829 1.00 62.16 109 ALA H N 1
ATOM 6768 C CA . ALA H 1 109 ? 1.603 6.084 20.314 1.00 62.21 109 ALA H CA 1
ATOM 6769 C C . ALA H 1 109 ? 2.674 6.483 19.301 1.00 62.96 109 ALA H C 1
ATOM 6770 O O . ALA H 1 109 ? 3.862 6.221 19.505 1.00 63.25 109 ALA H O 1
ATOM 6772 N N . PRO H 1 110 ? 2.262 7.115 18.187 1.00 63.30 110 PRO H N 1
ATOM 6773 C CA . PRO H 1 110 ? 3.222 7.544 17.161 1.00 64.09 110 PRO H CA 1
ATOM 6774 C C . PRO H 1 110 ? 4.156 8.617 17.733 1.00 63.61 110 PRO H C 1
ATOM 6775 O O . PRO H 1 110 ? 3.835 9.810 17.692 1.00 63.65 110 PRO H O 1
ATOM 6779 N N . LEU H 1 111 ? 5.304 8.207 18.265 1.00 62.59 111 LEU H N 1
ATOM 6780 C CA . LEU H 1 111 ? 6.218 9.183 18.840 1.00 61.88 111 LEU H CA 1
ATOM 6781 C C . LEU H 1 111 ? 6.804 10.156 17.817 1.00 61.34 111 LEU H C 1
ATOM 6782 O O . LEU H 1 111 ? 6.974 9.821 16.642 1.00 62.00 111 LEU H O 1
ATOM 6787 N N . ALA H 1 112 ? 7.108 11.366 18.285 1.00 59.61 112 ALA H N 1
ATOM 6788 C CA . ALA H 1 112 ? 7.659 12.419 17.443 1.00 57.74 112 ALA H CA 1
ATOM 6789 C C . ALA H 1 112 ? 8.616 13.308 18.244 1.00 57.47 112 ALA H C 1
ATOM 6790 O O . ALA H 1 112 ? 8.343 13.632 19.400 1.00 57.96 112 ALA H O 1
ATOM 6792 N N . LEU H 1 113 ? 9.741 13.689 17.639 1.00 55.70 113 LEU H N 1
ATOM 6793 C CA . LEU H 1 113 ? 10.704 14.568 18.307 1.00 54.73 113 LEU H CA 1
ATOM 6794 C C . LEU H 1 113 ? 10.516 16.020 17.833 1.00 54.57 113 LEU H C 1
ATOM 6795 O O . LEU H 1 113 ? 10.542 16.296 16.633 1.00 54.70 113 LEU H O 1
ATOM 6800 N N . VAL H 1 114 ? 10.316 16.938 18.778 1.00 53.80 114 VAL H N 1
ATOM 6801 C CA . VAL H 1 114 ? 10.139 18.362 18.466 1.00 52.36 114 VAL H CA 1
ATOM 6802 C C . VAL H 1 114 ? 11.366 19.159 18.919 1.00 52.70 114 VAL H C 1
ATOM 6803 O O . VAL H 1 114 ? 11.859 18.979 20.032 1.00 52.00 114 VAL H O 1
ATOM 6807 N N . GLU H 1 115 ? 11.866 20.031 18.051 1.00 54.11 115 GLU H N 1
ATOM 6808 C CA . GLU H 1 115 ? 13.029 20.841 18.386 1.00 56.33 115 GLU H CA 1
ATOM 6809 C C . GLU H 1 115 ? 13.084 22.086 17.505 1.00 56.43 115 GLU H C 1
ATOM 6810 O O . GLU H 1 115 ? 12.399 22.171 16.490 1.00 56.15 115 GLU H O 1
ATOM 6816 N N . LEU H 1 116 ? 13.899 23.056 17.898 1.00 58.49 116 LEU H N 1
ATOM 6817 C CA . LEU H 1 116 ? 14.028 24.277 17.117 1.00 59.68 116 LEU H CA 1
ATOM 6818 C C . LEU H 1 116 ? 14.940 24.072 15.908 1.00 61.19 116 LEU H C 1
ATOM 6819 O O . LEU H 1 116 ? 16.018 23.472 16.021 1.00 60.71 116 LEU H O 1
ATOM 6824 N N . VAL H 1 117 ? 14.494 24.578 14.756 1.00 62.34 117 VAL H N 1
ATOM 6825 C CA . VAL H 1 117 ? 15.248 24.469 13.505 1.00 63.15 117 VAL H CA 1
ATOM 6826 C C . VAL H 1 117 ? 16.492 25.320 13.588 1.00 64.26 117 VAL H C 1
ATOM 6827 O O . VAL H 1 117 ? 16.475 26.390 14.190 1.00 64.68 117 VAL H O 1
ATOM 6831 N N . GLU H 1 118 ? 17.563 24.839 12.968 1.00 65.75 118 GLU H N 1
ATOM 6832 C CA . GLU H 1 118 ? 18.845 25.531 12.964 1.00 68.13 118 GLU H CA 1
ATOM 6833 C C . GLU H 1 118 ? 19.896 24.495 12.591 1.00 69.32 118 GLU H C 1
ATOM 6834 O O . GLU H 1 118 ? 19.537 23.295 12.594 1.00 70.51 118 GLU H O 1
ATOM 6841 N N . SER I 1 14 ? 14.382 23.105 55.755 1.00 61.60 14 SER I N 1
ATOM 6842 C CA . SER I 1 14 ? 12.894 23.015 55.878 1.00 62.11 14 SER I CA 1
ATOM 6843 C C . SER I 1 14 ? 12.355 24.180 56.711 1.00 61.97 14 SER I C 1
ATOM 6844 O O . SER I 1 14 ? 12.320 25.324 56.255 1.00 61.82 14 SER I O 1
ATOM 6847 N N . SER I 1 15 ? 11.930 23.886 57.935 1.00 61.60 15 SER I N 1
ATOM 6848 C CA . SER I 1 15 ? 11.417 24.921 58.822 1.00 60.76 15 SER I CA 1
ATOM 6849 C C . SER I 1 15 ? 12.495 25.985 59.057 1.00 58.89 15 SER I C 1
ATOM 6850 O O . SER I 1 15 ? 12.208 27.088 59.547 1.00 58.11 15 SER I O 1
ATOM 6853 N N . HIS I 1 16 ? 13.729 25.641 58.679 1.00 56.73 16 HIS I N 1
ATOM 6854 C CA . HIS I 1 16 ? 14.883 26.523 58.827 1.00 55.26 16 HIS I CA 1
ATOM 6855 C C . HIS I 1 16 ? 15.004 27.388 57.593 1.00 52.10 16 HIS I C 1
ATOM 6856 O O . HIS I 1 16 ? 15.622 28.457 57.621 1.00 52.76 16 HIS I O 1
ATOM 6863 N N . ARG I 1 17 ? 14.405 26.915 56.507 1.00 48.93 17 ARG I N 1
ATOM 6864 C CA . ARG I 1 17 ? 14.414 27.664 55.260 1.00 47.74 17 ARG I CA 1
ATOM 6865 C C . ARG I 1 17 ? 13.308 28.706 55.318 1.00 45.46 17 ARG I C 1
ATOM 6866 O O . ARG I 1 17 ? 13.525 29.891 55.031 1.00 44.80 17 ARG I O 1
ATOM 6874 N N . LEU I 1 18 ? 12.125 28.252 55.716 1.00 44.16 18 LEU I N 1
ATOM 6875 C CA . LEU I 1 18 ? 10.959 29.121 55.806 1.00 43.79 18 LEU I CA 1
ATOM 6876 C C . LEU I 1 18 ? 11.216 30.282 56.754 1.00 43.56 18 LEU I C 1
ATOM 6877 O O . LEU I 1 18 ? 10.827 31.420 56.485 1.00 43.84 18 LEU I O 1
ATOM 6882 N N . ALA I 1 19 ? 11.875 29.985 57.867 1.00 43.00 19 ALA I N 1
ATOM 6883 C CA . ALA I 1 19 ? 12.191 31.003 58.851 1.00 41.95 19 ALA I CA 1
ATOM 6884 C C . ALA I 1 19 ? 13.103 32.053 58.223 1.00 41.39 19 ALA I C 1
ATOM 6885 O O . ALA I 1 19 ? 12.982 33.246 58.507 1.00 41.79 19 ALA I O 1
ATOM 6887 N N . LEU I 1 20 ? 14.008 31.608 57.357 1.00 40.86 20 LEU I N 1
ATOM 6888 C CA . LEU I 1 20 ? 14.914 32.538 56.709 1.00 39.25 20 LEU I CA 1
ATOM 6889 C C . LEU I 1 20 ? 14.154 33.371 55.686 1.00 38.96 20 LEU I C 1
ATOM 6890 O O . LEU I 1 20 ? 14.260 34.590 55.684 1.00 39.32 20 LEU I O 1
ATOM 6895 N N . TYR I 1 21 ? 13.378 32.717 54.827 1.00 39.29 21 TYR I N 1
ATOM 6896 C CA . TYR I 1 21 ? 12.603 33.429 53.808 1.00 40.98 21 TYR I CA 1
ATOM 6897 C C . TYR I 1 21 ? 11.721 34.480 54.457 1.00 41.21 21 TYR I C 1
ATOM 6898 O O . TYR I 1 21 ? 11.610 35.601 53.968 1.00 41.99 21 TYR I O 1
ATOM 6907 N N . ARG I 1 22 ? 11.089 34.117 55.565 1.00 42.12 22 ARG I N 1
ATOM 6908 C CA . ARG I 1 22 ? 10.225 35.062 56.259 1.00 43.84 22 ARG I CA 1
ATOM 6909 C C . ARG I 1 22 ? 11.019 36.277 56.707 1.00 44.52 22 ARG I C 1
ATOM 6910 O O . ARG I 1 22 ? 10.564 37.406 56.563 1.00 45.31 22 ARG I O 1
ATOM 6918 N N . ASN I 1 23 ? 12.209 36.040 57.241 1.00 45.13 23 ASN I N 1
ATOM 6919 C CA . ASN I 1 23 ? 13.059 37.123 57.703 1.00 45.52 23 ASN I CA 1
ATOM 6920 C C . ASN I 1 23 ? 13.539 37.946 56.514 1.00 47.15 23 ASN I C 1
ATOM 6921 O O . ASN I 1 23 ? 13.533 39.176 56.559 1.00 48.87 23 ASN I O 1
ATOM 6926 N N . GLN I 1 24 ? 13.950 37.268 55.445 1.00 47.26 24 GLN I N 1
ATOM 6927 C CA . GLN I 1 24 ? 14.433 37.966 54.256 1.00 45.48 24 GLN I CA 1
ATOM 6928 C C . GLN I 1 24 ? 13.270 38.751 53.640 1.00 44.71 24 GLN I C 1
ATOM 6929 O O . GLN I 1 24 ? 13.414 39.928 53.314 1.00 45.32 24 GLN I O 1
ATOM 6935 N N . ALA I 1 25 ? 12.111 38.105 53.525 1.00 44.12 25 ALA I N 1
ATOM 6936 C CA . ALA I 1 25 ? 10.913 38.715 52.943 1.00 43.54 25 ALA I CA 1
ATOM 6937 C C . ALA I 1 25 ? 10.484 40.032 53.587 1.00 43.74 25 ALA I C 1
ATOM 6938 O O . ALA I 1 25 ? 10.134 40.975 52.884 1.00 44.04 25 ALA I O 1
ATOM 6940 N N . LYS I 1 26 ? 10.508 40.090 54.918 1.00 44.30 26 LYS I N 1
ATOM 6941 C CA . LYS I 1 26 ? 10.117 41.294 55.658 1.00 44.20 26 LYS I CA 1
ATOM 6942 C C . LYS I 1 26 ? 11.046 42.470 55.376 1.00 43.15 26 LYS I C 1
ATOM 6943 O O . LYS I 1 26 ? 10.583 43.587 55.151 1.00 44.08 26 LYS I O 1
ATOM 6949 N N . SER I 1 27 ? 12.352 42.211 55.380 1.00 42.23 27 SER I N 1
ATOM 6950 C CA . SER I 1 27 ? 13.350 43.246 55.115 1.00 41.44 27 SER I CA 1
ATOM 6951 C C . SER I 1 27 ? 13.281 43.735 53.667 1.00 42.85 27 SER I C 1
ATOM 6952 O O . SER I 1 27 ? 13.506 44.914 53.394 1.00 43.39 27 SER I O 1
ATOM 6955 N N . LEU I 1 28 ? 12.969 42.819 52.752 1.00 45.60 28 LEU I N 1
ATOM 6956 C CA . LEU I 1 28 ? 12.871 43.120 51.323 1.00 46.99 28 LEU I CA 1
ATOM 6957 C C . LEU I 1 28 ? 11.680 44.018 51.007 1.00 48.05 28 LEU I C 1
ATOM 6958 O O . LEU I 1 28 ? 11.768 44.913 50.162 1.00 47.74 28 LEU I O 1
ATOM 6963 N N . LEU I 1 29 ? 10.570 43.775 51.696 1.00 49.66 29 LEU I N 1
ATOM 6964 C CA . LEU I 1 29 ? 9.352 44.552 51.503 1.00 50.76 29 LEU I CA 1
ATOM 6965 C C . LEU I 1 29 ? 9.401 45.905 52.185 1.00 51.52 29 LEU I C 1
ATOM 6966 O O . LEU I 1 29 ? 8.738 46.847 51.752 1.00 52.30 29 LEU I O 1
ATOM 6971 N N . THR I 1 30 ? 10.187 45.986 53.254 1.00 52.32 30 THR I N 1
ATOM 6972 C CA . THR I 1 30 ? 10.358 47.212 54.022 1.00 52.73 30 THR I CA 1
ATOM 6973 C C . THR I 1 30 ? 11.363 48.190 53.382 1.00 52.97 30 THR I C 1
ATOM 6974 O O . THR I 1 30 ? 11.017 49.340 53.089 1.00 53.67 30 THR I O 1
ATOM 6978 N N . HIS I 1 31 ? 12.591 47.731 53.148 1.00 52.90 31 HIS I N 1
ATOM 6979 C CA . HIS I 1 31 ? 13.626 48.579 52.562 1.00 53.23 31 HIS I CA 1
ATOM 6980 C C . HIS I 1 31 ? 13.558 48.611 51.039 1.00 52.87 31 HIS I C 1
ATOM 6981 O O . HIS I 1 31 ? 13.822 49.635 50.409 1.00 54.07 31 HIS I O 1
ATOM 6988 N N . GLY I 1 32 ? 13.203 47.481 50.447 1.00 51.05 32 GLY I N 1
ATOM 6989 C CA . GLY I 1 32 ? 13.126 47.420 49.003 1.00 49.59 32 GLY I CA 1
ATOM 6990 C C . GLY I 1 32 ? 14.203 46.552 48.375 1.00 49.69 32 GLY I C 1
ATOM 6991 O O . GLY I 1 32 ? 14.125 46.236 47.184 1.00 49.13 32 GLY I O 1
ATOM 6992 N N . ARG I 1 33 ? 15.218 46.182 49.157 1.00 49.46 33 ARG I N 1
ATOM 6993 C CA . ARG I 1 33 ? 16.286 45.314 48.666 1.00 49.16 33 ARG I CA 1
ATOM 6994 C C . ARG I 1 33 ? 17.002 44.557 49.784 1.00 49.02 33 ARG I C 1
ATOM 6995 O O . ARG I 1 33 ? 16.953 44.923 50.961 1.00 49.77 33 ARG I O 1
ATOM 7003 N N . ILE I 1 34 ? 17.666 43.482 49.390 1.00 47.25 34 ILE I N 1
ATOM 7004 C CA . ILE I 1 34 ? 18.366 42.620 50.320 1.00 46.19 34 ILE I CA 1
ATOM 7005 C C . ILE I 1 34 ? 19.532 41.967 49.593 1.00 45.75 34 ILE I C 1
ATOM 7006 O O . ILE I 1 34 ? 19.531 41.875 48.370 1.00 47.02 34 ILE I O 1
ATOM 7011 N N . THR I 1 35 ? 20.523 41.515 50.347 1.00 44.66 35 THR I N 1
ATOM 7012 C CA . THR I 1 35 ? 21.681 40.863 49.756 1.00 45.23 35 THR I CA 1
ATOM 7013 C C . THR I 1 35 ? 21.996 39.552 50.484 1.00 45.50 35 THR I C 1
ATOM 7014 O O . THR I 1 35 ? 22.029 39.530 51.713 1.00 46.24 35 THR I O 1
ATOM 7018 N N . THR I 1 36 ? 22.208 38.468 49.728 1.00 45.51 36 THR I N 1
ATOM 7019 C CA . THR I 1 36 ? 22.543 37.150 50.296 1.00 46.58 36 THR I CA 1
ATOM 7020 C C . THR I 1 36 ? 23.307 36.294 49.288 1.00 47.78 36 THR I C 1
ATOM 7021 O O . THR I 1 36 ? 23.869 36.828 48.335 1.00 49.07 36 THR I O 1
ATOM 7025 N N . THR I 1 37 ? 23.331 34.976 49.501 1.00 48.75 37 THR I N 1
ATOM 7026 C CA . THR I 1 37 ? 24.046 34.074 48.600 1.00 49.59 37 THR I CA 1
ATOM 7027 C C . THR I 1 37 ? 23.210 33.903 47.352 1.00 49.61 37 THR I C 1
ATOM 7028 O O . THR I 1 37 ? 22.012 34.171 47.370 1.00 50.39 37 THR I O 1
ATOM 7032 N N . VAL I 1 38 ? 23.832 33.462 46.267 1.00 50.11 38 VAL I N 1
ATOM 7033 C CA . VAL I 1 38 ? 23.093 33.284 45.031 1.00 50.90 38 VAL I CA 1
ATOM 7034 C C . VAL I 1 38 ? 21.953 32.267 45.186 1.00 50.12 38 VAL I C 1
ATOM 7035 O O . VAL I 1 38 ? 20.835 32.518 44.739 1.00 51.68 38 VAL I O 1
ATOM 7039 N N . PRO I 1 39 ? 22.211 31.113 45.829 1.00 48.71 39 PRO I N 1
ATOM 7040 C CA . PRO I 1 39 ? 21.143 30.120 45.997 1.00 47.93 39 PRO I CA 1
ATOM 7041 C C . PRO I 1 39 ? 19.979 30.661 46.824 1.00 46.91 39 PRO I C 1
ATOM 7042 O O . PRO I 1 39 ? 18.821 30.578 46.416 1.00 47.02 39 PRO I O 1
ATOM 7046 N N . LYS I 1 40 ? 20.308 31.218 47.986 1.00 46.65 40 LYS I N 1
ATOM 7047 C CA . LYS I 1 40 ? 19.319 31.781 48.889 1.00 46.77 40 LYS I CA 1
ATOM 7048 C C . LYS I 1 40 ? 18.517 32.881 48.194 1.00 46.01 40 LYS I C 1
ATOM 7049 O O . LYS I 1 40 ? 17.332 33.059 48.483 1.00 45.79 40 LYS I O 1
ATOM 7055 N N . ALA I 1 41 ? 19.157 33.604 47.272 1.00 45.26 41 ALA I N 1
ATOM 7056 C CA . ALA I 1 41 ? 18.485 34.678 46.539 1.00 45.42 41 ALA I CA 1
ATOM 7057 C C . ALA I 1 41 ? 17.463 34.111 45.559 1.00 45.76 41 ALA I C 1
ATOM 7058 O O . ALA I 1 41 ? 16.379 34.663 45.400 1.00 45.20 41 ALA I O 1
ATOM 7060 N N . LYS I 1 42 ? 17.815 33.013 44.899 1.00 46.93 42 LYS I N 1
ATOM 7061 C CA . LYS I 1 42 ? 16.915 32.364 43.951 1.00 47.57 42 LYS I CA 1
ATOM 7062 C C . LYS I 1 42 ? 15.661 31.836 44.673 1.00 47.69 42 LYS I C 1
ATOM 7063 O O . LYS I 1 42 ? 14.530 32.021 44.205 1.00 47.81 42 LYS I O 1
ATOM 7069 N N . GLU I 1 43 ? 15.873 31.179 45.813 1.00 47.67 43 GLU I N 1
ATOM 7070 C CA . GLU I 1 43 ? 14.783 30.619 46.613 1.00 47.54 43 GLU I CA 1
ATOM 7071 C C . GLU I 1 43 ? 13.860 31.715 47.119 1.00 46.39 43 GLU I C 1
ATOM 7072 O O . GLU I 1 43 ? 12.650 31.532 47.192 1.00 46.47 43 GLU I O 1
ATOM 7078 N N . LEU I 1 44 ? 14.443 32.857 47.468 1.00 46.67 44 LEU I N 1
ATOM 7079 C CA . LEU I 1 44 ? 13.668 33.977 47.973 1.00 46.10 44 LEU I CA 1
ATOM 7080 C C . LEU I 1 44 ? 12.820 34.611 46.873 1.00 46.02 44 LEU I C 1
ATOM 7081 O O . LEU I 1 44 ? 11.636 34.874 47.087 1.00 46.03 44 LEU I O 1
ATOM 7086 N N . ARG I 1 45 ? 13.418 34.846 45.702 1.00 46.12 45 ARG I N 1
ATOM 7087 C CA . ARG I 1 45 ? 12.701 35.455 44.574 1.00 45.37 45 ARG I CA 1
ATOM 7088 C C . ARG I 1 45 ? 11.423 34.691 44.301 1.00 44.06 45 ARG I C 1
ATOM 7089 O O . ARG I 1 45 ? 10.389 35.272 44.011 1.00 44.47 45 ARG I O 1
ATOM 7097 N N . GLY I 1 46 ? 11.507 33.373 44.383 1.00 43.49 46 GLY I N 1
ATOM 7098 C CA . GLY I 1 46 ? 10.335 32.559 44.134 1.00 43.80 46 GLY I CA 1
ATOM 7099 C C . GLY I 1 46 ? 9.293 32.682 45.231 1.00 44.92 46 GLY I C 1
ATOM 7100 O O . GLY I 1 46 ? 8.090 32.683 44.967 1.00 47.21 46 GLY I O 1
ATOM 7101 N N . PHE I 1 47 ? 9.767 32.778 46.467 1.00 44.49 47 PHE I N 1
ATOM 7102 C CA . PHE I 1 47 ? 8.920 32.901 47.646 1.00 42.81 47 PHE I CA 1
ATOM 7103 C C . PHE I 1 47 ? 8.087 34.189 47.570 1.00 43.09 47 PHE I C 1
ATOM 7104 O O . PHE I 1 47 ? 6.865 34.165 47.739 1.00 42.84 47 PHE I O 1
ATOM 7112 N N . VAL I 1 48 ? 8.767 35.304 47.310 1.00 42.03 48 VAL I N 1
ATOM 7113 C CA . VAL I 1 48 ? 8.124 36.604 47.204 1.00 41.05 48 VAL I CA 1
ATOM 7114 C C . VAL I 1 48 ? 7.200 36.735 45.997 1.00 42.55 48 VAL I C 1
ATOM 7115 O O . VAL I 1 48 ? 6.115 37.303 46.098 1.00 43.15 48 VAL I O 1
ATOM 7119 N N . ASP I 1 49 ? 7.640 36.238 44.847 1.00 45.56 49 ASP I N 1
ATOM 7120 C CA . ASP I 1 49 ? 6.822 36.305 43.635 1.00 47.86 49 ASP I CA 1
ATOM 7121 C C . ASP I 1 49 ? 5.511 35.596 43.936 1.00 48.74 49 ASP I C 1
ATOM 7122 O O . ASP I 1 49 ? 4.448 35.991 43.457 1.00 49.20 49 ASP I O 1
ATOM 7127 N N . HIS I 1 50 ? 5.600 34.531 44.728 1.00 50.47 50 HIS I N 1
ATOM 7128 C CA . HIS I 1 50 ? 4.415 33.757 45.092 1.00 52.49 50 HIS I CA 1
ATOM 7129 C C . HIS I 1 50 ? 3.475 34.537 46.005 1.00 52.42 50 HIS I C 1
ATOM 7130 O O . HIS I 1 50 ? 2.259 34.433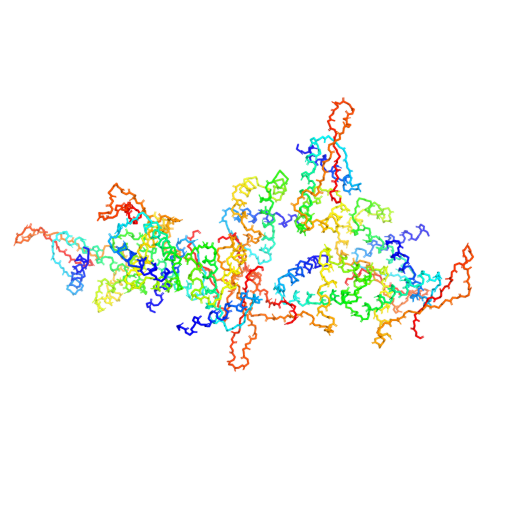 45.897 1.00 52.74 50 HIS I O 1
ATOM 7137 N N . LEU I 1 51 ? 4.041 35.325 46.905 1.00 51.65 51 LEU I N 1
ATOM 7138 C CA . LEU I 1 51 ? 3.218 36.092 47.817 1.00 49.94 51 LEU I CA 1
ATOM 7139 C C . LEU I 1 51 ? 2.572 37.297 47.125 1.00 50.25 51 LEU I C 1
ATOM 7140 O O . LEU I 1 51 ? 1.443 37.663 47.448 1.00 51.67 51 LEU I O 1
ATOM 7145 N N . ILE I 1 52 ? 3.268 37.907 46.167 1.00 49.45 52 ILE I N 1
ATOM 7146 C CA . ILE I 1 52 ? 2.689 39.038 45.453 1.00 49.33 52 ILE I CA 1
ATOM 7147 C C . ILE I 1 52 ? 1.571 38.550 44.550 1.00 49.94 52 ILE I C 1
ATOM 7148 O O . ILE I 1 52 ? 0.604 39.260 44.306 1.00 51.96 52 ILE I O 1
ATOM 7153 N N . HIS I 1 53 ? 1.716 37.329 44.051 1.00 51.16 53 HIS I N 1
ATOM 7154 C CA . HIS I 1 53 ? 0.704 36.725 43.186 1.00 51.80 53 HIS I CA 1
ATOM 7155 C C . HIS I 1 53 ? -0.625 36.681 43.932 1.00 49.97 53 HIS I C 1
ATOM 7156 O O . HIS I 1 53 ? -1.667 37.072 43.399 1.00 49.69 53 HIS I O 1
ATOM 7163 N N . LEU I 1 54 ? -0.575 36.212 45.175 1.00 48.59 54 LEU I N 1
ATOM 7164 C CA . LEU I 1 54 ? -1.772 36.101 45.987 1.00 46.66 54 LEU I CA 1
ATOM 7165 C C . LEU I 1 54 ? -2.289 37.461 46.382 1.00 46.77 54 LEU I C 1
ATOM 7166 O O . LEU I 1 54 ? -3.494 37.647 46.488 1.00 46.32 54 LEU I O 1
ATOM 7171 N N . ALA I 1 55 ? -1.375 38.405 46.599 1.00 47.07 55 ALA I N 1
ATOM 7172 C CA . ALA I 1 55 ? -1.743 39.772 46.964 1.00 47.15 55 ALA I CA 1
ATOM 7173 C C . ALA I 1 55 ? -2.465 40.422 45.777 1.00 48.10 55 ALA I C 1
ATOM 7174 O O . ALA I 1 55 ? -3.300 41.306 45.947 1.00 47.01 55 ALA I O 1
ATOM 7176 N N . LYS I 1 56 ? -2.119 39.983 44.572 1.00 49.58 56 LYS I N 1
ATOM 7177 C CA . LYS I 1 56 ? -2.750 40.474 43.351 1.00 50.86 56 LYS I CA 1
ATOM 7178 C C . LYS I 1 56 ? -4.163 39.875 43.260 1.00 51.08 56 LYS I C 1
ATOM 7179 O O . LYS I 1 56 ? -5.123 40.545 42.868 1.00 49.45 56 LYS I O 1
ATOM 7185 N N . ARG I 1 57 ? -4.269 38.595 43.609 1.00 52.37 57 ARG I N 1
ATOM 7186 C CA . ARG I 1 57 ? -5.547 37.891 43.605 1.00 52.89 57 ARG I CA 1
ATOM 7187 C C . ARG I 1 57 ? -6.429 38.525 44.677 1.00 54.12 57 ARG I C 1
ATOM 7188 O O . ARG I 1 57 ? -7.658 38.453 44.622 1.00 52.91 57 ARG I O 1
ATOM 7196 N N . GLY I 1 58 ? -5.753 39.134 45.650 1.00 56.84 58 GLY I N 1
ATOM 7197 C CA . GLY I 1 58 ? -6.368 39.829 46.775 1.00 59.42 58 GLY I CA 1
ATOM 7198 C C . GLY I 1 58 ? -7.778 39.514 47.236 1.00 60.36 58 GLY I C 1
ATOM 7199 O O . GLY I 1 58 ? -8.673 40.345 47.134 1.00 61.67 58 GLY I O 1
ATOM 7200 N N . ASP I 1 59 ? -7.981 38.321 47.772 1.00 60.32 59 ASP I N 1
ATOM 7201 C CA . ASP I 1 59 ? -9.298 37.945 48.253 1.00 59.74 59 ASP I CA 1
ATOM 7202 C C . ASP I 1 59 ? -9.211 37.340 49.644 1.00 62.46 59 ASP I C 1
ATOM 7203 O O . ASP I 1 59 ? -8.124 37.200 50.211 1.00 63.67 59 ASP I O 1
ATOM 7208 N N . LEU I 1 60 ? -10.374 36.997 50.190 1.00 64.17 60 LEU I N 1
ATOM 7209 C CA . LEU I 1 60 ? -10.470 36.386 51.507 1.00 63.77 60 LEU I CA 1
ATOM 7210 C C . LEU I 1 60 ? -9.495 35.203 51.657 1.00 63.36 60 LEU I C 1
ATOM 7211 O O . LEU I 1 60 ? -8.742 35.127 52.632 1.00 63.35 60 LEU I O 1
ATOM 7216 N N . HIS I 1 61 ? -9.496 34.293 50.686 1.00 62.59 61 HIS I N 1
ATOM 7217 C CA . HIS I 1 61 ? -8.629 33.114 50.751 1.00 62.91 61 HIS I CA 1
ATOM 7218 C C . HIS I 1 61 ? -7.156 33.387 50.455 1.00 62.29 61 HIS I C 1
ATOM 7219 O O . HIS I 1 61 ? -6.280 32.739 51.027 1.00 63.79 61 HIS I O 1
ATOM 7226 N N . ALA I 1 62 ? -6.871 34.339 49.571 1.00 61.13 62 ALA I N 1
ATOM 7227 C CA . ALA I 1 62 ? -5.479 34.657 49.260 1.00 59.65 62 ALA I CA 1
ATOM 7228 C C . ALA I 1 62 ? -4.820 35.269 50.492 1.00 58.51 62 ALA I C 1
ATOM 7229 O O . ALA I 1 62 ? -3.697 34.915 50.853 1.00 58.67 62 ALA I O 1
ATOM 7231 N N . ARG I 1 63 ? -5.532 36.180 51.143 1.00 56.30 63 ARG I N 1
ATOM 7232 C CA . ARG I 1 63 ? -5.013 36.834 52.332 1.00 55.05 63 ARG I CA 1
ATOM 7233 C C . ARG I 1 63 ? -4.719 35.826 53.426 1.00 55.49 63 ARG I C 1
ATOM 7234 O O . ARG I 1 63 ? -3.828 36.034 54.251 1.00 56.76 63 ARG I O 1
ATOM 7242 N N . ARG I 1 64 ? -5.462 34.726 53.423 1.00 54.33 64 ARG I N 1
ATOM 7243 C CA . ARG I 1 64 ? -5.269 33.703 54.434 1.00 53.78 64 ARG I CA 1
ATOM 7244 C C . ARG I 1 64 ? -3.986 32.928 54.172 1.00 53.44 64 ARG I C 1
ATOM 7245 O O . ARG I 1 64 ? -3.171 32.723 55.065 1.00 54.63 64 ARG I O 1
ATOM 7253 N N . LEU I 1 65 ? -3.811 32.507 52.930 1.00 53.04 65 LEU I N 1
ATOM 7254 C CA . LEU I 1 65 ? -2.638 31.744 52.531 1.00 53.43 65 LEU I CA 1
ATOM 7255 C C . LEU I 1 65 ? -1.360 32.550 52.676 1.00 52.56 65 LEU I C 1
ATOM 7256 O O . LEU I 1 65 ? -0.301 32.014 53.016 1.00 53.11 65 LEU I O 1
ATOM 7261 N N . VAL I 1 66 ? -1.456 33.841 52.391 1.00 51.76 66 VAL I N 1
ATOM 7262 C CA . VAL I 1 66 ? -0.287 34.700 52.483 1.00 50.67 66 VAL I CA 1
ATOM 7263 C C . VAL I 1 66 ? 0.185 34.832 53.912 1.00 51.87 66 VAL I C 1
ATOM 7264 O O . VAL I 1 66 ? 1.388 34.814 54.166 1.00 51.77 66 VAL I O 1
ATOM 7268 N N . LEU I 1 67 ? -0.755 34.966 54.846 1.00 53.21 67 LEU I N 1
ATOM 7269 C CA . LEU I 1 67 ? -0.384 35.113 56.251 1.00 54.16 67 LEU I CA 1
ATOM 7270 C C . LEU I 1 67 ? 0.138 33.794 56.806 1.00 54.54 67 LEU I C 1
ATOM 7271 O O . LEU I 1 67 ? 1.037 33.775 57.641 1.00 54.68 67 LEU I O 1
ATOM 7276 N N . ARG I 1 68 ? -0.433 32.694 56.336 1.00 54.81 68 ARG I N 1
ATOM 7277 C CA . ARG I 1 68 ? 0.000 31.360 56.733 1.00 56.34 68 ARG I CA 1
ATOM 7278 C C . ARG I 1 68 ? 1.479 31.154 56.337 1.00 56.54 68 ARG I C 1
ATOM 7279 O O . ARG I 1 68 ? 2.247 30.486 57.039 1.00 56.31 68 ARG I O 1
ATOM 7287 N N . ASP I 1 69 ? 1.854 31.732 55.196 1.00 56.03 69 ASP I N 1
ATOM 7288 C CA . ASP I 1 69 ? 3.214 31.653 54.645 1.00 55.86 69 ASP I CA 1
ATOM 7289 C C . ASP I 1 69 ? 4.118 32.700 55.311 1.00 56.46 69 ASP I C 1
ATOM 7290 O O . ASP I 1 69 ? 5.239 32.409 55.729 1.00 56.77 69 ASP I O 1
ATOM 7295 N N . LEU I 1 70 ? 3.633 33.930 55.393 1.00 56.86 70 LEU I N 1
ATOM 7296 C CA . LEU I 1 70 ? 4.403 34.990 56.019 1.00 58.07 70 LEU I CA 1
ATOM 7297 C C . LEU I 1 70 ? 3.728 35.259 57.365 1.00 58.85 70 LEU I C 1
ATOM 7298 O O . LEU I 1 70 ? 2.605 35.761 57.411 1.00 61.26 70 LEU I O 1
ATOM 7303 N N . GLN I 1 71 ? 4.400 34.925 58.463 1.00 58.59 71 GLN I N 1
ATOM 7304 C CA . GLN I 1 71 ? 3.787 35.121 59.773 1.00 58.28 71 GLN I CA 1
ATOM 7305 C C . GLN I 1 71 ? 3.881 36.529 60.373 1.00 58.60 71 GLN I C 1
ATOM 7306 O O . GLN I 1 71 ? 4.563 36.757 61.377 1.00 60.38 71 GLN I O 1
ATOM 7312 N N . ASP I 1 72 ? 3.166 37.465 59.752 1.00 57.86 72 ASP I N 1
ATOM 7313 C CA . ASP I 1 72 ? 3.096 38.846 60.221 1.00 57.86 72 ASP I CA 1
ATOM 7314 C C . ASP I 1 72 ? 1.957 39.578 59.530 1.00 57.49 72 ASP I C 1
ATOM 7315 O O . ASP I 1 72 ? 1.920 39.691 58.301 1.00 57.98 72 ASP I O 1
ATOM 7320 N N . VAL I 1 73 ? 1.026 40.088 60.327 1.00 56.67 73 VAL I N 1
ATOM 7321 C CA . VAL I 1 73 ? -0.111 40.780 59.749 1.00 55.58 73 VAL I CA 1
ATOM 7322 C C . VAL I 1 73 ? 0.222 42.134 59.116 1.00 55.86 73 VAL I C 1
ATOM 7323 O O . VAL I 1 73 ? -0.235 42.414 58.013 1.00 54.94 73 VAL I O 1
ATOM 7327 N N . LYS I 1 74 ? 1.022 42.964 59.780 1.00 56.25 74 LYS I N 1
ATOM 7328 C CA . LYS I 1 74 ? 1.384 44.269 59.219 1.00 57.36 74 LYS I CA 1
ATOM 7329 C C . LYS I 1 74 ? 1.918 44.120 57.796 1.00 57.48 74 LYS I C 1
ATOM 7330 O O . LYS I 1 74 ? 1.689 44.975 56.931 1.00 58.39 74 LYS I O 1
ATOM 7336 N N . LEU I 1 75 ? 2.635 43.024 57.570 1.00 56.87 75 LEU I N 1
ATOM 7337 C CA . LEU I 1 75 ? 3.214 42.709 56.266 1.00 56.78 75 LEU I CA 1
ATOM 7338 C C . LEU I 1 75 ? 2.150 42.271 55.270 1.00 56.29 75 LEU I C 1
ATOM 7339 O O . LEU I 1 75 ? 2.069 42.792 54.155 1.00 57.16 75 LEU I O 1
ATOM 7344 N N . VAL I 1 76 ? 1.358 41.279 55.669 1.00 54.97 76 VAL I N 1
ATOM 7345 C CA . VAL I 1 76 ? 0.303 40.766 54.809 1.00 53.16 76 VAL I CA 1
ATOM 7346 C C . VAL I 1 76 ? -0.587 41.930 54.407 1.00 54.42 76 VAL I C 1
ATOM 7347 O O . VAL I 1 76 ? -1.100 41.988 53.294 1.00 54.70 76 VAL I O 1
ATOM 7351 N N . ARG I 1 77 ? -0.750 42.866 55.330 1.00 56.19 77 ARG I N 1
ATOM 7352 C CA . ARG I 1 77 ? -1.554 44.053 55.099 1.00 58.11 77 ARG I CA 1
ATOM 7353 C C . ARG I 1 77 ? -0.882 44.904 54.039 1.00 57.60 77 ARG I C 1
ATOM 7354 O O . ARG I 1 77 ? -1.509 45.265 53.048 1.00 57.76 77 ARG I O 1
ATOM 7362 N N . LYS I 1 78 ? 0.398 45.213 54.243 1.00 57.26 78 LYS I N 1
ATOM 7363 C CA . LYS I 1 78 ? 1.151 46.023 53.284 1.00 56.45 78 LYS I CA 1
ATOM 7364 C C . LYS I 1 78 ? 1.104 45.437 51.874 1.00 57.11 78 LYS I C 1
ATOM 7365 O O . LYS I 1 78 ? 0.898 46.164 50.900 1.00 57.45 78 LYS I O 1
ATOM 7371 N N . LEU I 1 79 ? 1.307 44.125 51.770 1.00 56.62 79 LEU I N 1
ATOM 7372 C CA . LEU I 1 79 ? 1.276 43.426 50.482 1.00 55.08 79 LEU I CA 1
ATOM 7373 C C . LEU I 1 79 ? -0.003 43.697 49.710 1.00 56.16 79 LEU I C 1
ATOM 7374 O O . LEU I 1 79 ? 0.039 44.126 48.561 1.00 56.37 79 LEU I O 1
ATOM 7379 N N . PHE I 1 80 ? -1.138 43.422 50.351 1.00 57.30 80 PHE I N 1
ATOM 7380 C CA . PHE I 1 80 ? -2.449 43.599 49.734 1.00 57.30 80 PHE I CA 1
ATOM 7381 C C . PHE I 1 80 ? -2.848 45.030 49.369 1.00 58.85 80 PHE I C 1
ATOM 7382 O O . PHE I 1 80 ? -3.280 45.280 48.239 1.00 59.45 80 PHE I O 1
ATOM 7390 N N . ASP I 1 81 ? -2.710 45.967 50.309 1.00 60.98 81 ASP I N 1
ATOM 7391 C CA . ASP I 1 81 ? -3.097 47.355 50.037 1.00 63.05 81 ASP I CA 1
ATOM 7392 C C . ASP I 1 81 ? -1.992 48.297 49.564 1.00 63.45 81 ASP I C 1
ATOM 7393 O O . ASP I 1 81 ? -2.255 49.473 49.326 1.00 64.55 81 ASP I O 1
ATOM 7398 N N . GLU I 1 82 ? -0.762 47.809 49.434 1.00 63.01 82 GLU I N 1
ATOM 7399 C CA . GLU I 1 82 ? 0.306 48.679 48.953 1.00 61.52 82 GLU I CA 1
ATOM 7400 C C . GLU I 1 82 ? 1.158 48.102 47.825 1.00 61.03 82 GLU I C 1
ATOM 7401 O O . GLU I 1 82 ? 1.250 48.702 46.750 1.00 60.50 82 GLU I O 1
ATOM 7407 N N . ILE I 1 83 ? 1.786 46.953 48.069 1.00 59.88 83 ILE I N 1
ATOM 7408 C CA . ILE I 1 83 ? 2.644 46.313 47.071 1.00 58.78 83 ILE I CA 1
ATOM 7409 C C . ILE I 1 83 ? 1.884 45.744 45.879 1.00 59.22 83 ILE I C 1
ATOM 7410 O O . ILE I 1 83 ? 2.296 45.936 44.734 1.00 58.47 83 ILE I O 1
ATOM 7415 N N . ALA I 1 84 ? 0.780 45.047 46.152 1.00 59.96 84 ALA I N 1
ATOM 7416 C CA . ALA I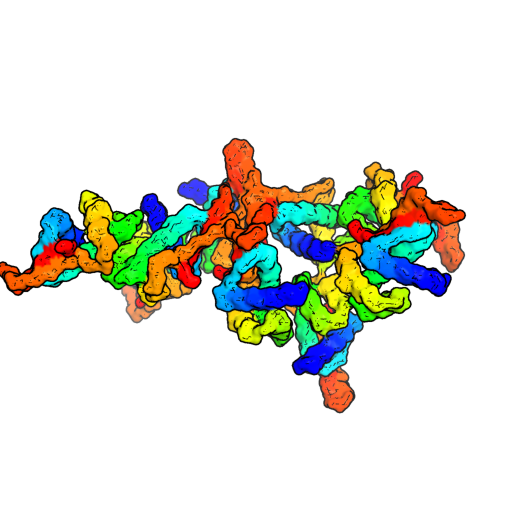 1 84 ? -0.034 44.439 45.094 1.00 61.27 84 ALA I CA 1
ATOM 7417 C C . ALA I 1 84 ? -0.570 45.459 44.086 1.00 62.38 84 ALA I C 1
ATOM 7418 O O . ALA I 1 84 ? -0.439 45.256 42.871 1.00 61.90 84 ALA I O 1
ATOM 7420 N N . PRO I 1 85 ? -1.199 46.558 44.568 1.00 62.86 85 PRO I N 1
ATOM 7421 C CA . PRO I 1 85 ? -1.720 47.561 43.634 1.00 63.44 85 PRO I CA 1
ATOM 7422 C C . PRO I 1 85 ? -0.638 48.070 42.679 1.00 63.31 85 PRO I C 1
ATOM 7423 O O . PRO I 1 85 ? -0.892 48.258 41.485 1.00 63.91 85 PRO I O 1
ATOM 7427 N N . ARG I 1 86 ? 0.571 48.273 43.200 1.00 63.30 86 ARG I N 1
ATOM 7428 C CA . ARG I 1 86 ? 1.664 48.764 42.366 1.00 63.79 86 ARG I CA 1
ATOM 7429 C C . ARG I 1 86 ? 2.070 47.823 41.227 1.00 62.15 86 ARG I C 1
ATOM 7430 O O . ARG I 1 86 ? 2.626 48.271 40.226 1.00 61.75 86 ARG I O 1
ATOM 7438 N N . TYR I 1 87 ? 1.789 46.530 41.374 1.00 61.25 87 TYR I N 1
ATOM 7439 C CA . TYR I 1 87 ? 2.144 45.550 40.353 1.00 61.07 87 TYR I CA 1
ATOM 7440 C C . TYR I 1 87 ? 0.932 44.980 39.626 1.00 62.41 87 TYR I C 1
ATOM 7441 O O . TYR I 1 87 ? 1.012 43.891 39.047 1.00 62.89 87 TYR I O 1
ATOM 7450 N N . ARG I 1 88 ? -0.185 45.711 39.649 1.00 64.54 88 ARG I N 1
ATOM 7451 C CA . ARG I 1 88 ? -1.407 45.261 38.970 1.00 65.80 88 ARG I CA 1
ATOM 7452 C C . ARG I 1 88 ? -1.156 45.335 37.461 1.00 66.69 88 ARG I C 1
ATOM 7453 O O . ARG I 1 88 ? -1.887 44.757 36.645 1.00 67.10 88 ARG I O 1
ATOM 7461 N N . ASP I 1 89 ? -0.084 46.042 37.121 1.00 66.85 89 ASP I N 1
ATOM 7462 C CA . ASP I 1 89 ? 0.347 46.226 35.746 1.00 65.80 89 ASP I CA 1
ATOM 7463 C C . ASP I 1 89 ? 1.080 44.982 35.268 1.00 65.60 89 ASP I C 1
ATOM 7464 O O . ASP I 1 89 ? 0.770 44.426 34.213 1.00 67.30 89 ASP I O 1
ATOM 7469 N N . ARG I 1 90 ? 2.050 44.552 36.067 1.00 64.45 90 ARG I N 1
ATOM 7470 C CA . ARG I 1 90 ? 2.869 43.385 35.754 1.00 62.90 90 ARG I CA 1
ATOM 7471 C C . ARG I 1 90 ? 2.094 42.079 35.985 1.00 62.87 90 ARG I C 1
ATOM 7472 O O . ARG I 1 90 ? 1.190 42.024 36.820 1.00 63.64 90 ARG I O 1
ATOM 7480 N N . GLN I 1 91 ? 2.427 41.036 35.230 1.00 63.37 91 GLN I N 1
ATOM 7481 C CA . GLN I 1 91 ? 1.754 39.752 35.394 1.00 63.84 91 GLN I CA 1
ATOM 7482 C C . GLN I 1 91 ? 2.797 38.645 35.574 1.00 64.88 91 GLN I C 1
ATOM 7483 O O . GLN I 1 91 ? 2.777 37.624 34.884 1.00 64.79 91 GLN I O 1
ATOM 7489 N N . GLY I 1 92 ? 3.712 38.863 36.513 1.00 66.22 92 GLY I N 1
ATOM 7490 C CA . GLY I 1 92 ? 4.758 37.891 36.780 1.00 66.18 92 GLY I CA 1
ATOM 7491 C C . GLY I 1 92 ? 6.106 38.560 36.950 1.00 65.24 92 GLY I C 1
ATOM 7492 O O . GLY I 1 92 ? 6.242 39.761 36.692 1.00 64.41 92 GLY I O 1
ATOM 7493 N N . GLY I 1 93 ? 7.098 37.782 37.385 1.00 64.66 93 GLY I N 1
ATOM 7494 C CA . GLY I 1 93 ? 8.447 38.298 37.589 1.00 62.75 93 GLY I CA 1
ATOM 7495 C C . GLY I 1 93 ? 8.523 39.606 38.369 1.00 60.83 93 GLY I C 1
ATOM 7496 O O . GLY I 1 93 ? 9.052 40.600 37.869 1.00 60.35 93 GLY I O 1
ATOM 7497 N N . TYR I 1 94 ? 8.049 39.596 39.614 1.00 58.95 94 TYR I N 1
ATOM 7498 C CA . TYR I 1 94 ? 8.013 40.808 40.436 1.00 56.67 94 TYR I CA 1
ATOM 7499 C C . TYR I 1 94 ? 9.291 41.123 41.217 1.00 56.71 94 TYR I C 1
ATOM 7500 O O . TYR I 1 94 ? 9.517 42.269 41.625 1.00 57.19 94 TYR I O 1
ATOM 7509 N N . THR I 1 95 ? 10.123 40.104 41.410 1.00 55.90 95 THR I N 1
ATOM 7510 C CA . THR I 1 95 ? 11.374 40.241 42.151 1.00 55.00 95 THR I CA 1
ATOM 7511 C C . THR I 1 95 ? 12.563 40.054 41.214 1.00 53.78 95 THR I C 1
ATOM 7512 O O . THR I 1 95 ? 12.610 39.084 40.457 1.00 51.98 95 THR I O 1
ATOM 7516 N N . ARG I 1 96 ? 13.526 40.972 41.287 1.00 53.59 96 ARG I N 1
ATOM 7517 C CA . ARG I 1 96 ? 14.723 40.925 40.449 1.00 53.58 96 ARG I CA 1
ATOM 7518 C C . ARG I 1 96 ? 15.972 40.507 41.234 1.00 51.75 96 ARG I C 1
ATOM 7519 O O . ARG I 1 96 ? 16.215 41.006 42.329 1.00 51.41 96 ARG I O 1
ATOM 7527 N N . VAL I 1 97 ? 16.757 39.595 40.657 1.00 50.51 97 VAL I N 1
ATOM 7528 C CA . VAL I 1 97 ? 17.991 39.098 41.276 1.00 49.73 97 VAL I CA 1
ATOM 7529 C C . VAL I 1 97 ? 19.206 39.482 40.422 1.00 50.17 97 VAL I C 1
ATOM 7530 O O . VAL I 1 97 ? 19.287 39.116 39.248 1.00 51.40 97 VAL I O 1
ATOM 7534 N N . LEU I 1 98 ? 20.146 40.220 41.008 1.00 50.13 98 LEU I N 1
ATOM 7535 C CA . LEU I 1 98 ? 21.351 40.630 40.288 1.00 50.55 98 LEU I CA 1
ATOM 7536 C C . LEU I 1 98 ? 22.625 40.087 40.936 1.00 49.78 98 LEU I C 1
ATOM 7537 O O . LEU I 1 98 ? 23.018 40.512 42.027 1.00 49.28 98 LEU I O 1
ATOM 7542 N N . LYS I 1 99 ? 23.274 39.151 40.251 1.00 49.60 99 LYS I N 1
ATOM 7543 C CA . LYS I 1 99 ? 24.501 38.569 40.762 1.00 50.17 99 LYS I CA 1
ATOM 7544 C C . LYS I 1 99 ? 25.609 39.617 40.829 1.00 50.93 99 LYS I C 1
ATOM 7545 O O . LYS I 1 99 ? 25.823 40.386 39.890 1.00 52.13 99 LYS I O 1
ATOM 7551 N N . LEU I 1 100 ? 26.308 39.637 41.958 1.00 51.97 100 LEU I N 1
ATOM 7552 C CA . LEU I 1 100 ? 27.381 40.589 42.192 1.00 53.08 100 LEU I CA 1
ATOM 7553 C C . LEU I 1 100 ? 28.757 40.051 41.880 1.00 54.63 100 LEU I C 1
ATOM 7554 O O . LEU I 1 100 ? 28.996 38.837 41.861 1.00 57.12 100 LEU I O 1
ATOM 7559 N N . ALA I 1 101 ? 29.656 40.997 41.653 1.00 54.50 101 ALA I N 1
ATOM 7560 C CA . ALA I 1 101 ? 31.034 40.703 41.358 1.00 54.49 101 ALA I CA 1
ATOM 7561 C C . ALA I 1 101 ? 31.632 40.196 42.647 1.00 55.37 101 ALA I C 1
ATOM 7562 O O . ALA I 1 101 ? 32.380 39.212 42.666 1.00 57.04 101 ALA I O 1
ATOM 7564 N N . GLU I 1 102 ? 31.273 40.866 43.734 1.00 54.17 102 GLU I N 1
ATOM 7565 C CA . GLU I 1 102 ? 31.787 40.486 45.029 1.00 53.41 102 GLU I CA 1
ATOM 7566 C C . GLU I 1 102 ? 31.270 39.139 45.510 1.00 52.26 102 GLU I C 1
ATOM 7567 O O . GLU I 1 102 ? 30.270 38.595 45.017 1.00 50.37 102 GLU I O 1
ATOM 7573 N N . ARG I 1 103 ? 31.984 38.603 46.486 1.00 52.06 103 ARG I N 1
ATOM 7574 C CA . ARG I 1 103 ? 31.633 37.333 47.071 1.00 53.19 103 ARG I CA 1
ATOM 7575 C C . ARG I 1 103 ? 31.734 37.556 48.576 1.00 53.21 103 ARG I C 1
ATOM 7576 O O . ARG I 1 103 ? 32.351 38.525 49.023 1.00 51.38 103 ARG I O 1
ATOM 7584 N N . ARG I 1 104 ? 31.103 36.677 49.348 1.00 55.65 104 ARG I N 1
ATOM 7585 C CA . ARG I 1 104 ? 31.094 36.769 50.808 1.00 57.90 104 ARG I CA 1
ATOM 7586 C C . ARG I 1 104 ? 32.513 36.728 51.382 1.00 59.77 104 ARG I C 1
ATOM 7587 O O . ARG I 1 104 ? 33.507 36.852 50.658 1.00 59.63 104 ARG I O 1
ATOM 7595 N N . ARG I 1 105 ? 32.590 36.575 52.697 1.00 61.71 105 ARG I N 1
ATOM 7596 C CA . ARG I 1 105 ? 33.857 36.490 53.402 1.00 62.52 105 ARG I CA 1
ATOM 7597 C C . ARG I 1 105 ? 33.878 35.157 54.147 1.00 62.74 105 ARG I C 1
ATOM 7598 O O . ARG I 1 105 ? 32.823 34.608 54.483 1.00 63.57 105 ARG I O 1
ATOM 7606 N N . GLY I 1 106 ? 35.077 34.630 54.381 1.00 62.71 106 GLY I N 1
ATOM 7607 C CA . GLY I 1 106 ? 35.201 33.361 55.072 1.00 62.42 106 GLY I CA 1
ATOM 7608 C C . GLY I 1 106 ? 35.081 32.222 54.086 1.00 61.99 106 GLY I C 1
ATOM 7609 O O . GLY I 1 106 ? 35.870 31.280 54.119 1.00 63.00 106 GLY I O 1
ATOM 7610 N N . ASP I 1 107 ? 34.091 32.305 53.201 1.00 60.82 107 ASP I N 1
ATOM 7611 C CA . ASP I 1 107 ? 33.888 31.269 52.192 1.00 58.36 107 ASP I CA 1
ATOM 7612 C C . ASP I 1 107 ? 33.848 31.855 50.781 1.00 56.45 107 ASP I C 1
ATOM 7613 O O . ASP I 1 107 ? 33.649 31.127 49.806 1.00 56.41 107 ASP I O 1
ATOM 7618 N N . GLY I 1 108 ? 34.038 33.172 50.691 1.00 54.81 108 GLY I N 1
ATOM 7619 C CA . GLY I 1 108 ? 34.031 33.875 49.415 1.00 53.09 108 GLY I CA 1
ATOM 7620 C C . GLY I 1 108 ? 32.887 33.506 48.491 1.00 52.46 108 GLY I C 1
ATOM 7621 O O . GLY I 1 108 ? 32.972 33.672 47.270 1.00 51.09 108 GLY I O 1
ATOM 7622 N N . ALA I 1 109 ? 31.812 33.001 49.083 1.00 52.50 109 ALA I N 1
ATOM 7623 C CA . ALA I 1 109 ? 30.641 32.589 48.333 1.00 52.48 109 ALA I CA 1
ATOM 7624 C C . ALA I 1 109 ? 30.113 33.776 47.561 1.00 51.99 109 ALA I C 1
ATOM 7625 O O . ALA I 1 109 ? 29.896 34.841 48.133 1.00 50.82 109 ALA I O 1
ATOM 7627 N N . PRO I 1 110 ? 29.896 33.607 46.248 1.00 51.76 110 PRO I N 1
ATOM 7628 C CA . PRO I 1 110 ? 29.386 34.691 45.410 1.00 51.55 110 PRO I CA 1
ATOM 7629 C C . PRO I 1 110 ? 28.053 35.216 45.936 1.00 51.61 110 PRO I C 1
ATOM 7630 O O . PRO I 1 110 ? 27.195 34.451 46.382 1.00 51.71 110 PRO I O 1
ATOM 7634 N N . LEU I 1 111 ? 27.899 36.534 45.867 1.00 51.04 111 LEU I N 1
ATOM 7635 C CA . LEU I 1 111 ? 26.705 37.222 46.348 1.00 49.40 111 LEU I CA 1
ATOM 7636 C C . LEU I 1 111 ? 25.726 37.620 45.259 1.00 48.76 111 LEU I C 1
ATOM 7637 O O . LEU I 1 111 ? 26.062 37.620 44.077 1.00 49.08 111 LEU I O 1
ATOM 7642 N N . ALA I 1 112 ? 24.513 37.968 45.685 1.00 48.08 112 ALA I N 1
ATOM 7643 C CA . ALA I 1 112 ? 23.434 38.383 44.792 1.00 46.32 112 ALA I CA 1
ATOM 7644 C C . ALA I 1 112 ? 22.543 39.432 45.472 1.00 45.92 112 ALA I C 1
ATOM 7645 O O . ALA I 1 112 ? 22.239 39.342 46.659 1.00 46.53 112 ALA I O 1
ATOM 7647 N N . LEU I 1 113 ? 22.127 40.432 44.714 1.00 46.40 113 LEU I N 1
ATOM 7648 C CA . LEU I 1 113 ? 21.275 41.475 45.248 1.00 44.75 113 LEU I CA 1
ATOM 7649 C C . LEU I 1 113 ? 19.832 41.213 44.808 1.00 44.08 113 LEU I C 1
ATOM 7650 O O . LEU I 1 113 ? 19.552 41.058 43.626 1.00 46.07 113 LEU I O 1
ATOM 7655 N N . VAL I 1 114 ? 18.919 41.135 45.767 1.00 43.47 114 VAL I N 1
ATOM 7656 C CA . VAL I 1 114 ? 17.516 40.904 45.451 1.00 42.95 114 VAL I CA 1
ATOM 7657 C C . VAL I 1 114 ? 16.709 42.159 45.752 1.00 44.12 114 VAL I C 1
ATOM 7658 O O . VAL I 1 114 ? 16.915 42.811 46.772 1.00 44.51 114 VAL I O 1
ATOM 7662 N N . GLU I 1 115 ? 15.792 42.496 44.852 1.00 46.82 115 GLU I N 1
ATOM 7663 C CA . GLU I 1 115 ? 14.963 43.683 45.013 1.00 49.43 115 GLU I CA 1
ATOM 7664 C C . GLU I 1 115 ? 13.705 43.604 44.155 1.00 50.84 115 GLU I C 1
ATOM 7665 O O . GLU I 1 115 ? 13.617 42.791 43.229 1.00 49.51 115 GLU I O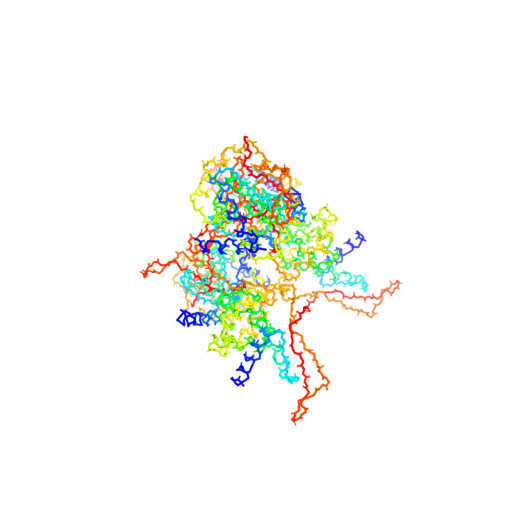 1
ATOM 7671 N N . LEU I 1 116 ? 12.742 44.464 44.474 1.00 52.43 116 LEU I N 1
ATOM 7672 C CA . LEU I 1 116 ? 11.471 44.526 43.764 1.00 54.62 116 LEU I CA 1
ATOM 7673 C C . LEU I 1 116 ? 11.645 45.212 42.418 1.00 57.42 116 LEU I C 1
ATOM 7674 O O . LEU I 1 116 ? 12.191 46.316 42.358 1.00 56.62 116 LEU I O 1
ATOM 7679 N N . VAL I 1 117 ? 11.177 44.568 41.347 1.00 61.47 117 VAL I N 1
ATOM 7680 C CA . VAL I 1 117 ? 11.290 45.139 40.003 1.00 65.50 117 VAL I CA 1
ATOM 7681 C C . VAL I 1 117 ? 10.385 46.368 39.879 1.00 68.12 117 VAL I C 1
ATOM 7682 O O . VAL I 1 117 ? 9.288 46.397 40.439 1.00 68.32 117 VAL I O 1
ATOM 7686 N N . GLU I 1 118 ? 10.863 47.376 39.152 1.00 72.27 118 GLU I N 1
ATOM 7687 C CA . GLU I 1 118 ? 10.133 48.625 38.936 1.00 75.10 118 GLU I CA 1
ATOM 7688 C C . GLU I 1 118 ? 11.129 49.663 38.424 1.00 76.53 118 GLU I C 1
ATOM 7689 O O . GLU I 1 118 ? 12.338 49.325 38.398 1.00 77.33 118 GLU I O 1
#

Radius of gyration: 39.49 Å; Cα contacts (8 Å, |Δi|>4): 1344; chains: 9; bounding box: 106×136×71 Å

B-factor: mean 51.47, std 9.19, range [21.49, 86.58]

Nearest PDB structures (foldseek):
  6b4v-assembly1_O  TM=9.433E-01  e=1.624E-17  Thermus thermophilus HB27
  4v4p-assembly1_A0  TM=9.450E-01  e=1.614E-16  Thermus thermophilus HB8
  4v5n-assembly1_BR  TM=9.329E-01  e=2.342E-16  Thermus thermophilus HB8
  6ysi-assembly1_J  TM=9.341E-01  e=8.944E-12  Acinetobacter baumannii ATCC 19606 = CIP 70.34 = JCM 6841
  6yxy-assembly1_AR  TM=9.351E-01  e=2.369E-08  Trypanosoma brucei brucei

Secondary structure (DSSP, 8-state):
-HHHHHHHHHHHHHHHHHSEEEEEHHHHHHHHHHHHHHHHHHHH-SHHHHHHHHHHS--HHHHHHIIIIIHHHTSS--S--EEEEEEEEE-TTT-PEEEEEEE--/-HHHHHHHHHHHHHHHHHSEEEEEHHHHHHHHHHHHHHHHHHHH--HHHHHHHHHHS--HHHHHHIIIIIHHHTSS--S--EEEEEEEEEPTTT-PEEEEEEE--/-HHHHHHHHHHHHHHHHHSEEEEEHHHHHHHHHHHHHHHHHHHH--HHHHHHHHHHS--HHHHHHIIIIIHHHTSS--S--EEEEEBS---HHHH--EEEEEE--/-HHHHHHHHHHHHHHHHHSEEEEEHHHHHHHHHHHHHHHHHHHH-SHHHHHHHHHHS--HHHHHHIIIIIHHHTSS--S--EEEEEEEEE-SSS-PEEEEEEE--/-HHHHHHHHHHHHHHHHHSEEEEEHHHHHHHHHHHHHHHHHHHH--HHHHHHHHHHS--HHHHHHIIIIIHHHTSS--S--EEEEEEEEE-TTT--EEEEEEE--/-HHHHHHHHHHHHHHHHHSEEEEEHHHHHHHHHHHHHHHHHHHH--HHHHHHHHHHS--HHHHHHIIIIIHHHTSS--S--EEEEEEEEE-TTT-PEEEEEEE--/-HHHHHHHHHHHHHHHHHSEEEEEHHHHHHHHHHHHHHHHHHHH--HHHHHHHHHHS--HHHHHHIIIIIHHHTSS--S--EEEEEEEEE-TTT--EEEEEEE--/-HHHHHHHHHHHHHHHHHSEEEEEHHHHHHHHHHHHHHHHHHHH--HHHHHHHHHHS--HHHHHHIIIIIHHHTSS--S--EEEEEEEEEETTTTEEEEEEEE--/-HHHHHHHHHHHHHHHHHSEEEEEHHHHHHHHHHHHHHHHHHHH-SHHHHHHHHHHS--HHHHHHIIIIIHHHTSS--S--EEEEEEEEE-SSS-PEEEEEEE--